Protein AF-0000000075467186 (afdb_homodimer)

Radius of gyration: 36.77 Å; Cα contacts (8 Å, |Δi|>4): 1499; chains: 2; bounding box: 58×111×80 Å

Secondary structure (DSSP, 8-state):
---PPBSSPPPTTS--GGG-STTSPPP--TT-EE-PPTTS-SSS---EEEEEEEEEETTEEEEEEEESSSSS--EEEEEEE-TT--THHHHHHHHHSPP-TT--BPPEEEEEEEEETTEEEEEEEE--EEEHHHHHTT---HHHHHHHHHHHHHHHHHHHHTTEE----SGGGEEEE-TTGGGS-HHHHHHHH-S---EE--BSS--S-GGGS-SEE-----HHHHHHHH-HHHHHSPP-EEE---TT-EETTSPP-B----GGG--HHHHHHHHHS---PBP-HHHHHHHHHHHHHHHHHSS-SS--SSSSTHHHHHHHHHHT---GGGHHHHHH-HHHHTS---HHHHHHHHHHHHHHHHHH--SS-HHHHHHHHHHHHHH--SSGGGSPPHHHHHTSHHHHTS--/---PPBSSPPPTTS--GGG-STTSPPP--TT-EE-PPTTS-SSS---EEEEEEEEEETTEEEEEEEESSSSS--EEEEEEE-TT--THHHHHHHHHSPP-TT--BPPEEEEEEEEETTEEEEEEEE--EEEHHHHHTT---HHHHHHHHHHHHHHHHHHHHTTEE----SGGGEEEE-TTGGGS-HHHHHHHH-S---EE--BSS--S-GGGS-SEEPPP--HHHHHHHH-HHHHHSPP-EEE---TT-EETTSPP-B----GGG--HHHHHHHHHS---PBP-HHHHHHHHHHHHHHHHHSS-SS--SSSSHHHHHHHHHHHT---GGGHHHHHH-HHHHTS---HHHHHHHHHHHHHHHHHH--SS-HHHHHHHHHHHHHH--SSGGGSPPHHHHHTSHHHHTS--

Structure (mmCIF, N/CA/C/O backbone):
data_AF-0000000075467186-model_v1
#
loop_
_entity.id
_entity.type
_entity.pdbx_description
1 polymer 'non-specific serine/threonine protein kinase'
#
loop_
_atom_site.group_PDB
_atom_site.id
_atom_site.type_symbol
_atom_site.label_atom_id
_atom_site.label_alt_id
_atom_site.label_comp_id
_atom_site.label_asym_id
_atom_site.label_entity_id
_atom_site.label_seq_id
_atom_site.pdbx_PDB_ins_code
_atom_site.Cartn_x
_atom_site.Cartn_y
_atom_site.Cartn_z
_atom_site.occupancy
_atom_site.B_iso_or_equiv
_atom_site.auth_seq_id
_atom_site.auth_comp_id
_atom_site.auth_asym_id
_atom_site.auth_atom_id
_atom_site.pdbx_PDB_model_num
ATOM 1 N N . MET A 1 1 ? 23.625 10.188 9.398 1 41.75 1 MET A N 1
ATOM 2 C CA . MET A 1 1 ? 22.906 8.922 9.203 1 41.75 1 MET A CA 1
ATOM 3 C C . MET A 1 1 ? 22.219 8.891 7.844 1 41.75 1 MET A C 1
ATOM 5 O O . MET A 1 1 ? 21.516 9.836 7.469 1 41.75 1 MET A O 1
ATOM 9 N N . ASN A 1 2 ? 22.719 8.188 6.863 1 55.12 2 ASN A N 1
ATOM 10 C CA . ASN A 1 2 ? 22.422 8.188 5.434 1 55.12 2 ASN A CA 1
ATOM 11 C C . ASN A 1 2 ? 20.953 7.918 5.16 1 55.12 2 ASN A C 1
ATOM 13 O O . ASN A 1 2 ? 20.344 7.035 5.777 1 55.12 2 ASN A O 1
ATOM 17 N N . ARG A 1 3 ? 20.203 8.867 4.641 1 64.31 3 ARG A N 1
ATOM 18 C CA . ARG A 1 3 ? 18.812 8.766 4.195 1 64.31 3 ARG A CA 1
ATOM 19 C C . ARG A 1 3 ? 18.594 7.496 3.385 1 64.31 3 ARG A C 1
ATOM 21 O O . ARG A 1 3 ? 19.312 7.227 2.426 1 64.31 3 ARG A O 1
ATOM 28 N N . PRO A 1 4 ? 17.656 6.637 3.979 1 78.06 4 PRO A N 1
ATOM 29 C CA . PRO A 1 4 ? 17.406 5.465 3.137 1 78.06 4 PRO A CA 1
ATOM 30 C C . PRO A 1 4 ? 16.875 5.836 1.754 1 78.06 4 PRO A C 1
ATOM 32 O O . PRO A 1 4 ? 16.031 6.727 1.632 1 78.06 4 PRO A O 1
ATOM 35 N N . SER A 1 5 ? 17.531 5.504 0.782 1 83.44 5 SER A N 1
ATOM 36 C CA . SER A 1 5 ? 17.016 5.605 -0.58 1 83.44 5 SER A CA 1
ATOM 37 C C . SER A 1 5 ? 16.047 4.48 -0.889 1 83.44 5 SER A C 1
ATOM 39 O O . SER A 1 5 ? 16.281 3.324 -0.537 1 83.44 5 SER A O 1
ATOM 41 N N . LEU A 1 6 ? 14.836 4.871 -1.354 1 90.38 6 LEU A N 1
ATOM 42 C CA . LEU A 1 6 ? 13.812 3.887 -1.673 1 90.38 6 LEU A CA 1
ATOM 43 C C . LEU A 1 6 ? 13.82 3.553 -3.16 1 90.38 6 LEU A C 1
ATOM 45 O O . LEU A 1 6 ? 14.297 4.348 -3.977 1 90.38 6 LEU A O 1
ATOM 49 N N . TYR A 1 7 ? 13.375 2.432 -3.473 1 92.69 7 TYR A N 1
ATOM 50 C CA . TYR A 1 7 ? 13.195 2.074 -4.875 1 92.69 7 TYR A CA 1
ATOM 51 C C . TYR A 1 7 ? 12.148 2.961 -5.535 1 92.69 7 TYR A C 1
ATOM 53 O O . TYR A 1 7 ? 12.25 3.27 -6.727 1 92.69 7 TYR A O 1
ATOM 61 N N . TRP A 1 8 ? 11.156 3.293 -4.707 1 90.25 8 TRP A N 1
ATOM 62 C CA . TRP A 1 8 ? 10.086 4.141 -5.219 1 90.25 8 TRP A CA 1
ATOM 63 C C . TRP A 1 8 ? 9.992 5.441 -4.426 1 90.25 8 TRP A C 1
ATOM 65 O O . TRP A 1 8 ? 9.992 5.426 -3.191 1 90.25 8 TRP A O 1
ATOM 75 N N . GLU A 1 9 ? 9.875 6.48 -5.137 1 84.25 9 GLU A N 1
ATOM 76 C CA . GLU A 1 9 ? 9.805 7.789 -4.488 1 84.25 9 GLU A CA 1
ATOM 77 C C . GLU A 1 9 ? 8.414 8.047 -3.916 1 84.25 9 GLU A C 1
ATOM 79 O O . GLU A 1 9 ? 7.406 7.641 -4.504 1 84.25 9 GLU A O 1
ATOM 84 N N . ALA A 1 10 ? 8.445 8.57 -2.777 1 80.06 10 ALA A N 1
ATOM 85 C CA . ALA A 1 10 ? 7.184 8.938 -2.143 1 80.06 10 ALA A CA 1
ATOM 86 C C . ALA A 1 10 ? 6.668 10.266 -2.682 1 80.06 10 ALA A C 1
ATOM 88 O O . ALA A 1 10 ? 7.453 11.141 -3.051 1 80.06 10 ALA A O 1
ATOM 89 N N . ASP A 1 11 ? 5.344 10.336 -2.736 1 79.19 11 ASP A N 1
ATOM 90 C CA . ASP A 1 11 ? 4.707 11.586 -3.16 1 79.19 11 ASP A CA 1
ATOM 91 C C . ASP A 1 11 ? 4.961 12.703 -2.15 1 79.19 11 ASP A C 1
ATOM 93 O O . ASP A 1 11 ? 5.391 12.438 -1.024 1 79.19 11 ASP A O 1
ATOM 97 N N . ASP A 1 12 ? 4.707 13.867 -2.543 1 82.12 12 ASP A N 1
ATOM 98 C CA . ASP A 1 12 ? 4.934 15.047 -1.715 1 82.12 12 ASP A CA 1
ATOM 99 C C . ASP A 1 12 ? 3.922 15.125 -0.573 1 82.12 12 ASP A C 1
ATOM 101 O O . ASP A 1 12 ? 4.113 15.875 0.386 1 82.12 12 ASP A O 1
ATOM 105 N N . ASP A 1 13 ? 2.979 14.281 -0.617 1 89.5 13 ASP A N 1
ATOM 106 C CA . ASP A 1 13 ? 1.903 14.391 0.365 1 89.5 13 ASP A CA 1
ATOM 107 C C . ASP A 1 13 ? 2.213 13.562 1.611 1 89.5 13 ASP A C 1
ATOM 109 O O . ASP A 1 13 ? 1.44 13.57 2.572 1 89.5 13 ASP A O 1
ATOM 113 N N . VAL A 1 14 ? 3.338 12.914 1.614 1 94 14 VAL A N 1
ATOM 114 C CA . VAL A 1 14 ? 3.713 12.133 2.789 1 94 14 VAL A CA 1
ATOM 115 C C . VAL A 1 14 ? 4.973 12.719 3.418 1 94 14 VAL A C 1
ATOM 117 O O . VAL A 1 14 ? 5.598 13.617 2.848 1 94 14 VAL A O 1
ATOM 120 N N . GLU A 1 15 ? 5.277 12.312 4.66 1 93.81 15 GLU A N 1
ATOM 121 C CA . GLU A 1 15 ? 6.43 12.828 5.391 1 93.81 15 GLU A CA 1
ATOM 122 C C . GLU A 1 15 ? 7.734 12.297 4.809 1 93.81 15 GLU A C 1
ATOM 124 O O . GLU A 1 15 ? 7.73 11.305 4.066 1 93.81 15 GLU A O 1
ATOM 129 N N . ASP A 1 16 ? 8.75 12.961 5.168 1 92.56 16 ASP A N 1
ATOM 130 C CA . ASP A 1 16 ? 10.086 12.617 4.672 1 92.56 16 ASP A CA 1
ATOM 131 C C . ASP A 1 16 ? 10.57 11.297 5.258 1 92.56 16 ASP A C 1
ATOM 133 O O . ASP A 1 16 ? 10.781 11.188 6.469 1 92.56 16 ASP A O 1
ATOM 137 N N . ILE A 1 17 ? 10.828 10.344 4.465 1 92.25 17 ILE A N 1
ATOM 138 C CA . ILE A 1 17 ? 11.258 9.016 4.879 1 92.25 17 ILE A CA 1
ATOM 139 C C . ILE A 1 17 ? 12.609 9.102 5.578 1 92.25 17 ILE A C 1
ATOM 141 O O . ILE A 1 17 ? 12.938 8.266 6.422 1 92.25 17 ILE A O 1
ATOM 145 N N . GLY A 1 18 ? 13.406 10.102 5.246 1 91.56 18 GLY A N 1
ATOM 146 C CA . GLY A 1 18 ? 14.719 10.289 5.832 1 91.56 18 GLY A CA 1
ATOM 147 C C . GLY A 1 18 ? 14.68 10.633 7.309 1 91.56 18 GLY A C 1
ATOM 148 O O . GLY A 1 18 ? 15.703 10.586 7.992 1 91.56 18 GLY A O 1
ATOM 149 N N . ARG A 1 19 ? 13.484 10.891 7.797 1 93.75 19 ARG A N 1
ATOM 150 C CA . ARG A 1 19 ? 13.336 11.281 9.195 1 93.75 19 ARG A CA 1
ATOM 151 C C . ARG A 1 19 ? 12.93 10.094 10.062 1 93.75 19 ARG A C 1
ATOM 153 O O . ARG A 1 19 ? 12.719 10.242 11.266 1 93.75 19 ARG A O 1
ATOM 160 N N . TYR A 1 20 ? 12.836 8.969 9.484 1 94.75 20 TYR A N 1
ATOM 161 C CA . TYR A 1 20 ? 12.672 7.742 10.258 1 94.75 20 TYR A CA 1
ATOM 162 C C . TYR A 1 20 ? 14.031 7.191 10.688 1 94.75 20 TYR A C 1
ATOM 164 O O . TYR A 1 20 ? 14.477 6.16 10.172 1 94.75 20 TYR A O 1
ATOM 172 N N . VAL A 1 21 ? 14.633 7.805 11.609 1 93.81 21 VAL A N 1
ATOM 173 C CA . VAL A 1 21 ? 15.938 7.539 12.211 1 93.81 21 VAL A CA 1
ATOM 174 C C . VAL A 1 21 ? 15.852 7.695 13.727 1 93.81 21 VAL A C 1
ATOM 176 O O . VAL A 1 21 ? 14.867 8.227 14.25 1 93.81 21 VAL A O 1
ATOM 179 N N . PRO A 1 22 ? 16.812 7.176 14.391 1 94.38 22 PRO A N 1
ATOM 180 C CA . PRO A 1 22 ? 16.797 7.453 15.836 1 94.38 22 PRO A CA 1
ATOM 181 C C . PRO A 1 22 ? 16.625 8.938 16.141 1 94.38 22 PRO A C 1
ATOM 183 O O . PRO A 1 22 ? 17.328 9.773 15.586 1 94.38 22 PRO A O 1
ATOM 186 N N . GLY A 1 23 ? 15.656 9.273 16.969 1 95.81 23 GLY A N 1
ATOM 187 C CA . GLY A 1 23 ? 15.359 10.664 17.281 1 95.81 23 GLY A CA 1
ATOM 188 C C . GLY A 1 23 ? 14.273 11.258 16.406 1 95.81 23 GLY A C 1
ATOM 189 O O . GLY A 1 23 ? 13.773 12.352 16.688 1 95.81 23 GLY A O 1
ATOM 190 N N . GLY A 1 24 ? 13.898 10.555 15.336 1 96.12 24 GLY A N 1
ATOM 191 C CA . GLY A 1 24 ? 12.953 11.062 14.352 1 96.12 24 GLY A CA 1
ATOM 192 C C . GLY A 1 24 ? 11.547 10.508 14.539 1 96.12 24 GLY A C 1
ATOM 193 O O . GLY A 1 24 ? 11.039 10.469 15.664 1 96.12 24 GLY A O 1
ATOM 194 N N . TYR A 1 25 ? 10.898 10.156 13.469 1 97.19 25 TYR A N 1
ATOM 195 C CA . TYR A 1 25 ? 9.5 9.742 13.477 1 97.19 25 TYR A CA 1
ATOM 196 C C . TYR A 1 25 ? 9.352 8.359 14.086 1 97.19 25 TYR A C 1
ATOM 198 O O . TYR A 1 25 ? 10.289 7.555 14.062 1 97.19 25 TYR A O 1
ATOM 206 N N . HIS A 1 26 ? 8.234 8.094 14.641 1 98.06 26 HIS A N 1
ATOM 207 C CA . HIS A 1 26 ? 7.809 6.75 15.023 1 98.06 26 HIS A CA 1
ATOM 208 C C . HIS A 1 26 ? 7.121 6.035 13.867 1 98.06 26 HIS A C 1
ATOM 210 O O . HIS A 1 26 ? 6.203 6.582 13.25 1 98.06 26 HIS A O 1
ATOM 216 N N . PRO A 1 27 ? 7.566 4.844 13.5 1 97.62 27 PRO A N 1
ATOM 217 C CA . PRO A 1 27 ? 6.859 4.102 12.453 1 97.62 27 PRO A CA 1
ATOM 218 C C . PRO A 1 27 ? 5.465 3.652 12.883 1 97.62 27 PRO A C 1
ATOM 220 O O . PRO A 1 27 ? 5.301 3.098 13.969 1 97.62 27 PRO A O 1
ATOM 223 N N . VAL A 1 28 ? 4.449 3.941 12.055 1 97.69 28 VAL A N 1
ATOM 224 C CA . VAL A 1 28 ? 3.066 3.594 12.359 1 97.69 28 VAL A CA 1
ATOM 225 C C . VAL A 1 28 ? 2.48 2.754 11.227 1 97.69 28 VAL A C 1
ATOM 227 O O . VAL A 1 28 ? 2.709 3.043 10.047 1 97.69 28 VAL A O 1
ATOM 230 N N . LYS A 1 29 ? 1.795 1.697 11.578 1 96.06 29 LYS A N 1
ATOM 231 C CA . LYS A 1 29 ? 0.976 0.891 10.68 1 96.06 29 LYS A CA 1
ATOM 232 C C . LYS A 1 29 ? -0.507 1.037 11.008 1 96.06 29 LYS A C 1
ATOM 234 O O . LYS A 1 29 ? -0.888 1.097 12.18 1 96.06 29 LYS A O 1
ATOM 239 N N . LEU A 1 30 ? -1.33 1.079 9.977 1 97.31 30 LEU A N 1
ATOM 240 C CA . LEU A 1 30 ? -2.766 1.083 10.234 1 97.31 30 LEU A CA 1
ATOM 241 C C . LEU A 1 30 ? -3.186 -0.171 10.992 1 97.31 30 LEU A C 1
ATOM 243 O O . LEU A 1 30 ? -2.727 -1.273 10.68 1 97.31 30 LEU A O 1
ATOM 247 N N . GLY A 1 31 ? -3.953 0.038 12.039 1 95.38 31 GLY A N 1
ATOM 248 C CA . GLY A 1 31 ? -4.375 -1.063 12.891 1 95.38 31 GLY A CA 1
ATOM 249 C C . GLY A 1 31 ? -3.557 -1.186 14.156 1 95.38 31 GLY A C 1
ATOM 250 O O . GLY A 1 31 ? -3.91 -1.948 15.062 1 95.38 31 GLY A O 1
ATOM 251 N N . ASP A 1 32 ? -2.449 -0.477 14.219 1 96 32 ASP A N 1
ATOM 252 C CA . ASP A 1 32 ? -1.64 -0.498 15.43 1 96 32 ASP A CA 1
ATOM 253 C C . ASP A 1 32 ? -2.471 -0.118 16.656 1 96 32 ASP A C 1
ATOM 255 O O . ASP A 1 32 ? -3.326 0.767 16.578 1 96 32 ASP A O 1
ATOM 259 N N . LEU A 1 33 ? -2.182 -0.764 17.734 1 94.94 33 LEU A N 1
ATOM 260 C CA . LEU A 1 33 ? -2.75 -0.435 19.031 1 94.94 33 LEU A CA 1
ATOM 261 C C . LEU A 1 33 ? -1.745 0.328 19.891 1 94.94 33 LEU A C 1
ATOM 263 O O . LEU A 1 33 ? -0.705 -0.217 20.266 1 94.94 33 LEU A O 1
ATOM 267 N N . LEU A 1 34 ? -1.993 1.594 20.078 1 95.06 34 LEU A N 1
ATOM 268 C CA . LEU A 1 34 ? -1.114 2.438 20.875 1 95.06 34 LEU A CA 1
ATOM 269 C C . LEU A 1 34 ? -1.673 2.621 22.281 1 95.06 34 LEU A C 1
ATOM 271 O O . LEU A 1 34 ? -2.883 2.779 22.453 1 95.06 34 LEU A O 1
ATOM 275 N N . ALA A 1 35 ? -0.818 2.508 23.219 1 91.88 35 ALA A N 1
ATOM 276 C CA . ALA A 1 35 ? -1.227 2.637 24.609 1 91.88 35 ALA A CA 1
ATOM 277 C C . ALA A 1 35 ? -0.101 3.219 25.469 1 91.88 35 ALA A C 1
ATOM 279 O O . ALA A 1 35 ? 1.077 3.072 25.125 1 91.88 35 ALA A O 1
ATOM 280 N N . PRO A 1 36 ? -0.563 3.973 26.484 1 89.5 36 PRO A N 1
ATOM 281 C CA . PRO A 1 36 ? 0.459 4.387 27.438 1 89.5 36 PRO A CA 1
ATOM 282 C C . PRO A 1 36 ? 1.193 3.205 28.078 1 89.5 36 PRO A C 1
ATOM 284 O O . PRO A 1 36 ? 0.66 2.094 28.109 1 89.5 36 PRO A O 1
ATOM 287 N N . PRO A 1 37 ? 2.453 3.451 28.422 1 84.81 37 PRO A N 1
ATOM 288 C CA . PRO A 1 37 ? 3.166 2.373 29.109 1 84.81 37 PRO A CA 1
ATOM 289 C C . PRO A 1 37 ? 2.43 1.883 30.344 1 84.81 37 PRO A C 1
ATOM 291 O O . PRO A 1 37 ? 1.648 2.631 30.938 1 84.81 37 PRO A O 1
ATOM 294 N N . PRO A 1 38 ? 2.732 0.59 30.641 1 75.31 38 PRO A N 1
ATOM 295 C CA . PRO A 1 38 ? 2.088 0.045 31.844 1 75.31 38 PRO A CA 1
ATOM 296 C C . PRO A 1 38 ? 2.389 0.859 33.094 1 75.31 38 PRO A C 1
ATOM 298 O O . PRO A 1 38 ? 3.51 1.346 33.281 1 75.31 38 PRO A O 1
ATOM 301 N N . GLY A 1 39 ? 1.422 1.139 33.969 1 67.94 39 GLY A N 1
ATOM 302 C CA . GLY A 1 39 ? 1.599 1.808 35.25 1 67.94 39 GLY A CA 1
ATOM 303 C C . GLY A 1 39 ? 1.311 3.295 35.188 1 67.94 39 GLY A C 1
ATOM 304 O O . GLY A 1 39 ? 1.32 3.977 36.219 1 67.94 39 GLY A O 1
ATOM 305 N N . SER A 1 40 ? 1.369 3.865 34.031 1 60.84 40 SER A N 1
ATOM 306 C CA . SER A 1 40 ? 1.264 5.316 33.938 1 60.84 40 SER A CA 1
ATOM 307 C C . SER A 1 40 ? -0.131 5.801 34.312 1 60.84 40 SER A C 1
ATOM 309 O O . SER A 1 40 ? -0.309 6.957 34.688 1 60.84 40 SER A O 1
ATOM 311 N N . SER A 1 41 ? -1.14 5.145 33.938 1 56.56 41 SER A N 1
ATOM 312 C CA . SER A 1 41 ? -2.428 5.777 34.219 1 56.56 41 SER A CA 1
ATOM 313 C C . SER A 1 41 ? -3.223 5 35.25 1 56.56 41 SER A C 1
ATOM 315 O O . SER A 1 41 ? -3.15 3.768 35.312 1 56.56 41 SER A O 1
ATOM 317 N N . ASP A 1 42 ? -3.607 5.73 36.312 1 53.28 42 ASP A N 1
ATOM 318 C CA . ASP A 1 42 ? -4.438 5.301 37.438 1 53.28 42 ASP A CA 1
ATOM 319 C C . ASP A 1 42 ? -5.738 4.664 36.969 1 53.28 42 ASP A C 1
ATOM 321 O O . ASP A 1 42 ? -6.457 4.027 37.719 1 53.28 42 ASP A O 1
ATOM 325 N N . GLY A 1 43 ? -6.156 5.082 35.812 1 51.62 43 GLY A N 1
ATOM 326 C CA . GLY A 1 43 ? -7.453 4.598 35.375 1 51.62 43 GLY A CA 1
ATOM 327 C C . GLY A 1 43 ? -7.363 3.686 34.156 1 51.62 43 GLY A C 1
ATOM 328 O O . GLY A 1 43 ? -6.305 3.559 33.562 1 51.62 43 GLY A O 1
ATOM 329 N N . GLY A 1 44 ? -8.188 2.6 34 1 61.78 44 GLY A N 1
ATOM 330 C CA . GLY A 1 44 ? -8.352 1.507 33.031 1 61.78 44 GLY A CA 1
ATOM 331 C C . GLY A 1 44 ? -7.363 1.564 31.891 1 61.78 44 GLY A C 1
ATOM 332 O O . GLY A 1 44 ? -6.691 2.578 31.688 1 61.78 44 GLY A O 1
ATOM 333 N N . VAL A 1 45 ? -7.008 0.528 31.156 1 71.31 45 VAL A N 1
ATOM 334 C CA . VAL A 1 45 ? -6.051 0.375 30.062 1 71.31 45 VAL A CA 1
ATOM 335 C C . VAL A 1 45 ? -6.52 1.169 28.844 1 71.31 45 VAL A C 1
ATOM 337 O O . VAL A 1 45 ? -7.562 0.864 28.266 1 71.31 45 VAL A O 1
ATOM 340 N N . ARG A 1 46 ? -5.93 2.469 28.656 1 84.44 46 ARG A N 1
ATOM 341 C CA . ARG A 1 46 ? -6.207 3.264 27.469 1 84.44 46 ARG A CA 1
ATOM 342 C C . ARG A 1 46 ? -5.562 2.648 26.234 1 84.44 46 ARG A C 1
ATOM 344 O O . ARG A 1 46 ? -4.395 2.252 26.266 1 84.44 46 ARG A O 1
ATOM 351 N N . ARG A 1 47 ? -6.477 2.492 25.234 1 91.81 47 ARG A N 1
ATOM 352 C CA . ARG A 1 47 ? -6.012 1.914 23.984 1 91.81 47 ARG A CA 1
ATOM 353 C C . ARG A 1 47 ? -6.598 2.652 22.781 1 91.81 47 ARG A C 1
ATOM 355 O O . ARG A 1 47 ? -7.801 2.918 22.75 1 91.81 47 ARG A O 1
ATOM 362 N N . TYR A 1 48 ? -5.715 3.008 21.891 1 96.5 48 TYR A N 1
ATOM 363 C CA . TYR A 1 48 ? -6.117 3.695 20.656 1 96.5 48 TYR A CA 1
ATOM 364 C C . TYR A 1 48 ? -5.734 2.885 19.438 1 96.5 48 TYR A C 1
ATOM 366 O O . TYR A 1 48 ? -4.586 2.453 19.297 1 96.5 48 TYR A O 1
ATOM 374 N N . ARG A 1 49 ? -6.664 2.654 18.609 1 96.69 49 ARG A N 1
ATOM 375 C CA . ARG A 1 49 ? -6.398 1.914 17.375 1 96.69 49 ARG A CA 1
ATOM 376 C C . ARG A 1 49 ? -6.277 2.857 16.188 1 96.69 49 ARG A C 1
ATOM 378 O O . ARG A 1 49 ? -7.215 3.59 15.867 1 96.69 49 ARG A O 1
ATOM 385 N N . VAL A 1 50 ? -5.18 2.844 15.508 1 97.94 50 VAL A N 1
ATOM 386 C CA . VAL A 1 50 ? -4.914 3.727 14.375 1 97.94 50 VAL A CA 1
ATOM 387 C C . VAL A 1 50 ? -5.723 3.268 13.164 1 97.94 50 VAL A C 1
ATOM 389 O O . VAL A 1 50 ? -5.648 2.104 12.766 1 97.94 50 VAL A O 1
ATOM 392 N N . LEU A 1 51 ? -6.473 4.195 12.547 1 97.94 51 LEU A N 1
ATOM 393 C CA . LEU A 1 51 ? -7.328 3.816 11.43 1 97.94 51 LEU A CA 1
ATOM 394 C C . LEU A 1 51 ? -6.863 4.477 10.141 1 97.94 51 LEU A C 1
ATOM 396 O O . LEU A 1 51 ? -7.039 3.924 9.047 1 97.94 51 LEU A O 1
ATOM 400 N N . HIS A 1 52 ? -6.332 5.641 10.188 1 98.19 52 HIS A N 1
ATOM 401 C CA . HIS A 1 52 ? -5.871 6.375 9.016 1 98.19 52 HIS A CA 1
ATOM 402 C C . HIS A 1 52 ? -4.941 7.52 9.414 1 98.19 52 HIS A C 1
ATOM 404 O O . HIS A 1 52 ? -4.566 7.637 10.586 1 98.19 52 HIS A O 1
ATOM 410 N N . LYS A 1 53 ? -4.547 8.336 8.461 1 97.69 53 LYS A N 1
ATOM 411 C CA . LYS A 1 53 ? -3.643 9.445 8.727 1 97.69 53 LYS A CA 1
ATOM 412 C C . LYS A 1 53 ? -4.348 10.789 8.531 1 97.69 53 LYS A C 1
ATOM 414 O O . LYS A 1 53 ? -5.086 10.969 7.559 1 97.69 53 LYS A O 1
ATOM 419 N N . LEU A 1 54 ? -4.047 11.711 9.43 1 95.88 54 LEU A N 1
ATOM 420 C CA . LEU A 1 54 ? -4.672 13.031 9.359 1 95.88 54 LEU A CA 1
ATOM 421 C C . LEU A 1 54 ? -3.672 14.07 8.875 1 95.88 54 LEU A C 1
ATOM 423 O O . LEU A 1 54 ? -4.062 15.078 8.273 1 95.88 54 LEU A O 1
ATOM 427 N N . GLY A 1 55 ? -2.41 13.836 9.203 1 93.81 55 GLY A N 1
ATOM 428 C CA . GLY A 1 55 ? -1.439 14.852 8.82 1 93.81 55 GLY A CA 1
ATOM 429 C C . GLY A 1 55 ? -0.009 14.453 9.141 1 93.81 55 GLY A C 1
ATOM 430 O O . GLY A 1 55 ? 0.237 13.383 9.695 1 93.81 55 GLY A O 1
ATOM 431 N N . ARG A 1 56 ? 0.876 15.336 8.695 1 92.56 56 ARG A N 1
ATOM 432 C CA . ARG A 1 56 ? 2.307 15.172 8.938 1 92.56 56 ARG A CA 1
ATOM 433 C C . ARG A 1 56 ? 3.014 16.531 8.961 1 92.56 56 ARG A C 1
ATOM 435 O O . ARG A 1 56 ? 2.482 17.516 8.453 1 92.56 56 ARG A O 1
ATOM 442 N N . GLY A 1 57 ? 4.191 16.562 9.625 1 86.12 57 GLY A N 1
ATOM 443 C CA . GLY A 1 57 ? 5.027 17.75 9.664 1 86.12 57 GLY A CA 1
ATOM 444 C C . GLY A 1 57 ? 6.375 17.5 10.312 1 86.12 57 GLY A C 1
ATOM 445 O O . GLY A 1 57 ? 6.715 16.359 10.648 1 86.12 57 GLY A O 1
ATOM 446 N N . ALA A 1 58 ? 7.113 18.531 10.516 1 80.25 58 ALA A N 1
ATOM 447 C CA . ALA A 1 58 ? 8.469 18.453 11.047 1 80.25 58 ALA A CA 1
ATOM 448 C C . ALA A 1 58 ? 8.469 17.906 12.477 1 80.25 58 ALA A C 1
ATOM 450 O O . ALA A 1 58 ? 9.414 17.25 12.898 1 80.25 58 ALA A O 1
ATOM 451 N N . PHE A 1 59 ? 7.363 18.047 13.125 1 84.44 59 PHE A N 1
ATOM 452 C CA . PHE A 1 59 ? 7.359 17.734 14.547 1 84.44 59 PHE A CA 1
ATOM 453 C C . PHE A 1 59 ? 6.711 16.375 14.797 1 84.44 59 PHE A C 1
ATOM 455 O O . PHE A 1 59 ? 6.75 15.852 15.914 1 84.44 59 PHE A O 1
ATOM 462 N N . GLY A 1 60 ? 6.121 15.883 13.836 1 92.81 60 GLY A N 1
ATOM 463 C CA . GLY A 1 60 ? 5.523 14.57 14.023 1 92.81 60 GLY A CA 1
ATOM 464 C C . GLY A 1 60 ? 4.465 14.242 12.984 1 92.81 60 GLY A C 1
ATOM 465 O O . GLY A 1 60 ? 4.348 14.938 11.977 1 92.81 60 GLY A O 1
ATOM 466 N N . THR A 1 6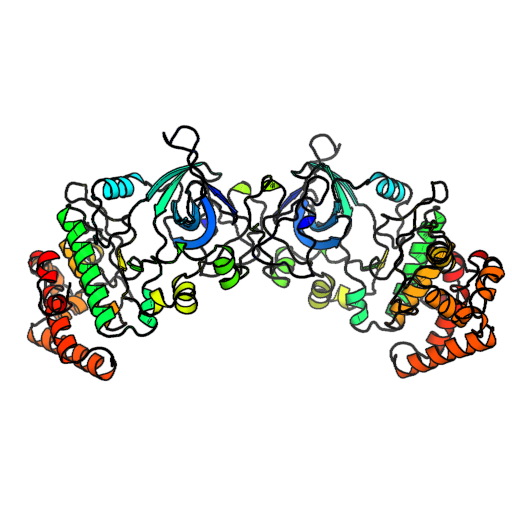1 ? 3.82 13.117 13.242 1 96.75 61 THR A N 1
ATOM 467 C CA . THR A 1 61 ? 2.713 12.672 12.406 1 96.75 61 THR A CA 1
ATOM 468 C C . THR A 1 61 ? 1.413 12.633 13.203 1 96.75 61 THR A C 1
ATOM 470 O O . THR A 1 61 ? 1.435 12.492 14.43 1 96.75 61 THR A O 1
ATOM 473 N N . VAL A 1 62 ? 0.309 12.836 12.539 1 96.69 62 VAL A N 1
ATOM 474 C CA . VAL A 1 62 ? -0.997 12.867 13.188 1 96.69 62 VAL A CA 1
ATOM 475 C C . VAL A 1 62 ? -1.898 11.789 12.594 1 96.69 62 VAL A C 1
ATOM 477 O O . VAL A 1 62 ? -2.062 11.719 11.375 1 96.69 62 VAL A O 1
ATOM 480 N N . TRP A 1 63 ? -2.545 11.023 13.445 1 98.44 63 TRP A N 1
ATOM 481 C CA . TRP A 1 63 ? -3.27 9.844 12.992 1 98.44 63 TRP A CA 1
ATOM 482 C C . TRP A 1 63 ? -4.703 9.852 13.516 1 98.44 63 TRP A C 1
ATOM 484 O O . TRP A 1 63 ? -4.953 10.25 14.656 1 98.44 63 TRP A O 1
ATOM 494 N N . PHE A 1 64 ? -5.602 9.445 12.656 1 98.12 64 PHE A N 1
ATOM 495 C CA . PHE A 1 64 ? -6.988 9.18 13.016 1 98.12 64 PHE A CA 1
ATOM 496 C C . PHE A 1 64 ? -7.113 7.84 13.734 1 98.12 64 PHE A C 1
ATOM 498 O O . PHE A 1 64 ? -6.727 6.801 13.195 1 98.12 64 PHE A O 1
ATOM 505 N N . ALA A 1 65 ? -7.691 7.875 14.938 1 98.12 65 ALA A N 1
ATOM 506 C CA . ALA A 1 65 ? -7.727 6.652 15.742 1 98.12 65 ALA A CA 1
ATOM 507 C C . ALA A 1 65 ? -9.07 6.5 16.453 1 98.12 65 ALA A C 1
ATOM 509 O O . ALA A 1 65 ? -9.789 7.48 16.641 1 98.12 65 ALA A O 1
ATOM 510 N N . GLU A 1 66 ? -9.359 5.297 16.781 1 97 66 GLU A N 1
ATOM 511 C CA . GLU A 1 66 ? -10.516 4.949 17.609 1 97 66 GLU A CA 1
ATOM 512 C C . GLU A 1 66 ? -10.117 4.695 19.062 1 97 66 GLU A C 1
ATOM 514 O O . GLU A 1 66 ? -9.164 3.955 19.328 1 97 66 GLU A O 1
ATOM 519 N N . SER A 1 67 ? -10.82 5.367 19.953 1 95.62 67 SER A N 1
ATOM 520 C CA . SER A 1 67 ? -10.633 5.066 21.359 1 95.62 67 SER A CA 1
ATOM 521 C C . SER A 1 67 ? -11.352 3.777 21.75 1 95.62 67 SER A C 1
ATOM 523 O O . SER A 1 67 ? -12.57 3.672 21.609 1 95.62 67 SER A O 1
ATOM 525 N N . LEU A 1 68 ? -10.594 2.826 22.281 1 93.06 68 LEU A N 1
ATOM 526 C CA . LEU A 1 68 ? -11.172 1.512 22.547 1 93.06 68 LEU A CA 1
ATOM 527 C C . LEU A 1 68 ? -11.586 1.375 24 1 93.06 68 LEU A C 1
ATOM 529 O O . LEU A 1 68 ? -12.188 0.367 24.391 1 93.06 68 LEU A O 1
ATOM 533 N N . HIS A 1 69 ? -11.289 2.297 24.766 1 90.06 69 HIS A N 1
ATOM 534 C CA . HIS A 1 69 ? -11.578 2.191 26.203 1 90.06 69 HIS A CA 1
ATOM 535 C C . HIS A 1 69 ? -12.828 2.98 26.562 1 90.06 69 HIS A C 1
ATOM 537 O O . HIS A 1 69 ? -13.258 2.969 27.719 1 90.06 69 HIS A O 1
ATOM 543 N N . GLU A 1 70 ? -13.375 3.598 25.578 1 86.12 70 GLU A N 1
ATOM 544 C CA . GLU A 1 70 ? -14.602 4.355 25.812 1 86.12 70 GLU A CA 1
ATOM 545 C C . GLU A 1 70 ? -15.836 3.479 25.609 1 86.12 70 GLU A C 1
ATOM 547 O O . GLU A 1 70 ? -15.797 2.521 24.828 1 86.12 70 GLU A O 1
ATOM 552 N N . SER A 1 71 ? -16.844 3.805 26.281 1 85.12 71 SER A N 1
ATOM 553 C CA . SER A 1 71 ? -18.094 3.061 26.156 1 85.12 71 SER A CA 1
ATOM 554 C C . SER A 1 71 ? -18.781 3.344 24.812 1 85.12 71 SER A C 1
ATOM 556 O O . SER A 1 71 ? -19.422 2.461 24.234 1 85.12 71 SER A O 1
ATOM 558 N N . SER A 1 72 ? -18.688 4.512 24.406 1 89.62 72 SER A N 1
ATOM 559 C CA . SER A 1 72 ? -19.25 4.91 23.125 1 89.62 72 SER A CA 1
ATOM 560 C C . SER A 1 72 ? -18.141 5.102 22.078 1 89.62 72 SER A C 1
ATOM 562 O O . SER A 1 72 ? -16.984 5.297 22.422 1 89.62 72 SER A O 1
ATOM 564 N N . GLN A 1 73 ? -18.641 4.969 20.891 1 92.69 73 GLN A N 1
ATOM 565 C CA . GLN A 1 73 ? -17.719 5.211 19.781 1 92.69 73 GLN A CA 1
ATOM 566 C C . GLN A 1 73 ? -17.094 6.605 19.875 1 92.69 73 GLN A C 1
ATOM 568 O O . GLN A 1 73 ? -17.812 7.594 20.031 1 92.69 73 GLN A O 1
ATOM 573 N N . ARG A 1 74 ? -15.844 6.652 19.859 1 95.5 74 ARG A N 1
ATOM 574 C CA . ARG A 1 74 ? -15.125 7.918 19.938 1 95.5 74 ARG A CA 1
ATOM 575 C C . ARG A 1 74 ? -13.867 7.891 19.062 1 95.5 74 ARG A C 1
ATOM 577 O O . ARG A 1 74 ? -13.055 6.965 19.172 1 95.5 74 ARG A O 1
ATOM 584 N N . TYR A 1 75 ? -13.797 8.875 18.234 1 97.5 75 TYR A N 1
ATOM 585 C CA . TYR A 1 75 ? -12.602 9.039 17.422 1 97.5 75 TYR A CA 1
ATOM 586 C C . TYR A 1 75 ? -11.727 10.172 17.938 1 97.5 75 TYR A C 1
ATOM 588 O O . TYR A 1 75 ? -12.234 11.164 18.469 1 97.5 75 TYR A O 1
ATOM 596 N N . VAL A 1 76 ? -10.438 9.992 17.812 1 97.31 76 VAL A N 1
ATOM 597 C CA . VAL A 1 76 ? -9.492 11 18.281 1 97.31 76 VAL A CA 1
ATOM 598 C C . VAL A 1 76 ? -8.367 11.172 17.266 1 97.31 76 VAL A C 1
ATOM 600 O O . VAL A 1 76 ? -8.211 10.359 16.344 1 97.31 76 VAL A O 1
ATOM 603 N N . ALA A 1 77 ? -7.664 12.266 17.344 1 97.44 77 ALA A N 1
ATOM 604 C CA . ALA A 1 77 ? -6.422 12.523 16.625 1 97.44 77 ALA A CA 1
ATOM 605 C C . ALA A 1 77 ? -5.207 12.273 17.516 1 97.44 77 ALA A C 1
ATOM 607 O O . ALA A 1 77 ? -5.105 12.844 18.609 1 97.44 77 ALA A O 1
ATOM 608 N N . LEU A 1 78 ? -4.34 11.445 17.109 1 97.81 78 LEU A N 1
ATOM 609 C CA . LEU A 1 78 ? -3.098 11.18 17.828 1 97.81 78 LEU A CA 1
ATOM 610 C C . LEU A 1 78 ? -1.924 11.883 17.156 1 97.81 78 LEU A C 1
ATOM 612 O O . LEU A 1 78 ? -1.535 11.531 16.031 1 97.81 78 LEU A O 1
ATOM 616 N N . LYS A 1 79 ? -1.444 12.867 17.766 1 96.06 79 LYS A N 1
ATOM 617 C CA . LYS A 1 79 ? -0.19 13.469 17.312 1 96.06 79 LYS A CA 1
ATOM 618 C C . LYS A 1 79 ? 1.01 12.758 17.938 1 96.06 79 LYS A C 1
ATOM 620 O O . LYS A 1 79 ? 1.24 12.859 19.141 1 96.06 79 LYS A O 1
ATOM 625 N N . ILE A 1 80 ? 1.76 12.062 17.188 1 97.38 80 ILE A N 1
ATOM 626 C CA . ILE A 1 80 ? 2.963 11.375 17.625 1 97.38 80 ILE A CA 1
ATOM 627 C C . ILE A 1 80 ? 4.195 12.211 17.297 1 97.38 80 ILE A C 1
ATOM 629 O O . ILE A 1 80 ? 4.582 12.328 16.141 1 97.38 80 ILE A O 1
ATOM 633 N N . CYS A 1 81 ? 4.812 12.742 18.281 1 95.25 81 CYS A N 1
ATOM 634 C CA . CYS A 1 81 ? 5.945 13.648 18.125 1 95.25 81 CYS A CA 1
ATOM 635 C C . CYS A 1 81 ? 7.219 12.875 17.797 1 95.25 81 CYS A C 1
ATOM 637 O O . CYS A 1 81 ? 7.34 11.695 18.141 1 95.25 81 CYS A O 1
ATOM 639 N N . VAL A 1 82 ? 8.125 13.539 17.141 1 95.69 82 VAL A N 1
ATOM 640 C CA . VAL A 1 82 ? 9.445 12.945 16.938 1 95.69 82 VAL A CA 1
ATOM 641 C C . VAL A 1 82 ? 10.109 12.703 18.297 1 95.69 82 VAL A C 1
ATOM 643 O O . VAL A 1 82 ? 9.828 13.398 19.266 1 95.69 82 VAL A O 1
ATOM 646 N N . ALA A 1 83 ? 10.992 11.797 18.344 1 96.12 83 ALA A N 1
ATOM 647 C CA . ALA A 1 83 ? 11.578 11.367 19.609 1 96.12 83 ALA A CA 1
ATOM 648 C C . ALA A 1 83 ? 12.398 12.492 20.25 1 96.12 83 ALA A C 1
ATOM 650 O O . ALA A 1 83 ? 12.422 12.648 21.469 1 96.12 83 ALA A O 1
ATOM 651 N N . ASP A 1 84 ? 13.016 13.297 19.469 1 93.44 84 ASP A N 1
ATOM 652 C CA . ASP A 1 84 ? 13.906 14.336 19.969 1 93.44 84 ASP A CA 1
ATOM 653 C C . ASP A 1 84 ? 13.125 15.586 20.359 1 93.44 84 ASP A C 1
ATOM 655 O O . ASP A 1 84 ? 13.703 16.547 20.875 1 93.44 84 ASP A O 1
ATOM 659 N N . ALA A 1 85 ? 11.836 15.57 20.125 1 87.88 85 ALA A N 1
ATOM 660 C CA . ALA A 1 85 ? 11.031 16.75 20.484 1 87.88 85 ALA A CA 1
ATOM 661 C C . ALA A 1 85 ? 10.883 16.875 21.984 1 87.88 85 ALA A C 1
ATOM 663 O O . ALA A 1 85 ? 10.953 15.883 22.719 1 87.88 85 ALA A O 1
ATOM 664 N N . ASN A 1 86 ? 10.82 18.078 22.422 1 84.56 86 ASN A N 1
ATOM 665 C CA . ASN A 1 86 ? 10.508 18.344 23.828 1 84.56 86 ASN A CA 1
ATOM 666 C C . ASN A 1 86 ? 9.039 18.703 24.016 1 84.56 86 ASN A C 1
ATOM 668 O O . ASN A 1 86 ? 8.633 19.828 23.75 1 84.56 86 ASN A O 1
ATOM 672 N N . PRO A 1 87 ? 8.312 17.75 24.578 1 84.81 87 PRO A N 1
ATOM 673 C CA . PRO A 1 87 ? 6.871 17.969 24.703 1 84.81 87 PRO A CA 1
ATOM 674 C C . PRO A 1 87 ? 6.508 18.844 25.906 1 84.81 87 PRO A C 1
ATOM 676 O O . PRO A 1 87 ? 5.359 19.281 26.016 1 84.81 87 PRO A O 1
ATOM 679 N N . GLN A 1 88 ? 7.418 19.141 26.703 1 85.38 88 GLN A N 1
ATOM 680 C CA . GLN A 1 88 ? 7.133 19.75 28 1 85.38 88 GLN A CA 1
ATOM 681 C C . GLN A 1 88 ? 6.531 21.156 27.828 1 85.38 88 GLN A C 1
ATOM 683 O O . GLN A 1 88 ? 5.621 21.531 28.562 1 85.38 88 GLN A O 1
ATOM 688 N N . GLN A 1 89 ? 7.023 21.797 26.891 1 83.56 89 GLN A N 1
ATOM 689 C CA . GLN A 1 89 ? 6.527 23.156 26.688 1 83.56 89 GLN A CA 1
ATOM 690 C C . GLN A 1 89 ? 5.055 23.141 26.281 1 83.56 89 GLN A C 1
ATOM 692 O O . GLN A 1 89 ? 4.242 23.859 26.875 1 83.56 89 GLN A O 1
ATOM 697 N N . GLU A 1 90 ? 4.742 22.375 25.328 1 87.75 90 GLU A N 1
ATOM 698 C CA . GLU A 1 90 ? 3.361 22.312 24.859 1 87.75 90 GLU A CA 1
ATOM 699 C C . GLU A 1 90 ? 2.436 21.781 25.953 1 87.75 90 GLU A C 1
ATOM 701 O O . GLU A 1 90 ? 1.323 22.281 26.125 1 87.75 90 GLU A O 1
ATOM 706 N N . LEU A 1 91 ? 2.9 20.812 26.688 1 90.38 91 LEU A N 1
ATOM 707 C CA . LEU A 1 91 ? 2.119 20.266 27.797 1 90.38 91 LEU A CA 1
ATOM 708 C C . LEU A 1 91 ? 1.886 21.328 28.859 1 90.38 91 LEU A C 1
ATOM 710 O O . LEU A 1 91 ? 0.792 21.422 29.422 1 90.38 91 LEU A O 1
ATOM 714 N N . GLY A 1 92 ? 2.936 22.062 29.141 1 89.38 92 GLY A N 1
ATOM 715 C CA . GLY A 1 92 ? 2.814 23.141 30.109 1 89.38 92 GLY A CA 1
ATOM 716 C C . GLY A 1 92 ? 1.784 24.188 29.719 1 89.38 92 GLY A C 1
ATOM 717 O O . GLY A 1 92 ? 1.032 24.672 30.562 1 89.38 92 GLY A O 1
ATOM 718 N N . ILE A 1 93 ? 1.771 24.484 28.438 1 91.31 93 ILE A N 1
ATOM 719 C CA . ILE A 1 93 ? 0.813 25.469 27.938 1 91.31 93 ILE A CA 1
ATOM 720 C C . ILE A 1 93 ? -0.606 24.922 28.109 1 91.31 93 ILE A C 1
ATOM 722 O O . ILE A 1 93 ? -1.492 25.641 28.594 1 91.31 93 ILE A O 1
ATOM 726 N N . HIS A 1 94 ? -0.848 23.703 27.719 1 91.88 94 HIS A N 1
ATOM 727 C CA . HIS A 1 94 ? -2.17 23.094 27.844 1 91.88 94 HIS A CA 1
ATOM 728 C C . HIS A 1 94 ? -2.637 23.078 29.281 1 91.88 94 HIS A C 1
ATOM 730 O O . HIS A 1 94 ? -3.82 23.297 29.562 1 91.88 94 HIS A O 1
ATOM 736 N N . SER A 1 95 ? -1.711 22.859 30.188 1 91.06 95 SER A N 1
ATOM 737 C CA . SER A 1 95 ? -2.047 22.766 31.609 1 91.06 95 SER A CA 1
ATOM 738 C C . SER A 1 95 ? -2.479 24.125 32.156 1 91.06 95 SER A C 1
ATOM 740 O O . SER A 1 95 ? -3.225 24.188 33.125 1 91.06 95 SER A O 1
ATOM 742 N N . ARG A 1 96 ? -2.068 25.156 31.5 1 90.88 96 ARG A N 1
ATOM 743 C CA . ARG A 1 96 ? -2.361 26.516 31.953 1 90.88 96 ARG A CA 1
ATOM 744 C C . ARG A 1 96 ? -3.752 26.953 31.5 1 90.88 96 ARG A C 1
ATOM 746 O O . ARG A 1 96 ? -4.309 27.922 32.031 1 90.88 96 ARG A O 1
ATOM 753 N N . LEU A 1 97 ? -4.258 26.281 30.547 1 93.5 97 LEU A N 1
ATOM 754 C CA . LEU A 1 97 ? -5.52 26.703 29.938 1 93.5 97 LEU A CA 1
ATOM 755 C C . LEU A 1 97 ? -6.691 25.938 30.547 1 93.5 97 LEU A C 1
ATOM 757 O O . LEU A 1 97 ? -6.75 24.703 30.453 1 93.5 97 LEU A O 1
ATOM 761 N N . PRO A 1 98 ? -7.609 26.594 31.172 1 92.5 98 PRO A N 1
ATOM 762 C CA . PRO A 1 98 ? -8.789 25.906 31.719 1 92.5 98 PRO A CA 1
ATOM 763 C C . PRO A 1 98 ? -9.75 25.422 30.641 1 92.5 98 PRO A C 1
ATOM 765 O O . PRO A 1 98 ? -9.695 25.906 29.5 1 92.5 98 PRO A O 1
ATOM 768 N N . HIS A 1 99 ? -10.562 24.516 31.109 1 88.25 99 HIS A N 1
ATOM 769 C CA . HIS A 1 99 ? -11.625 24.078 30.203 1 88.25 99 HIS A CA 1
ATOM 770 C C . HIS A 1 99 ? -12.773 25.078 30.172 1 88.25 99 HIS A C 1
ATOM 772 O O . HIS A 1 99 ? -13.281 25.484 31.219 1 88.25 99 HIS A O 1
ATOM 778 N N . GLU A 1 100 ? -13.062 25.609 29.062 1 87.69 100 GLU A N 1
ATOM 779 C CA . GLU A 1 100 ? -14.188 26.516 28.828 1 87.69 100 GLU A CA 1
ATOM 780 C C . GLU A 1 100 ? -14.906 26.172 27.531 1 87.69 100 GLU A C 1
ATOM 782 O O . GLU A 1 100 ? -14.266 25.812 26.547 1 87.69 100 GLU A O 1
ATOM 787 N N . GLU A 1 101 ? -16.234 26.438 27.781 1 77.56 101 GLU A N 1
ATOM 788 C CA . GLU A 1 101 ? -17.031 26.266 26.562 1 77.56 101 GLU A CA 1
ATOM 789 C C . GLU A 1 101 ? -16.719 27.375 25.547 1 77.56 101 GLU A C 1
ATOM 791 O O . GLU A 1 101 ? -16.422 28.5 25.938 1 77.56 101 GLU A O 1
ATOM 796 N N . ALA A 1 102 ? -16.391 27.234 24.375 1 77.75 102 ALA A N 1
ATOM 797 C CA . ALA A 1 102 ? -16.172 28.172 23.281 1 77.75 102 ALA A CA 1
ATOM 798 C C . ALA A 1 102 ? -14.766 28.766 23.328 1 77.75 102 ALA A C 1
ATOM 800 O O . ALA A 1 102 ? -14.57 29.938 23.016 1 77.75 102 ALA A O 1
ATOM 801 N N . ARG A 1 103 ? -13.906 28.141 23.953 1 86.38 103 ARG A N 1
ATOM 802 C CA . ARG A 1 103 ? -12.539 28.656 23.984 1 86.38 103 ARG A CA 1
ATOM 803 C C . ARG A 1 103 ? -11.922 28.672 22.594 1 86.38 103 ARG A C 1
ATOM 805 O O . ARG A 1 103 ? -11 29.453 22.328 1 86.38 103 ARG A O 1
ATOM 812 N N . HIS A 1 104 ? -12.445 27.906 21.703 1 95.38 104 HIS A N 1
ATOM 813 C CA . HIS A 1 104 ? -12.008 27.844 20.312 1 95.38 104 HIS A CA 1
ATOM 814 C C . HIS A 1 104 ? -10.531 27.5 20.219 1 95.38 104 HIS A C 1
ATOM 816 O O . HIS A 1 104 ? -9.812 28.047 19.375 1 95.38 104 HIS A O 1
ATOM 822 N N . ILE A 1 105 ? -10.031 26.797 21.203 1 95.5 105 ILE A N 1
ATOM 823 C CA . ILE A 1 105 ? -8.695 26.219 21.234 1 95.5 105 ILE A CA 1
ATOM 824 C C . ILE A 1 105 ? -8.789 24.703 21.344 1 95.5 105 ILE A C 1
ATOM 826 O O . ILE A 1 105 ? -9.562 24.172 22.125 1 95.5 105 ILE A O 1
ATOM 830 N N . MET A 1 106 ? -8.016 24.094 20.516 1 93.12 106 MET A N 1
ATOM 831 C CA . MET A 1 106 ? -8.023 22.641 20.562 1 93.12 106 MET A CA 1
ATOM 832 C C . MET A 1 106 ? -7.691 22.141 21.969 1 93.12 106 MET A C 1
ATOM 834 O O . MET A 1 106 ? -6.82 22.703 22.641 1 93.12 106 MET A O 1
ATOM 838 N N . GLU A 1 107 ? -8.367 21.172 22.406 1 90.19 107 GLU A N 1
ATOM 839 C CA . GLU A 1 107 ? -8.195 20.656 23.766 1 90.19 107 GLU A CA 1
ATOM 840 C C . GLU A 1 107 ? -7.371 19.375 23.766 1 90.19 107 GLU A C 1
ATOM 842 O O . GLU A 1 107 ? -7.57 18.5 22.906 1 90.19 107 GLU A O 1
ATOM 847 N N . LEU A 1 108 ? -6.449 19.328 24.703 1 93.75 108 LEU A N 1
ATOM 848 C CA . LEU A 1 108 ? -5.691 18.094 24.938 1 93.75 108 LEU A CA 1
ATOM 849 C C . LEU A 1 108 ? -6.496 17.109 25.766 1 93.75 108 LEU A C 1
ATOM 851 O O . LEU A 1 108 ? -6.812 17.375 26.922 1 93.75 108 LEU A O 1
ATOM 855 N N . LEU A 1 109 ? -6.789 15.953 25.219 1 92.12 109 LEU A N 1
ATOM 856 C CA . LEU A 1 109 ? -7.621 14.953 25.875 1 92.12 109 LEU A CA 1
ATOM 857 C C . LEU A 1 109 ? -6.777 14.023 26.734 1 92.12 109 LEU A C 1
ATOM 859 O O . LEU A 1 109 ? -7.242 13.523 27.766 1 92.12 109 LEU A O 1
ATOM 863 N N . ASP A 1 110 ? -5.641 13.719 26.281 1 91.5 110 ASP A N 1
ATOM 864 C CA . ASP A 1 110 ? -4.711 12.789 26.922 1 91.5 110 ASP A CA 1
ATOM 865 C C . ASP A 1 110 ? -3.293 12.977 26.391 1 91.5 110 ASP A C 1
ATOM 867 O O . ASP A 1 110 ? -3.088 13.664 25.375 1 91.5 110 ASP A O 1
ATOM 871 N N . SER A 1 111 ? -2.344 12.57 27.156 1 93.88 111 SER A N 1
ATOM 872 C CA . SER A 1 111 ? -0.956 12.539 26.703 1 93.88 111 SER A CA 1
ATOM 873 C C . SER A 1 111 ? -0.2 11.367 27.328 1 93.88 111 SER A C 1
ATOM 875 O O . SER A 1 111 ? -0.439 11.016 28.484 1 93.88 111 SER A O 1
ATOM 877 N N . PHE A 1 112 ? 0.637 10.719 26.578 1 94.56 112 PHE A N 1
ATOM 878 C CA . PHE A 1 112 ? 1.457 9.625 27.062 1 94.56 112 PHE A CA 1
ATOM 879 C C . PHE A 1 112 ? 2.713 9.461 26.219 1 94.56 112 PHE A C 1
ATOM 881 O O . PHE A 1 112 ? 2.887 10.156 25.219 1 94.56 112 PHE A O 1
ATOM 888 N N . THR A 1 113 ? 3.568 8.609 26.688 1 94.31 113 THR A N 1
ATOM 889 C CA . THR A 1 113 ? 4.785 8.328 25.938 1 94.31 113 THR A CA 1
ATOM 890 C C . THR A 1 113 ? 4.711 6.945 25.281 1 94.31 113 THR A C 1
ATOM 892 O O . THR A 1 113 ? 4.043 6.047 25.812 1 94.31 113 THR A O 1
ATOM 895 N N . LEU A 1 114 ? 5.309 6.836 24.156 1 94.38 114 LEU A N 1
ATOM 896 C CA . LEU A 1 114 ? 5.402 5.598 23.391 1 94.38 114 LEU A CA 1
ATOM 897 C C . LEU A 1 114 ? 6.859 5.215 23.156 1 94.38 114 LEU A C 1
ATOM 899 O O . LEU A 1 114 ? 7.645 6.023 22.656 1 94.38 114 LEU A O 1
ATOM 903 N N . GLN A 1 115 ? 7.234 4.047 23.625 1 95.06 115 GLN A N 1
ATOM 904 C CA . GLN A 1 115 ? 8.562 3.52 23.297 1 95.06 115 GLN A CA 1
ATOM 905 C C . GLN A 1 115 ? 8.57 2.84 21.938 1 95.06 115 GLN A C 1
ATOM 907 O O . GLN A 1 115 ? 7.746 1.962 21.672 1 95.06 115 GLN A O 1
ATOM 912 N N . GLY A 1 116 ? 9.438 3.271 21.078 1 94.81 116 GLY A N 1
ATOM 913 C CA . GLY A 1 116 ? 9.547 2.684 19.75 1 94.81 116 GLY A CA 1
ATOM 914 C C . GLY A 1 116 ? 10.984 2.482 19.297 1 94.81 116 GLY A C 1
ATOM 915 O O . GLY A 1 116 ? 11.922 2.771 20.062 1 94.81 116 GLY A O 1
ATOM 916 N N . PRO A 1 117 ? 11.156 1.946 18.109 1 96 117 PRO A N 1
ATOM 917 C CA . PRO A 1 117 ? 12.492 1.649 17.578 1 96 117 PRO A CA 1
ATOM 918 C C . PRO A 1 117 ? 13.336 2.906 17.375 1 96 117 PRO A C 1
ATOM 920 O O . PRO A 1 117 ? 14.57 2.832 17.359 1 96 117 PRO A O 1
ATOM 923 N N . ASN A 1 118 ? 12.703 4.043 17.219 1 96.94 118 ASN A N 1
ATOM 924 C CA . ASN A 1 118 ? 13.445 5.27 16.953 1 96.94 118 ASN A CA 1
ATOM 925 C C . ASN A 1 118 ? 13.539 6.156 18.188 1 96.94 118 ASN A C 1
ATOM 927 O O . ASN A 1 118 ? 13.906 7.328 18.078 1 96.94 118 ASN A O 1
ATOM 931 N N . GLY A 1 119 ? 13.07 5.609 19.312 1 96.69 119 GLY A N 1
ATOM 932 C CA . GLY A 1 119 ? 13.18 6.344 20.562 1 96.69 119 GLY A CA 1
ATOM 933 C C . GLY A 1 119 ? 11.867 6.43 21.328 1 96.69 119 GLY A C 1
ATOM 934 O O . GLY A 1 119 ? 10.961 5.621 21.109 1 96.69 119 GLY A O 1
ATOM 935 N N . VAL A 1 120 ? 11.891 7.332 22.266 1 96.19 120 VAL A N 1
ATOM 936 C CA . VAL A 1 120 ? 10.688 7.578 23.047 1 96.19 120 VAL A CA 1
ATOM 937 C C . VAL A 1 120 ? 9.914 8.758 22.453 1 96.19 120 VAL A C 1
ATOM 939 O O . VAL A 1 120 ? 10.492 9.828 22.234 1 96.19 120 VAL A O 1
ATOM 942 N N . HIS A 1 121 ? 8.648 8.57 22.219 1 96.81 121 HIS A N 1
ATOM 943 C CA . HIS A 1 121 ? 7.812 9.57 21.562 1 96.81 121 HIS A CA 1
ATOM 944 C C . HIS A 1 121 ? 6.672 10.023 22.469 1 96.81 121 HIS A C 1
ATOM 946 O O . HIS A 1 121 ? 5.996 9.195 23.078 1 96.81 121 HIS A O 1
ATOM 952 N N . SER A 1 122 ? 6.5 11.289 22.547 1 95.5 122 SER A N 1
ATOM 953 C CA . SER A 1 122 ? 5.305 11.812 23.203 1 95.5 122 SER A CA 1
ATOM 954 C C . SER A 1 122 ? 4.094 11.758 22.266 1 95.5 122 SER A C 1
ATOM 956 O O . SER A 1 122 ? 4.207 12.062 21.078 1 95.5 122 SER A O 1
ATOM 958 N N . VAL A 1 123 ? 3.01 11.344 22.812 1 96.5 123 VAL A N 1
ATOM 959 C CA . VAL A 1 123 ? 1.759 11.281 22.062 1 96.5 123 VAL A CA 1
ATOM 960 C C . VAL A 1 123 ? 0.729 12.219 22.688 1 96.5 123 VAL A C 1
ATOM 962 O O . VAL A 1 123 ? 0.448 12.117 23.891 1 96.5 123 VAL A O 1
ATOM 965 N N . PHE A 1 124 ? 0.241 13.117 21.875 1 95.56 124 PHE A N 1
ATOM 966 C CA . PHE A 1 124 ? -0.85 13.992 22.297 1 95.56 124 PHE A CA 1
ATOM 967 C C . PHE A 1 124 ? -2.17 13.539 21.688 1 95.56 124 PHE A C 1
ATOM 969 O O . PHE A 1 124 ? -2.242 13.266 20.484 1 95.56 124 PHE A O 1
ATOM 976 N N . VAL A 1 125 ? -3.191 13.422 22.484 1 96.19 125 VAL A N 1
ATOM 977 C CA . VAL A 1 125 ? -4.516 13 22.047 1 96.19 125 VAL A CA 1
ATOM 978 C C . VAL A 1 125 ? -5.449 14.203 21.969 1 96.19 125 VAL A C 1
ATOM 980 O O . VAL A 1 125 ? -5.641 14.914 22.953 1 96.19 125 VAL A O 1
ATOM 983 N N . TYR A 1 126 ? -6.031 14.43 20.75 1 95.75 126 TYR A N 1
ATOM 984 C CA . TYR A 1 126 ? -6.918 15.562 20.516 1 95.75 126 TYR A CA 1
ATOM 985 C C . TYR A 1 126 ? -8.227 15.102 19.875 1 95.75 126 TYR A C 1
ATOM 987 O O . TYR A 1 126 ? -8.352 13.953 19.453 1 95.75 126 TYR A O 1
ATOM 995 N N . ASN A 1 127 ? -9.203 16.047 19.891 1 94.5 127 ASN A N 1
ATOM 996 C CA . ASN A 1 127 ? -10.352 15.844 19 1 94.5 127 ASN A CA 1
ATOM 997 C C . ASN A 1 127 ? -9.938 15.906 17.531 1 94.5 127 ASN A C 1
ATOM 999 O O . ASN A 1 127 ? -9.008 16.625 17.172 1 94.5 127 ASN A O 1
ATOM 1003 N N . VAL A 1 128 ? -10.656 15.133 16.766 1 95.94 128 VAL A N 1
ATOM 1004 C CA . VAL A 1 128 ? -10.414 15.195 15.328 1 95.94 128 VAL A CA 1
ATOM 1005 C C . VAL A 1 128 ? -10.945 16.516 14.773 1 95.94 128 VAL A C 1
ATOM 1007 O O . VAL A 1 128 ? -12.086 16.891 15.039 1 95.94 128 VAL A O 1
ATOM 1010 N N . LEU A 1 129 ? -10.062 17.172 14.008 1 94.69 129 LEU A N 1
ATOM 1011 C CA . LEU A 1 129 ? -10.469 18.422 13.375 1 94.69 129 LEU A CA 1
ATOM 1012 C C . LEU A 1 129 ? -10.305 18.344 11.859 1 94.69 129 LEU A C 1
ATOM 1014 O O . LEU A 1 129 ? -9.422 17.641 11.367 1 94.69 129 LEU A O 1
ATOM 1018 N N . GLY A 1 130 ? -11.188 19 11.219 1 91.06 130 GLY A N 1
ATOM 1019 C CA . GLY A 1 130 ? -11.039 19.141 9.773 1 91.06 130 GLY A CA 1
ATOM 1020 C C . GLY A 1 130 ? -10.203 20.328 9.375 1 91.06 130 GLY A C 1
ATOM 1021 O O . GLY A 1 130 ? -9.922 21.203 10.195 1 91.06 130 GLY A O 1
ATOM 1022 N N . SER A 1 131 ? -9.852 20.312 8.133 1 85 131 SER A N 1
ATOM 1023 C CA . SER A 1 131 ? -9.07 21.422 7.598 1 85 131 SER A CA 1
ATOM 1024 C C . SER A 1 131 ? -9.969 22.594 7.223 1 85 131 SER A C 1
ATOM 1026 O O . SER A 1 131 ? -10.93 22.438 6.469 1 85 131 SER A O 1
ATOM 1028 N N . LEU A 1 132 ? -9.617 23.703 7.688 1 81.69 132 LEU A N 1
ATOM 1029 C CA . LEU A 1 132 ? -10.375 24.906 7.363 1 81.69 132 LEU A CA 1
ATOM 1030 C C . LEU A 1 132 ? -10.18 25.297 5.902 1 81.69 132 LEU A C 1
ATOM 1032 O O . LEU A 1 132 ? -11.125 25.734 5.242 1 81.69 132 LEU A O 1
ATOM 1036 N N . ASN A 1 133 ? -9.023 25.094 5.469 1 73.44 133 ASN A N 1
ATOM 1037 C CA . ASN A 1 133 ? -8.711 25.484 4.098 1 73.44 133 ASN A CA 1
ATOM 1038 C C . ASN A 1 133 ? -9.617 24.781 3.094 1 73.44 133 ASN A C 1
ATOM 1040 O O . ASN A 1 133 ? -10.078 25.406 2.131 1 73.44 133 ASN A O 1
ATOM 1044 N N . GLU A 1 134 ? -9.922 23.625 3.359 1 71.56 134 GLU A N 1
ATOM 1045 C CA . GLU A 1 134 ? -10.758 22.844 2.443 1 71.56 134 GLU A CA 1
ATOM 1046 C C . GLU A 1 134 ? -12.227 23.281 2.539 1 71.56 134 GLU A C 1
ATOM 1048 O O . GLU A 1 134 ? -12.945 23.266 1.539 1 71.56 134 GLU A O 1
ATOM 1053 N N . ALA A 1 135 ? -12.609 23.703 3.678 1 69.06 135 ALA A N 1
ATOM 1054 C CA . ALA A 1 135 ? -14.008 24.047 3.924 1 69.06 135 ALA A CA 1
ATOM 1055 C C . ALA A 1 135 ? -14.336 25.422 3.338 1 69.06 135 ALA A C 1
ATOM 1057 O O . ALA A 1 135 ? -15.445 25.641 2.842 1 69.06 135 ALA A O 1
ATOM 1058 N N . ILE A 1 136 ? -13.453 26.266 3.475 1 65.56 136 ILE A N 1
ATOM 1059 C CA . ILE A 1 136 ? -13.719 27.641 3.047 1 65.56 136 ILE A CA 1
ATOM 1060 C C . ILE A 1 136 ? -13.648 27.719 1.523 1 65.56 136 ILE A C 1
ATOM 1062 O O . ILE A 1 136 ? -14.305 28.578 0.914 1 65.56 136 ILE A O 1
ATOM 1066 N N . ARG A 1 137 ? -12.969 26.875 1.003 1 61.78 137 ARG A N 1
ATOM 1067 C CA . ARG A 1 137 ? -12.875 26.891 -0.453 1 61.78 137 ARG A CA 1
ATOM 1068 C C . ARG A 1 137 ? -14.203 26.5 -1.093 1 61.78 137 ARG A C 1
ATOM 1070 O O . ARG A 1 137 ? -14.477 26.875 -2.24 1 61.78 137 ARG A O 1
ATOM 1077 N N . SER A 1 138 ? -15.008 25.875 -0.326 1 60.06 138 SER A N 1
ATOM 1078 C CA . SER A 1 138 ? -16.312 25.484 -0.874 1 60.06 138 SER A CA 1
ATOM 1079 C C . SER A 1 138 ? -17.328 26.609 -0.709 1 60.06 138 SER A C 1
ATOM 1081 O O . SER A 1 138 ? -18.531 26.359 -0.671 1 60.06 138 SER A O 1
ATOM 1083 N N . SER A 1 139 ? -16.984 27.875 -0.803 1 57.19 139 SER A N 1
ATOM 1084 C CA . SER A 1 139 ? -17.734 29.125 -0.836 1 57.19 139 SER A CA 1
ATOM 1085 C C . SER A 1 139 ? -18.625 29.266 0.396 1 57.19 139 SER A C 1
ATOM 1087 O O . SER A 1 139 ? -19.828 29.016 0.329 1 57.19 139 SER A O 1
ATOM 1089 N N . PRO A 1 140 ? -18.047 29.609 1.45 1 62.12 140 PRO A N 1
ATOM 1090 C CA . PRO A 1 140 ? -18.922 29.812 2.605 1 62.12 140 PRO A CA 1
ATOM 1091 C C . PRO A 1 140 ? -19.734 31.094 2.504 1 62.12 140 PRO A C 1
ATOM 1093 O O . PRO A 1 140 ? -19.312 32.062 1.861 1 62.12 140 PRO A O 1
ATOM 1096 N N . GLY A 1 141 ? -21 31.094 2.816 1 69.69 141 GLY A N 1
ATOM 1097 C CA . GLY A 1 141 ? -21.812 32.281 2.918 1 69.69 141 GLY A CA 1
ATOM 1098 C C . GLY A 1 141 ? -21.203 33.344 3.822 1 69.69 141 GLY A C 1
ATOM 1099 O O . GLY A 1 141 ? -20.297 33.062 4.598 1 69.69 141 GLY A O 1
ATOM 1100 N N . THR A 1 142 ? -21.5 34.594 3.609 1 72.81 142 THR A N 1
ATOM 1101 C CA . THR A 1 142 ? -21 35.75 4.348 1 72.81 142 THR A CA 1
ATOM 1102 C C . THR A 1 142 ? -21.062 35.5 5.852 1 72.81 142 THR A C 1
ATOM 1104 O O . THR A 1 142 ? -20.094 35.75 6.566 1 72.81 142 THR A O 1
ATOM 1107 N N . MET A 1 143 ? -22.125 35 6.285 1 76.81 143 MET A N 1
ATOM 1108 C CA . MET A 1 143 ? -22.328 34.781 7.719 1 76.81 143 MET A CA 1
ATOM 1109 C C . MET A 1 143 ? -21.312 33.781 8.266 1 76.81 143 MET A C 1
ATOM 1111 O O . MET A 1 143 ? -20.781 33.969 9.352 1 76.81 143 MET A O 1
ATOM 1115 N N . GLN A 1 144 ? -21.016 32.812 7.531 1 83.19 144 GLN A N 1
ATOM 1116 C CA . GLN A 1 144 ? -20.109 31.766 7.973 1 83.19 144 GLN A CA 1
ATOM 1117 C C . GLN A 1 144 ? -18.688 32.312 8.141 1 83.19 144 GLN A C 1
ATOM 1119 O O . GLN A 1 144 ? -18.016 31.969 9.117 1 83.19 144 GLN A O 1
ATOM 1124 N N . VAL A 1 145 ? -18.359 33.125 7.246 1 84.81 145 VAL A N 1
ATOM 1125 C CA . VAL A 1 145 ? -16.984 33.656 7.273 1 84.81 145 VAL A CA 1
ATOM 1126 C C . VAL A 1 145 ? -16.812 34.594 8.461 1 84.81 145 VAL A C 1
ATOM 1128 O O . VAL A 1 145 ? -15.781 34.562 9.133 1 84.81 145 VAL A O 1
ATOM 1131 N N . LYS A 1 146 ? -17.781 35.438 8.719 1 89.06 146 LYS A N 1
ATOM 1132 C CA . LYS A 1 146 ? -17.734 36.344 9.859 1 89.06 146 LYS A CA 1
ATOM 1133 C C . LYS A 1 146 ? -17.703 35.562 11.18 1 89.06 146 LYS A C 1
ATOM 1135 O O . LYS A 1 146 ? -16.969 35.938 12.102 1 89.06 146 LYS A O 1
ATOM 1140 N N . LEU A 1 147 ? -18.5 34.594 11.172 1 90.31 147 LEU A N 1
ATOM 1141 C CA . LEU A 1 147 ? -18.562 33.781 12.375 1 90.31 147 LEU A CA 1
ATOM 1142 C C . LEU A 1 147 ? -17.219 33.094 12.641 1 90.31 147 LEU A C 1
ATOM 1144 O O . LEU A 1 147 ? -16.75 33.031 13.781 1 90.31 147 LEU A O 1
ATOM 1148 N N . VAL A 1 148 ? -16.641 32.594 11.625 1 91.62 148 VAL A N 1
ATOM 1149 C CA . VAL A 1 148 ? -15.336 31.938 11.75 1 91.62 148 VAL A CA 1
ATOM 1150 C C . VAL A 1 148 ? -14.297 32.938 12.242 1 91.62 148 VAL A C 1
ATOM 1152 O O . VAL A 1 148 ? -13.5 32.625 13.133 1 91.62 148 VAL A O 1
ATOM 1155 N N . CYS A 1 149 ? -14.328 34.094 11.695 1 93.81 149 CYS A N 1
ATOM 1156 C CA . CYS A 1 149 ? -13.398 35.125 12.125 1 93.81 149 CYS A CA 1
ATOM 1157 C C . CYS A 1 149 ? -13.609 35.5 13.594 1 93.81 149 CYS A C 1
ATOM 1159 O O . CYS A 1 149 ? -12.648 35.625 14.352 1 93.81 149 CYS A O 1
ATOM 1161 N N . GLN A 1 150 ? -14.844 35.625 13.914 1 95.44 150 GLN A N 1
ATOM 1162 C CA . GLN A 1 150 ? -15.164 35.938 15.305 1 95.44 150 GLN A CA 1
ATOM 1163 C C . GLN A 1 150 ? -14.625 34.875 16.25 1 95.44 150 GLN A C 1
ATOM 1165 O O . GLN A 1 150 ? -14.062 35.188 17.297 1 95.44 150 GLN A O 1
ATOM 1170 N N . GLN A 1 151 ? -14.82 33.688 15.914 1 95.19 151 GLN A N 1
ATOM 1171 C CA . GLN A 1 151 ? -14.352 32.594 16.734 1 95.19 151 GLN A CA 1
ATOM 1172 C C . GLN A 1 151 ? -12.828 32.594 16.828 1 95.19 151 GLN A C 1
ATOM 1174 O O . GLN A 1 151 ? -12.273 32.281 17.891 1 95.19 151 GLN A O 1
ATOM 1179 N N . LEU A 1 152 ? -12.164 32.906 15.789 1 96 152 LEU A N 1
ATOM 1180 C CA . LEU A 1 152 ? -10.703 33 15.797 1 96 152 LEU A CA 1
ATOM 1181 C C . LEU A 1 152 ? -10.234 34.062 16.797 1 96 152 LEU A C 1
ATOM 1183 O O . LEU A 1 152 ? -9.32 33.812 17.578 1 96 152 LEU A O 1
ATOM 1187 N N . VAL A 1 153 ? -10.891 35.188 16.719 1 97.62 153 VAL A N 1
ATOM 1188 C CA . VAL A 1 153 ? -10.523 36.281 17.609 1 97.62 153 VAL A CA 1
ATOM 1189 C C . VAL A 1 153 ? -10.805 35.875 19.062 1 97.62 153 VAL A C 1
ATOM 1191 O O . VAL A 1 153 ? -10.016 36.156 19.953 1 97.62 153 VAL A O 1
ATOM 1194 N N . LYS A 1 154 ? -11.922 35.25 19.25 1 96.75 154 LYS A N 1
ATOM 1195 C CA . LYS A 1 154 ? -12.25 34.781 20.594 1 96.75 154 LYS A CA 1
ATOM 1196 C C . LYS A 1 154 ? -11.18 33.812 21.109 1 96.75 154 LYS A C 1
ATOM 1198 O O . LYS A 1 154 ? -10.82 33.844 22.281 1 96.75 154 LYS A O 1
ATOM 1203 N N . GLY A 1 155 ? -10.719 32.938 20.25 1 97.38 155 GLY A N 1
ATOM 1204 C CA . GLY A 1 155 ? -9.664 32 20.625 1 97.38 155 GLY A CA 1
ATOM 1205 C C . GLY A 1 155 ? -8.375 32.688 21.031 1 97.38 155 GLY A C 1
ATOM 1206 O O . GLY A 1 155 ? -7.785 32.344 22.062 1 97.38 155 GLY A O 1
ATOM 1207 N N . VAL A 1 156 ? -7.945 33.625 20.234 1 97.56 156 VAL A N 1
ATOM 1208 C CA . VAL A 1 156 ? -6.723 34.375 20.547 1 97.56 156 VAL A CA 1
ATOM 1209 C C . VAL A 1 156 ? -6.902 35.156 21.844 1 97.56 156 VAL A C 1
ATOM 1211 O O . VAL A 1 156 ? -5.996 35.188 22.672 1 97.56 156 VAL A O 1
ATOM 1214 N N . ALA A 1 157 ? -8.078 35.75 21.984 1 97.06 157 ALA A N 1
ATOM 1215 C CA . ALA A 1 157 ? -8.375 36.469 23.203 1 97.06 157 ALA A CA 1
ATOM 1216 C C . ALA A 1 157 ? -8.289 35.562 24.422 1 97.06 157 ALA A C 1
ATOM 1218 O O . ALA A 1 157 ? -7.781 35.938 25.484 1 97.06 157 ALA A O 1
ATOM 1219 N N . PHE A 1 158 ? -8.812 34.438 24.312 1 96.81 158 PHE A N 1
ATOM 1220 C CA . PHE A 1 158 ? -8.773 33.438 25.375 1 96.81 158 PHE A CA 1
ATOM 1221 C C . PHE A 1 158 ? -7.328 33.125 25.766 1 96.81 158 PHE A C 1
ATOM 1223 O O . PHE A 1 158 ? -6.984 33.125 26.953 1 96.81 158 PHE A O 1
ATOM 1230 N N . LEU A 1 159 ? -6.469 32.812 24.797 1 96.31 159 LEU A N 1
ATOM 1231 C CA . LEU A 1 159 ? -5.062 32.531 25.062 1 96.31 159 LEU A CA 1
ATOM 1232 C C . LEU A 1 159 ? -4.414 33.719 25.797 1 96.31 159 LEU A C 1
ATOM 1234 O O . LEU A 1 159 ? -3.746 33.531 26.812 1 96.31 159 LEU A O 1
ATOM 1238 N N . HIS A 1 160 ? -4.66 34.906 25.297 1 96.06 160 HIS A N 1
ATOM 1239 C CA . HIS A 1 160 ? -4.031 36.094 25.844 1 96.06 160 HIS A CA 1
ATOM 1240 C C . HIS A 1 160 ? -4.496 36.344 27.266 1 96.06 160 HIS A C 1
ATOM 1242 O O . HIS A 1 160 ? -3.725 36.844 28.094 1 96.06 160 HIS A O 1
ATOM 1248 N N . ARG A 1 161 ? -5.711 36.062 27.484 1 95.06 161 ARG A N 1
ATOM 1249 C CA . ARG A 1 161 ? -6.27 36.219 28.828 1 95.06 161 ARG A CA 1
ATOM 1250 C C . ARG A 1 161 ? -5.504 35.406 29.844 1 95.06 161 ARG A C 1
ATOM 1252 O O . ARG A 1 161 ? -5.375 35.781 31 1 95.06 161 ARG A O 1
ATOM 1259 N N . TYR A 1 162 ? -4.965 34.312 29.438 1 94.44 162 TYR A N 1
ATOM 1260 C CA . TYR A 1 162 ? -4.258 33.438 30.359 1 94.44 162 TYR A CA 1
ATOM 1261 C C . TYR A 1 162 ? -2.75 33.562 30.172 1 94.44 162 TYR A C 1
ATOM 1263 O O . TYR A 1 162 ? -1.999 32.656 30.578 1 94.44 162 TYR A O 1
ATOM 1271 N N . GLY A 1 163 ? -2.357 34.531 29.469 1 93.38 163 GLY A N 1
ATOM 1272 C CA . GLY A 1 163 ? -0.944 34.875 29.359 1 93.38 163 GLY A CA 1
ATOM 1273 C C . GLY A 1 163 ? -0.21 34 28.344 1 93.38 163 GLY A C 1
ATOM 1274 O O . GLY A 1 163 ? 1.002 33.812 28.453 1 93.38 163 GLY A O 1
ATOM 1275 N N . VAL A 1 164 ? -0.926 33.469 27.453 1 94.56 164 VAL A N 1
ATOM 1276 C CA . VAL A 1 164 ? -0.315 32.594 26.438 1 94.56 164 VAL A CA 1
ATOM 1277 C C . VAL A 1 164 ? -0.278 33.312 25.094 1 94.56 164 VAL A C 1
ATOM 1279 O O . VAL A 1 164 ? -1.274 33.938 24.688 1 94.56 164 VAL A O 1
ATOM 1282 N N . VAL A 1 165 ? 0.866 33.375 24.484 1 94.69 165 VAL A N 1
ATOM 1283 C CA . VAL A 1 165 ? 1.063 33.812 23.109 1 94.69 165 VAL A CA 1
ATOM 1284 C C . VAL A 1 165 ? 1.165 32.625 22.172 1 94.69 165 VAL A C 1
ATOM 1286 O O . VAL A 1 165 ? 1.972 31.719 22.391 1 94.69 165 VAL A O 1
ATOM 1289 N N . HIS A 1 166 ? 0.326 32.594 21.172 1 93.81 166 HIS A N 1
ATOM 1290 C CA . HIS A 1 166 ? 0.316 31.422 20.281 1 93.81 166 HIS A CA 1
ATOM 1291 C C . HIS A 1 166 ? 1.616 31.328 19.484 1 93.81 166 HIS A C 1
ATOM 1293 O O . HIS A 1 166 ? 2.227 30.25 19.422 1 93.81 166 HIS A O 1
ATOM 1299 N N . GLY A 1 167 ? 1.939 32.438 18.812 1 92.06 167 GLY A N 1
ATOM 1300 C CA . GLY A 1 167 ? 3.236 32.562 18.172 1 92.06 167 GLY A CA 1
ATOM 1301 C C . GLY A 1 167 ? 3.266 31.922 16.781 1 92.06 167 GLY A C 1
ATOM 1302 O O . GLY A 1 167 ? 4.293 31.953 16.109 1 92.06 167 GLY A O 1
ATOM 1303 N N . ASP A 1 168 ? 2.166 31.391 16.297 1 91.62 168 ASP A N 1
ATOM 1304 C CA . ASP A 1 168 ? 2.154 30.766 14.977 1 91.62 168 ASP A CA 1
ATOM 1305 C C . ASP A 1 168 ? 0.737 30.703 14.414 1 91.62 168 ASP A C 1
ATOM 1307 O O . ASP A 1 168 ? 0.3 29.641 13.945 1 91.62 168 ASP A O 1
ATOM 1311 N N . ILE A 1 169 ? 0.081 31.75 14.445 1 94 169 ILE A N 1
ATOM 1312 C CA . ILE A 1 169 ? -1.279 31.828 13.922 1 94 169 ILE A CA 1
ATOM 1313 C C . ILE A 1 169 ? -1.241 31.938 12.398 1 94 169 ILE A C 1
ATOM 1315 O O . ILE A 1 169 ? -0.618 32.844 11.852 1 94 169 ILE A O 1
ATOM 1319 N N . HIS A 1 170 ? -1.83 31.016 11.773 1 92.44 170 HIS A N 1
ATOM 1320 C CA . HIS A 1 170 ? -2.066 31.016 10.328 1 92.44 170 HIS A CA 1
ATOM 1321 C C . HIS A 1 170 ? -3.154 30.031 9.953 1 92.44 170 HIS A C 1
ATOM 1323 O O . HIS A 1 170 ? -3.607 29.25 10.789 1 92.44 170 HIS A O 1
ATOM 1329 N N . LEU A 1 171 ? -3.611 30.047 8.758 1 90.25 171 LEU A N 1
ATOM 1330 C CA . LEU A 1 171 ? -4.754 29.25 8.336 1 90.25 171 LEU A CA 1
ATOM 1331 C C . LEU A 1 171 ? -4.484 27.766 8.562 1 90.25 171 LEU A C 1
ATOM 1333 O O . LEU A 1 171 ? -5.406 27 8.867 1 90.25 171 LEU A O 1
ATOM 1337 N N . GLY A 1 172 ? -3.26 27.312 8.43 1 87.75 172 GLY A N 1
ATOM 1338 C CA . GLY A 1 172 ? -2.893 25.922 8.609 1 87.75 172 GLY A CA 1
ATOM 1339 C C . GLY A 1 172 ? -3.051 25.438 10.039 1 87.75 172 GLY A C 1
ATOM 1340 O O . GLY A 1 172 ? -3.107 24.234 10.289 1 87.75 172 GLY A O 1
ATOM 1341 N N . ASN A 1 173 ? -3.145 26.359 10.938 1 90.75 173 ASN A N 1
ATOM 1342 C CA . ASN A 1 173 ? -3.273 26 12.344 1 90.75 173 ASN A CA 1
ATOM 1343 C C . ASN A 1 173 ? -4.68 26.266 12.867 1 90.75 173 ASN A C 1
ATOM 1345 O O . ASN A 1 173 ? -4.875 26.484 14.062 1 90.75 173 ASN A O 1
ATOM 1349 N N . VAL A 1 174 ? -5.574 26.297 11.984 1 93.12 174 VAL A N 1
ATOM 1350 C CA . VAL A 1 174 ? -6.988 26.422 12.328 1 93.12 174 VAL A CA 1
ATOM 1351 C C . VAL A 1 174 ? -7.754 25.219 11.781 1 93.12 174 VAL A C 1
ATOM 1353 O O . VAL A 1 174 ? -7.641 24.875 10.602 1 93.12 174 VAL A O 1
ATOM 1356 N N . GLY A 1 175 ? -8.461 24.609 12.688 1 93.5 175 GLY A N 1
ATOM 1357 C CA . GLY A 1 175 ? -9.242 23.453 12.289 1 93.5 175 GLY A CA 1
ATOM 1358 C C . GLY A 1 175 ? -10.734 23.641 12.492 1 93.5 175 GLY A C 1
ATOM 1359 O O . GLY A 1 175 ? -11.164 24.578 13.18 1 93.5 175 GLY A O 1
ATOM 1360 N N . ILE A 1 176 ? -11.453 22.812 11.836 1 92.38 176 ILE A N 1
ATOM 1361 C CA . ILE A 1 176 ? -12.906 22.812 11.969 1 92.38 176 ILE A CA 1
ATOM 1362 C C . ILE A 1 176 ? -13.344 21.656 12.867 1 92.38 176 ILE A C 1
ATOM 1364 O O . ILE A 1 176 ? -12.93 20.516 12.664 1 92.38 176 ILE A O 1
ATOM 1368 N N . ALA A 1 177 ? -14.172 22 13.828 1 92.31 177 ALA A N 1
ATOM 1369 C CA . ALA A 1 177 ? -14.719 20.969 14.695 1 92.31 177 ALA A CA 1
ATOM 1370 C C . ALA A 1 177 ? -15.641 20.031 13.906 1 92.31 177 ALA A C 1
ATOM 1372 O O . ALA A 1 177 ? -16.359 20.469 13.008 1 92.31 177 ALA A O 1
ATOM 1373 N N . LEU A 1 178 ? -15.586 18.797 14.289 1 92.62 178 LEU A N 1
ATOM 1374 C CA . LEU A 1 178 ? -16.422 17.766 13.664 1 92.62 178 LEU A CA 1
ATOM 1375 C C . LEU A 1 178 ? -17.312 17.094 14.703 1 92.62 178 LEU A C 1
ATOM 1377 O O . LEU A 1 178 ? -17.156 15.891 14.953 1 92.62 178 LEU A O 1
ATOM 1381 N N . PRO A 1 179 ? -18.312 17.75 15.188 1 88.06 179 PRO A N 1
ATOM 1382 C CA . PRO A 1 179 ? -19.062 17.281 16.344 1 88.06 179 PRO A CA 1
ATOM 1383 C C . PRO A 1 179 ? -19.859 16.016 16.062 1 88.06 179 PRO A C 1
ATOM 1385 O O . PRO A 1 179 ? -20.188 15.258 16.984 1 88.06 179 PRO A O 1
ATOM 1388 N N . THR A 1 180 ? -20.156 15.688 14.805 1 93.19 180 THR A N 1
ATOM 1389 C CA . THR A 1 180 ? -21.016 14.547 14.5 1 93.19 180 THR A CA 1
ATOM 1390 C C . THR A 1 180 ? -20.188 13.367 14 1 93.19 180 THR A C 1
ATOM 1392 O O . THR A 1 180 ? -20.734 12.352 13.562 1 93.19 180 THR A O 1
ATOM 1395 N N . LEU A 1 181 ? -18.938 13.562 14.008 1 94.75 181 LEU A N 1
ATOM 1396 C CA . LEU A 1 181 ? -18.078 12.516 13.484 1 94.75 181 LEU A CA 1
ATOM 1397 C C . LEU A 1 181 ? -18.297 11.203 14.234 1 94.75 181 LEU A C 1
ATOM 1399 O O . LEU A 1 181 ? -18.359 10.141 13.617 1 94.75 181 LEU A O 1
ATOM 1403 N N . ASN A 1 182 ? -18.469 11.273 15.539 1 95.19 182 ASN A N 1
ATOM 1404 C CA . ASN A 1 182 ? -18.609 10.094 16.391 1 95.19 182 ASN A CA 1
ATOM 1405 C C . ASN A 1 182 ? -19.922 9.367 16.125 1 95.19 182 ASN A C 1
ATOM 1407 O O . ASN A 1 182 ? -20.125 8.25 16.594 1 95.19 182 ASN A O 1
ATOM 1411 N N . ASP A 1 183 ? -20.781 9.945 15.398 1 94.75 183 ASP A N 1
ATOM 1412 C CA . ASP A 1 183 ? -22.047 9.328 15.078 1 94.75 183 ASP A CA 1
ATOM 1413 C C . ASP A 1 183 ? -21.922 8.391 13.883 1 94.75 183 ASP A C 1
ATOM 1415 O O . ASP A 1 183 ? -22.859 7.648 13.562 1 94.75 183 ASP A O 1
ATOM 1419 N N . HIS A 1 184 ? -20.844 8.43 13.242 1 95.88 184 HIS A N 1
ATOM 1420 C CA . HIS A 1 184 ? -20.609 7.602 12.062 1 95.88 184 HIS A CA 1
ATOM 1421 C C . HIS A 1 184 ? -19.766 6.379 12.398 1 95.88 184 HIS A C 1
ATOM 1423 O O . HIS A 1 184 ? -18.812 6.473 13.18 1 95.88 184 HIS A O 1
ATOM 1429 N N . SER A 1 185 ? -20.078 5.266 11.781 1 95.56 185 SER A N 1
ATOM 1430 C CA . SER A 1 185 ? -19.328 4.043 12.055 1 95.56 185 SER A CA 1
ATOM 1431 C C . SER A 1 185 ? -17.969 4.062 11.367 1 95.56 185 SER A C 1
ATOM 1433 O O . SER A 1 185 ? -17.797 4.73 10.344 1 95.56 185 SER A O 1
ATOM 1435 N N . SER A 1 186 ? -17.062 3.316 11.922 1 95.31 186 SER A N 1
ATOM 1436 C CA . SER A 1 186 ? -15.75 3.211 11.297 1 95.31 186 SER A CA 1
ATOM 1437 C C . SER A 1 186 ? -15.844 2.6 9.906 1 95.31 186 SER A C 1
ATOM 1439 O O . SER A 1 186 ? -15.094 2.979 9 1 95.31 186 SER A O 1
ATOM 1441 N N . ARG A 1 187 ? -16.734 1.655 9.68 1 93.94 187 ARG A N 1
ATOM 1442 C CA . ARG A 1 187 ? -16.938 1.021 8.383 1 93.94 187 ARG A CA 1
ATOM 1443 C C . ARG A 1 187 ? -17.328 2.045 7.328 1 93.94 187 ARG A C 1
ATOM 1445 O O . ARG A 1 187 ? -16.75 2.076 6.234 1 93.94 187 ARG A O 1
ATOM 1452 N N . ASP A 1 188 ? -18.266 2.898 7.664 1 95.06 188 ASP A N 1
ATOM 1453 C CA . ASP A 1 188 ? -18.734 3.928 6.734 1 95.06 188 ASP A CA 1
ATOM 1454 C C . ASP A 1 188 ? -17.594 4.887 6.379 1 95.06 188 ASP A C 1
ATOM 1456 O O . ASP A 1 188 ? -17.422 5.246 5.211 1 95.06 188 ASP A O 1
ATOM 1460 N N . ILE A 1 189 ? -16.875 5.258 7.363 1 96.62 189 ILE A N 1
ATOM 1461 C CA . ILE A 1 189 ? -15.789 6.219 7.184 1 96.62 189 ILE A CA 1
ATOM 1462 C C . ILE A 1 189 ? -14.703 5.617 6.293 1 96.62 189 ILE A C 1
ATOM 1464 O O . ILE A 1 189 ? -14.289 6.23 5.305 1 96.62 189 ILE A O 1
ATOM 1468 N N . MET A 1 190 ? -14.297 4.398 6.617 1 96.12 190 MET A N 1
ATOM 1469 C CA . MET A 1 190 ? -13.203 3.762 5.891 1 96.12 190 MET A CA 1
ATOM 1470 C C . MET A 1 190 ? -13.617 3.424 4.461 1 96.12 190 MET A C 1
ATOM 1472 O O . MET A 1 190 ? -12.805 3.514 3.537 1 96.12 190 MET A O 1
ATOM 1476 N N . GLU A 1 191 ? -14.828 2.988 4.301 1 93.94 191 GLU A N 1
ATOM 1477 C CA . GLU A 1 191 ? -15.336 2.703 2.963 1 93.94 191 GLU A CA 1
ATOM 1478 C C . GLU A 1 191 ? -15.32 3.953 2.088 1 93.94 191 GLU A C 1
ATOM 1480 O O . GLU A 1 191 ? -15.016 3.879 0.896 1 93.94 191 GLU A O 1
ATOM 1485 N N . TYR A 1 192 ? -15.648 5.059 2.68 1 95.38 192 TYR A N 1
ATOM 1486 C CA . TYR A 1 192 ? -15.641 6.316 1.94 1 95.38 192 TYR A CA 1
ATOM 1487 C C . TYR A 1 192 ? -14.25 6.629 1.41 1 95.38 192 TYR A C 1
ATOM 1489 O O . TYR A 1 192 ? -14.094 7.027 0.253 1 95.38 192 TYR A O 1
ATOM 1497 N N . PHE A 1 193 ? -13.242 6.48 2.215 1 95.31 193 PHE A N 1
ATOM 1498 C CA . PHE A 1 193 ? -11.883 6.848 1.82 1 95.31 193 PHE A CA 1
ATOM 1499 C C . PHE A 1 193 ? -11.266 5.77 0.938 1 95.31 193 PHE A C 1
ATOM 1501 O O . PHE A 1 193 ? -10.328 6.035 0.188 1 95.31 193 PHE A O 1
ATOM 1508 N N . GLY A 1 194 ? -11.742 4.547 1.045 1 94.12 194 GLY A N 1
ATOM 1509 C CA . GLY A 1 194 ? -11.195 3.465 0.244 1 94.12 194 GLY A CA 1
ATOM 1510 C C . GLY A 1 194 ? -9.781 3.084 0.64 1 94.12 194 GLY A C 1
ATOM 1511 O O . GLY A 1 194 ? -9.211 3.668 1.562 1 94.12 194 GLY A O 1
ATOM 1512 N N . ASN A 1 195 ? -9.219 2.09 -0.029 1 93.12 195 ASN A N 1
ATOM 1513 C CA . ASN A 1 195 ? -7.844 1.669 0.197 1 93.12 195 ASN A CA 1
ATOM 1514 C C . ASN A 1 195 ? -6.859 2.807 -0.069 1 93.12 195 ASN A C 1
ATOM 1516 O O . ASN A 1 195 ? -6.848 3.379 -1.16 1 93.12 195 ASN A O 1
ATOM 1520 N N . PRO A 1 196 ? -6.078 3.17 0.937 1 93.94 196 PRO A N 1
ATOM 1521 C CA . PRO A 1 196 ? -5.168 4.297 0.727 1 93.94 196 PRO A CA 1
ATOM 1522 C C . PRO A 1 196 ? -4.094 4.004 -0.319 1 93.94 196 PRO A C 1
ATOM 1524 O O . PRO A 1 196 ? -3.607 2.873 -0.409 1 93.94 196 PRO A O 1
ATOM 1527 N N . GLU A 1 197 ? -3.754 4.949 -1.092 1 91.81 197 GLU A N 1
ATOM 1528 C CA . GLU A 1 197 ? -2.654 4.836 -2.045 1 91.81 197 GLU A CA 1
ATOM 1529 C C . GLU A 1 197 ? -1.306 5.016 -1.355 1 91.81 197 GLU A C 1
ATOM 1531 O O . GLU A 1 197 ? -0.62 6.016 -1.572 1 91.81 197 GLU A O 1
ATOM 1536 N N . CYS A 1 198 ? -0.866 4.02 -0.718 1 94.44 198 CYS A N 1
ATOM 1537 C CA . CYS A 1 198 ? 0.351 4.078 0.084 1 94.44 198 CYS A CA 1
ATOM 1538 C C . CYS A 1 198 ? 1.589 3.922 -0.791 1 94.44 198 CYS A C 1
ATOM 1540 O O . CYS A 1 198 ? 1.513 3.367 -1.889 1 94.44 198 CYS A O 1
ATOM 1542 N N . THR A 1 199 ? 2.652 4.5 -0.378 1 94.69 199 THR A N 1
ATOM 1543 C CA . THR A 1 199 ? 3.969 4.184 -0.92 1 94.69 199 THR A CA 1
ATOM 1544 C C . THR A 1 199 ? 4.656 3.113 -0.079 1 94.69 199 THR A C 1
ATOM 1546 O O . THR A 1 199 ? 4.934 3.326 1.104 1 94.69 199 THR A O 1
ATOM 1549 N N . VAL A 1 200 ? 4.871 1.995 -0.681 1 95.69 200 VAL A N 1
ATOM 1550 C CA . VAL A 1 200 ? 5.555 0.918 0.028 1 95.69 200 VAL A CA 1
ATOM 1551 C C . VAL A 1 200 ? 6.996 1.325 0.324 1 95.69 200 VAL A C 1
ATOM 1553 O O . VAL A 1 200 ? 7.684 1.872 -0.542 1 95.69 200 VAL A O 1
ATOM 1556 N N . VAL A 1 201 ? 7.43 1.118 1.541 1 95.25 201 VAL A N 1
ATOM 1557 C CA . VAL A 1 201 ? 8.781 1.479 1.956 1 95.25 201 VAL A CA 1
ATOM 1558 C C . VAL A 1 201 ? 9.727 0.303 1.723 1 95.25 201 VAL A C 1
ATOM 1560 O O . VAL A 1 201 ? 9.711 -0.67 2.48 1 95.25 201 VAL A O 1
ATOM 1563 N N . LEU A 1 202 ? 10.555 0.442 0.731 1 94.94 202 LEU A N 1
ATOM 1564 C CA . LEU A 1 202 ? 11.586 -0.541 0.402 1 94.94 202 LEU A CA 1
ATOM 1565 C C . LEU A 1 202 ? 12.922 0.142 0.116 1 94.94 202 LEU A C 1
ATOM 1567 O O . LEU A 1 202 ? 13.148 0.619 -0.998 1 94.94 202 LEU A O 1
ATOM 1571 N N . PRO A 1 203 ? 13.797 0.122 1.106 1 92.44 203 PRO A N 1
ATOM 1572 C CA . PRO A 1 203 ? 15.109 0.745 0.9 1 92.44 203 P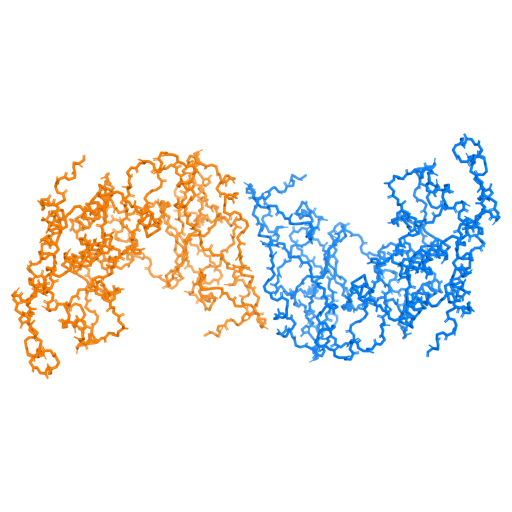RO A CA 1
ATOM 1573 C C . PRO A 1 203 ? 15.938 0.032 -0.164 1 92.44 203 PRO A C 1
ATOM 1575 O O . PRO A 1 203 ? 15.805 -1.182 -0.343 1 92.44 203 PRO A O 1
ATOM 1578 N N . THR A 1 204 ? 16.828 0.714 -0.829 1 92.69 204 THR A N 1
ATOM 1579 C CA . THR A 1 204 ? 17.688 0.152 -1.873 1 92.69 204 THR A CA 1
ATOM 1580 C C . THR A 1 204 ? 18.828 -0.651 -1.264 1 92.69 204 THR A C 1
ATOM 1582 O O . THR A 1 204 ? 19.453 -1.47 -1.943 1 92.69 204 THR A O 1
ATOM 1585 N N . THR A 1 205 ? 19.062 -0.343 -0.032 1 88.88 205 THR A N 1
ATOM 1586 C CA . THR A 1 205 ? 20.094 -1.079 0.706 1 88.88 205 THR A CA 1
ATOM 1587 C C . THR A 1 205 ? 19.5 -1.706 1.965 1 88.88 205 THR A C 1
ATOM 1589 O O . THR A 1 205 ? 18.453 -1.269 2.451 1 88.88 205 THR A O 1
ATOM 1592 N N . VAL A 1 206 ? 20.125 -2.73 2.352 1 87.06 206 VAL A N 1
ATOM 1593 C CA . VAL A 1 206 ? 19.656 -3.379 3.576 1 87.06 206 VAL A CA 1
ATOM 1594 C C . VAL A 1 206 ? 19.828 -2.426 4.758 1 87.06 206 VAL A C 1
ATOM 1596 O O . VAL A 1 206 ? 20.922 -1.929 5.02 1 87.06 206 VAL A O 1
ATOM 1599 N N . SER A 1 207 ? 18.688 -2.213 5.344 1 83 207 SER A N 1
ATOM 1600 C CA . SER A 1 207 ? 18.703 -1.292 6.477 1 83 207 SER A CA 1
ATOM 1601 C C . SER A 1 207 ? 19.281 -1.951 7.723 1 83 207 SER A C 1
ATOM 1603 O O . SER A 1 207 ? 19.016 -3.121 7.996 1 83 207 SER A O 1
ATOM 1605 N N . GLN A 1 208 ? 20.047 -1.19 8.445 1 81.75 208 GLN A N 1
ATOM 1606 C CA . GLN A 1 208 ? 20.609 -1.668 9.711 1 81.75 208 GLN A CA 1
ATOM 1607 C C . GLN A 1 208 ? 19.531 -1.744 10.789 1 81.75 208 GLN A C 1
ATOM 1609 O O . GLN A 1 208 ? 19.656 -2.518 11.742 1 81.75 208 GLN A O 1
ATOM 1614 N N . HIS A 1 209 ? 18.531 -0.889 10.602 1 85.56 209 HIS A N 1
ATOM 1615 C CA . HIS A 1 209 ? 17.422 -0.844 11.547 1 85.56 209 HIS A CA 1
ATOM 1616 C C . HIS A 1 209 ? 16.078 -0.93 10.828 1 85.56 209 HIS A C 1
ATOM 1618 O O . HIS A 1 209 ? 15.328 0.045 10.797 1 85.56 209 HIS A O 1
ATOM 1624 N N . PRO A 1 210 ? 15.773 -2.068 10.367 1 87.31 210 PRO A N 1
ATOM 1625 C CA . PRO A 1 210 ? 14.57 -2.191 9.539 1 87.31 210 PRO A CA 1
ATOM 1626 C C . PRO A 1 210 ? 13.289 -1.881 10.312 1 87.31 210 PRO A C 1
ATOM 1628 O O . PRO A 1 210 ? 12.305 -1.421 9.734 1 87.31 210 PRO A O 1
ATOM 1631 N N . ASP A 1 211 ? 13.375 -2.02 11.609 1 91.94 211 ASP A N 1
ATOM 1632 C CA . ASP A 1 211 ? 12.18 -1.793 12.414 1 91.94 211 ASP A CA 1
ATOM 1633 C C . ASP A 1 211 ? 11.891 -0.301 12.562 1 91.94 211 ASP A C 1
ATOM 1635 O O . ASP A 1 211 ? 10.789 0.086 12.953 1 91.94 211 ASP A O 1
ATOM 1639 N N . GLY A 1 212 ? 12.875 0.516 12.305 1 94.62 212 GLY A N 1
ATOM 1640 C CA . GLY A 1 212 ? 12.703 1.956 12.406 1 94.62 212 GLY A CA 1
ATOM 1641 C C . GLY A 1 212 ? 11.961 2.559 11.234 1 94.62 212 GLY A C 1
ATOM 1642 O O . GLY A 1 212 ? 11.641 3.748 11.234 1 94.62 212 GLY A O 1
ATOM 1643 N N . LEU A 1 213 ? 11.695 1.723 10.219 1 95.25 213 LEU A N 1
ATOM 1644 C CA . LEU A 1 213 ? 10.977 2.162 9.031 1 95.25 213 LEU A CA 1
ATOM 1645 C C . LEU A 1 213 ? 9.547 1.615 9.023 1 95.25 213 LEU A C 1
ATOM 1647 O O . LEU A 1 213 ? 9.32 0.47 9.414 1 95.25 213 LEU A O 1
ATOM 1651 N N . PRO A 1 214 ? 8.594 2.453 8.672 1 96.5 214 PRO A N 1
ATOM 1652 C CA . PRO A 1 214 ? 7.242 1.911 8.492 1 96.5 214 PRO A CA 1
ATOM 1653 C C . PRO A 1 214 ? 7.117 1.053 7.234 1 96.5 214 PRO A C 1
ATOM 1655 O O . PRO A 1 214 ? 7.934 1.169 6.316 1 96.5 214 PRO A O 1
ATOM 1658 N N . PRO A 1 215 ? 6.195 0.145 7.219 1 96.56 215 PRO A N 1
ATOM 1659 C CA . PRO A 1 215 ? 6.047 -0.68 6.02 1 96.56 215 PRO A CA 1
ATOM 1660 C C . PRO A 1 215 ? 5.566 0.12 4.809 1 96.56 215 PRO A C 1
ATOM 1662 O O . PRO A 1 215 ? 5.805 -0.282 3.668 1 96.56 215 PRO A O 1
ATOM 1665 N N . TYR A 1 216 ? 4.887 1.194 5.055 1 96.81 216 TYR A N 1
ATOM 1666 C CA . TYR A 1 216 ? 4.363 2.064 4.008 1 96.81 216 TYR A CA 1
ATOM 1667 C C . TYR A 1 216 ? 4.129 3.475 4.535 1 96.81 216 TYR A C 1
ATOM 1669 O O . TYR A 1 216 ? 4.055 3.686 5.746 1 96.81 216 TYR A O 1
ATOM 1677 N N . LEU A 1 217 ? 4.133 4.402 3.641 1 96.81 217 LEU A N 1
ATOM 1678 C CA . LEU A 1 217 ? 3.746 5.773 3.949 1 96.81 217 LEU A CA 1
ATOM 1679 C C . LEU A 1 217 ? 2.311 6.047 3.512 1 96.81 217 LEU A C 1
ATOM 1681 O O . LEU A 1 217 ? 1.938 5.758 2.373 1 96.81 217 LEU A O 1
ATOM 1685 N N . VAL A 1 218 ? 1.495 6.578 4.391 1 97 218 VAL A N 1
ATOM 1686 C CA . VAL A 1 218 ? 0.07 6.789 4.156 1 97 218 VAL A CA 1
ATOM 1687 C C . VAL A 1 218 ? -0.196 8.266 3.887 1 97 218 VAL A C 1
ATOM 1689 O O . VAL A 1 218 ? 0.188 9.125 4.68 1 97 218 VAL A O 1
ATOM 1692 N N . PRO A 1 219 ? -0.799 8.625 2.773 1 96.19 219 PRO A N 1
ATOM 1693 C CA . PRO A 1 219 ? -1.237 10.016 2.6 1 96.19 219 PRO A CA 1
ATOM 1694 C C . PRO A 1 219 ? -2.391 10.391 3.527 1 96.19 219 PRO A C 1
ATOM 1696 O O . PRO A 1 219 ? -3.264 9.562 3.799 1 96.19 219 PRO A O 1
ATOM 1699 N N . PRO A 1 220 ? -2.395 11.594 3.986 1 95.06 220 PRO A N 1
ATOM 1700 C CA . PRO A 1 220 ? -3.477 12.016 4.875 1 95.06 220 PRO A CA 1
ATOM 1701 C C . PRO A 1 220 ? -4.816 12.141 4.156 1 95.06 220 PRO A C 1
ATOM 1703 O O . PRO A 1 220 ? -4.852 12.266 2.928 1 95.06 220 PRO A O 1
ATOM 1706 N N . VAL A 1 221 ? -5.867 12.055 4.934 1 93.88 221 VAL A N 1
ATOM 1707 C CA . VAL A 1 221 ? -7.215 12.242 4.402 1 93.88 221 VAL A CA 1
ATOM 1708 C C . VAL A 1 221 ? -7.879 13.438 5.078 1 93.88 221 VAL A C 1
ATOM 1710 O O . VAL A 1 221 ? -7.445 13.867 6.148 1 93.88 221 VAL A O 1
ATOM 1713 N N . SER A 1 222 ? -8.922 13.938 4.402 1 89.5 222 SER A N 1
ATOM 1714 C CA . SER A 1 222 ? -9.68 15.062 4.938 1 89.5 222 SER A CA 1
ATOM 1715 C C . SER A 1 222 ? -11.086 14.633 5.355 1 89.5 222 SER A C 1
ATOM 1717 O O . SER A 1 222 ? -11.875 14.18 4.527 1 89.5 222 SER A O 1
ATOM 1719 N N . PHE A 1 223 ? -11.43 14.883 6.516 1 91.88 223 PHE A N 1
ATOM 1720 C CA . PHE A 1 223 ? -12.711 14.43 7.039 1 91.88 223 PHE A CA 1
ATOM 1721 C C . PHE A 1 223 ? -13.812 15.445 6.73 1 91.88 223 PHE A C 1
ATOM 1723 O O . PHE A 1 223 ? -15 15.133 6.844 1 91.88 223 PHE A O 1
ATOM 1730 N N . ASN A 1 224 ? -13.391 16.641 6.289 1 88 224 ASN A N 1
ATOM 1731 C CA . ASN A 1 224 ? -14.391 17.594 5.824 1 88 224 ASN A CA 1
ATOM 1732 C C . ASN A 1 224 ? -15.211 17.031 4.672 1 88 224 ASN A C 1
ATOM 1734 O O . ASN A 1 224 ? -16.438 17.172 4.656 1 88 224 ASN A O 1
ATOM 1738 N N . SER A 1 225 ? -14.523 16.453 3.791 1 85.94 225 SER A N 1
ATOM 1739 C CA . SER A 1 225 ? -15.188 15.898 2.615 1 85.94 225 SER A CA 1
ATOM 1740 C C . SER A 1 225 ? -16.156 14.781 2.998 1 85.94 225 SER A C 1
ATOM 1742 O O . SER A 1 225 ? -17.25 14.688 2.449 1 85.94 225 SER A O 1
ATOM 1744 N N . PHE A 1 226 ? -15.734 14.016 3.914 1 92 226 PHE A N 1
ATOM 1745 C CA . PHE A 1 226 ? -16.578 12.906 4.363 1 92 226 PHE A CA 1
ATOM 1746 C C . PHE A 1 226 ? -17.875 13.43 4.984 1 92 226 PHE A C 1
ATOM 1748 O O . PHE A 1 226 ? -18.953 13.008 4.602 1 92 226 PHE A O 1
ATOM 1755 N N . LEU A 1 227 ? -17.766 14.352 5.949 1 90.62 227 LEU A N 1
ATOM 1756 C CA . LEU A 1 227 ? -18.938 14.828 6.664 1 90.62 227 LEU A CA 1
ATOM 1757 C C . LEU A 1 227 ? -19.828 15.68 5.758 1 90.62 227 LEU A C 1
ATOM 1759 O O . LEU A 1 227 ? -21.047 15.641 5.855 1 90.62 227 LEU A O 1
ATOM 1763 N N . SER A 1 228 ? -19.234 16.5 4.906 1 87.31 228 SER A N 1
ATOM 1764 C CA . SER A 1 228 ? -20.016 17.312 3.979 1 87.31 228 SER A CA 1
ATOM 1765 C C . SER A 1 228 ? -20.891 16.438 3.094 1 87.31 228 SER A C 1
ATOM 1767 O O . SER A 1 228 ? -22 16.828 2.732 1 87.31 228 SER A O 1
ATOM 1769 N N . ARG A 1 229 ? -20.484 15.297 2.773 1 88.69 229 ARG A N 1
ATOM 1770 C CA . ARG A 1 229 ? -21.203 14.406 1.866 1 88.69 229 ARG A CA 1
ATOM 1771 C C . ARG A 1 229 ? -22.203 13.547 2.627 1 88.69 229 ARG A C 1
ATOM 1773 O O . ARG A 1 229 ? -23.297 13.25 2.119 1 88.69 229 ARG A O 1
ATOM 1780 N N . ASN A 1 230 ? -21.828 13.188 3.834 1 90.31 230 ASN A N 1
ATOM 1781 C CA . ASN A 1 230 ? -22.594 12.109 4.469 1 90.31 230 ASN A CA 1
ATOM 1782 C C . ASN A 1 230 ? -23.375 12.617 5.676 1 90.31 230 ASN A C 1
ATOM 1784 O O . ASN A 1 230 ? -24.125 11.859 6.297 1 90.31 230 ASN A O 1
ATOM 1788 N N . ASP A 1 231 ? -23.188 13.852 6.027 1 90.12 231 ASP A N 1
ATOM 1789 C CA . ASP A 1 231 ? -23.797 14.383 7.246 1 90.12 231 ASP A CA 1
ATOM 1790 C C . ASP A 1 231 ? -24.484 15.711 6.973 1 90.12 231 ASP A C 1
ATOM 1792 O O . ASP A 1 231 ? -23.844 16.766 6.922 1 90.12 231 ASP A O 1
ATOM 1796 N N . LEU A 1 232 ? -25.828 15.758 6.906 1 87.38 232 LEU A N 1
ATOM 1797 C CA . LEU A 1 232 ? -26.625 16.938 6.598 1 87.38 232 LEU A CA 1
ATOM 1798 C C . LEU A 1 232 ? -26.469 18 7.68 1 87.38 232 LEU A C 1
ATOM 1800 O O . LEU A 1 232 ? -26.422 19.188 7.379 1 87.38 232 LEU A O 1
ATOM 1804 N N . SER A 1 233 ? -26.391 17.547 8.852 1 86.75 233 SER A N 1
ATOM 1805 C CA . SER A 1 233 ? -26.25 18.484 9.969 1 86.75 233 SER A CA 1
ATOM 1806 C C . SER A 1 233 ? -24.953 19.266 9.875 1 86.75 233 SER A C 1
ATOM 1808 O O . SER A 1 233 ? -24.922 20.469 10.195 1 86.75 233 SER A O 1
ATOM 1810 N N . PHE A 1 234 ? -23.922 18.641 9.516 1 86.44 234 PHE A N 1
ATOM 1811 C CA . PHE A 1 234 ? -22.641 19.312 9.328 1 86.44 234 PHE A CA 1
ATOM 1812 C C . PHE A 1 234 ? -22.688 20.234 8.117 1 86.44 234 PHE A C 1
ATOM 1814 O O . PHE A 1 234 ? -22.203 21.359 8.172 1 86.44 234 PHE A O 1
ATOM 1821 N N . ARG A 1 235 ? -23.281 19.812 7.082 1 81.75 235 ARG A N 1
ATOM 1822 C CA . ARG A 1 235 ? -23.312 20.562 5.828 1 81.75 235 ARG A CA 1
ATOM 1823 C C . ARG A 1 235 ? -24.109 21.859 5.98 1 81.75 235 ARG A C 1
ATOM 1825 O O . ARG A 1 235 ? -23.75 22.875 5.395 1 81.75 235 ARG A O 1
ATOM 1832 N N . GLU A 1 236 ? -25.094 21.734 6.797 1 82.44 236 GLU A N 1
ATOM 1833 C CA . GLU A 1 236 ? -26.016 22.875 6.895 1 82.44 236 GLU A CA 1
ATOM 1834 C C . GLU A 1 236 ? -25.766 23.672 8.172 1 82.44 236 GLU A C 1
ATOM 1836 O O . GLU A 1 236 ? -26.359 24.734 8.367 1 82.44 236 GLU A O 1
ATOM 1841 N N . GLY A 1 237 ? -24.922 23.125 8.938 1 83.12 237 GLY A N 1
ATOM 1842 C CA . GLY A 1 237 ? -24.703 23.797 10.211 1 83.12 237 GLY A CA 1
ATOM 1843 C C . GLY A 1 237 ? -23.609 24.844 10.148 1 83.12 237 GLY A C 1
ATOM 1844 O O . GLY A 1 237 ? -22.922 24.984 9.133 1 83.12 237 GLY A O 1
ATOM 1845 N N . LEU A 1 238 ? -23.531 25.625 11.273 1 84.31 238 LEU A N 1
ATOM 1846 C CA . LEU A 1 238 ? -22.484 26.641 11.391 1 84.31 238 LEU A CA 1
ATOM 1847 C C . LEU A 1 238 ? -21.156 26 11.75 1 84.31 238 LEU A C 1
ATOM 1849 O O . LEU A 1 238 ? -21.109 25.078 12.562 1 84.31 238 LEU A O 1
ATOM 1853 N N . LEU A 1 239 ? -20.188 26.531 11.156 1 87.06 239 LEU A N 1
ATOM 1854 C CA . LEU A 1 239 ? -18.844 25.984 11.391 1 87.06 239 LEU A CA 1
ATOM 1855 C C . LEU A 1 239 ? -18.328 26.422 12.75 1 87.06 239 LEU A C 1
ATOM 1857 O O . LEU A 1 239 ? -18.531 27.562 13.164 1 87.06 239 LEU A O 1
ATOM 1861 N N . LYS A 1 240 ? -17.844 25.516 13.445 1 91.06 240 LYS A N 1
ATOM 1862 C CA . LYS A 1 240 ? -17.094 25.781 14.664 1 91.06 240 LYS A CA 1
ATOM 1863 C C . LYS A 1 240 ? -15.602 25.562 14.453 1 91.06 240 LYS A C 1
ATOM 1865 O O . LYS A 1 240 ? -15.188 24.5 13.992 1 91.06 240 LYS A O 1
ATOM 1870 N N . VAL A 1 241 ? -14.781 26.562 14.742 1 93.62 241 VAL A N 1
ATOM 1871 C CA . VAL A 1 241 ? -13.352 26.453 14.453 1 93.62 241 VAL A CA 1
ATOM 1872 C C . VAL A 1 241 ? -12.57 26.422 15.766 1 93.62 241 VAL A C 1
ATOM 1874 O O . VAL A 1 241 ? -13.031 26.938 16.781 1 93.62 241 VAL A O 1
ATOM 1877 N N . GLU A 1 242 ? -11.492 25.812 15.719 1 95.06 242 GLU A N 1
ATOM 1878 C CA . GLU A 1 242 ? -10.562 25.734 16.844 1 95.06 242 GLU A CA 1
ATOM 1879 C C . GLU A 1 242 ? -9.125 26 16.375 1 95.06 242 GLU A C 1
ATOM 1881 O O . GLU A 1 242 ? -8.719 25.547 15.305 1 95.06 242 GLU A O 1
ATOM 1886 N N . ILE A 1 243 ? -8.445 26.812 17.125 1 95.44 243 ILE A N 1
ATOM 1887 C CA . ILE A 1 243 ? -7.027 27.047 16.859 1 95.44 243 ILE A CA 1
ATOM 1888 C C . ILE A 1 243 ? -6.215 25.844 17.328 1 95.44 243 ILE A C 1
ATOM 1890 O O . ILE A 1 243 ? -6.418 25.328 18.422 1 95.44 243 ILE A O 1
ATOM 1894 N N . MET A 1 244 ? -5.309 25.422 16.406 1 92.44 244 MET A N 1
ATOM 1895 C CA . MET A 1 244 ? -4.547 24.188 16.656 1 92.44 244 MET A CA 1
ATOM 1896 C C . MET A 1 244 ? -3.082 24.516 16.938 1 92.44 244 MET A C 1
ATOM 1898 O O . MET A 1 244 ? -2.639 25.641 16.734 1 92.44 244 MET A O 1
ATOM 1902 N N . ASP A 1 245 ? -2.309 23.562 17.375 1 86.62 245 ASP A N 1
ATOM 1903 C CA . ASP A 1 245 ? -0.853 23.5 17.469 1 86.62 245 ASP A CA 1
ATOM 1904 C C . ASP A 1 245 ? -0.325 24.562 18.438 1 86.62 245 ASP A C 1
ATOM 1906 O O . ASP A 1 245 ? 0.023 25.672 18.016 1 86.62 245 ASP A O 1
ATOM 1910 N N . LEU A 1 246 ? -0.153 24.297 19.609 1 89.38 246 LEU A N 1
ATOM 1911 C CA . LEU A 1 246 ? 0.406 25.188 20.609 1 89.38 246 LEU A CA 1
ATOM 1912 C C . LEU A 1 246 ? 1.884 24.891 20.844 1 89.38 246 LEU A C 1
ATOM 1914 O O . LEU A 1 246 ? 2.428 25.203 21.906 1 89.38 246 LEU A O 1
ATOM 1918 N N . GLY A 1 247 ? 2.436 24.281 19.891 1 84.94 247 GLY A N 1
ATOM 1919 C CA . GLY A 1 247 ? 3.832 23.891 20 1 84.94 247 GLY A CA 1
ATOM 1920 C C . GLY A 1 247 ? 4.773 25.078 20.109 1 84.94 247 GLY A C 1
ATOM 1921 O O . GLY A 1 247 ? 5.836 24.969 20.719 1 84.94 247 GLY A O 1
ATOM 1922 N N . ASN A 1 248 ? 4.426 26.203 19.5 1 86 248 ASN A N 1
ATOM 1923 C CA . ASN A 1 248 ? 5.266 27.391 19.516 1 86 248 ASN A CA 1
ATOM 1924 C C . ASN A 1 248 ? 4.773 28.422 20.531 1 86 248 ASN A C 1
ATOM 1926 O O . ASN A 1 248 ? 5.344 29.5 20.656 1 86 248 ASN A O 1
ATOM 1930 N N . ALA A 1 249 ? 3.787 28.062 21.203 1 90.31 249 ALA A N 1
ATOM 1931 C CA . ALA A 1 249 ? 3.209 29 22.156 1 90.31 249 ALA A CA 1
ATOM 1932 C C . ALA A 1 249 ? 4.156 29.234 23.328 1 90.31 249 ALA A C 1
ATOM 1934 O O . ALA A 1 249 ? 4.957 28.359 23.672 1 90.31 249 ALA A O 1
ATOM 1935 N N . THR A 1 250 ? 4.105 30.375 23.844 1 89.62 250 THR A N 1
ATOM 1936 C CA . THR A 1 250 ? 4.906 30.75 25 1 89.62 250 THR A CA 1
ATOM 1937 C C . THR A 1 250 ? 4.055 31.516 26.016 1 89.62 250 THR A C 1
ATOM 1939 O O . THR A 1 250 ? 2.951 31.953 25.703 1 89.62 250 THR A O 1
ATOM 1942 N N . THR A 1 251 ? 4.598 31.484 27.203 1 88.62 251 THR A N 1
ATOM 1943 C CA . THR A 1 251 ? 3.953 32.281 28.25 1 88.62 251 THR A CA 1
ATOM 1944 C C . THR A 1 251 ? 4.688 33.594 28.469 1 88.62 251 THR A C 1
ATOM 1946 O O . THR A 1 251 ? 5.887 33.688 28.203 1 88.62 251 THR A O 1
ATOM 1949 N N . VAL A 1 252 ? 3.998 34.5 28.828 1 77.31 252 VAL A N 1
ATOM 1950 C CA . VAL A 1 252 ? 4.566 35.844 29.016 1 77.31 252 VAL A CA 1
ATOM 1951 C C . VAL A 1 252 ? 5.664 35.812 30.078 1 77.31 252 VAL A C 1
ATOM 1953 O O . VAL A 1 252 ? 6.594 36.625 30.047 1 77.31 252 VAL A O 1
ATOM 1956 N N . ASP A 1 253 ? 5.582 34.812 30.922 1 73.56 253 ASP A N 1
ATOM 1957 C CA . ASP A 1 253 ? 6.527 34.719 32.031 1 73.56 253 ASP A CA 1
ATOM 1958 C C . ASP A 1 253 ? 7.738 33.875 31.656 1 73.56 253 ASP A C 1
ATOM 1960 O O . ASP A 1 253 ? 8.727 33.812 32.375 1 73.56 253 ASP A O 1
ATOM 1964 N N . CYS A 1 254 ? 7.629 33.188 30.516 1 67.69 254 CYS A N 1
ATOM 1965 C CA . CYS A 1 254 ? 8.711 32.281 30.141 1 67.69 254 CYS A CA 1
ATOM 1966 C C . CYS A 1 254 ? 9.688 32.938 29.203 1 67.69 254 CYS A C 1
ATOM 1968 O O . CYS A 1 254 ? 9.383 34 28.625 1 67.69 254 CYS A O 1
ATOM 1970 N N . ALA A 1 255 ? 10.852 32.375 29.109 1 63.75 255 ALA A N 1
ATOM 1971 C CA . ALA A 1 255 ? 11.883 32.844 28.188 1 63.75 255 ALA A CA 1
ATOM 1972 C C . ALA A 1 255 ? 11.375 32.812 26.734 1 63.75 255 ALA A C 1
ATOM 1974 O O . ALA A 1 255 ? 10.719 31.859 26.312 1 63.75 255 ALA A O 1
ATOM 1975 N N . PRO A 1 256 ? 11.656 33.875 26.125 1 63.66 256 PRO A N 1
ATOM 1976 C CA . PRO A 1 256 ? 11.164 34.031 24.766 1 63.66 256 PRO A CA 1
ATOM 1977 C C . PRO A 1 256 ? 11.727 32.969 23.812 1 63.66 256 PRO A C 1
ATOM 1979 O O . PRO A 1 256 ? 12.875 32.562 23.953 1 63.66 256 PRO A O 1
ATOM 1982 N N . ARG A 1 257 ? 10.867 32.375 23 1 70.12 257 ARG A N 1
ATOM 1983 C CA . ARG A 1 257 ? 11.281 31.469 21.938 1 70.12 257 ARG A CA 1
ATOM 1984 C C . ARG A 1 257 ? 11.148 32.125 20.578 1 70.12 257 ARG A C 1
ATOM 1986 O O . ARG A 1 257 ? 10.273 32.969 20.359 1 70.12 257 ARG A O 1
ATOM 1993 N N . PRO A 1 258 ? 12.102 31.688 19.766 1 68.81 258 PRO A N 1
ATOM 1994 C CA . PRO A 1 258 ? 12.023 32.281 18.422 1 68.81 258 PRO A CA 1
ATOM 1995 C C . PRO A 1 258 ? 10.703 31.953 17.719 1 68.81 258 PRO A C 1
ATOM 1997 O O . PRO A 1 258 ? 10.164 30.859 17.875 1 68.81 258 PRO A O 1
ATOM 2000 N N . SER A 1 259 ? 10.281 32.938 17.078 1 70.06 259 SER A N 1
ATOM 2001 C CA . SER A 1 259 ? 9.039 32.781 16.328 1 70.06 259 SER A CA 1
ATOM 2002 C C . SER A 1 259 ? 9.266 31.922 15.078 1 70.06 259 SER A C 1
ATOM 2004 O O . SER A 1 259 ? 10.297 32.031 14.414 1 70.06 259 SER A O 1
ATOM 2006 N N . CYS A 1 260 ? 8.312 31.031 14.812 1 69.88 260 CYS A N 1
ATOM 2007 C CA . CYS A 1 260 ? 8.352 30.172 13.633 1 69.88 260 CYS A CA 1
ATOM 2008 C C . CYS A 1 260 ? 7.23 30.516 12.664 1 69.88 260 CYS A C 1
ATOM 2010 O O . CYS A 1 260 ? 6.879 29.719 11.797 1 69.88 260 CYS A O 1
ATOM 2012 N N . THR A 1 261 ? 6.77 31.734 12.773 1 80.25 261 THR A N 1
ATOM 2013 C CA . THR A 1 261 ? 5.645 32.125 11.93 1 80.25 261 THR A CA 1
ATOM 2014 C C . THR A 1 261 ? 6.09 32.312 10.484 1 80.25 261 THR A C 1
ATOM 2016 O O . THR A 1 261 ? 7.137 32.906 10.219 1 80.25 261 THR A O 1
ATOM 2019 N N . PRO A 1 262 ? 5.289 31.828 9.57 1 84 262 PRO A N 1
ATOM 2020 C CA . PRO A 1 262 ? 5.617 32.062 8.164 1 84 262 PRO A CA 1
ATOM 2021 C C . PRO A 1 262 ? 5.676 33.531 7.805 1 84 262 PRO A C 1
ATOM 2023 O O . PRO A 1 262 ? 4.945 34.344 8.383 1 84 262 PRO A O 1
ATOM 2026 N N . ALA A 1 263 ? 6.387 33.844 6.805 1 82.62 263 ALA A N 1
ATOM 2027 C CA . ALA A 1 263 ? 6.66 35.219 6.41 1 82.62 263 ALA A CA 1
ATOM 2028 C C . ALA A 1 263 ? 5.371 35.938 6.055 1 82.62 263 ALA A C 1
ATOM 2030 O O . ALA A 1 263 ? 5.223 37.125 6.355 1 82.62 263 ALA A O 1
ATOM 2031 N N . ALA A 1 264 ? 4.453 35.25 5.531 1 87.69 264 ALA A N 1
ATOM 2032 C CA . ALA A 1 264 ? 3.238 35.875 5.008 1 87.69 264 ALA A CA 1
ATOM 2033 C C . ALA A 1 264 ? 2.381 36.438 6.137 1 87.69 264 ALA A C 1
ATOM 2035 O O . ALA A 1 264 ? 1.555 37.312 5.91 1 87.69 264 ALA A O 1
ATOM 2036 N N . VAL A 1 265 ? 2.59 35.938 7.309 1 92.38 265 VAL A N 1
ATOM 2037 C CA . VAL A 1 265 ? 1.762 36.406 8.422 1 92.38 265 VAL A CA 1
ATOM 2038 C C . VAL A 1 265 ? 2.652 36.875 9.57 1 92.38 265 VAL A C 1
ATOM 2040 O O . VAL A 1 265 ? 2.176 37.062 10.688 1 92.38 265 VAL A O 1
ATOM 2043 N N . CYS A 1 266 ? 3.869 37.062 9.281 1 91.81 266 CYS A N 1
ATOM 2044 C CA . CYS A 1 266 ? 4.82 37.469 10.312 1 91.81 266 CYS A CA 1
ATOM 2045 C C . CYS A 1 266 ? 4.719 38.969 10.586 1 91.81 266 CYS A C 1
ATOM 2047 O O . CYS A 1 266 ? 4.711 39.781 9.648 1 91.81 266 CYS A O 1
ATOM 2049 N N . ALA A 1 267 ? 4.734 39.25 11.805 1 93.94 267 ALA A N 1
ATOM 2050 C CA . ALA A 1 267 ? 4.645 40.656 12.195 1 93.94 267 ALA A CA 1
ATOM 2051 C C . ALA A 1 267 ? 5.906 41.438 11.805 1 93.94 267 ALA A C 1
ATOM 2053 O O . ALA A 1 267 ? 7.008 40.875 11.836 1 93.94 267 ALA A O 1
ATOM 2054 N N . PRO A 1 268 ? 5.762 42.688 11.461 1 92.5 268 PRO A N 1
ATOM 2055 C CA . PRO A 1 268 ? 6.895 43.469 10.961 1 92.5 268 PRO A CA 1
ATOM 2056 C C . PRO A 1 268 ? 8.039 43.562 11.961 1 92.5 268 PRO A C 1
ATOM 2058 O O . PRO A 1 268 ? 9.211 43.562 11.578 1 92.5 268 PRO A O 1
ATOM 2061 N N . GLU A 1 269 ? 7.758 43.688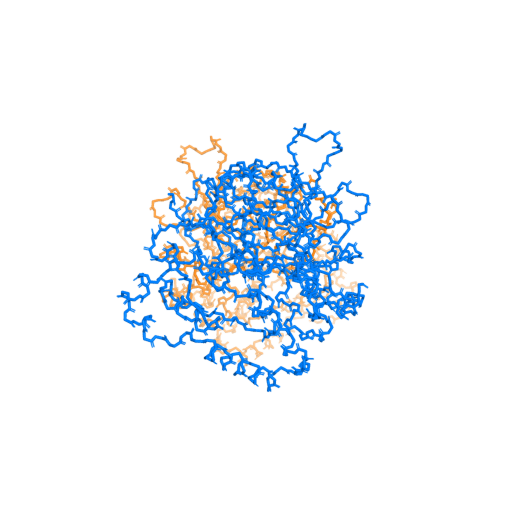 13.266 1 92.62 269 GLU A N 1
ATOM 2062 C CA . GLU A 1 269 ? 8.828 43.812 14.25 1 92.62 269 GLU A CA 1
ATOM 2063 C C . GLU A 1 269 ? 9.672 42.531 14.305 1 92.62 269 GLU A C 1
ATOM 2065 O O . GLU A 1 269 ? 10.883 42.594 14.523 1 92.62 269 GLU A O 1
ATOM 2070 N N . ILE A 1 270 ? 9.039 41.406 14.188 1 91.38 270 ILE A N 1
ATOM 2071 C CA . ILE A 1 270 ? 9.758 40.125 14.164 1 91.38 270 ILE A CA 1
ATOM 2072 C C . ILE A 1 270 ? 10.547 40 12.867 1 91.38 270 ILE A C 1
ATOM 2074 O O . ILE A 1 270 ? 11.711 39.594 12.883 1 91.38 270 ILE A O 1
ATOM 2078 N N . MET A 1 271 ? 9.93 40.344 11.773 1 89.06 271 MET A N 1
ATOM 2079 C CA . MET A 1 271 ? 10.586 40.312 10.477 1 89.06 271 MET A CA 1
ATOM 2080 C C . MET A 1 271 ? 11.797 41.25 10.445 1 89.06 271 MET A C 1
ATOM 2082 O O . MET A 1 271 ? 12.836 40.875 9.883 1 89.06 271 MET A O 1
ATOM 2086 N N . PHE A 1 272 ? 11.633 42.375 10.953 1 89.94 272 PHE A N 1
ATOM 2087 C CA . PHE A 1 272 ? 12.727 43.344 11 1 89.94 272 PHE A CA 1
ATOM 2088 C C . PHE A 1 272 ? 13.93 42.75 11.734 1 89.94 272 PHE A C 1
ATOM 2090 O O . PHE A 1 272 ? 15.055 42.844 11.25 1 89.94 272 PHE A O 1
ATOM 2097 N N . GLU A 1 273 ? 13.656 42.219 12.883 1 88.94 273 GLU A N 1
ATOM 2098 C CA . GLU A 1 273 ? 14.742 41.625 13.664 1 88.94 273 GLU A CA 1
ATOM 2099 C C . GLU A 1 273 ? 15.422 40.5 12.898 1 88.94 273 GLU A C 1
ATOM 2101 O O . GLU A 1 273 ? 16.641 40.375 12.953 1 88.94 273 GLU A O 1
ATOM 2106 N N . ARG A 1 274 ? 14.648 39.719 12.227 1 86.12 274 ARG A N 1
ATOM 2107 C CA . ARG A 1 274 ? 15.164 38.594 11.477 1 86.12 274 ARG A CA 1
ATOM 2108 C C . ARG A 1 274 ? 16.047 39.031 10.32 1 86.12 274 ARG A C 1
ATOM 2110 O O . ARG A 1 274 ? 17.125 38.5 10.109 1 86.12 274 ARG A O 1
ATOM 2117 N N . VAL A 1 275 ? 15.562 40 9.594 1 83.19 275 VAL A N 1
ATOM 2118 C CA . VAL A 1 275 ? 16.203 40.406 8.344 1 83.19 275 VAL A CA 1
ATOM 2119 C C . VAL A 1 275 ? 17.359 41.375 8.641 1 83.19 275 VAL A C 1
ATOM 2121 O O . VAL A 1 275 ? 18.391 41.312 7.969 1 83.19 275 VAL A O 1
ATOM 2124 N N . VAL A 1 276 ? 17.219 42.219 9.57 1 84.06 276 VAL A N 1
ATOM 2125 C CA . VAL A 1 276 ? 18.172 43.281 9.805 1 84.06 276 VAL A CA 1
ATOM 2126 C C . VAL A 1 276 ? 19.188 42.844 10.867 1 84.06 276 VAL A C 1
ATOM 2128 O O . VAL A 1 276 ? 20.391 43.125 10.742 1 84.06 276 VAL A O 1
ATOM 2131 N N . ARG A 1 277 ? 18.75 42.156 11.852 1 87.56 277 ARG A N 1
ATOM 2132 C CA . ARG A 1 277 ? 19.625 41.844 12.977 1 87.56 277 ARG A CA 1
ATOM 2133 C C . ARG A 1 277 ? 19.938 40.344 13.047 1 87.56 277 ARG A C 1
ATOM 2135 O O . ARG A 1 277 ? 20.688 39.906 13.93 1 87.56 277 ARG A O 1
ATOM 2142 N N . SER A 1 278 ? 19.328 39.594 12.195 1 85.12 278 SER A N 1
ATOM 2143 C CA . SER A 1 278 ? 19.547 38.156 12.148 1 85.12 278 SER A CA 1
ATOM 2144 C C . SER A 1 278 ? 19.219 37.5 13.484 1 85.12 278 SER A C 1
ATOM 2146 O O . SER A 1 278 ? 19.984 36.656 13.969 1 85.12 278 SER A O 1
ATOM 2148 N N . VAL A 1 279 ? 18.234 38.031 14.086 1 83 279 VAL A N 1
ATOM 2149 C CA . VAL A 1 279 ? 17.766 37.531 15.367 1 83 279 VAL A CA 1
ATOM 2150 C C . VAL A 1 279 ? 16.312 37.062 15.242 1 83 279 VAL A C 1
ATOM 2152 O O . VAL A 1 279 ? 15.516 37.688 14.547 1 83 279 VAL A O 1
ATOM 2155 N N . ASP A 1 280 ? 16 35.938 15.859 1 80.88 280 ASP A N 1
ATOM 2156 C CA . ASP A 1 280 ? 14.617 35.5 15.922 1 80.88 280 ASP A CA 1
ATOM 2157 C C . ASP A 1 280 ? 13.938 36 17.203 1 80.88 280 ASP A C 1
ATOM 2159 O O . ASP A 1 280 ? 13.961 35.312 18.219 1 80.88 280 ASP A O 1
ATOM 2163 N N . ALA A 1 281 ? 13.32 37.094 17.062 1 83.88 281 ALA A N 1
ATOM 2164 C CA . ALA A 1 281 ? 12.641 37.688 18.203 1 83.88 281 ALA A CA 1
ATOM 2165 C C . ALA A 1 281 ? 11.43 36.875 18.625 1 83.88 281 ALA A C 1
ATOM 2167 O O . ALA A 1 281 ? 10.828 36.188 17.797 1 83.88 281 ALA A O 1
ATOM 2168 N N . PRO A 1 282 ? 11.141 36.906 19.891 1 87 282 PRO A N 1
ATOM 2169 C CA . PRO A 1 282 ? 9.992 36.156 20.375 1 87 282 PRO A CA 1
ATOM 2170 C C . PRO A 1 282 ? 8.664 36.719 19.906 1 87 282 PRO A C 1
ATOM 2172 O O . PRO A 1 282 ? 8.547 37.938 19.688 1 87 282 PRO A O 1
ATOM 2175 N N . ALA A 1 283 ? 7.73 35.844 19.844 1 90.69 283 ALA A N 1
ATOM 2176 C CA . ALA A 1 283 ? 6.371 36.281 19.547 1 90.69 283 ALA A CA 1
ATOM 2177 C C . ALA A 1 283 ? 5.754 37 20.734 1 90.69 283 ALA A C 1
ATOM 2179 O O . ALA A 1 283 ? 6.105 36.719 21.891 1 90.69 283 ALA A O 1
ATOM 2180 N N . THR A 1 284 ? 4.887 37.938 20.438 1 92.31 284 THR A N 1
ATOM 2181 C CA . THR A 1 284 ? 4.16 38.688 21.453 1 92.31 284 THR A CA 1
ATOM 2182 C C . THR A 1 284 ? 2.66 38.656 21.172 1 92.31 284 THR A C 1
ATOM 2184 O O . THR A 1 284 ? 2.225 38.156 20.125 1 92.31 284 THR A O 1
ATOM 2187 N N . LYS A 1 285 ? 1.9 39.188 22.203 1 95.31 285 LYS A N 1
ATOM 2188 C CA . LYS A 1 285 ? 0.464 39.312 21.969 1 95.31 285 LYS A CA 1
ATOM 2189 C C . LYS A 1 285 ? 0.177 40.156 20.75 1 95.31 285 LYS A C 1
ATOM 2191 O O . LYS A 1 285 ? -0.721 39.844 19.969 1 95.31 285 LYS A O 1
ATOM 2196 N N . ALA A 1 286 ? 0.984 41.156 20.578 1 95.56 286 ALA A N 1
ATOM 2197 C CA . ALA A 1 286 ? 0.804 42.062 19.453 1 95.56 286 ALA A CA 1
ATOM 2198 C C . ALA A 1 286 ? 1.118 41.375 18.125 1 95.56 286 ALA A C 1
ATOM 2200 O O . ALA A 1 286 ? 0.471 41.625 17.109 1 95.56 286 ALA A O 1
ATOM 2201 N N . SER A 1 287 ? 2.158 40.594 18.125 1 95.5 287 SER A N 1
ATOM 2202 C CA . SER A 1 287 ? 2.482 39.844 16.906 1 95.5 287 SER A CA 1
ATOM 2203 C C . SER A 1 287 ? 1.379 38.875 16.547 1 95.5 287 SER A C 1
ATOM 2205 O O . SER A 1 287 ? 1.12 38.625 15.359 1 95.5 287 SER A O 1
ATOM 2207 N N . ASP A 1 288 ? 0.742 38.25 17.562 1 96.69 288 ASP A N 1
ATOM 2208 C CA . ASP A 1 288 ? -0.415 37.375 17.328 1 96.69 288 ASP A CA 1
ATOM 2209 C C . ASP A 1 288 ? -1.523 38.156 16.594 1 96.69 288 ASP A C 1
ATOM 2211 O O . ASP A 1 288 ? -2.188 37.594 15.719 1 96.69 288 ASP A O 1
ATOM 2215 N N . ILE A 1 289 ? -1.705 39.375 17 1 98.25 289 ILE A N 1
ATOM 2216 C CA . ILE A 1 289 ? -2.768 40.188 16.438 1 98.25 289 ILE A CA 1
ATOM 2217 C C . ILE A 1 289 ? -2.477 40.438 14.953 1 98.25 289 ILE A C 1
ATOM 2219 O O . ILE A 1 289 ? -3.385 40.406 14.125 1 98.25 289 ILE A O 1
ATOM 2223 N N . TRP A 1 290 ? -1.261 40.719 14.664 1 97.69 290 TRP A N 1
ATOM 2224 C CA . TRP A 1 290 ? -0.869 40.906 13.273 1 97.69 290 TRP A CA 1
ATOM 2225 C C . TRP A 1 290 ? -1.164 39.625 12.461 1 97.69 290 TRP A C 1
ATOM 2227 O O . TRP A 1 290 ? -1.799 39.719 11.406 1 97.69 290 TRP A O 1
ATOM 2237 N N . SER A 1 291 ? -0.67 38.531 12.969 1 96.94 291 SER A N 1
ATOM 2238 C CA . SER A 1 291 ? -0.889 37.25 12.289 1 96.94 291 SER A CA 1
ATOM 2239 C C . SER A 1 291 ? -2.377 36.969 12.133 1 96.94 291 SER A C 1
ATOM 2241 O O . SER A 1 291 ? -2.807 36.438 11.102 1 96.94 291 SER A O 1
ATOM 2243 N N . LEU A 1 292 ? -3.098 37.25 13.141 1 97.88 292 LEU A N 1
ATOM 2244 C CA . LEU A 1 292 ? -4.543 37.062 13.125 1 97.88 292 LEU A CA 1
ATOM 2245 C C . LEU A 1 292 ? -5.191 37.906 12.023 1 97.88 292 LEU A C 1
ATOM 2247 O O . LEU A 1 292 ? -6.059 37.406 11.297 1 97.88 292 LEU A O 1
ATOM 2251 N N . ALA A 1 293 ? -4.805 39.125 11.906 1 98.12 293 ALA A N 1
ATOM 2252 C CA . ALA A 1 293 ? -5.332 40 10.875 1 98.12 293 ALA A CA 1
ATOM 2253 C C . ALA A 1 293 ? -5.059 39.438 9.484 1 98.12 293 ALA A C 1
ATOM 2255 O O . ALA A 1 293 ? -5.949 39.438 8.625 1 98.12 293 ALA A O 1
ATOM 2256 N N . CYS A 1 294 ? -3.859 39.062 9.32 1 96.44 294 CYS A N 1
ATOM 2257 C CA . CYS A 1 294 ? -3.492 38.469 8.039 1 96.44 294 CYS A CA 1
ATOM 2258 C C . CYS A 1 294 ? -4.324 37.219 7.75 1 96.44 294 CYS A C 1
ATOM 2260 O O . CYS A 1 294 ? -4.762 37 6.621 1 96.44 294 CYS A O 1
ATOM 2262 N N . THR A 1 295 ? -4.492 36.406 8.727 1 95.19 295 THR A N 1
ATOM 2263 C CA . THR A 1 295 ? -5.258 35.188 8.594 1 95.19 295 THR A CA 1
ATOM 2264 C C . THR A 1 295 ? -6.719 35.469 8.266 1 95.19 295 THR A C 1
ATOM 2266 O O . THR A 1 295 ? -7.316 34.844 7.406 1 95.19 295 THR A O 1
ATOM 2269 N N . MET A 1 296 ? -7.285 36.438 8.953 1 94.12 296 MET A N 1
ATOM 2270 C CA . MET A 1 296 ? -8.664 36.875 8.695 1 94.12 296 MET A CA 1
ATOM 2271 C C . MET A 1 296 ? -8.812 37.375 7.266 1 94.12 296 MET A C 1
ATOM 2273 O O . MET A 1 296 ? -9.797 37.062 6.59 1 94.12 296 MET A O 1
ATOM 2277 N N . TYR A 1 297 ? -7.875 38.156 6.832 1 93.88 297 TYR A N 1
ATOM 2278 C CA . TYR A 1 297 ? -7.887 38.656 5.457 1 93.88 297 TYR A CA 1
ATOM 2279 C C . TYR A 1 297 ? -7.914 37.469 4.469 1 93.88 297 TYR A C 1
ATOM 2281 O O . TYR A 1 297 ? -8.711 37.469 3.527 1 93.88 297 TYR A O 1
ATOM 2289 N N . GLU A 1 298 ? -7.055 36.625 4.734 1 91.12 298 GLU A N 1
ATOM 2290 C CA . GLU A 1 298 ? -6.973 35.469 3.846 1 91.12 298 GLU A CA 1
ATOM 2291 C C . GLU A 1 298 ? -8.266 34.656 3.859 1 91.12 298 GLU A C 1
ATOM 2293 O O . GLU A 1 298 ? -8.703 34.156 2.822 1 91.12 298 GLU A O 1
ATOM 2298 N N . LEU A 1 299 ? -8.766 34.469 4.961 1 89.06 299 LEU A N 1
ATOM 2299 C CA . LEU A 1 299 ? -10.016 33.719 5.113 1 89.06 299 LEU A CA 1
ATOM 2300 C C . LEU A 1 299 ? -11.141 34.406 4.324 1 89.06 299 LEU A C 1
ATOM 2302 O O . LEU A 1 299 ? -11.945 33.719 3.691 1 89.06 299 LEU A O 1
ATOM 2306 N N . VAL A 1 300 ? -11.219 35.625 4.355 1 88.44 300 VAL A N 1
ATOM 2307 C CA . VAL A 1 300 ? -12.344 36.344 3.783 1 88.44 300 VAL A CA 1
ATOM 2308 C C . VAL A 1 300 ? -12.133 36.531 2.281 1 88.44 300 VAL A C 1
ATOM 2310 O O . VAL A 1 300 ? -13.07 36.406 1.493 1 88.44 300 VAL A O 1
ATOM 2313 N N . PHE A 1 301 ? -10.938 36.844 1.9 1 88.56 301 PHE A N 1
ATOM 2314 C CA . PHE A 1 301 ? -10.719 37.281 0.525 1 88.56 301 PHE A CA 1
ATOM 2315 C C . PHE A 1 301 ? -10.055 36.188 -0.293 1 88.56 301 PHE A C 1
ATOM 2317 O O . PHE A 1 301 ? -9.938 36.281 -1.515 1 88.56 301 PHE A O 1
ATOM 2324 N N . GLY A 1 302 ? -9.523 35.188 0.353 1 83.75 302 GLY A N 1
ATOM 2325 C CA . GLY A 1 302 ? -8.992 34.031 -0.359 1 83.75 302 GLY A CA 1
ATOM 2326 C C . GLY A 1 302 ? -7.578 34.25 -0.862 1 83.75 302 GLY A C 1
ATOM 2327 O O . GLY A 1 302 ? -7.086 33.469 -1.695 1 83.75 302 GLY A O 1
ATOM 2328 N N . SER A 1 303 ? -7.02 35.312 -0.444 1 86.81 303 SER A N 1
ATOM 2329 C CA . SER A 1 303 ? -5.648 35.594 -0.845 1 86.81 303 SER A CA 1
ATOM 2330 C C . SER A 1 303 ? -4.848 36.188 0.31 1 86.81 303 SER A C 1
ATOM 2332 O O . SER A 1 303 ? -5.414 36.875 1.185 1 86.81 303 SER A O 1
ATOM 2334 N N . ARG A 1 304 ? -3.566 36 0.202 1 91.81 304 ARG A N 1
ATOM 2335 C CA . ARG A 1 304 ? -2.703 36.531 1.248 1 91.81 304 ARG A CA 1
ATOM 2336 C C . ARG A 1 304 ? -2.498 38.031 1.071 1 91.81 304 ARG A C 1
ATOM 2338 O O . ARG A 1 304 ? -2.406 38.531 -0.056 1 91.81 304 ARG A O 1
ATOM 2345 N N . LEU A 1 305 ? -2.451 38.625 2.137 1 91.88 305 LEU A N 1
ATOM 2346 C CA . LEU A 1 305 ? -2.209 40.062 2.127 1 91.88 305 LEU A CA 1
ATOM 2347 C C . LEU A 1 305 ? -0.771 40.375 1.726 1 91.88 305 LEU A C 1
ATOM 2349 O O . LEU A 1 305 ? -0.517 41.344 1.001 1 91.88 305 LEU A O 1
ATOM 2353 N N . PHE A 1 306 ? 0.077 39.562 2.244 1 90.88 306 PHE A N 1
ATOM 2354 C CA . PHE A 1 306 ? 1.491 39.719 1.926 1 90.88 306 PHE A CA 1
ATOM 2355 C C . PHE A 1 306 ? 2.035 38.469 1.259 1 90.88 306 PHE A C 1
ATOM 2357 O O . PHE A 1 306 ? 1.904 37.375 1.797 1 90.88 306 PHE A O 1
ATOM 2364 N N . HIS A 1 307 ? 2.533 38.531 0.017 1 78.44 307 HIS A N 1
ATOM 2365 C CA . HIS A 1 307 ? 3.115 37.438 -0.723 1 78.44 307 HIS A CA 1
ATOM 2366 C C . HIS A 1 307 ? 4.633 37.406 -0.586 1 78.44 307 HIS A C 1
ATOM 2368 O O . HIS A 1 307 ? 5.273 38.469 -0.595 1 78.44 307 HIS A O 1
ATOM 2374 N N . PHE A 1 308 ? 5.137 36.344 0.062 1 63.31 308 PHE A N 1
ATOM 2375 C CA . PHE A 1 308 ? 6.566 36.406 0.337 1 63.31 308 PHE A CA 1
ATOM 2376 C C . PHE A 1 308 ? 7.352 35.562 -0.673 1 63.31 308 PHE A C 1
ATOM 2378 O O . PHE A 1 308 ? 7.086 34.375 -0.847 1 63.31 308 PHE A O 1
ATOM 2385 N N . ALA A 1 309 ? 7.953 36.219 -1.646 1 55.66 309 ALA A N 1
ATOM 2386 C CA . ALA A 1 309 ? 8.945 35.469 -2.414 1 55.66 309 ALA A CA 1
ATOM 2387 C C . ALA A 1 309 ? 10.188 35.188 -1.57 1 55.66 309 ALA A C 1
ATOM 2389 O O . ALA A 1 309 ? 10.609 34.031 -1.461 1 55.66 309 ALA A O 1
ATOM 2390 N N . ALA A 1 310 ? 11.062 36.281 -1.1 1 58.53 310 ALA A N 1
ATOM 2391 C CA . ALA A 1 310 ? 12.367 36.188 -0.455 1 58.53 310 ALA A CA 1
ATOM 2392 C C . ALA A 1 310 ? 12.406 37 0.84 1 58.53 310 ALA A C 1
ATOM 2394 O O . ALA A 1 310 ? 11.656 37.969 0.998 1 58.53 310 ALA A O 1
ATOM 2395 N N . GLN A 1 311 ? 12.859 36.375 1.985 1 62.81 311 GLN A N 1
ATOM 2396 C CA . GLN A 1 311 ? 13.086 37.062 3.248 1 62.81 311 GLN A CA 1
ATOM 2397 C C . GLN A 1 311 ? 14.008 38.25 3.061 1 62.81 311 GLN A C 1
ATOM 2399 O O . GLN A 1 311 ? 15.219 38.156 3.271 1 62.81 311 GLN A O 1
ATOM 2404 N N . ASN A 1 312 ? 13.5 39.344 2.467 1 69.81 312 ASN A N 1
ATOM 2405 C CA . ASN A 1 312 ? 14.266 40.594 2.344 1 69.81 312 ASN A CA 1
ATOM 2406 C C . ASN A 1 312 ? 13.445 41.781 2.783 1 69.81 312 ASN A C 1
ATOM 2408 O O . ASN A 1 312 ? 12.344 41.625 3.314 1 69.81 312 ASN A O 1
ATOM 2412 N N . ASP A 1 313 ? 14.055 42.906 2.857 1 79.69 313 ASP A N 1
ATOM 2413 C CA . ASP A 1 313 ? 13.445 44.125 3.41 1 79.69 313 ASP A CA 1
ATOM 2414 C C . ASP A 1 313 ? 12.336 44.656 2.5 1 79.69 313 ASP A C 1
ATOM 2416 O O . ASP A 1 313 ? 11.648 45.625 2.836 1 79.69 313 ASP A O 1
ATOM 2420 N N . ALA A 1 314 ? 12.078 43.844 1.449 1 82.62 314 ALA A N 1
ATOM 2421 C CA . ALA A 1 314 ? 10.984 44.25 0.562 1 82.62 314 ALA A CA 1
ATOM 2422 C C . ALA A 1 314 ? 9.633 44.062 1.251 1 82.62 314 ALA A C 1
ATOM 2424 O O . ALA A 1 314 ? 8.727 44.875 1.071 1 82.62 314 ALA A O 1
ATOM 2425 N N . LEU A 1 315 ? 9.578 43.062 2.037 1 88.56 315 LEU A N 1
ATOM 2426 C CA . LEU A 1 315 ? 8.336 42.812 2.762 1 88.56 315 LEU A CA 1
ATOM 2427 C C . LEU A 1 315 ? 8.047 43.938 3.756 1 88.56 315 LEU A C 1
ATOM 2429 O O . LEU A 1 315 ? 6.902 44.375 3.912 1 88.56 315 LEU A O 1
ATOM 2433 N N . LEU A 1 316 ? 9.078 44.438 4.359 1 89.25 316 LEU A N 1
ATOM 2434 C CA . LEU A 1 316 ? 8.914 45.531 5.309 1 89.25 316 LEU A CA 1
ATOM 2435 C C . LEU A 1 316 ? 8.398 46.781 4.605 1 89.25 316 LEU A C 1
ATOM 2437 O O . LEU A 1 316 ? 7.578 47.5 5.164 1 89.25 316 LEU A O 1
ATOM 2441 N N . GLY A 1 317 ? 8.914 46.969 3.426 1 89.81 317 GLY A N 1
ATOM 2442 C CA . GLY A 1 317 ? 8.43 48.094 2.633 1 89.81 317 GLY A CA 1
ATOM 2443 C C . GLY A 1 317 ? 6.949 48 2.307 1 89.81 317 GLY A C 1
ATOM 2444 O O . GLY A 1 317 ? 6.215 49 2.422 1 89.81 317 GLY A O 1
ATOM 2445 N N . LYS A 1 318 ? 6.547 46.875 1.884 1 90.81 318 LYS A N 1
ATOM 2446 C CA . LYS A 1 318 ? 5.145 46.656 1.547 1 90.81 318 LYS A CA 1
ATOM 2447 C C . LYS A 1 318 ? 4.25 46.812 2.77 1 90.81 318 LYS A C 1
ATOM 2449 O O . LYS A 1 318 ? 3.164 47.406 2.672 1 90.81 318 LYS A O 1
ATOM 2454 N N . MET A 1 319 ? 4.68 46.375 3.895 1 92.88 319 MET A N 1
ATOM 2455 C CA . MET A 1 319 ? 3.93 46.5 5.141 1 92.88 319 MET A CA 1
ATOM 2456 C C . MET A 1 319 ? 3.783 47.969 5.535 1 92.88 319 MET A C 1
ATOM 2458 O O . MET A 1 319 ? 2.695 48.406 5.914 1 92.88 319 MET A O 1
ATOM 2462 N N . SER A 1 320 ? 4.867 48.656 5.414 1 92.75 320 SER A N 1
ATOM 2463 C CA . SER A 1 320 ? 4.852 50.062 5.781 1 92.75 320 SER A CA 1
ATOM 2464 C C . SER A 1 320 ? 3.945 50.875 4.852 1 92.75 320 SER A C 1
ATOM 2466 O O . SER A 1 320 ? 3.254 51.781 5.293 1 92.75 320 SER A O 1
ATOM 2468 N N . LYS A 1 321 ? 3.988 50.5 3.582 1 93 321 LYS A N 1
ATOM 2469 C CA . LYS A 1 321 ? 3.137 51.156 2.607 1 93 321 LYS A CA 1
ATOM 2470 C C . LYS A 1 321 ? 1.659 50.938 2.912 1 93 321 LYS A C 1
ATOM 2472 O O . LYS A 1 321 ? 0.853 51.875 2.855 1 93 321 LYS A O 1
ATOM 2477 N N . LEU A 1 322 ? 1.349 49.781 3.23 1 94.56 322 LEU A N 1
ATOM 2478 C CA . LEU A 1 322 ? -0.034 49.406 3.518 1 94.56 322 LEU A CA 1
ATOM 2479 C C . LEU A 1 322 ? -0.506 50.031 4.82 1 94.56 322 LEU A C 1
ATOM 2481 O O . LEU A 1 322 ? -1.674 50.406 4.945 1 94.56 322 LEU A O 1
ATOM 2485 N N . CYS A 1 323 ? 0.352 50.156 5.801 1 95.06 323 CYS A N 1
ATOM 2486 C CA . CYS A 1 323 ? -0.001 50.688 7.113 1 95.06 323 CYS A CA 1
ATOM 2487 C C . CYS A 1 323 ? 0.082 52.219 7.129 1 95.06 323 CYS A C 1
ATOM 2489 O O . CYS A 1 323 ? -0.53 52.875 7.977 1 95.06 323 CYS A O 1
ATOM 2491 N N . GLY A 1 324 ? 0.869 52.781 6.254 1 92.44 324 GLY A N 1
ATOM 2492 C CA . GLY A 1 324 ? 1.021 54.219 6.156 1 92.44 324 GLY A CA 1
ATOM 2493 C C . GLY A 1 324 ? 1.925 54.781 7.23 1 92.44 324 GLY A C 1
ATOM 2494 O O . GLY A 1 324 ? 1.672 55.875 7.738 1 92.44 324 GLY A O 1
ATOM 2495 N N . GLU A 1 325 ? 2.857 53.969 7.699 1 91.56 325 GLU A N 1
ATOM 2496 C CA . GLU A 1 325 ? 3.768 54.406 8.75 1 91.56 325 GLU A CA 1
ATOM 2497 C C . GLU A 1 325 ? 5.031 53.562 8.781 1 91.56 325 GLU A C 1
ATOM 2499 O O . GLU A 1 325 ? 5.066 52.469 8.219 1 91.56 325 GLU A O 1
ATOM 2504 N N . ILE A 1 326 ? 6.051 54.125 9.352 1 89.81 326 ILE A N 1
ATOM 2505 C CA . ILE A 1 326 ? 7.273 53.406 9.695 1 89.81 326 ILE A CA 1
ATOM 2506 C C . ILE A 1 326 ? 7.473 53.406 11.203 1 89.81 326 ILE A C 1
ATOM 2508 O O . ILE A 1 326 ? 7.176 54.406 11.867 1 89.81 326 ILE A O 1
ATOM 2512 N N . SER A 1 327 ? 7.816 52.344 11.617 1 86.5 327 SER A N 1
ATOM 2513 C CA . SER A 1 327 ? 8.102 52.344 13.047 1 86.5 327 SER A CA 1
ATOM 2514 C C . SER A 1 327 ? 9.195 53.344 13.391 1 86.5 327 SER A C 1
ATOM 2516 O O . SER A 1 327 ? 10.211 53.438 12.688 1 86.5 327 SER A O 1
ATOM 2518 N N . PRO A 1 328 ? 8.969 54.031 14.438 1 83.06 328 PRO A N 1
ATOM 2519 C CA . PRO A 1 328 ? 9.969 55.031 14.82 1 83.06 328 PRO A CA 1
ATOM 2520 C C . PRO A 1 328 ? 11.352 54.406 15.055 1 83.06 328 PRO A C 1
ATOM 2522 O O . PRO A 1 328 ? 12.367 55.031 14.727 1 83.06 328 PRO A O 1
ATOM 2525 N N . SER A 1 329 ? 11.344 53.281 15.508 1 84.94 329 SER A N 1
ATOM 2526 C CA . SER A 1 329 ? 12.602 52.625 15.867 1 84.94 329 SER A CA 1
ATOM 2527 C C . SER A 1 329 ? 13.359 52.156 14.625 1 84.94 329 SER A C 1
ATOM 2529 O O . SER A 1 329 ? 14.547 51.844 14.695 1 84.94 329 SER A O 1
ATOM 2531 N N . TRP A 1 330 ? 12.734 52.281 13.5 1 89 330 TRP A N 1
ATOM 2532 C CA . TRP A 1 330 ? 13.344 51.75 12.281 1 89 330 TRP A CA 1
ATOM 2533 C C . TRP A 1 330 ? 13.844 52.875 11.383 1 89 330 TRP A C 1
ATOM 2535 O O . TRP A 1 330 ? 14.406 52.625 10.312 1 89 330 TRP A O 1
ATOM 2545 N N . GLN A 1 331 ? 13.734 54.062 11.82 1 87.56 331 GLN A N 1
ATOM 2546 C CA . GLN A 1 331 ? 13.961 55.219 10.969 1 87.56 331 GLN A CA 1
ATOM 2547 C C . GLN A 1 331 ? 15.383 55.25 10.43 1 87.56 331 GLN A C 1
ATOM 2549 O O . GLN A 1 331 ? 15.602 55.531 9.25 1 87.56 331 GLN A O 1
ATOM 2554 N N . THR A 1 332 ? 16.312 54.969 11.305 1 89.12 332 THR A N 1
ATOM 2555 C CA . THR A 1 332 ? 17.719 55 10.898 1 89.12 332 THR A CA 1
ATOM 2556 C C . THR A 1 332 ? 17.984 53.969 9.789 1 89.12 332 THR A C 1
ATOM 2558 O O . THR A 1 332 ? 18.609 54.312 8.781 1 89.12 332 THR A O 1
ATOM 2561 N N . TYR A 1 333 ? 17.547 52.812 10.055 1 89.69 333 TYR A N 1
ATOM 2562 C CA . TYR A 1 333 ? 17.703 51.75 9.047 1 89.69 333 TYR A CA 1
ATOM 2563 C C . TYR A 1 333 ? 16.969 52.125 7.762 1 89.69 333 TYR A C 1
ATOM 2565 O O . TYR A 1 333 ? 17.5 51.938 6.664 1 89.69 333 TYR A O 1
ATOM 2573 N N . TRP A 1 334 ? 15.805 52.656 7.887 1 89.12 334 TRP A N 1
ATOM 2574 C CA . TRP A 1 334 ? 14.945 52.969 6.758 1 89.12 334 TRP A CA 1
ATOM 2575 C C . TRP A 1 334 ? 15.609 54 5.836 1 89.12 334 TRP A C 1
ATOM 2577 O O . TRP A 1 334 ? 15.602 53.844 4.613 1 89.12 334 TRP A O 1
ATOM 2587 N N . ILE A 1 335 ? 16.219 54.906 6.387 1 89.5 335 ILE A N 1
ATOM 2588 C CA . ILE A 1 335 ? 16.828 56 5.629 1 89.5 335 ILE A CA 1
ATOM 2589 C C . ILE A 1 335 ? 18.109 55.5 4.945 1 89.5 335 ILE A C 1
ATOM 2591 O O . ILE A 1 335 ? 18.484 56.031 3.891 1 89.5 335 ILE A O 1
ATOM 2595 N N . SER A 1 336 ? 18.672 54.531 5.555 1 90.62 336 SER A N 1
ATOM 2596 C CA . SER A 1 336 ? 19.938 54.031 5.043 1 90.62 336 SER A CA 1
ATOM 2597 C C . SER A 1 336 ? 19.734 53.156 3.797 1 90.62 336 SER A C 1
ATOM 2599 O O . SER A 1 336 ? 20.672 52.938 3.037 1 90.62 336 SER A O 1
ATOM 2601 N N . LYS A 1 337 ? 18.531 52.688 3.617 1 89.81 337 LYS A N 1
ATOM 2602 C CA . LYS A 1 337 ? 18.234 51.844 2.469 1 89.81 337 LYS A CA 1
ATOM 2603 C C . LYS A 1 337 ? 17.469 52.625 1.397 1 89.81 337 LYS A C 1
ATOM 2605 O O . LYS A 1 337 ? 16.312 53.031 1.609 1 89.81 337 LYS A O 1
ATOM 2610 N N . GLU A 1 338 ? 18.031 52.781 0.276 1 87.75 338 GLU A N 1
ATOM 2611 C CA . GLU A 1 338 ? 17.453 53.562 -0.804 1 87.75 338 GLU A CA 1
ATOM 2612 C C . GLU A 1 338 ? 16.062 53.031 -1.182 1 87.75 338 GLU A C 1
ATOM 2614 O O . GLU A 1 338 ? 15.125 53.812 -1.346 1 87.75 338 GLU A O 1
ATOM 2619 N N . ARG A 1 339 ? 15.906 51.844 -1.358 1 86.56 339 ARG A N 1
ATOM 2620 C CA . ARG A 1 339 ? 14.648 51.219 -1.785 1 86.56 339 ARG A CA 1
ATOM 2621 C C . ARG A 1 339 ? 13.531 51.5 -0.789 1 86.56 339 ARG A C 1
ATOM 2623 O O . ARG A 1 339 ? 12.375 51.656 -1.176 1 86.56 339 ARG A O 1
ATOM 2630 N N . LEU A 1 340 ? 13.93 51.656 0.462 1 89.38 340 LEU A N 1
ATOM 2631 C CA . LEU A 1 340 ? 12.945 51.906 1.51 1 89.38 340 LEU A CA 1
ATOM 2632 C C . LEU A 1 340 ? 12.68 53.406 1.65 1 89.38 340 LEU A C 1
ATOM 2634 O O . LEU A 1 340 ? 11.531 53.812 1.79 1 89.38 340 LEU A O 1
ATOM 2638 N N . ARG A 1 341 ? 13.703 54.125 1.573 1 88.38 341 ARG A N 1
ATOM 2639 C CA . ARG A 1 341 ? 13.625 55.562 1.739 1 88.38 341 ARG A CA 1
ATOM 2640 C C . ARG A 1 341 ? 12.727 56.188 0.673 1 88.38 341 ARG A C 1
ATOM 2642 O O . ARG A 1 341 ? 12 57.156 0.946 1 88.38 341 ARG A O 1
ATOM 2649 N N . ASP A 1 342 ? 12.688 55.531 -0.454 1 90.12 342 ASP A N 1
ATOM 2650 C CA . ASP A 1 342 ? 11.984 56.125 -1.596 1 90.12 342 ASP A CA 1
ATOM 2651 C C . ASP A 1 342 ? 10.516 55.719 -1.608 1 90.12 342 ASP A C 1
ATOM 2653 O O . ASP A 1 342 ? 9.727 56.188 -2.416 1 90.12 342 ASP A O 1
ATOM 2657 N N . LEU A 1 343 ? 10.18 54.906 -0.736 1 90.75 343 LEU A N 1
ATOM 2658 C CA . LEU A 1 343 ? 8.789 54.438 -0.68 1 90.75 343 LEU A CA 1
ATOM 2659 C C . LEU A 1 343 ? 7.902 55.469 -0.014 1 90.75 343 LEU A C 1
ATOM 2661 O O . LEU A 1 343 ? 8.281 56.062 0.998 1 90.75 343 LEU A O 1
ATOM 2665 N N . ASP A 1 344 ? 6.75 55.75 -0.611 1 92.56 344 ASP A N 1
ATOM 2666 C CA . ASP A 1 344 ? 5.758 56.625 0.016 1 92.56 344 ASP A CA 1
ATOM 2667 C C . ASP A 1 344 ? 4.941 55.875 1.06 1 92.56 344 ASP A C 1
ATOM 2669 O O . ASP A 1 344 ? 4.051 55.094 0.713 1 92.56 344 ASP A O 1
ATOM 2673 N N . THR A 1 345 ? 5.227 56.156 2.281 1 93.19 345 THR A N 1
ATOM 2674 C CA . THR A 1 345 ? 4.562 55.469 3.377 1 93.19 345 THR A CA 1
ATOM 2675 C C . THR A 1 345 ? 3.635 56.406 4.137 1 93.19 345 THR A C 1
ATOM 2677 O O . THR A 1 345 ? 3.539 56.344 5.363 1 93.19 345 THR A O 1
ATOM 2680 N N . SER A 1 346 ? 2.977 57.281 3.434 1 93.56 346 SER A N 1
ATOM 2681 C CA . SER A 1 346 ? 2.061 58.25 4.051 1 93.56 346 SER A CA 1
ATOM 2682 C C . SER A 1 346 ? 0.695 57.625 4.305 1 93.56 346 SER A C 1
ATOM 2684 O O . SER A 1 346 ? 0.336 56.625 3.674 1 93.56 346 SER A O 1
ATOM 2686 N N . PRO A 1 347 ? -0.034 58.156 5.262 1 93.81 347 PRO A N 1
ATOM 2687 C CA . PRO A 1 347 ? -1.399 57.688 5.492 1 93.81 347 PRO A CA 1
ATOM 2688 C C . PRO A 1 347 ? -2.27 57.75 4.238 1 93.81 347 PRO A C 1
ATOM 2690 O O . PRO A 1 347 ? -3.158 56.938 4.051 1 93.81 347 PRO A O 1
ATOM 2693 N N . GLU A 1 348 ? -2.004 58.719 3.41 1 94.94 348 GLU A N 1
ATOM 2694 C CA . GLU A 1 348 ? -2.762 58.875 2.17 1 94.94 348 GLU A CA 1
ATOM 2695 C C . GLU A 1 348 ? -2.516 57.688 1.23 1 94.94 348 GLU A C 1
ATOM 2697 O O . GLU A 1 348 ? -3.453 57.156 0.639 1 94.94 348 GLU A O 1
ATOM 2702 N N . THR A 1 349 ? -1.315 57.406 1.135 1 94.44 349 THR A N 1
ATOM 2703 C CA . THR A 1 349 ? -0.965 56.25 0.291 1 94.44 349 THR A CA 1
ATOM 2704 C C . THR A 1 349 ? -1.575 54.969 0.838 1 94.44 349 THR A C 1
ATOM 2706 O O . THR A 1 349 ? -2.066 54.125 0.075 1 94.44 349 THR A O 1
ATOM 2709 N N . ALA A 1 350 ? -1.458 54.812 2.113 1 96.06 350 ALA A N 1
ATOM 2710 C CA . ALA A 1 350 ? -2.064 53.625 2.742 1 96.06 350 ALA A CA 1
ATOM 2711 C C . ALA A 1 350 ? -3.559 53.562 2.432 1 96.06 350 ALA A C 1
ATOM 2713 O O . ALA A 1 350 ? -4.074 52.469 2.098 1 96.06 350 ALA A O 1
ATOM 2714 N N . SER A 1 351 ? -4.238 54.688 2.578 1 95.31 351 SER A N 1
ATOM 2715 C CA . SER A 1 351 ? -5.668 54.719 2.285 1 95.31 351 SER A CA 1
ATOM 2716 C C . SER A 1 351 ? -5.949 54.344 0.836 1 95.31 351 SER A C 1
ATOM 2718 O O . SER A 1 351 ? -6.938 53.656 0.548 1 95.31 351 SER A O 1
ATOM 2720 N N . ALA A 1 352 ? -5.078 54.75 -0.002 1 95.25 352 ALA A N 1
ATOM 2721 C CA . ALA A 1 352 ? -5.223 54.438 -1.417 1 95.25 352 ALA A CA 1
ATOM 2722 C C . ALA A 1 352 ? -5.039 52.938 -1.65 1 95.25 352 ALA A C 1
ATOM 2724 O O . ALA A 1 352 ? -5.734 52.344 -2.477 1 95.25 352 ALA A O 1
ATOM 2725 N N . GLU A 1 353 ? -4.074 52.406 -1.02 1 94.88 353 GLU A N 1
ATOM 2726 C CA . GLU A 1 353 ? -3.828 50.969 -1.136 1 94.88 353 GLU A CA 1
ATOM 2727 C C . GLU A 1 353 ? -5.043 50.156 -0.682 1 94.88 353 GLU A C 1
ATOM 2729 O O . GLU A 1 353 ? -5.449 49.219 -1.353 1 94.88 353 GLU A O 1
ATOM 2734 N N . TRP A 1 354 ? -5.59 50.5 0.425 1 95.75 354 TRP A N 1
ATOM 2735 C CA . TRP A 1 354 ? -6.746 49.812 0.963 1 95.75 354 TRP A CA 1
ATOM 2736 C C . TRP A 1 354 ? -7.969 50 0.071 1 95.75 354 TRP A C 1
ATOM 2738 O O . TRP A 1 354 ? -8.781 49.094 -0.092 1 95.75 354 TRP A O 1
ATOM 2748 N N . ALA A 1 355 ? -8.086 51.188 -0.452 1 94.56 355 ALA A N 1
ATOM 2749 C CA . ALA A 1 355 ? -9.18 51.469 -1.383 1 94.56 355 ALA A CA 1
ATOM 2750 C C . ALA A 1 355 ? -9.07 50.594 -2.627 1 94.56 355 ALA A C 1
ATOM 2752 O O . ALA A 1 355 ? -10.078 50.125 -3.15 1 94.56 355 ALA A O 1
ATOM 2753 N N . TYR A 1 356 ? -7.891 50.531 -2.992 1 93.88 356 TYR A N 1
ATOM 2754 C CA . TYR A 1 356 ? -7.641 49.656 -4.145 1 93.88 356 TYR A CA 1
ATOM 2755 C C . TYR A 1 356 ? -8.039 48.219 -3.842 1 93.88 356 TYR A C 1
ATOM 2757 O O . TYR A 1 356 ? -8.68 47.562 -4.66 1 93.88 356 TYR A O 1
ATOM 2765 N N . LEU A 1 357 ? -7.629 47.719 -2.738 1 93.19 357 LEU A N 1
ATOM 2766 C CA . LEU A 1 357 ? -7.965 46.344 -2.336 1 93.19 357 LEU A CA 1
ATOM 2767 C C . LEU A 1 357 ? -9.477 46.156 -2.213 1 93.19 357 LEU A C 1
ATOM 2769 O O . LEU A 1 357 ? -10.023 45.156 -2.625 1 93.19 357 LEU A O 1
ATOM 2773 N N . LEU A 1 358 ? -10.094 47.156 -1.633 1 92.75 358 LEU A N 1
ATOM 2774 C CA . LEU A 1 358 ? -11.547 47.125 -1.51 1 92.75 358 LEU A CA 1
ATOM 2775 C C . LEU A 1 358 ? -12.203 47.031 -2.883 1 92.75 358 LEU A C 1
ATOM 2777 O O . LEU A 1 358 ? -13.125 46.25 -3.086 1 92.75 358 LEU A O 1
ATOM 2781 N N . ASP A 1 359 ? -11.719 47.844 -3.76 1 92.38 359 ASP A N 1
ATOM 2782 C CA . ASP A 1 359 ? -12.266 47.844 -5.113 1 92.38 359 ASP A CA 1
ATOM 2783 C C . ASP A 1 359 ? -12.047 46.5 -5.805 1 92.38 359 ASP A C 1
ATOM 2785 O O . ASP A 1 359 ? -12.953 46 -6.453 1 92.38 359 ASP A O 1
ATOM 2789 N N . HIS A 1 360 ? -10.938 46.125 -5.613 1 92 360 HIS A N 1
ATOM 2790 C CA . HIS A 1 360 ? -10.594 44.844 -6.219 1 92 360 HIS A CA 1
ATOM 2791 C C . HIS A 1 360 ? -11.5 43.719 -5.707 1 92 360 HIS A C 1
ATOM 2793 O O . HIS A 1 360 ? -12.07 42.969 -6.5 1 92 360 HIS A O 1
ATOM 2799 N N . HIS A 1 361 ? -11.664 43.594 -4.426 1 91 361 HIS A N 1
ATOM 2800 C CA . HIS A 1 361 ? -12.438 42.5 -3.834 1 91 361 HIS A CA 1
ATOM 2801 C C . HIS A 1 361 ? -13.93 42.688 -4.074 1 91 361 HIS A C 1
ATOM 2803 O O . HIS A 1 361 ? -14.672 41.719 -4.191 1 91 361 HIS A O 1
ATOM 2809 N N . SER A 1 362 ? -14.328 43.906 -4.184 1 87.75 362 SER A N 1
ATOM 2810 C CA . SER A 1 362 ? -15.734 44.156 -4.48 1 87.75 362 SER A CA 1
ATOM 2811 C C . SER A 1 362 ? -16.109 43.625 -5.867 1 87.75 362 SER A C 1
ATOM 2813 O O . SER A 1 362 ? -17.266 43.281 -6.109 1 87.75 362 SER A O 1
ATOM 2815 N N . ARG A 1 363 ? -15.203 43.5 -6.73 1 85.06 363 ARG A N 1
ATOM 2816 C CA . ARG A 1 363 ? -15.445 43.062 -8.094 1 85.06 363 ARG A CA 1
ATOM 2817 C C . ARG A 1 363 ? -15.367 41.531 -8.18 1 85.06 363 ARG A C 1
ATOM 2819 O O . ARG A 1 363 ? -15.961 40.938 -9.078 1 85.06 363 ARG A O 1
ATOM 2826 N N . THR A 1 364 ? -14.594 41.062 -7.203 1 81.88 364 THR A N 1
ATOM 2827 C CA . THR A 1 364 ? -14.281 39.656 -7.371 1 81.88 364 THR A CA 1
ATOM 2828 C C . THR A 1 364 ? -15.031 38.812 -6.34 1 81.88 364 THR A C 1
ATOM 2830 O O . THR A 1 364 ? -15.219 37.594 -6.531 1 81.88 364 THR A O 1
ATOM 2833 N N . ASN A 1 365 ? -15.305 39.406 -5.258 1 73.88 365 ASN A N 1
ATOM 2834 C CA . ASN A 1 365 ? -15.953 38.688 -4.16 1 73.88 365 ASN A CA 1
ATOM 2835 C C . ASN A 1 365 ? -17.453 38.906 -4.156 1 73.88 365 ASN A C 1
ATOM 2837 O O . ASN A 1 365 ? -17.922 40.031 -4.023 1 73.88 365 ASN A O 1
ATOM 2841 N N . SER A 1 366 ? -18.203 37.938 -4.309 1 65.62 366 SER A N 1
ATOM 2842 C CA . SER A 1 366 ? -19.656 38.062 -4.395 1 65.62 366 SER A CA 1
ATOM 2843 C C . SER A 1 366 ? -20.312 37.688 -3.072 1 65.62 366 SER A C 1
ATOM 2845 O O . SER A 1 366 ? -21.531 37.875 -2.904 1 65.62 366 SER A O 1
ATOM 2847 N N . VAL A 1 367 ? -19.531 37.344 -2.205 1 72.12 367 VAL A N 1
ATOM 2848 C CA . VAL A 1 367 ? -20.125 36.812 -0.99 1 72.12 367 VAL A CA 1
ATOM 2849 C C . VAL A 1 367 ? -20.344 37.906 0.031 1 72.12 367 VAL A C 1
ATOM 2851 O O . VAL A 1 367 ? -21.406 38 0.642 1 72.12 367 VAL A O 1
ATOM 2854 N N . LEU A 1 368 ? -19.469 38.812 0.15 1 81.88 368 LEU A N 1
ATOM 2855 C CA . LEU A 1 368 ? -19.516 39.875 1.151 1 81.88 368 LEU A CA 1
ATOM 2856 C C . LEU A 1 368 ? -19.891 41.219 0.511 1 81.88 368 LEU A C 1
ATOM 2858 O O . LEU A 1 368 ? -19.25 41.656 -0.447 1 81.88 368 LEU A O 1
ATOM 2862 N N . PRO A 1 369 ? -20.969 41.844 1.039 1 85.38 369 PRO A N 1
ATOM 2863 C CA . PRO A 1 369 ? -21.281 43.156 0.534 1 85.38 369 PRO A CA 1
ATOM 2864 C C . PRO A 1 369 ? -20.156 44.156 0.736 1 85.38 369 PRO A C 1
ATOM 2866 O O . PRO A 1 369 ? -19.375 44.031 1.683 1 85.38 369 PRO A O 1
ATOM 2869 N N . SER A 1 370 ? -20.172 45.125 -0.08 1 87.69 370 SER A N 1
ATOM 2870 C CA . SER A 1 370 ? -19.094 46.094 -0.067 1 87.69 370 SER A CA 1
ATOM 2871 C C . SER A 1 370 ? -19.031 46.844 1.272 1 87.69 370 SER A C 1
ATOM 2873 O O . SER A 1 370 ? -17.953 47.188 1.744 1 87.69 370 SER A O 1
ATOM 2875 N N . THR A 1 371 ? -20.141 47.062 1.848 1 88.44 371 THR A N 1
ATOM 2876 C CA . THR A 1 371 ? -20.188 47.75 3.139 1 88.44 371 THR A CA 1
ATOM 2877 C C . THR A 1 371 ? -19.531 46.906 4.219 1 88.44 371 THR A C 1
ATOM 2879 O O . THR A 1 371 ? -18.812 47.406 5.078 1 88.44 371 THR A O 1
ATOM 2882 N N . ASP A 1 372 ? -19.75 45.688 4.137 1 90 372 ASP A N 1
ATOM 2883 C CA . ASP A 1 372 ? -19.141 44.75 5.078 1 90 372 ASP A CA 1
ATOM 2884 C C . ASP A 1 372 ? -17.641 44.688 4.871 1 90 372 ASP A C 1
ATOM 2886 O O . ASP A 1 372 ? -16.875 44.594 5.836 1 90 372 ASP A O 1
ATOM 2890 N N . MET A 1 373 ? -17.266 44.719 3.688 1 92.31 373 MET A N 1
ATOM 2891 C CA . MET A 1 373 ? -15.836 44.688 3.369 1 92.31 373 MET A CA 1
ATOM 2892 C C . MET A 1 373 ? -15.125 45.938 3.895 1 92.31 373 MET A C 1
ATOM 2894 O O . MET A 1 373 ? -14.016 45.844 4.418 1 92.31 373 MET A O 1
ATOM 2898 N N . ALA A 1 374 ? -15.828 46.969 3.695 1 93.56 374 ALA A N 1
ATOM 2899 C CA . ALA A 1 374 ? -15.25 48.25 4.172 1 93.56 374 ALA A CA 1
ATOM 2900 C C . ALA A 1 374 ? -15.086 48.219 5.688 1 93.56 374 ALA A C 1
ATOM 2902 O O . ALA A 1 374 ? -14.086 48.719 6.211 1 93.56 374 ALA A O 1
ATOM 2903 N N . GLU A 1 375 ? -16.031 47.688 6.324 1 94.06 375 GLU A N 1
ATOM 2904 C CA . GLU A 1 375 ? -15.961 47.594 7.777 1 94.06 375 GLU A CA 1
ATOM 2905 C C . GLU A 1 375 ? -14.836 46.656 8.211 1 94.06 375 GLU A C 1
ATOM 2907 O O . GLU A 1 375 ? -14.148 46.906 9.195 1 94.06 375 GLU A O 1
ATOM 2912 N N . LEU A 1 376 ? -14.719 45.562 7.543 1 94.31 376 LEU A N 1
ATOM 2913 C CA . LEU A 1 376 ? -13.617 44.656 7.828 1 94.31 376 LEU A CA 1
ATOM 2914 C C . LEU A 1 376 ? -12.273 45.344 7.625 1 94.31 376 LEU A C 1
ATOM 2916 O O . LEU A 1 376 ? -11.367 45.188 8.453 1 94.31 376 LEU A O 1
ATOM 2920 N N . ILE A 1 377 ? -12.148 46.031 6.562 1 95.44 377 ILE A N 1
ATOM 2921 C CA . ILE A 1 377 ? -10.898 46.719 6.258 1 95.44 377 ILE A CA 1
ATOM 2922 C C . ILE A 1 377 ? -10.586 47.719 7.359 1 95.44 377 ILE A C 1
ATOM 2924 O O . ILE A 1 377 ? -9.43 47.875 7.762 1 95.44 377 ILE A O 1
ATOM 2928 N N . SER A 1 378 ? -11.648 48.406 7.812 1 96.06 378 SER A N 1
ATOM 2929 C CA . SER A 1 378 ? -11.461 49.312 8.93 1 96.06 378 SER A CA 1
ATOM 2930 C C . SER A 1 378 ? -10.898 48.594 10.148 1 96.06 378 SER A C 1
ATOM 2932 O O . SER A 1 378 ? -10.016 49.125 10.828 1 96.06 378 SER A O 1
ATOM 2934 N N . LEU A 1 379 ? -11.367 47.5 10.422 1 97.19 379 LEU A N 1
ATOM 2935 C CA . LEU A 1 379 ? -10.875 46.688 11.531 1 97.19 379 LEU A CA 1
ATOM 2936 C C . LEU A 1 379 ? -9.43 46.25 11.289 1 97.19 379 LEU A C 1
ATOM 2938 O O . LEU A 1 379 ? -8.578 46.406 12.172 1 97.19 379 LEU A O 1
ATOM 2942 N N . LEU A 1 380 ? -9.141 45.781 10.094 1 97.88 380 LEU A N 1
ATOM 2943 C CA . LEU A 1 380 ? -7.809 45.281 9.75 1 97.88 380 LEU A CA 1
ATOM 2944 C C . LEU A 1 380 ? -6.777 46.406 9.891 1 97.88 380 LEU A C 1
ATOM 2946 O O . LEU A 1 380 ? -5.652 46.156 10.336 1 97.88 380 LEU A O 1
ATOM 2950 N N . ARG A 1 381 ? -7.16 47.562 9.531 1 96.75 381 ARG A N 1
ATOM 2951 C CA . ARG A 1 381 ? -6.254 48.719 9.617 1 96.75 381 ARG A CA 1
ATOM 2952 C C . ARG A 1 381 ? -5.879 49 11.07 1 96.75 381 ARG A C 1
ATOM 2954 O O . ARG A 1 381 ? -4.777 49.469 11.344 1 96.75 381 ARG A O 1
ATOM 2961 N N . LEU A 1 382 ? -6.777 48.688 11.984 1 97.19 382 LEU A N 1
ATOM 2962 C CA . LEU A 1 382 ? -6.508 48.875 13.406 1 97.19 382 LEU A CA 1
ATOM 2963 C C . LEU A 1 382 ? -5.633 47.781 13.961 1 97.19 382 LEU A C 1
ATOM 2965 O O . LEU A 1 382 ? -4.918 47.969 14.945 1 97.19 382 LEU A O 1
ATOM 2969 N N . MET A 1 383 ? -5.703 46.625 13.352 1 98.38 383 MET A N 1
ATOM 2970 C CA . MET A 1 383 ? -4.934 45.469 13.789 1 98.38 383 MET A CA 1
ATOM 2971 C C . MET A 1 383 ? -3.535 45.469 13.18 1 98.38 383 MET A C 1
ATOM 2973 O O . MET A 1 383 ? -2.592 44.938 13.766 1 98.38 383 MET A O 1
ATOM 2977 N N . LEU A 1 384 ? -3.422 46.062 12.008 1 97.62 384 LEU A N 1
ATOM 2978 C CA . LEU A 1 384 ? -2.172 46.094 11.258 1 97.62 384 LEU A CA 1
ATOM 2979 C C . LEU A 1 384 ? -1.464 47.438 11.43 1 97.62 384 LEU A C 1
ATOM 2981 O O . LEU A 1 384 ? -1.584 48.312 10.578 1 97.62 384 LEU A O 1
ATOM 2985 N N . LYS A 1 385 ? -0.794 47.5 12.469 1 96.19 385 LYS A N 1
ATOM 2986 C CA . LYS A 1 385 ? 0.038 48.688 12.758 1 96.19 385 LYS A CA 1
ATOM 2987 C C . LYS A 1 385 ? 1.515 48.281 12.828 1 96.19 385 LYS A C 1
ATOM 2989 O O . LYS A 1 385 ? 1.864 47.25 13.352 1 96.19 385 LYS A O 1
ATOM 2994 N N . MET A 1 386 ? 2.373 49.156 12.305 1 94.62 386 MET A N 1
ATOM 2995 C CA . MET A 1 386 ? 3.807 48.875 12.328 1 94.62 386 MET A CA 1
ATOM 2996 C C . MET A 1 386 ? 4.336 48.844 13.758 1 94.62 386 MET A C 1
ATOM 2998 O O . MET A 1 386 ? 5.238 48.062 14.078 1 94.62 386 MET A O 1
ATOM 3002 N N . ASP A 1 387 ? 3.768 49.75 14.555 1 92.94 387 ASP A N 1
ATOM 3003 C CA . ASP A 1 387 ? 4.102 49.75 15.977 1 92.94 387 ASP A CA 1
ATOM 3004 C C . ASP A 1 387 ? 3.229 48.781 16.75 1 92.94 387 ASP A C 1
ATOM 3006 O O . ASP A 1 387 ? 2.02 48.969 16.875 1 92.94 387 ASP A O 1
ATOM 3010 N N . PRO A 1 388 ? 3.82 47.781 17.344 1 94.56 388 PRO A N 1
ATOM 3011 C CA . PRO A 1 388 ? 3.027 46.781 18.062 1 94.56 388 PRO A CA 1
ATOM 3012 C C . PRO A 1 388 ? 2.197 47.406 19.188 1 94.56 388 PRO A C 1
ATOM 3014 O O . PRO A 1 388 ? 1.105 46.906 19.484 1 94.56 388 PRO A O 1
ATOM 3017 N N . ALA A 1 389 ? 2.625 48.469 19.75 1 93.88 389 ALA A N 1
ATOM 3018 C CA . ALA A 1 389 ? 1.93 49.094 20.875 1 93.88 389 ALA A CA 1
ATOM 3019 C C . ALA A 1 389 ? 0.645 49.781 20.422 1 93.88 389 ALA A C 1
ATOM 3021 O O . ALA A 1 389 ? -0.255 50.031 21.219 1 93.88 389 ALA A O 1
ATOM 3022 N N . ALA A 1 390 ? 0.575 50.031 19.172 1 95 390 ALA A N 1
ATOM 3023 C CA . ALA A 1 390 ? -0.581 50.75 18.641 1 95 390 ALA A CA 1
ATOM 3024 C C . ALA A 1 390 ? -1.659 49.75 18.172 1 95 390 ALA A C 1
ATOM 3026 O O . ALA A 1 390 ? -2.766 50.188 17.812 1 95 390 ALA A O 1
ATOM 3027 N N . ARG A 1 391 ? -1.398 48.5 18.234 1 96.94 391 ARG A N 1
ATOM 3028 C CA . ARG A 1 391 ? -2.357 47.5 17.75 1 96.94 391 ARG A CA 1
ATOM 3029 C C . ARG A 1 391 ? -3.432 47.219 18.797 1 96.94 391 ARG A C 1
ATOM 3031 O O . ARG A 1 391 ? -3.164 47.281 20 1 96.94 391 ARG A O 1
ATOM 3038 N N . LEU A 1 392 ? -4.629 46.906 18.297 1 97.5 392 LEU A N 1
ATOM 3039 C CA . LEU A 1 392 ? -5.719 46.5 19.188 1 97.5 392 LEU A CA 1
ATOM 3040 C C . LEU A 1 392 ? -5.375 45.219 19.938 1 97.5 392 LEU A C 1
ATOM 3042 O O . LEU A 1 392 ? -4.652 44.375 19.406 1 97.5 392 LEU A O 1
ATOM 3046 N N . SER A 1 393 ? -5.836 45.125 21.172 1 97.75 393 SER A N 1
ATOM 3047 C CA . SER A 1 393 ? -5.832 43.844 21.828 1 97.75 393 SER A CA 1
ATOM 3048 C C . SER A 1 393 ? -6.887 42.906 21.234 1 97.75 393 SER A C 1
ATOM 3050 O O . SER A 1 393 ? -7.789 43.375 20.516 1 97.75 393 SER A O 1
ATOM 3052 N N . ALA A 1 394 ? -6.727 41.656 21.5 1 97.31 394 ALA A N 1
ATOM 3053 C CA . ALA A 1 394 ? -7.715 40.719 21 1 97.31 394 ALA A CA 1
ATOM 3054 C C . ALA A 1 394 ? -9.109 41.031 21.531 1 97.31 394 ALA A C 1
ATOM 3056 O O . ALA A 1 394 ? -10.102 40.906 20.812 1 97.31 394 ALA A O 1
ATOM 3057 N N . GLU A 1 395 ? -9.195 41.469 22.781 1 96.31 395 GLU A N 1
ATOM 3058 C CA . GLU A 1 395 ? -10.469 41.844 23.375 1 96.31 395 GLU A CA 1
ATOM 3059 C C . GLU A 1 395 ? -11.086 43.062 22.672 1 96.31 395 GLU A C 1
ATOM 3061 O O . GLU A 1 395 ? -12.289 43.094 22.422 1 96.31 395 GLU A O 1
ATOM 3066 N N . ASP A 1 396 ? -10.25 43.969 22.391 1 97.19 396 ASP A N 1
ATOM 3067 C CA . ASP A 1 396 ? -10.727 45.188 21.703 1 97.19 396 ASP A CA 1
ATOM 3068 C C . ASP A 1 396 ? -11.188 44.844 20.281 1 97.19 396 ASP A C 1
ATOM 3070 O O . ASP A 1 396 ? -12.125 45.469 19.766 1 97.19 396 ASP A O 1
ATOM 3074 N N . VAL A 1 397 ? -10.492 43.938 19.641 1 97.75 397 VAL A N 1
ATOM 3075 C CA . VAL A 1 397 ? -10.883 43.5 18.312 1 97.75 397 VAL A CA 1
ATOM 3076 C C . VAL A 1 397 ? -12.305 42.938 18.344 1 97.75 397 VAL A C 1
ATOM 3078 O O . VAL A 1 397 ? -13.102 43.219 17.438 1 97.75 397 VAL A O 1
ATOM 3081 N N . LEU A 1 398 ? -12.688 42.219 19.375 1 95.25 398 LEU A N 1
ATOM 3082 C CA . LEU A 1 398 ? -13.992 41.594 19.516 1 95.25 398 LEU A CA 1
ATOM 3083 C C . LEU A 1 398 ? -15.094 42.656 19.625 1 95.25 398 LEU A C 1
ATOM 3085 O O . LEU A 1 398 ? -16.25 42.375 19.297 1 95.25 398 LEU A O 1
ATOM 3089 N N . GLU A 1 399 ? -14.719 43.812 20 1 95.25 399 GLU A N 1
ATOM 3090 C CA . GLU A 1 399 ? -15.695 44.875 20.234 1 95.25 399 GLU A CA 1
ATOM 3091 C C . GLU A 1 399 ? -15.953 45.656 18.953 1 95.25 399 GLU A C 1
ATOM 3093 O O . GLU A 1 399 ? -16.891 46.469 18.906 1 95.25 399 GLU A O 1
ATOM 3098 N N . HIS A 1 400 ? -15.18 45.438 18 1 95.94 400 HIS A N 1
ATOM 3099 C CA . HIS A 1 400 ? -15.367 46.156 16.75 1 95.94 400 HIS A CA 1
ATOM 3100 C C . HIS A 1 400 ? -16.719 45.844 16.125 1 95.94 400 HIS A C 1
ATOM 3102 O O . HIS A 1 400 ? -17.172 44.719 16.156 1 95.94 400 HIS A O 1
ATOM 3108 N N . PRO A 1 401 ? -17.344 46.75 15.422 1 93.38 401 PRO A N 1
ATOM 3109 C CA . PRO A 1 401 ? -18.703 46.562 14.875 1 93.38 401 PRO A CA 1
ATOM 3110 C C . PRO A 1 401 ? -18.766 45.438 13.844 1 93.38 401 PRO A C 1
ATOM 3112 O O . PRO A 1 401 ? -19.812 44.781 13.719 1 93.38 401 PRO A O 1
ATOM 3115 N N . TRP A 1 402 ? -17.75 45.281 13.094 1 93.69 402 TRP A N 1
ATOM 3116 C CA . TRP A 1 402 ? -17.781 44.219 12.078 1 93.69 402 TRP A CA 1
ATOM 3117 C C . TRP A 1 402 ? -18.016 42.844 12.703 1 93.69 402 TRP A C 1
ATOM 3119 O O . TRP A 1 402 ? -18.703 42.031 12.125 1 93.69 402 TRP A O 1
ATOM 3129 N N . LEU A 1 403 ? -17.453 42.562 13.859 1 93.06 403 LEU A N 1
ATOM 3130 C CA . LEU A 1 403 ? -17.578 41.281 14.531 1 93.06 403 LEU A CA 1
ATOM 3131 C C . LEU A 1 403 ? -18.766 41.25 15.469 1 93.06 403 LEU A C 1
ATOM 3133 O O . LEU A 1 403 ? -19.359 40.188 15.711 1 93.06 403 LEU A O 1
ATOM 3137 N N . ASN A 1 404 ? -19.141 42.344 16.016 1 84.19 404 ASN A N 1
ATOM 3138 C CA . ASN A 1 404 ? -20.219 42.438 16.984 1 84.19 404 ASN A CA 1
ATOM 3139 C C . ASN A 1 404 ? -21.578 42.219 16.312 1 84.19 404 ASN A C 1
ATOM 3141 O O . ASN A 1 404 ? -22.562 41.875 16.969 1 84.19 404 ASN A O 1
ATOM 3145 N N . SER A 1 405 ? -21.688 42.406 15.086 1 73.25 405 SER A N 1
ATOM 3146 C CA . SER A 1 405 ? -22.953 42.25 14.367 1 73.25 405 SER A CA 1
ATOM 3147 C C . SER A 1 405 ? -23.312 40.781 14.188 1 73.25 405 SER A C 1
ATOM 3149 O O . SER A 1 405 ? -24.453 40.469 13.82 1 73.25 405 SER A O 1
ATOM 3151 N N . VAL A 1 406 ? -22.391 39.906 14.398 1 68.94 406 VAL A N 1
ATOM 3152 C CA . VAL A 1 406 ? -22.625 38.469 14.25 1 68.94 406 VAL A CA 1
ATOM 3153 C C . VAL A 1 406 ? -23.281 37.938 15.508 1 68.94 406 VAL A C 1
ATOM 3155 O O . VAL A 1 406 ? -22.906 38.312 16.625 1 68.94 406 VAL A O 1
ATOM 3158 N N . GLY A 1 407 ? -24.562 38.031 15.75 1 55.44 407 GLY A N 1
ATOM 3159 C CA . GLY A 1 407 ? -25.234 37.5 16.922 1 55.44 407 GLY A CA 1
ATOM 3160 C C . GLY A 1 407 ? -24.516 36.344 17.578 1 55.44 407 GLY A C 1
ATOM 3161 O O . GLY A 1 407 ? -23.812 35.594 16.891 1 55.44 407 GLY A O 1
ATOM 3162 N N . SER A 1 408 ? -24.219 36.531 18.969 1 46.38 408 SER A N 1
ATOM 3163 C CA . SER A 1 408 ? -23.625 35.5 19.797 1 46.38 408 SER A CA 1
ATOM 3164 C C . SER A 1 408 ? -24.359 34.188 19.641 1 46.38 408 SER A C 1
ATOM 3166 O O . SER A 1 408 ? -25.578 34.156 19.391 1 46.38 408 SER A O 1
ATOM 3168 N N . MET B 1 1 ? -11.656 -20.531 12.797 1 42.69 1 MET B N 1
ATOM 3169 C CA . MET B 1 1 ? -11.031 -19.25 13.109 1 42.69 1 MET B CA 1
ATOM 3170 C C . MET B 1 1 ? -11.516 -18.172 12.156 1 42.69 1 MET B C 1
ATOM 3172 O O . MET B 1 1 ? -11.539 -18.375 10.945 1 42.69 1 MET B O 1
ATOM 3176 N N . ASN B 1 2 ? -12.32 -17.25 12.547 1 55.66 2 ASN B N 1
ATOM 3177 C CA . ASN B 1 2 ? -13.109 -16.281 11.797 1 55.66 2 ASN B CA 1
ATOM 3178 C C . ASN B 1 2 ? -12.234 -15.398 10.922 1 55.66 2 ASN B C 1
ATOM 3180 O O . ASN B 1 2 ? -11.172 -14.945 11.359 1 55.66 2 ASN B O 1
ATOM 3184 N N . ARG B 1 3 ? -12.344 -15.484 9.633 1 65.5 3 ARG B N 1
ATOM 3185 C CA . ARG B 1 3 ? -11.719 -14.625 8.633 1 65.5 3 ARG B CA 1
ATOM 3186 C C . ARG B 1 3 ? -11.781 -13.156 9.055 1 65.5 3 ARG B C 1
ATOM 3188 O O . ARG B 1 3 ? -12.852 -12.641 9.383 1 65.5 3 ARG B O 1
ATOM 3195 N N . PRO B 1 4 ? -10.508 -12.641 9.219 1 78.62 4 PRO B N 1
ATOM 3196 C CA . PRO B 1 4 ? -10.602 -11.211 9.531 1 78.62 4 PRO B CA 1
ATOM 3197 C C . PRO B 1 4 ? -11.312 -10.406 8.445 1 78.62 4 PRO B C 1
ATOM 3199 O O . PRO B 1 4 ? -11.078 -10.641 7.254 1 78.62 4 PRO B O 1
ATOM 3202 N N . SER B 1 5 ? -12.312 -9.781 8.75 1 83.19 5 SER B N 1
ATOM 3203 C CA . SER B 1 5 ? -12.945 -8.828 7.848 1 83.19 5 SER B CA 1
ATOM 3204 C C . SER B 1 5 ? -12.133 -7.543 7.742 1 83.19 5 SER B C 1
ATOM 3206 O O . SER B 1 5 ? -11.672 -7.008 8.75 1 83.19 5 SER B O 1
ATOM 3208 N N . LEU B 1 6 ? -11.773 -7.203 6.477 1 90 6 LEU B N 1
ATOM 3209 C CA . LEU B 1 6 ? -10.992 -5.992 6.246 1 90 6 LEU B CA 1
ATOM 3210 C C . LEU B 1 6 ? -11.898 -4.824 5.879 1 90 6 LEU B C 1
ATOM 3212 O O . LEU B 1 6 ? -13.023 -5.027 5.41 1 90 6 LEU B O 1
ATOM 3216 N N . TYR B 1 7 ? -11.445 -3.689 6.109 1 92.06 7 TYR B N 1
ATOM 3217 C CA . TYR B 1 7 ? -12.172 -2.506 5.668 1 92.06 7 TYR B CA 1
ATOM 3218 C C . TYR B 1 7 ? -12.219 -2.426 4.148 1 92.06 7 TYR B C 1
ATOM 3220 O O . TYR B 1 7 ? -13.203 -1.957 3.572 1 92.06 7 TYR B O 1
ATOM 3228 N N . TRP B 1 8 ? -11.086 -2.867 3.578 1 89.75 8 TRP B N 1
ATOM 3229 C CA . TRP B 1 8 ? -11 -2.84 2.121 1 89.75 8 TRP B CA 1
ATOM 3230 C C . TRP B 1 8 ? -10.742 -4.238 1.564 1 89.75 8 TRP B C 1
ATOM 3232 O O . TRP B 1 8 ? -9.828 -4.934 2.014 1 89.75 8 TRP B O 1
ATOM 3242 N N . GLU B 1 9 ? -11.5 -4.559 0.597 1 83 9 GLU B N 1
ATOM 3243 C CA . GLU B 1 9 ? -11.367 -5.883 -0.008 1 83 9 GLU B CA 1
ATOM 3244 C C . GLU B 1 9 ? -10.172 -5.938 -0.951 1 83 9 GLU B C 1
ATOM 3246 O O . GLU B 1 9 ? -9.859 -4.953 -1.626 1 83 9 GLU B O 1
ATOM 3251 N N . ALA B 1 10 ? -9.516 -7.008 -0.825 1 77.62 10 ALA B N 1
ATOM 3252 C CA . ALA B 1 10 ? -8.383 -7.219 -1.722 1 77.62 10 ALA B CA 1
ATOM 3253 C C . ALA B 1 10 ? -8.852 -7.699 -3.092 1 77.62 10 ALA B C 1
ATOM 3255 O O . ALA B 1 10 ? -9.883 -8.359 -3.205 1 77.62 10 ALA B O 1
ATOM 3256 N N . ASP B 1 11 ? -8.055 -7.277 -4.098 1 77.38 11 ASP B N 1
ATOM 3257 C CA . ASP B 1 11 ? -8.328 -7.73 -5.461 1 77.38 11 ASP B CA 1
ATOM 3258 C C . ASP B 1 11 ? -8.148 -9.242 -5.586 1 77.38 11 ASP B C 1
ATOM 3260 O O . ASP B 1 11 ? -7.578 -9.875 -4.699 1 77.38 11 ASP B O 1
ATOM 3264 N N . ASP B 1 12 ? -8.609 -9.766 -6.609 1 80.62 12 ASP B N 1
ATOM 3265 C CA . ASP B 1 12 ? -8.562 -11.203 -6.871 1 80.62 12 ASP B CA 1
ATOM 3266 C C . ASP B 1 12 ? -7.141 -11.664 -7.168 1 80.62 12 ASP B C 1
ATOM 3268 O O . ASP B 1 12 ? -6.848 -12.859 -7.133 1 80.62 12 ASP B O 1
ATOM 3272 N N . ASP B 1 13 ? -6.273 -10.766 -7.293 1 88.75 13 ASP B N 1
ATOM 3273 C CA . ASP B 1 13 ? -4.93 -11.133 -7.727 1 88.75 13 ASP B CA 1
ATOM 3274 C C . ASP B 1 13 ? -4.023 -11.414 -6.527 1 88.75 13 ASP B C 1
ATOM 3276 O O . ASP B 1 13 ? -2.861 -11.789 -6.695 1 88.75 13 ASP B O 1
ATOM 3280 N N . VAL B 1 14 ? -4.562 -11.305 -5.352 1 93.38 14 VAL B N 1
ATOM 3281 C CA . VAL B 1 14 ? -3.764 -11.586 -4.164 1 93.38 14 VAL B CA 1
ATOM 3282 C C . VAL B 1 14 ? -4.344 -12.789 -3.426 1 93.38 14 VAL B C 1
ATOM 3284 O O . VAL B 1 14 ? -5.418 -13.281 -3.775 1 93.38 14 VAL B O 1
ATOM 3287 N N . GLU B 1 15 ? -3.576 -13.359 -2.492 1 93.31 15 GLU B N 1
ATOM 3288 C CA . GLU B 1 15 ? -3.994 -14.539 -1.742 1 93.31 15 GLU B CA 1
ATOM 3289 C C . GLU B 1 15 ? -5.09 -14.195 -0.737 1 93.31 15 GLU B C 1
ATOM 3291 O O . GLU B 1 15 ? -5.297 -13.031 -0.414 1 93.31 15 GLU B O 1
ATOM 3296 N N . ASP B 1 16 ? -5.703 -15.219 -0.309 1 92.06 16 ASP B N 1
ATOM 3297 C CA . ASP B 1 16 ? -6.816 -15.078 0.627 1 92.06 16 ASP B CA 1
ATOM 3298 C C . ASP B 1 16 ? -6.32 -14.633 2.002 1 92.06 16 ASP B C 1
ATOM 3300 O O . ASP B 1 16 ? -5.605 -15.367 2.68 1 92.06 16 ASP B O 1
ATOM 3304 N N . ILE B 1 17 ? -6.746 -13.547 2.459 1 91.94 17 ILE B N 1
ATOM 3305 C CA . ILE B 1 17 ? -6.332 -12.969 3.734 1 91.94 17 ILE B CA 1
ATOM 3306 C C . ILE B 1 17 ? -6.77 -13.883 4.879 1 91.94 17 ILE B C 1
ATOM 3308 O O . ILE B 1 17 ? -6.145 -13.906 5.941 1 91.94 17 ILE B O 1
ATOM 3312 N N . GLY B 1 18 ? -7.832 -14.633 4.676 1 91.12 18 GLY B N 1
ATOM 3313 C CA . GLY B 1 18 ? -8.359 -15.531 5.688 1 91.12 18 GLY B CA 1
ATOM 3314 C C . GLY B 1 18 ? -7.422 -16.688 6.004 1 91.12 18 GLY B C 1
ATOM 3315 O O . GLY B 1 18 ? -7.613 -17.391 6.996 1 91.12 18 GLY B O 1
ATOM 3316 N N . ARG B 1 19 ? -6.371 -16.797 5.215 1 93.44 19 ARG B N 1
ATOM 3317 C CA . ARG B 1 19 ? -5.438 -17.906 5.402 1 93.44 19 ARG B CA 1
ATOM 3318 C C . ARG B 1 19 ? -4.211 -17.469 6.188 1 93.44 19 ARG B C 1
ATOM 3320 O O . ARG B 1 19 ? -3.293 -18.25 6.422 1 93.44 19 ARG B O 1
ATOM 3327 N N . TYR B 1 20 ? -4.199 -16.266 6.605 1 94.69 20 TYR B N 1
ATOM 3328 C CA . TYR B 1 20 ? -3.188 -15.812 7.555 1 94.69 20 TYR B CA 1
ATOM 3329 C C . TYR B 1 20 ? -3.617 -16.109 8.984 1 94.69 20 TYR B C 1
ATOM 3331 O O . TYR B 1 20 ? -3.939 -15.18 9.742 1 94.69 20 TYR B O 1
ATOM 3339 N N . VAL B 1 21 ? -3.576 -17.297 9.375 1 93.62 21 VAL B N 1
ATOM 3340 C CA . VAL B 1 21 ? -3.945 -17.891 10.664 1 93.62 21 VAL B CA 1
ATOM 3341 C C . VAL B 1 21 ? -2.9 -18.922 11.078 1 93.62 21 VAL B C 1
ATOM 3343 O O . VAL B 1 21 ? -2.059 -19.312 10.273 1 93.62 21 VAL B O 1
ATOM 3346 N N . PRO B 1 22 ? -2.92 -19.25 12.32 1 94.19 22 PRO B N 1
ATOM 3347 C CA . PRO B 1 22 ? -2.012 -20.344 12.688 1 94.19 22 PRO B CA 1
ATOM 3348 C C . PRO B 1 22 ? -2.141 -21.547 11.766 1 94.19 22 PRO B C 1
ATOM 3350 O O . PRO B 1 22 ? -3.252 -22.031 11.516 1 94.19 22 PRO B O 1
ATOM 3353 N N . GLY B 1 23 ? -1.033 -22 11.203 1 95.56 23 GLY B N 1
ATOM 3354 C CA . GLY B 1 23 ? -1.041 -23.109 10.258 1 95.56 23 GLY B CA 1
ATOM 3355 C C . GLY B 1 23 ? -1.115 -22.656 8.812 1 95.56 23 GLY B C 1
ATOM 3356 O O . GLY B 1 23 ? -0.929 -23.453 7.891 1 95.56 23 GLY B O 1
ATOM 3357 N N . GLY B 1 24 ? -1.392 -21.375 8.578 1 96 24 GLY B N 1
ATOM 3358 C CA . GLY B 1 24 ? -1.594 -20.828 7.242 1 96 24 GLY B CA 1
ATOM 3359 C C . GLY B 1 24 ? -0.371 -20.125 6.695 1 96 24 GLY B C 1
ATOM 3360 O O . GLY B 1 24 ? 0.747 -20.625 6.797 1 96 24 GLY B O 1
ATOM 3361 N N . TYR B 1 25 ? -0.564 -19 6.055 1 97.19 25 TYR B N 1
ATOM 3362 C CA . TYR B 1 25 ? 0.49 -18.281 5.359 1 97.19 25 TYR B CA 1
ATOM 3363 C C . TYR B 1 25 ? 1.433 -17.594 6.348 1 97.19 25 TYR B C 1
ATOM 3365 O O . TYR B 1 25 ? 1.043 -17.297 7.477 1 97.19 25 TYR B O 1
ATOM 3373 N N . HIS B 1 26 ? 2.637 -17.422 5.969 1 98 26 HIS B N 1
ATOM 3374 C CA . HIS B 1 26 ? 3.592 -16.547 6.656 1 98 26 HIS B CA 1
ATOM 3375 C C . HIS B 1 26 ? 3.467 -15.109 6.191 1 98 26 HIS B C 1
ATOM 3377 O O . HIS B 1 26 ? 3.48 -14.836 4.988 1 98 26 HIS B O 1
ATOM 3383 N N . PRO B 1 27 ? 3.289 -14.156 7.098 1 97.62 27 PRO B N 1
ATOM 3384 C CA . PRO B 1 27 ? 3.26 -12.758 6.676 1 97.62 27 PRO B CA 1
ATOM 3385 C C . PRO B 1 27 ? 4.613 -12.266 6.164 1 97.62 27 PRO B C 1
ATOM 3387 O O . PRO B 1 27 ? 5.637 -12.492 6.809 1 97.62 27 PRO B O 1
ATOM 3390 N N . VAL B 1 28 ? 4.625 -11.641 4.973 1 97.69 28 VAL B N 1
ATOM 3391 C CA . VAL B 1 28 ? 5.855 -11.156 4.359 1 97.69 28 VAL B CA 1
ATOM 3392 C C . VAL B 1 28 ? 5.723 -9.664 4.043 1 97.69 28 VAL B C 1
ATOM 3394 O O . VAL B 1 28 ? 4.676 -9.219 3.566 1 97.69 28 VAL B O 1
ATOM 3397 N N . LYS B 1 29 ? 6.734 -8.906 4.375 1 96 29 LYS B N 1
ATOM 3398 C CA . LYS B 1 29 ? 6.902 -7.516 3.971 1 96 29 LYS B CA 1
ATOM 3399 C C . LYS B 1 29 ? 8.062 -7.363 2.984 1 96 29 LYS B C 1
ATOM 3401 O O . LYS B 1 29 ? 9.094 -8.016 3.133 1 96 29 LYS B O 1
ATOM 3406 N N . LEU B 1 30 ? 7.883 -6.5 1.994 1 97.31 30 LEU B N 1
ATOM 3407 C CA . LEU B 1 30 ? 9 -6.223 1.104 1 97.31 30 LEU B CA 1
ATOM 3408 C C . LEU B 1 30 ? 10.188 -5.656 1.883 1 97.31 30 LEU B C 1
ATOM 3410 O O . LEU B 1 30 ? 10.008 -4.816 2.766 1 97.31 30 LEU B O 1
ATOM 3414 N N . GLY B 1 31 ? 11.344 -6.211 1.634 1 95.38 31 GLY B N 1
ATOM 3415 C CA . GLY B 1 31 ? 12.547 -5.809 2.348 1 95.38 31 GLY B CA 1
ATOM 3416 C C . GLY B 1 31 ? 12.922 -6.762 3.469 1 95.38 31 GLY B C 1
ATOM 3417 O O . GLY B 1 31 ? 14.008 -6.656 4.043 1 95.38 31 GLY B O 1
ATOM 3418 N N . ASP B 1 32 ? 12.008 -7.656 3.811 1 95.94 32 ASP B N 1
ATOM 3419 C CA . ASP B 1 32 ? 12.32 -8.641 4.844 1 95.94 32 ASP B CA 1
ATOM 3420 C C . ASP B 1 32 ? 13.586 -9.414 4.5 1 95.94 32 ASP B C 1
ATOM 3422 O O . ASP B 1 32 ? 13.828 -9.742 3.336 1 95.94 32 ASP B O 1
ATOM 3426 N N . LEU B 1 33 ? 14.336 -9.703 5.512 1 94.81 33 LEU B N 1
ATOM 3427 C CA . LEU B 1 33 ? 15.508 -10.57 5.414 1 94.81 33 LEU B CA 1
ATOM 3428 C C . LEU B 1 33 ? 15.195 -11.961 5.953 1 94.81 33 LEU B C 1
ATOM 3430 O O . LEU B 1 33 ? 14.938 -12.125 7.148 1 94.81 33 LEU B O 1
ATOM 3434 N N . LEU B 1 34 ? 15.102 -12.914 5.066 1 94.94 34 LEU B N 1
ATOM 3435 C CA . LEU B 1 34 ? 14.82 -14.297 5.449 1 94.94 34 LEU B CA 1
ATOM 3436 C C . LEU B 1 34 ? 16.094 -15.117 5.492 1 94.94 34 LEU B C 1
ATOM 3438 O O . LEU B 1 34 ? 16.969 -14.969 4.629 1 94.94 34 LEU B O 1
ATOM 3442 N N . ALA B 1 35 ? 16.203 -15.875 6.508 1 91.75 35 ALA B N 1
ATOM 3443 C CA . ALA B 1 35 ? 17.406 -16.703 6.68 1 91.75 35 ALA B CA 1
ATOM 3444 C C . ALA B 1 35 ? 17.062 -18 7.414 1 91.75 35 ALA B C 1
ATOM 3446 O O . ALA B 1 35 ? 16.109 -18.047 8.188 1 91.75 35 ALA B O 1
ATOM 3447 N N . PRO B 1 36 ? 17.844 -19.031 7.016 1 89.38 36 PRO B N 1
ATOM 3448 C CA . PRO B 1 36 ? 17.703 -20.25 7.832 1 89.38 36 PRO B CA 1
ATOM 3449 C C . PRO B 1 36 ? 18.016 -20 9.305 1 89.38 36 PRO B C 1
ATOM 3451 O O . PRO B 1 36 ? 18.734 -19.062 9.641 1 89.38 36 PRO B O 1
ATOM 3454 N N . PRO B 1 37 ? 17.344 -20.781 10.148 1 84.5 37 PRO B N 1
ATOM 3455 C CA . PRO B 1 37 ? 17.672 -20.656 11.57 1 84.5 37 PRO B CA 1
ATOM 3456 C C . PRO B 1 37 ? 19.172 -20.844 11.844 1 84.5 37 PRO B C 1
ATOM 3458 O O . PRO B 1 37 ? 19.859 -21.516 11.07 1 84.5 37 PRO B O 1
ATOM 3461 N N . PRO B 1 38 ? 19.562 -20.188 12.969 1 74.88 38 PRO B N 1
ATOM 3462 C CA . PRO B 1 38 ? 20.984 -20.344 13.32 1 74.88 38 PRO B CA 1
ATOM 3463 C C . PRO B 1 38 ? 21.391 -21.797 13.5 1 74.88 38 PRO B C 1
ATOM 3465 O O . PRO B 1 38 ? 20.609 -22.594 14.031 1 74.88 38 PRO B O 1
ATOM 3468 N N . GLY B 1 39 ? 22.531 -22.25 12.984 1 67.62 39 GLY B N 1
ATOM 3469 C CA . GLY B 1 39 ? 23.078 -23.578 13.18 1 67.62 39 GLY B CA 1
ATOM 3470 C C . GLY B 1 39 ? 22.766 -24.531 12.031 1 67.62 39 GLY B C 1
ATOM 3471 O O . GLY B 1 39 ? 23.25 -25.656 12.008 1 67.62 39 GLY B O 1
ATOM 3472 N N . SER B 1 40 ? 21.766 -24.234 11.289 1 61 40 SER B N 1
ATOM 3473 C CA . SER B 1 40 ? 21.297 -25.172 10.273 1 61 40 SER B CA 1
ATOM 3474 C C . SER B 1 40 ? 22.328 -25.328 9.156 1 61 40 SER B C 1
ATOM 3476 O O . SER B 1 40 ? 22.359 -26.359 8.469 1 61 40 SER B O 1
ATOM 3478 N N . SER B 1 41 ? 22.969 -24.328 8.75 1 56.53 41 SER B N 1
ATOM 3479 C CA . SER B 1 41 ? 23.797 -24.562 7.574 1 56.53 41 SER B CA 1
ATOM 3480 C C . SER B 1 41 ? 25.281 -24.375 7.906 1 56.53 41 SER B C 1
ATOM 3482 O O . SER B 1 41 ? 25.641 -23.562 8.75 1 56.53 41 SER B O 1
ATOM 3484 N N . ASP B 1 42 ? 26.047 -25.453 7.609 1 53.12 42 ASP B N 1
ATOM 3485 C CA . ASP B 1 42 ? 27.5 -25.578 7.727 1 53.12 42 ASP B CA 1
ATOM 3486 C C . ASP B 1 42 ? 28.203 -24.406 7.031 1 53.12 42 ASP B C 1
ATOM 3488 O O . ASP B 1 42 ? 29.406 -24.203 7.223 1 53.12 42 ASP B O 1
ATOM 3492 N N . GLY B 1 43 ? 27.578 -23.891 6.047 1 51.75 43 GLY B N 1
ATOM 3493 C CA . GLY B 1 43 ? 28.281 -22.859 5.285 1 51.75 43 GLY B CA 1
ATOM 3494 C C . GLY B 1 43 ? 27.688 -21.484 5.465 1 51.75 43 GLY B C 1
ATOM 3495 O O . GLY B 1 43 ? 26.609 -21.328 6.055 1 51.75 43 GLY B O 1
ATOM 3496 N N . GLY B 1 44 ? 28.422 -20.328 5.484 1 61.53 44 GLY B N 1
ATOM 3497 C CA . GLY B 1 44 ? 28.219 -18.906 5.703 1 61.53 44 GLY B CA 1
ATOM 3498 C C . GLY B 1 44 ? 26.766 -18.531 5.902 1 61.53 44 GLY B C 1
ATOM 3499 O O . GLY B 1 44 ? 25.875 -19.344 5.668 1 61.53 44 GLY B O 1
ATOM 3500 N N . VAL B 1 45 ? 26.344 -17.438 6.531 1 70.69 45 VAL B N 1
ATOM 3501 C CA . VAL B 1 45 ? 25.016 -16.953 6.867 1 70.69 45 VAL B CA 1
ATOM 3502 C C . VAL B 1 45 ? 24.25 -16.625 5.59 1 70.69 45 VAL B C 1
ATOM 3504 O O . VAL B 1 45 ? 24.625 -15.727 4.836 1 70.69 45 VAL B O 1
ATOM 3507 N N . ARG B 1 46 ? 23.328 -17.641 5.105 1 84.88 46 ARG B N 1
ATOM 3508 C CA . ARG B 1 46 ? 22.453 -17.391 3.969 1 84.88 46 ARG B CA 1
ATOM 3509 C C . ARG B 1 46 ? 21.375 -16.375 4.324 1 84.88 46 ARG B C 1
ATOM 3511 O O . ARG B 1 46 ? 20.75 -16.469 5.387 1 84.88 46 ARG B O 1
ATOM 3518 N N . ARG B 1 47 ? 21.344 -15.375 3.408 1 91.75 47 ARG B N 1
ATOM 3519 C CA . ARG B 1 47 ? 20.359 -14.32 3.609 1 91.75 47 ARG B CA 1
ATOM 3520 C C . ARG B 1 47 ? 19.688 -13.93 2.291 1 91.75 47 ARG B C 1
ATOM 3522 O O . ARG B 1 47 ? 20.375 -13.734 1.282 1 91.75 47 ARG B O 1
ATOM 3529 N N . TYR B 1 48 ? 18.375 -13.906 2.332 1 96.44 48 TYR B N 1
ATOM 3530 C CA . TYR B 1 48 ? 17.578 -13.523 1.167 1 96.44 48 TYR B CA 1
ATOM 3531 C C . TYR B 1 48 ? 16.734 -12.289 1.464 1 96.44 48 TYR B C 1
ATOM 3533 O O . TYR B 1 48 ? 16.016 -12.25 2.467 1 96.44 48 TYR B O 1
ATOM 3541 N N . ARG B 1 49 ? 16.859 -11.328 0.649 1 96.62 49 ARG B N 1
ATOM 3542 C CA . ARG B 1 49 ? 16.062 -10.109 0.822 1 96.62 49 ARG B CA 1
ATOM 3543 C C . ARG B 1 49 ? 14.875 -10.094 -0.134 1 96.62 49 ARG B C 1
ATOM 3545 O O . ARG B 1 49 ? 15.047 -10.141 -1.354 1 96.62 49 ARG B O 1
ATOM 3552 N N . VAL B 1 50 ? 13.68 -10 0.376 1 97.94 50 VAL B N 1
ATOM 3553 C CA . VAL B 1 50 ? 12.461 -10.016 -0.424 1 97.94 50 VAL B CA 1
ATOM 3554 C C . VAL B 1 50 ? 12.305 -8.68 -1.152 1 97.94 50 VAL B C 1
ATOM 3556 O O . VAL B 1 50 ? 12.344 -7.621 -0.529 1 97.94 50 VAL B O 1
ATOM 3559 N N . LEU B 1 51 ? 12.086 -8.742 -2.479 1 97.88 51 LEU B N 1
ATOM 3560 C CA . LEU B 1 51 ? 12 -7.508 -3.252 1 97.88 51 LEU B CA 1
ATOM 3561 C C . LEU B 1 51 ? 10.602 -7.332 -3.836 1 97.88 51 LEU B C 1
ATOM 3563 O O . LEU B 1 51 ? 10.141 -6.203 -4.027 1 97.88 51 LEU B O 1
ATOM 3567 N N . HIS B 1 52 ? 9.93 -8.367 -4.184 1 98.19 52 HIS B N 1
ATOM 3568 C CA . HIS B 1 52 ? 8.594 -8.32 -4.766 1 98.19 52 HIS B CA 1
ATOM 3569 C C . HIS B 1 52 ? 7.906 -9.68 -4.688 1 98.19 52 HIS B C 1
ATOM 3571 O O . HIS B 1 52 ? 8.43 -10.609 -4.062 1 98.19 52 HIS B O 1
ATOM 3577 N N . LYS B 1 53 ? 6.734 -9.797 -5.285 1 97.62 53 LYS B N 1
ATOM 3578 C CA . LYS B 1 53 ? 5.984 -11.055 -5.254 1 97.62 53 LYS B CA 1
ATOM 3579 C C . LYS B 1 53 ? 5.898 -11.672 -6.645 1 97.62 53 LYS B C 1
ATOM 3581 O O . LYS B 1 53 ? 5.66 -10.977 -7.633 1 97.62 53 LYS B O 1
ATOM 3586 N N . LEU B 1 54 ? 6.035 -12.992 -6.676 1 95.81 54 LEU B N 1
ATOM 3587 C CA . LEU B 1 54 ? 5.992 -13.703 -7.945 1 95.81 54 LEU B CA 1
ATOM 3588 C C . LEU B 1 54 ? 4.68 -14.469 -8.094 1 95.81 54 LEU B C 1
ATOM 3590 O O . LEU B 1 54 ? 4.223 -14.711 -9.211 1 95.81 54 LEU B O 1
ATOM 3594 N N . GLY B 1 55 ? 4.16 -14.898 -6.957 1 93.75 55 GLY B N 1
ATOM 3595 C CA . GLY B 1 55 ? 2.945 -15.695 -7.066 1 93.75 55 GLY B CA 1
ATOM 3596 C C . GLY B 1 55 ? 2.342 -16.047 -5.723 1 93.75 55 GLY B C 1
ATOM 3597 O O . GLY B 1 55 ? 2.893 -15.703 -4.676 1 93.75 55 GLY B O 1
ATOM 3598 N N . ARG B 1 56 ? 1.187 -16.688 -5.84 1 92.38 56 ARG B N 1
ATOM 3599 C CA . ARG B 1 56 ? 0.453 -17.156 -4.668 1 92.38 56 ARG B CA 1
ATOM 3600 C C . ARG B 1 56 ? -0.408 -18.359 -5.02 1 92.38 56 ARG B C 1
ATOM 3602 O O . ARG B 1 56 ? -0.708 -18.609 -6.191 1 92.38 56 ARG B O 1
ATOM 3609 N N . GLY B 1 57 ? -0.723 -19.156 -3.975 1 85.81 57 GLY B N 1
ATOM 3610 C CA . GLY B 1 57 ? -1.611 -20.312 -4.125 1 85.81 57 GLY B CA 1
ATOM 3611 C C . GLY B 1 57 ? -1.984 -20.953 -2.803 1 85.81 57 GLY B C 1
ATOM 3612 O O . GLY B 1 57 ? -1.63 -20.438 -1.738 1 85.81 57 GLY B O 1
ATOM 3613 N N . ALA B 1 58 ? -2.654 -22.031 -2.861 1 80.06 58 ALA B N 1
ATOM 3614 C CA . ALA B 1 58 ? -3.158 -22.734 -1.68 1 80.06 58 ALA B CA 1
ATOM 3615 C C . ALA B 1 58 ? -2.012 -23.234 -0.805 1 80.06 58 ALA B C 1
ATOM 3617 O O . ALA B 1 58 ? -2.146 -23.312 0.419 1 80.06 58 ALA B O 1
ATOM 3618 N N . PHE B 1 59 ? -0.886 -23.391 -1.402 1 84.19 59 PHE B N 1
ATOM 3619 C CA . PHE B 1 59 ? 0.19 -24.031 -0.664 1 84.19 59 PHE B CA 1
ATOM 3620 C C . PHE B 1 59 ? 1.205 -23 -0.173 1 84.19 59 PHE B C 1
ATOM 3622 O O . PHE B 1 59 ? 2.111 -23.344 0.594 1 84.19 59 PHE B O 1
ATOM 3629 N N . GLY B 1 60 ? 1.081 -21.875 -0.629 1 92.69 60 GLY B N 1
ATOM 3630 C CA . GLY B 1 60 ? 2.008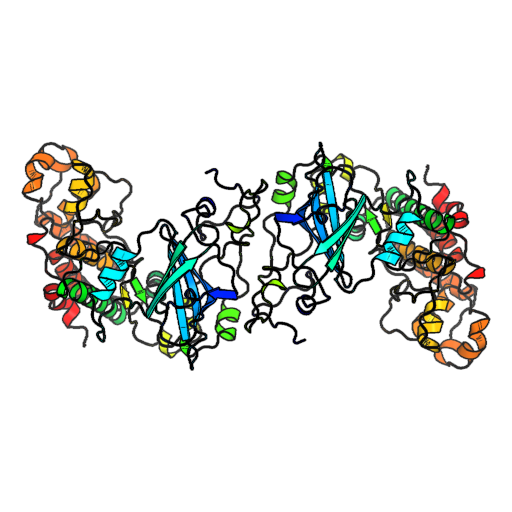 -20.859 -0.153 1 92.69 60 GLY B CA 1
ATOM 3631 C C . GLY B 1 60 ? 2.092 -19.656 -1.066 1 92.69 60 GLY B C 1
ATOM 3632 O O . GLY B 1 60 ? 1.258 -19.484 -1.957 1 92.69 60 GLY B O 1
ATOM 3633 N N . THR B 1 61 ? 3.049 -18.812 -0.712 1 96.69 61 THR B N 1
ATOM 3634 C CA . THR B 1 61 ? 3.342 -17.625 -1.51 1 96.69 61 THR B CA 1
ATOM 3635 C C . THR B 1 61 ? 4.758 -17.688 -2.07 1 96.69 61 THR B C 1
ATOM 3637 O O . THR B 1 61 ? 5.629 -18.344 -1.5 1 96.69 61 THR B O 1
ATOM 3640 N N . VAL B 1 62 ? 4.969 -17.062 -3.207 1 96.69 62 VAL B N 1
ATOM 3641 C CA . VAL B 1 62 ? 6.266 -17.094 -3.875 1 96.69 62 VAL B CA 1
ATOM 3642 C C . VAL B 1 62 ? 6.777 -15.664 -4.055 1 96.69 62 VAL B C 1
ATOM 3644 O O . VAL B 1 62 ? 6.07 -14.805 -4.582 1 96.69 62 VAL B O 1
ATOM 3647 N N . TRP B 1 63 ? 8.031 -15.445 -3.703 1 98.44 63 TRP B N 1
ATOM 3648 C CA . TRP B 1 63 ? 8.562 -14.086 -3.637 1 98.44 63 TRP B CA 1
ATOM 3649 C C . TRP B 1 63 ? 9.859 -13.977 -4.426 1 98.44 63 TRP B C 1
ATOM 3651 O O . TRP B 1 63 ? 10.688 -14.891 -4.406 1 98.44 63 TRP B O 1
ATOM 3661 N N . PHE B 1 64 ? 9.977 -12.867 -5.117 1 98.12 64 PHE B N 1
ATOM 3662 C CA . PHE B 1 64 ? 11.219 -12.469 -5.762 1 98.12 64 PHE B CA 1
ATOM 3663 C C . PHE B 1 64 ? 12.203 -11.914 -4.742 1 98.12 64 PHE B C 1
ATOM 3665 O O . PHE B 1 64 ? 11.898 -10.945 -4.039 1 98.12 64 PHE B O 1
ATOM 3672 N N . ALA B 1 65 ? 13.406 -12.5 -4.695 1 98.12 65 ALA B N 1
ATOM 3673 C CA . ALA B 1 65 ? 14.352 -12.109 -3.654 1 98.12 65 ALA B CA 1
ATOM 3674 C C . ALA B 1 65 ? 15.773 -12.023 -4.203 1 98.12 65 ALA B C 1
ATOM 3676 O O . ALA B 1 65 ? 16.078 -12.617 -5.238 1 98.12 65 ALA B O 1
ATOM 3677 N N . GLU B 1 66 ? 16.562 -11.273 -3.525 1 96.94 66 GLU B N 1
ATOM 3678 C CA . GLU B 1 66 ? 18 -11.164 -3.793 1 96.94 66 GLU B CA 1
ATOM 3679 C C . GLU B 1 66 ? 18.812 -12.008 -2.812 1 96.94 66 GLU B C 1
ATOM 3681 O O . GLU B 1 66 ? 18.594 -11.945 -1.601 1 96.94 66 GLU B O 1
ATOM 3686 N N . SER B 1 67 ? 19.672 -12.828 -3.371 1 95.56 67 SER B N 1
ATOM 3687 C CA . SER B 1 67 ? 20.609 -13.547 -2.52 1 95.56 67 SER B CA 1
ATOM 3688 C C . SER B 1 67 ? 21.75 -12.641 -2.066 1 95.56 67 SER B C 1
ATOM 3690 O O . SER B 1 67 ? 22.5 -12.109 -2.893 1 95.56 67 SER B O 1
ATOM 3692 N N . LEU B 1 68 ? 21.906 -12.508 -0.76 1 93 68 LEU B N 1
ATOM 3693 C CA . LEU B 1 68 ? 22.875 -11.539 -0.248 1 93 68 LEU B CA 1
ATOM 3694 C C . LEU B 1 68 ? 24.188 -12.211 0.107 1 93 68 LEU B C 1
ATOM 3696 O O . LEU B 1 68 ? 25.156 -11.539 0.463 1 93 68 LEU B O 1
ATOM 3700 N N . HIS B 1 69 ? 24.25 -13.453 0.056 1 89.88 69 HIS B N 1
ATOM 3701 C CA . HIS B 1 69 ? 25.438 -14.164 0.467 1 89.88 69 HIS B CA 1
ATOM 3702 C C . HIS B 1 69 ? 26.281 -14.578 -0.741 1 89.88 69 HIS B C 1
ATOM 3704 O O . HIS B 1 69 ? 27.359 -15.148 -0.586 1 89.88 69 HIS B O 1
ATOM 3710 N N . GLU B 1 70 ? 25.766 -14.242 -1.866 1 86.12 70 GLU B N 1
ATOM 3711 C CA . GLU B 1 70 ? 26.5 -14.547 -3.092 1 86.12 70 GLU B CA 1
ATOM 3712 C C . GLU B 1 70 ? 27.438 -13.406 -3.475 1 86.12 70 GLU B C 1
ATOM 3714 O O . GLU B 1 70 ? 27.172 -12.242 -3.152 1 86.12 70 GLU B O 1
ATOM 3719 N N . SER B 1 71 ? 28.469 -13.742 -4.113 1 85.12 71 SER B N 1
ATOM 3720 C CA . SER B 1 71 ? 29.438 -12.742 -4.555 1 85.12 71 SER B CA 1
ATOM 3721 C C . SER B 1 71 ? 28.891 -11.906 -5.707 1 85.12 71 SER B C 1
ATOM 3723 O O . SER B 1 71 ? 29.172 -10.719 -5.812 1 85.12 71 SER B O 1
ATOM 3725 N N . SER B 1 72 ? 28.188 -12.523 -6.523 1 89.69 72 SER B N 1
ATOM 3726 C CA . SER B 1 72 ? 27.562 -11.836 -7.645 1 89.69 72 SER B CA 1
ATOM 3727 C C . SER B 1 72 ? 26.062 -11.672 -7.41 1 89.69 72 SER B C 1
ATOM 3729 O O . SER B 1 72 ? 25.469 -12.391 -6.598 1 89.69 72 SER B O 1
ATOM 3731 N N . GLN B 1 73 ? 25.594 -10.688 -8.125 1 92.69 73 GLN B N 1
ATOM 3732 C CA . GLN B 1 73 ? 24.156 -10.469 -8.055 1 92.69 73 GLN B CA 1
ATOM 3733 C C . GLN B 1 73 ? 23.391 -11.719 -8.469 1 92.69 73 GLN B C 1
ATOM 3735 O O . GLN B 1 73 ? 23.672 -12.305 -9.516 1 92.69 73 GLN B O 1
ATOM 3740 N N . ARG B 1 74 ? 22.531 -12.133 -7.641 1 95.5 74 ARG B N 1
ATOM 3741 C CA . ARG B 1 74 ? 21.719 -13.312 -7.91 1 95.5 74 ARG B CA 1
ATOM 3742 C C . ARG B 1 74 ? 20.312 -13.141 -7.359 1 95.5 74 ARG B C 1
ATOM 3744 O O . ARG B 1 74 ? 20.141 -12.789 -6.191 1 95.5 74 ARG B O 1
ATOM 3751 N N . TYR B 1 75 ? 19.391 -13.383 -8.242 1 97.5 75 TYR B N 1
ATOM 3752 C CA . TYR B 1 75 ? 18 -13.359 -7.836 1 97.5 75 TYR B CA 1
ATOM 3753 C C . TYR B 1 75 ? 17.438 -14.773 -7.738 1 97.5 75 TYR B C 1
ATOM 3755 O O . TYR B 1 75 ? 17.828 -15.664 -8.5 1 97.5 75 TYR B O 1
ATOM 3763 N N . VAL B 1 76 ? 16.547 -14.961 -6.789 1 97.31 76 VAL B N 1
ATOM 3764 C CA . VAL B 1 76 ? 15.938 -16.266 -6.582 1 97.31 76 VAL B CA 1
ATOM 3765 C C . VAL B 1 76 ? 14.445 -16.109 -6.312 1 97.31 76 VAL B C 1
ATOM 3767 O O . VAL B 1 76 ? 13.969 -15.008 -6.043 1 97.31 76 VAL B O 1
ATOM 3770 N N . ALA B 1 77 ? 13.703 -17.172 -6.488 1 97.44 77 ALA B N 1
ATOM 3771 C CA . ALA B 1 77 ? 12.312 -17.297 -6.066 1 97.44 77 ALA B CA 1
ATOM 3772 C C . ALA B 1 77 ? 12.203 -18.047 -4.746 1 97.44 77 ALA B C 1
ATOM 3774 O O . ALA B 1 77 ? 12.711 -19.172 -4.617 1 97.44 77 ALA B O 1
ATOM 3775 N N . LEU B 1 78 ? 11.594 -17.469 -3.787 1 97.75 78 LEU B N 1
ATOM 3776 C CA . LEU B 1 78 ? 11.344 -18.094 -2.498 1 97.75 78 LEU B CA 1
ATOM 3777 C C . LEU B 1 78 ? 9.898 -18.562 -2.389 1 97.75 78 LEU B C 1
ATOM 3779 O O . LEU B 1 78 ? 8.984 -17.734 -2.328 1 97.75 78 LEU B O 1
ATOM 3783 N N . LYS B 1 79 ? 9.703 -19.797 -2.436 1 96 79 LYS B N 1
ATOM 3784 C CA . LYS B 1 79 ? 8.383 -20.328 -2.119 1 96 79 LYS B CA 1
ATOM 3785 C C . LYS B 1 79 ? 8.234 -20.578 -0.621 1 96 79 LYS B C 1
ATOM 3787 O O . LYS B 1 79 ? 8.875 -21.469 -0.066 1 96 79 LYS B O 1
ATOM 3792 N N . ILE B 1 80 ? 7.434 -19.844 0.033 1 97.38 80 ILE B N 1
ATOM 3793 C CA . ILE B 1 80 ? 7.156 -20 1.457 1 97.38 80 ILE B CA 1
ATOM 3794 C C . ILE B 1 80 ? 5.863 -20.781 1.651 1 97.38 80 ILE B C 1
ATOM 3796 O O . ILE B 1 80 ? 4.773 -20.266 1.395 1 97.38 80 ILE B O 1
ATOM 3800 N N . CYS B 1 81 ? 5.965 -21.969 2.129 1 95.19 81 CYS B N 1
ATOM 3801 C CA . CYS B 1 81 ? 4.824 -22.859 2.277 1 95.19 81 CYS B CA 1
ATOM 3802 C C . CYS B 1 81 ? 4 -22.5 3.504 1 95.19 81 CYS B C 1
ATOM 3804 O O . CYS B 1 81 ? 4.516 -21.906 4.453 1 95.19 81 CYS B O 1
ATOM 3806 N N . VAL B 1 82 ? 2.736 -22.859 3.457 1 95.56 82 VAL B N 1
ATOM 3807 C CA . VAL B 1 82 ? 1.911 -22.719 4.652 1 95.56 82 VAL B CA 1
ATOM 3808 C C . VAL B 1 82 ? 2.477 -23.578 5.777 1 95.56 82 VAL B C 1
ATOM 3810 O O . VAL B 1 82 ? 3.123 -24.609 5.52 1 95.56 82 VAL B O 1
ATOM 3813 N N . ALA B 1 83 ? 2.219 -23.234 6.965 1 96.06 83 ALA B N 1
ATOM 3814 C CA . ALA B 1 83 ? 2.836 -23.891 8.109 1 96.06 83 ALA B CA 1
ATOM 3815 C C . ALA B 1 83 ? 2.381 -25.344 8.219 1 96.06 83 ALA B C 1
ATOM 3817 O O . ALA B 1 83 ? 3.16 -26.219 8.609 1 96.06 83 ALA B O 1
ATOM 3818 N N . ASP B 1 84 ? 1.181 -25.625 7.844 1 93.44 84 ASP B N 1
ATOM 3819 C CA . ASP B 1 84 ? 0.616 -26.953 7.996 1 93.44 84 ASP B CA 1
ATOM 3820 C C . ASP B 1 84 ? 1.025 -27.859 6.84 1 93.44 84 ASP B C 1
ATOM 3822 O O . ASP B 1 84 ? 0.708 -29.047 6.836 1 93.44 84 ASP B O 1
ATOM 3826 N N . ALA B 1 85 ? 1.727 -27.328 5.875 1 87.88 85 ALA B N 1
ATOM 3827 C CA . ALA B 1 85 ? 2.141 -28.141 4.73 1 87.88 85 ALA B CA 1
ATOM 3828 C C . ALA B 1 85 ? 3.238 -29.125 5.125 1 87.88 85 ALA B C 1
ATOM 3830 O O . ALA B 1 85 ? 3.998 -28.875 6.062 1 87.88 85 ALA B O 1
ATOM 3831 N N . ASN B 1 86 ? 3.207 -30.234 4.512 1 84.44 86 ASN B N 1
ATOM 3832 C CA . ASN B 1 86 ? 4.289 -31.203 4.664 1 84.44 86 ASN B CA 1
ATOM 3833 C C . ASN B 1 86 ? 5.277 -31.125 3.506 1 84.44 86 ASN B C 1
ATOM 3835 O O . ASN B 1 86 ? 5.016 -31.641 2.422 1 84.44 86 ASN B O 1
ATOM 3839 N N . PRO B 1 87 ? 6.434 -30.562 3.811 1 84.75 87 PRO B N 1
ATOM 3840 C CA . PRO B 1 87 ? 7.398 -30.359 2.729 1 84.75 87 PRO B CA 1
ATOM 3841 C C . PRO B 1 87 ? 8.195 -31.609 2.398 1 84.75 87 PRO B C 1
ATOM 3843 O O . PRO B 1 87 ? 8.898 -31.656 1.387 1 84.75 87 PRO B O 1
ATOM 3846 N N . GLN B 1 88 ? 8.062 -32.594 3.145 1 85.19 88 GLN B N 1
ATOM 3847 C CA . GLN B 1 88 ? 8.945 -33.75 3.064 1 85.19 88 GLN B CA 1
ATOM 3848 C C . GLN B 1 88 ? 8.797 -34.469 1.722 1 85.19 88 GLN B C 1
ATOM 3850 O O . GLN B 1 88 ? 9.789 -34.906 1.139 1 85.19 88 GLN B O 1
ATOM 3855 N N . GLN B 1 89 ? 7.637 -34.5 1.307 1 83.56 89 GLN B N 1
ATOM 3856 C CA . GLN B 1 89 ? 7.41 -35.219 0.046 1 83.56 89 GLN B CA 1
ATOM 3857 C C . GLN B 1 89 ? 8.109 -34.5 -1.11 1 83.56 89 GLN B C 1
ATOM 3859 O O . GLN B 1 89 ? 8.828 -35.125 -1.887 1 83.56 89 GLN B O 1
ATOM 3864 N N . GLU B 1 90 ? 7.883 -33.25 -1.208 1 87.81 90 GLU B N 1
ATOM 3865 C CA . GLU B 1 90 ? 8.492 -32.5 -2.295 1 87.81 90 GLU B CA 1
ATOM 3866 C C . GLU B 1 90 ? 10.016 -32.5 -2.184 1 87.81 90 GLU B C 1
ATOM 3868 O O . GLU B 1 90 ? 10.711 -32.625 -3.189 1 87.81 90 GLU B O 1
ATOM 3873 N N . LEU B 1 91 ? 10.5 -32.406 -0.994 1 90.38 91 LEU B N 1
ATOM 3874 C CA . LEU B 1 91 ? 11.938 -32.438 -0.77 1 90.38 91 LEU B CA 1
ATOM 3875 C C . LEU B 1 91 ? 12.508 -33.812 -1.172 1 90.38 91 LEU B C 1
ATOM 3877 O O . LEU B 1 91 ? 13.594 -33.875 -1.763 1 90.38 91 LEU B O 1
ATOM 3881 N N . GLY B 1 92 ? 11.781 -34.844 -0.805 1 89.38 92 GLY B N 1
ATOM 3882 C CA . GLY B 1 92 ? 12.195 -36.156 -1.185 1 89.38 92 GLY B CA 1
ATOM 3883 C C . GLY B 1 92 ? 12.289 -36.375 -2.688 1 89.38 92 GLY B C 1
ATOM 3884 O O . GLY B 1 92 ? 13.219 -37 -3.182 1 89.38 92 GLY B O 1
ATOM 3885 N N . ILE B 1 93 ? 11.328 -35.781 -3.373 1 91.31 93 ILE B N 1
ATOM 3886 C CA . ILE B 1 93 ? 11.312 -35.875 -4.828 1 91.31 93 ILE B CA 1
ATOM 3887 C C . ILE B 1 93 ? 12.531 -35.156 -5.406 1 91.31 93 ILE B C 1
ATOM 3889 O O . ILE B 1 93 ? 13.234 -35.719 -6.262 1 91.31 93 ILE B O 1
ATOM 3893 N N . HIS B 1 94 ? 12.789 -33.969 -4.969 1 91.88 94 HIS B N 1
ATOM 3894 C CA . HIS B 1 94 ? 13.93 -33.188 -5.453 1 91.88 94 HIS B CA 1
ATOM 3895 C C . HIS B 1 94 ? 15.242 -33.938 -5.211 1 91.88 94 HIS B C 1
ATOM 3897 O O . HIS B 1 94 ? 16.141 -33.906 -6.047 1 91.88 94 HIS B O 1
ATOM 3903 N N . SER B 1 95 ? 15.328 -34.594 -4.094 1 90.94 95 SER B N 1
ATOM 3904 C CA . SER B 1 95 ? 16.547 -35.312 -3.732 1 90.94 95 SER B CA 1
ATOM 3905 C C . SER B 1 95 ? 16.797 -36.5 -4.656 1 90.94 95 SER B C 1
ATOM 3907 O O . SER B 1 95 ? 17.938 -36.938 -4.836 1 90.94 95 SER B O 1
ATOM 3909 N N . ARG B 1 96 ? 15.766 -36.969 -5.254 1 90.88 96 ARG B N 1
ATOM 3910 C CA . ARG B 1 96 ? 15.844 -38.156 -6.129 1 90.88 96 ARG B CA 1
ATOM 3911 C C . ARG B 1 96 ? 16.312 -37.75 -7.523 1 90.88 96 ARG B C 1
ATOM 3913 O O . ARG B 1 96 ? 16.75 -38.625 -8.297 1 90.88 96 ARG B O 1
ATOM 3920 N N . LEU B 1 97 ? 16.188 -36.531 -7.828 1 93.44 97 LEU B N 1
ATOM 3921 C CA . LEU B 1 97 ? 16.484 -36.062 -9.18 1 93.44 97 LEU B CA 1
ATOM 3922 C C . LEU B 1 97 ? 17.906 -35.531 -9.281 1 93.44 97 LEU B C 1
ATOM 3924 O O . LEU B 1 97 ? 18.25 -34.562 -8.594 1 93.44 97 LEU B O 1
ATOM 3928 N N . PRO B 1 98 ? 18.734 -36.125 -10.086 1 92.5 98 PRO B N 1
ATOM 3929 C CA . PRO B 1 98 ? 20.094 -35.594 -10.266 1 92.5 98 PRO B CA 1
ATOM 3930 C C . PRO B 1 98 ? 20.141 -34.281 -11.031 1 92.5 98 PRO B C 1
ATOM 3932 O O . PRO B 1 98 ? 19.172 -33.938 -11.719 1 92.5 98 PRO B O 1
ATOM 3935 N N . HIS B 1 99 ? 21.266 -33.656 -10.836 1 88.25 99 HIS B N 1
ATOM 3936 C CA . HIS B 1 99 ? 21.5 -32.438 -11.633 1 88.25 99 HIS B CA 1
ATOM 3937 C C . HIS B 1 99 ? 21.922 -32.781 -13.055 1 88.25 99 HIS B C 1
ATOM 3939 O O . HIS B 1 99 ? 22.859 -33.562 -13.25 1 88.25 99 HIS B O 1
ATOM 3945 N N . GLU B 1 100 ? 21.188 -32.406 -14.016 1 87.69 100 GLU B N 1
ATOM 3946 C CA . GLU B 1 100 ? 21.5 -32.562 -15.43 1 87.69 100 GLU B CA 1
ATOM 3947 C C . GLU B 1 100 ? 21.188 -31.281 -16.203 1 87.69 100 GLU B C 1
ATOM 3949 O O . GLU B 1 100 ? 20.188 -30.609 -15.922 1 87.69 100 GLU B O 1
ATOM 3954 N N . GLU B 1 101 ? 22.172 -31.219 -17.172 1 77.25 101 GLU B N 1
ATOM 3955 C CA . GLU B 1 101 ? 21.922 -30.094 -18.078 1 77.25 101 GLU B CA 1
ATOM 3956 C C . GLU B 1 101 ? 20.688 -30.359 -18.953 1 77.25 101 GLU B C 1
ATOM 3958 O O . GLU B 1 101 ? 20.375 -31.5 -19.266 1 77.25 101 GLU B O 1
ATOM 3963 N N . ALA B 1 102 ? 19.672 -29.688 -19.047 1 78.12 102 ALA B N 1
ATOM 3964 C CA . ALA B 1 102 ? 18.484 -29.75 -19.906 1 78.12 102 ALA B CA 1
ATOM 3965 C C . ALA B 1 102 ? 17.406 -30.641 -19.297 1 78.12 102 ALA B C 1
ATOM 3967 O O . ALA B 1 102 ? 16.703 -31.344 -20.016 1 78.12 102 ALA B O 1
ATOM 3968 N N . ARG B 1 103 ? 17.469 -30.797 -18.109 1 86.62 103 ARG B N 1
ATOM 3969 C CA . ARG B 1 103 ? 16.438 -31.609 -17.469 1 86.62 103 ARG B CA 1
ATOM 3970 C C . ARG B 1 103 ? 15.062 -30.953 -17.594 1 86.62 103 ARG B C 1
ATOM 3972 O O . ARG B 1 103 ? 14.039 -31.641 -17.531 1 86.62 103 ARG B O 1
ATOM 3979 N N . HIS B 1 104 ? 15.039 -29.688 -17.812 1 95.38 104 HIS B N 1
ATOM 3980 C CA . HIS B 1 104 ? 13.812 -28.906 -18.016 1 95.38 104 HIS B CA 1
ATOM 3981 C C . HIS B 1 104 ? 12.875 -29.062 -16.828 1 95.38 104 HIS B C 1
ATOM 3983 O O . HIS B 1 104 ? 11.656 -29.156 -17 1 95.38 104 HIS B O 1
ATOM 3989 N N . ILE B 1 105 ? 13.43 -29.344 -15.672 1 95.56 105 ILE B N 1
ATOM 3990 C CA . ILE B 1 105 ? 12.75 -29.359 -14.383 1 95.56 105 ILE B CA 1
ATOM 3991 C C . ILE B 1 105 ? 13.344 -28.297 -13.461 1 95.56 105 ILE B C 1
ATOM 3993 O O . ILE B 1 105 ? 14.57 -28.156 -13.367 1 95.56 105 ILE B O 1
ATOM 3997 N N . MET B 1 106 ? 12.477 -27.578 -12.875 1 93.12 106 MET B N 1
ATOM 3998 C CA . MET B 1 106 ? 12.969 -26.562 -11.953 1 93.12 106 MET B CA 1
ATOM 3999 C C . MET B 1 106 ? 13.859 -27.172 -10.883 1 93.12 106 MET B C 1
ATOM 4001 O O . MET B 1 106 ? 13.578 -28.266 -10.375 1 93.12 106 MET B O 1
ATOM 4005 N N . GLU B 1 107 ? 14.914 -26.531 -10.578 1 90.38 107 GLU B N 1
ATOM 4006 C CA . GLU B 1 107 ? 15.883 -27.047 -9.617 1 90.38 107 GLU B CA 1
ATOM 4007 C C . GLU B 1 107 ? 15.734 -26.375 -8.258 1 90.38 107 GLU B C 1
ATOM 4009 O O . GLU B 1 107 ? 15.539 -25.156 -8.188 1 90.38 107 GLU B O 1
ATOM 4014 N N . LEU B 1 108 ? 15.781 -27.219 -7.223 1 93.75 108 LEU B N 1
ATOM 4015 C CA . LEU B 1 108 ? 15.812 -26.703 -5.855 1 93.75 108 LEU B CA 1
ATOM 4016 C C . LEU B 1 108 ? 17.219 -26.25 -5.473 1 93.75 108 LEU B C 1
ATOM 4018 O O . LEU B 1 108 ? 18.141 -27.062 -5.41 1 93.75 108 LEU B O 1
ATOM 4022 N N . LEU B 1 109 ? 17.391 -24.969 -5.18 1 92.06 109 LEU B N 1
ATOM 4023 C CA . LEU B 1 109 ? 18.703 -24.406 -4.879 1 92.06 109 LEU B CA 1
ATOM 4024 C C . LEU B 1 109 ? 19.016 -24.516 -3.391 1 92.06 109 LEU B C 1
ATOM 4026 O O . LEU B 1 109 ? 20.188 -24.656 -3.008 1 92.06 109 LEU B O 1
ATOM 4030 N N . ASP B 1 110 ? 18.047 -24.375 -2.588 1 91.5 110 ASP B N 1
ATOM 4031 C CA . ASP B 1 110 ? 18.156 -24.375 -1.133 1 91.5 110 ASP B CA 1
ATOM 4032 C C . ASP B 1 110 ? 16.797 -24.625 -0.481 1 91.5 110 ASP B C 1
ATOM 4034 O O . ASP B 1 110 ? 15.766 -24.547 -1.146 1 91.5 110 ASP B O 1
ATOM 4038 N N . SER B 1 111 ? 16.828 -25.109 0.721 1 93.81 111 SER B N 1
ATOM 4039 C CA . SER B 1 111 ? 15.609 -25.234 1.521 1 93.81 111 SER B CA 1
ATOM 4040 C C . SER B 1 111 ? 15.898 -25.016 3.002 1 93.81 111 SER B C 1
ATOM 4042 O O . SER B 1 111 ? 16.969 -25.391 3.496 1 93.81 111 SER B O 1
ATOM 4044 N N . PHE B 1 112 ? 15.031 -24.328 3.684 1 94.5 112 PHE B N 1
ATOM 4045 C CA . PHE B 1 112 ? 15.172 -24.109 5.117 1 94.5 112 PHE B CA 1
ATOM 4046 C C . PHE B 1 112 ? 13.812 -23.844 5.758 1 94.5 112 PHE B C 1
ATOM 4048 O O . PHE B 1 112 ? 12.797 -23.781 5.062 1 94.5 112 PHE B O 1
ATOM 4055 N N . THR B 1 113 ? 13.828 -23.797 7.047 1 94.19 113 THR B N 1
ATOM 4056 C CA . THR B 1 113 ? 12.594 -23.5 7.773 1 94.19 113 THR B CA 1
ATOM 4057 C C . THR B 1 113 ? 12.625 -22.078 8.336 1 94.19 113 THR B C 1
ATOM 4059 O O . THR B 1 113 ? 13.688 -21.547 8.641 1 94.19 113 THR B O 1
ATOM 4062 N N . LEU B 1 114 ? 11.484 -21.484 8.383 1 94.31 114 LEU B N 1
ATOM 4063 C CA . LEU B 1 114 ? 11.273 -20.141 8.922 1 94.31 114 LEU B CA 1
ATOM 4064 C C . LEU B 1 114 ? 10.273 -20.172 10.07 1 94.31 114 LEU B C 1
ATOM 4066 O O . LEU B 1 114 ? 9.164 -20.703 9.914 1 94.31 114 LEU B O 1
ATOM 4070 N N . GLN B 1 115 ? 10.695 -19.734 11.234 1 95 115 GLN B N 1
ATOM 4071 C CA . GLN B 1 115 ? 9.766 -19.578 12.344 1 95 115 GLN B CA 1
ATOM 4072 C C . GLN B 1 115 ? 9.031 -18.234 12.25 1 95 115 GLN B C 1
ATOM 4074 O O . GLN B 1 115 ? 9.656 -17.188 12.133 1 95 115 GLN B O 1
ATOM 4079 N N . GLY B 1 116 ? 7.734 -18.281 12.258 1 94.81 116 GLY B N 1
ATOM 4080 C CA . GLY B 1 116 ? 6.93 -17.078 12.195 1 94.81 116 GLY B CA 1
ATOM 4081 C C . GLY B 1 116 ? 5.738 -17.109 13.133 1 94.81 116 GLY B C 1
ATOM 4082 O O . GLY B 1 116 ? 5.547 -18.062 13.875 1 94.81 116 GLY B O 1
ATOM 4083 N N . PRO B 1 117 ? 4.969 -16.031 13.125 1 95.94 117 PRO B N 1
ATOM 4084 C CA . PRO B 1 117 ? 3.818 -15.906 14.023 1 95.94 117 PRO B CA 1
ATOM 4085 C C . PRO B 1 117 ? 2.734 -16.938 13.734 1 95.94 117 PRO B C 1
ATOM 4087 O O . PRO B 1 117 ? 1.937 -17.266 14.617 1 95.94 117 PRO B O 1
ATOM 4090 N N . ASN B 1 118 ? 2.701 -17.469 12.531 1 96.81 118 ASN B N 1
ATOM 4091 C CA . ASN B 1 118 ? 1.647 -18.422 12.172 1 96.81 118 ASN B CA 1
ATOM 4092 C C . ASN B 1 118 ? 2.16 -19.859 12.156 1 96.81 118 ASN B C 1
ATOM 4094 O O . ASN B 1 118 ? 1.489 -20.75 11.648 1 96.81 118 ASN B O 1
ATOM 4098 N N . GLY B 1 119 ? 3.408 -20 12.602 1 96.62 119 GLY B N 1
ATOM 4099 C CA . GLY B 1 119 ? 3.973 -21.344 12.695 1 96.62 119 GLY B CA 1
ATOM 4100 C C . GLY B 1 119 ? 5.328 -21.469 12.031 1 96.62 119 GLY B C 1
ATOM 4101 O O . GLY B 1 119 ? 6.02 -20.469 11.828 1 96.62 119 GLY B O 1
ATOM 4102 N N . VAL B 1 120 ? 5.68 -22.719 11.844 1 96.19 120 VAL B N 1
ATOM 4103 C CA . VAL B 1 120 ? 6.941 -23 11.164 1 96.19 120 VAL B CA 1
ATOM 4104 C C . VAL B 1 120 ? 6.684 -23.25 9.68 1 96.19 120 VAL B C 1
ATOM 4106 O O . VAL B 1 120 ? 5.828 -24.062 9.32 1 96.19 120 VAL B O 1
ATOM 4109 N N . HIS B 1 121 ? 7.422 -22.578 8.844 1 96.75 121 HIS B N 1
ATOM 4110 C CA . HIS B 1 121 ? 7.215 -22.625 7.402 1 96.75 121 HIS B CA 1
ATOM 4111 C C . HIS B 1 121 ? 8.453 -23.156 6.684 1 96.75 121 HIS B C 1
ATOM 4113 O O . HIS B 1 121 ? 9.57 -22.734 6.977 1 96.75 121 HIS B O 1
ATOM 4119 N N . SER B 1 122 ? 8.227 -24.062 5.801 1 95.44 122 SER B N 1
ATOM 4120 C CA . SER B 1 122 ? 9.305 -24.484 4.914 1 95.44 122 SER B CA 1
ATOM 4121 C C . SER B 1 122 ? 9.484 -23.5 3.762 1 95.44 122 SER B C 1
ATOM 4123 O O . SER B 1 122 ? 8.5 -23.016 3.193 1 95.44 122 SER B O 1
ATOM 4125 N N . VAL B 1 123 ? 10.688 -23.188 3.48 1 96.5 123 VAL B N 1
ATOM 4126 C CA . VAL B 1 123 ? 11.016 -22.297 2.377 1 96.5 123 VAL B CA 1
ATOM 4127 C C . VAL B 1 123 ? 11.844 -23.047 1.334 1 96.5 123 VAL B C 1
ATOM 4129 O O . VAL B 1 123 ? 12.883 -23.625 1.659 1 96.5 123 VAL B O 1
ATOM 4132 N N . PHE B 1 124 ? 11.328 -23.031 0.126 1 95.56 124 PHE B N 1
ATOM 4133 C CA . PHE B 1 124 ? 12.07 -23.594 -1.005 1 95.56 124 PHE B CA 1
ATOM 4134 C C . PHE B 1 124 ? 12.656 -22.469 -1.862 1 95.56 124 PHE B C 1
ATOM 4136 O O . PHE B 1 124 ? 11.961 -21.516 -2.205 1 95.56 124 PHE B O 1
ATOM 4143 N N . VAL B 1 125 ? 13.914 -22.578 -2.188 1 96.12 125 VAL B N 1
ATOM 4144 C CA . VAL B 1 125 ? 14.617 -21.578 -2.996 1 96.12 125 VAL B CA 1
ATOM 4145 C C . VAL B 1 125 ? 14.812 -22.109 -4.414 1 96.12 125 VAL B C 1
ATOM 4147 O O . VAL B 1 125 ? 15.398 -23.188 -4.609 1 96.12 125 VAL B O 1
ATOM 4150 N N . TYR B 1 126 ? 14.289 -21.344 -5.418 1 95.69 126 TYR B N 1
ATOM 4151 C CA . TYR B 1 126 ? 14.359 -21.734 -6.82 1 95.69 126 TYR B CA 1
ATOM 4152 C C . TYR B 1 126 ? 14.93 -20.609 -7.672 1 95.69 126 TYR B C 1
ATOM 4154 O O . TYR B 1 126 ? 15.078 -19.484 -7.203 1 95.69 126 TYR B O 1
ATOM 4162 N N . ASN B 1 127 ? 15.297 -20.984 -8.93 1 94.5 127 ASN B N 1
ATOM 4163 C CA . ASN B 1 127 ? 15.508 -19.938 -9.922 1 94.5 127 ASN B CA 1
ATOM 4164 C C . ASN B 1 127 ? 14.211 -19.203 -10.234 1 94.5 127 ASN B C 1
ATOM 4166 O O . ASN B 1 127 ? 13.125 -19.781 -10.18 1 94.5 127 ASN B O 1
ATOM 4170 N N . VAL B 1 128 ? 14.391 -17.953 -10.531 1 95.88 128 VAL B N 1
ATOM 4171 C CA . VAL B 1 128 ? 13.219 -17.188 -10.953 1 95.88 128 VAL B CA 1
ATOM 4172 C C . VAL B 1 128 ? 12.781 -17.625 -12.344 1 95.88 128 VAL B C 1
ATOM 4174 O O . VAL B 1 128 ? 13.602 -17.719 -13.266 1 95.88 128 VAL B O 1
ATOM 4177 N N . LEU B 1 129 ? 11.492 -17.906 -12.438 1 94.62 129 LEU B N 1
ATOM 4178 C CA . LEU B 1 129 ? 10.938 -18.281 -13.727 1 94.62 129 LEU B CA 1
ATOM 4179 C C . LEU B 1 129 ? 9.812 -17.344 -14.148 1 94.62 129 LEU B C 1
ATOM 4181 O O . LEU B 1 129 ? 9.109 -16.797 -13.297 1 94.62 129 LEU B O 1
ATOM 4185 N N . GLY B 1 130 ? 9.742 -17.141 -15.414 1 90.94 130 GLY B N 1
ATOM 4186 C CA . GLY B 1 130 ? 8.617 -16.406 -15.945 1 90.94 130 GLY B CA 1
ATOM 4187 C C . GLY B 1 130 ? 7.422 -17.281 -16.266 1 90.94 130 GLY B C 1
ATOM 4188 O O . GLY B 1 130 ? 7.531 -18.5 -16.281 1 90.94 130 GLY B O 1
ATOM 4189 N N . SER B 1 131 ? 6.348 -16.594 -16.516 1 84.81 131 SER B N 1
ATOM 4190 C CA . SER B 1 131 ? 5.129 -17.312 -16.875 1 84.81 131 SER B CA 1
ATOM 4191 C C . SER B 1 131 ? 5.105 -17.656 -18.359 1 84.81 131 SER B C 1
ATOM 4193 O O . SER B 1 131 ? 5.27 -16.781 -19.203 1 84.81 131 SER B O 1
ATOM 4195 N N . LEU B 1 132 ? 4.863 -18.844 -18.625 1 81.75 132 LEU B N 1
ATOM 4196 C CA . LEU B 1 132 ? 4.773 -19.281 -20.016 1 81.75 132 LEU B CA 1
ATOM 4197 C C . LEU B 1 132 ? 3.527 -18.719 -20.688 1 81.75 132 LEU B C 1
ATOM 4199 O O . LEU B 1 132 ? 3.564 -18.344 -21.859 1 81.75 132 LEU B O 1
ATOM 4203 N N . ASN B 1 133 ? 2.514 -18.656 -19.922 1 73.5 133 ASN B N 1
ATOM 4204 C CA . ASN B 1 133 ? 1.253 -18.188 -20.484 1 73.5 133 ASN B CA 1
ATOM 4205 C C . ASN B 1 133 ? 1.385 -16.781 -21.062 1 73.5 133 ASN B C 1
ATOM 4207 O O . ASN B 1 133 ? 0.848 -16.484 -22.125 1 73.5 133 ASN B O 1
ATOM 4211 N N . GLU B 1 134 ? 2.131 -16.016 -20.438 1 71.44 134 GLU B N 1
ATOM 4212 C CA . GLU B 1 134 ? 2.297 -14.633 -20.891 1 71.44 134 GLU B CA 1
ATOM 4213 C C . GLU B 1 134 ? 3.199 -14.555 -22.109 1 71.44 134 GLU B C 1
ATOM 4215 O O . GLU B 1 134 ? 2.996 -13.711 -22.984 1 71.44 134 GLU B O 1
ATOM 4220 N N . ALA B 1 135 ? 4.105 -15.445 -22.203 1 69.12 135 ALA B N 1
ATOM 4221 C CA . ALA B 1 135 ? 5.09 -15.422 -23.281 1 69.12 135 ALA B CA 1
ATOM 4222 C C . ALA B 1 135 ? 4.492 -15.953 -24.578 1 69.12 135 ALA B C 1
ATOM 4224 O O . ALA B 1 135 ? 4.824 -15.469 -25.672 1 69.12 135 ALA B O 1
ATOM 4225 N N . ILE B 1 136 ? 3.736 -16.906 -24.453 1 66.25 136 ILE B N 1
ATOM 4226 C CA . ILE B 1 136 ? 3.207 -17.562 -25.641 1 66.25 136 ILE B CA 1
ATOM 4227 C C . ILE B 1 136 ? 2.088 -16.703 -26.234 1 66.25 136 ILE B C 1
ATOM 4229 O O . ILE B 1 136 ? 1.839 -16.75 -27.453 1 66.25 136 ILE B O 1
ATOM 4233 N N . ARG B 1 137 ? 1.538 -15.953 -25.453 1 62.06 137 ARG B N 1
ATOM 4234 C CA . ARG B 1 137 ? 0.472 -15.102 -25.969 1 62.06 137 ARG B CA 1
ATOM 4235 C C . ARG B 1 137 ? 1.031 -14.023 -26.891 1 62.06 137 ARG B C 1
ATOM 4237 O O . ARG B 1 137 ? 0.311 -13.492 -27.75 1 62.06 137 ARG B O 1
ATOM 4244 N N . SER B 1 138 ? 2.289 -13.773 -26.75 1 59.84 138 SER B N 1
ATOM 4245 C CA . SER B 1 138 ? 2.885 -12.766 -27.625 1 59.84 138 SER B CA 1
ATOM 4246 C C . SER B 1 138 ? 3.318 -13.367 -28.953 1 59.84 138 SER B C 1
ATOM 4248 O O . SER B 1 138 ? 4.223 -12.844 -29.609 1 59.84 138 SER B O 1
ATOM 4250 N N . SER B 1 139 ? 2.615 -14.336 -29.547 1 57.06 139 SER B N 1
ATOM 4251 C CA . SER B 1 139 ? 2.703 -14.992 -30.844 1 57.06 139 SER B CA 1
ATOM 4252 C C . SER B 1 139 ? 4.09 -15.578 -31.078 1 57.06 139 SER B C 1
ATOM 4254 O O . SER B 1 139 ? 4.914 -14.984 -31.766 1 57.06 139 SER B O 1
ATOM 4256 N N . PRO B 1 140 ? 4.344 -16.641 -30.453 1 62.06 140 PRO B N 1
ATOM 4257 C CA . PRO B 1 140 ? 5.652 -17.234 -30.734 1 62.06 140 PRO B CA 1
ATOM 4258 C C . PRO B 1 140 ? 5.723 -17.844 -32.125 1 62.06 140 PRO B C 1
ATOM 4260 O O . PRO B 1 140 ? 4.699 -18.281 -32.688 1 62.06 140 PRO B O 1
ATOM 4263 N N . GLY B 1 141 ? 6.777 -17.641 -32.906 1 69.81 141 GLY B N 1
ATOM 4264 C CA . GLY B 1 141 ? 7.008 -18.344 -34.156 1 69.81 141 GLY B CA 1
ATOM 4265 C C . GLY B 1 141 ? 6.898 -19.844 -34.031 1 69.81 141 GLY B C 1
ATOM 4266 O O . GLY B 1 141 ? 6.922 -20.391 -32.938 1 69.81 141 GLY B O 1
ATOM 4267 N N . THR B 1 142 ? 6.559 -20.516 -35.094 1 73.06 142 THR B N 1
ATOM 4268 C CA . THR B 1 142 ? 6.387 -21.969 -35.188 1 73.06 142 THR B CA 1
ATOM 4269 C C . THR B 1 142 ? 7.535 -22.703 -34.5 1 73.06 142 THR B C 1
ATOM 4271 O O . THR B 1 142 ? 7.312 -23.609 -33.688 1 73.06 142 THR B O 1
ATOM 4274 N N . MET B 1 143 ? 8.688 -22.297 -34.75 1 76.88 143 MET B N 1
ATOM 4275 C CA . MET B 1 143 ? 9.859 -22.969 -34.188 1 76.88 143 MET B CA 1
ATOM 4276 C C . MET B 1 143 ? 9.883 -22.875 -32.688 1 76.88 143 MET B C 1
ATOM 4278 O O . MET B 1 143 ? 10.219 -23.859 -32 1 76.88 143 MET B O 1
ATOM 4282 N N . GLN B 1 144 ? 9.469 -21.828 -32.156 1 83.19 144 GLN B N 1
ATOM 4283 C CA . GLN B 1 144 ? 9.5 -21.609 -30.703 1 83.19 144 GLN B CA 1
ATOM 4284 C C . GLN B 1 144 ? 8.508 -22.531 -30 1 83.19 144 GLN B C 1
ATOM 4286 O O . GLN B 1 144 ? 8.828 -23.109 -28.969 1 83.19 144 GLN B O 1
ATOM 4291 N N . VAL B 1 145 ? 7.41 -22.688 -30.641 1 84.88 145 VAL B N 1
ATOM 4292 C CA . VAL B 1 145 ? 6.367 -23.484 -30.016 1 84.88 145 VAL B CA 1
ATOM 4293 C C . VAL B 1 145 ? 6.781 -24.953 -30.016 1 84.88 145 VAL B C 1
ATOM 4295 O O . VAL B 1 145 ? 6.566 -25.672 -29.031 1 84.88 145 VAL B O 1
ATOM 4298 N N . LYS B 1 146 ? 7.332 -25.422 -31.094 1 89 146 LYS B N 1
ATOM 4299 C CA . LYS B 1 146 ? 7.805 -26.812 -31.188 1 89 146 LYS B CA 1
ATOM 4300 C C . LYS B 1 146 ? 8.93 -27.078 -30.188 1 89 146 LYS B C 1
ATOM 4302 O O . LYS B 1 146 ? 8.961 -28.125 -29.547 1 89 146 LYS B O 1
ATOM 4307 N N . LEU B 1 147 ? 9.75 -26.125 -30.125 1 90.31 147 LEU B N 1
ATOM 4308 C CA . LEU B 1 147 ? 10.867 -26.266 -29.203 1 90.31 147 LEU B CA 1
ATOM 4309 C C . LEU B 1 147 ? 10.375 -26.359 -27.766 1 90.31 147 LEU B C 1
ATOM 4311 O O . LEU B 1 147 ? 10.875 -27.156 -26.984 1 90.31 147 LEU B O 1
ATOM 4315 N N . VAL B 1 148 ? 9.453 -25.531 -27.438 1 91.62 148 VAL B N 1
ATOM 4316 C CA . VAL B 1 148 ? 8.875 -25.531 -26.094 1 91.62 148 VAL B CA 1
ATOM 4317 C C . VAL B 1 148 ? 8.227 -26.891 -25.812 1 91.62 148 VAL B C 1
ATOM 4319 O O . VAL B 1 148 ? 8.414 -27.469 -24.734 1 91.62 148 VAL B O 1
ATOM 4322 N N . CYS B 1 149 ? 7.504 -27.375 -26.766 1 93.81 149 CYS B N 1
ATOM 4323 C CA . CYS B 1 149 ? 6.867 -28.688 -26.609 1 93.81 149 CYS B CA 1
ATOM 4324 C C . CYS B 1 149 ? 7.906 -29.781 -26.406 1 93.81 149 CYS B C 1
ATOM 4326 O O . CYS B 1 149 ? 7.746 -30.641 -25.547 1 93.81 149 CYS B O 1
ATOM 4328 N N . GLN B 1 150 ? 8.898 -29.703 -27.219 1 95.44 150 GLN B N 1
ATOM 4329 C CA . GLN B 1 150 ? 9.969 -30.688 -27.109 1 95.44 150 GLN B CA 1
ATOM 4330 C C . GLN B 1 150 ? 10.586 -30.672 -25.719 1 95.44 150 GLN B C 1
ATOM 4332 O O . GLN B 1 150 ? 10.828 -31.719 -25.125 1 95.44 150 GLN B O 1
ATOM 4337 N N . GLN B 1 151 ? 10.844 -29.547 -25.25 1 95.19 151 GLN B N 1
ATOM 4338 C CA . GLN B 1 151 ? 11.438 -29.406 -23.922 1 95.19 151 GLN B CA 1
ATOM 4339 C C . GLN B 1 151 ? 10.508 -29.938 -22.844 1 95.19 151 GLN B C 1
ATOM 4341 O O . GLN B 1 151 ? 10.961 -30.547 -21.875 1 95.19 151 GLN B O 1
ATOM 4346 N N . LEU B 1 152 ? 9.25 -29.719 -22.984 1 96 152 LEU B N 1
ATOM 4347 C CA . LEU B 1 152 ? 8.273 -30.234 -22.047 1 96 152 LEU B CA 1
ATOM 4348 C C . LEU B 1 152 ? 8.312 -31.766 -22 1 96 152 LEU B C 1
ATOM 4350 O O . LEU B 1 152 ? 8.328 -32.375 -20.922 1 96 152 LEU B O 1
ATOM 4354 N N . VAL B 1 153 ? 8.344 -32.312 -23.156 1 97.62 153 VAL B N 1
ATOM 4355 C CA . VAL B 1 153 ? 8.383 -33.781 -23.25 1 97.62 153 VAL B CA 1
ATOM 4356 C C . VAL B 1 153 ? 9.688 -34.312 -22.641 1 97.62 153 VAL B C 1
ATOM 4358 O O . VAL B 1 153 ? 9.688 -35.312 -21.922 1 97.62 153 VAL B O 1
ATOM 4361 N N . LYS B 1 154 ? 10.742 -33.656 -22.953 1 96.69 154 LYS B N 1
ATOM 4362 C CA . LYS B 1 154 ? 12.031 -34.031 -22.359 1 96.69 154 LYS B CA 1
ATOM 4363 C C . LYS B 1 154 ? 11.969 -33.969 -20.844 1 96.69 154 LYS B C 1
ATOM 4365 O O . LYS B 1 154 ? 12.523 -34.844 -20.172 1 96.69 154 LYS B O 1
ATOM 4370 N N . GLY B 1 155 ? 11.359 -32.969 -20.312 1 97.38 155 GLY B N 1
ATOM 4371 C CA . GLY B 1 155 ? 11.203 -32.844 -18.859 1 97.38 155 GLY B CA 1
ATOM 4372 C C . GLY B 1 155 ? 10.422 -34 -18.25 1 97.38 155 GLY B C 1
ATOM 4373 O O . GLY B 1 155 ? 10.844 -34.562 -17.25 1 97.38 155 GLY B O 1
ATOM 4374 N N . VAL B 1 156 ? 9.297 -34.312 -18.844 1 97.5 156 VAL B N 1
ATOM 4375 C CA . VAL B 1 156 ? 8.469 -35.406 -18.344 1 97.5 156 VAL B CA 1
ATOM 4376 C C . VAL B 1 156 ? 9.234 -36.719 -18.469 1 97.5 156 VAL B C 1
ATOM 4378 O O . VAL B 1 156 ? 9.203 -37.531 -17.547 1 97.5 156 VAL B O 1
ATOM 4381 N N . ALA B 1 157 ? 9.922 -36.875 -19.578 1 97 157 ALA B N 1
ATOM 4382 C CA . ALA B 1 157 ? 10.742 -38.062 -19.766 1 97 157 ALA B CA 1
ATOM 4383 C C . ALA B 1 157 ? 11.805 -38.188 -18.672 1 97 157 ALA B C 1
ATOM 4385 O O . ALA B 1 157 ? 12.055 -39.281 -18.156 1 97 157 ALA B O 1
ATOM 4386 N N . PHE B 1 158 ? 12.422 -37.125 -18.375 1 96.81 158 PHE B N 1
ATOM 4387 C CA . PHE B 1 158 ? 13.43 -37.094 -17.328 1 96.81 158 PHE B CA 1
ATOM 4388 C C . PHE B 1 158 ? 12.844 -37.562 -16 1 96.81 158 PHE B C 1
ATOM 4390 O O . PHE B 1 158 ? 13.422 -38.406 -15.32 1 96.81 158 PHE B O 1
ATOM 4397 N N . LEU B 1 159 ? 11.695 -37 -15.586 1 96.31 159 LEU B N 1
ATOM 4398 C CA . LEU B 1 159 ? 11.031 -37.406 -14.352 1 96.31 159 LEU B CA 1
ATOM 4399 C C . LEU B 1 159 ? 10.742 -38.906 -14.352 1 96.31 159 LEU B C 1
ATOM 4401 O O . LEU B 1 159 ? 11.062 -39.594 -13.391 1 96.31 159 LEU B O 1
ATOM 4405 N N . HIS B 1 160 ? 10.203 -39.375 -15.445 1 96.06 160 HIS B N 1
ATOM 4406 C CA . HIS B 1 160 ? 9.797 -40.75 -15.555 1 96.06 160 HIS B CA 1
ATOM 4407 C C . HIS B 1 160 ? 11 -41.688 -15.484 1 96.06 160 HIS B C 1
ATOM 4409 O O . HIS B 1 160 ? 10.906 -42.781 -14.945 1 96.06 160 HIS B O 1
ATOM 4415 N N . ARG B 1 161 ? 12.055 -41.219 -16.047 1 95 161 ARG B N 1
ATOM 4416 C CA . ARG B 1 161 ? 13.289 -42.031 -16.031 1 95 161 ARG B CA 1
ATOM 4417 C C . ARG B 1 161 ? 13.742 -42.281 -14.602 1 95 161 ARG B C 1
ATOM 4419 O O . ARG B 1 161 ? 14.32 -43.344 -14.32 1 95 161 ARG B O 1
ATOM 4426 N N . TYR B 1 162 ? 13.438 -41.438 -13.719 1 94.44 162 TYR B N 1
ATOM 4427 C CA . TYR B 1 162 ? 13.875 -41.594 -12.328 1 94.44 162 TYR B CA 1
ATOM 4428 C C . TYR B 1 162 ? 12.719 -42 -11.438 1 94.44 162 TYR B C 1
ATOM 4430 O O . TYR B 1 162 ? 12.766 -41.844 -10.219 1 94.44 162 TYR B O 1
ATOM 4438 N N . GLY B 1 163 ? 11.664 -42.438 -12.055 1 93.31 163 GLY B N 1
ATOM 4439 C CA . GLY B 1 163 ? 10.555 -43.031 -11.328 1 93.31 163 GLY B CA 1
ATOM 4440 C C . GLY B 1 163 ? 9.641 -42 -10.68 1 93.31 163 GLY B C 1
ATOM 4441 O O . GLY B 1 163 ? 8.977 -42.312 -9.688 1 93.31 163 GLY B O 1
ATOM 4442 N N . VAL B 1 164 ? 9.672 -40.844 -11.172 1 94.5 164 VAL B N 1
ATOM 4443 C CA . VAL B 1 164 ? 8.844 -39.781 -10.609 1 94.5 164 VAL B CA 1
ATOM 4444 C C . VAL B 1 164 ? 7.672 -39.469 -11.547 1 94.5 164 VAL B C 1
ATOM 4446 O O . VAL B 1 164 ? 7.859 -39.344 -12.758 1 94.5 164 VAL B O 1
ATOM 4449 N N . VAL B 1 165 ? 6.473 -39.469 -11.023 1 94.69 165 VAL B N 1
ATOM 4450 C CA . VAL B 1 165 ? 5.262 -39 -11.695 1 94.69 165 VAL B CA 1
ATOM 4451 C C . VAL B 1 165 ? 4.922 -37.594 -11.242 1 94.69 165 VAL B C 1
ATOM 4453 O O . VAL B 1 165 ? 4.828 -37.344 -10.039 1 94.69 165 VAL B O 1
ATOM 4456 N N . HIS B 1 166 ? 4.801 -36.688 -12.172 1 93.75 166 HIS B N 1
ATOM 4457 C CA . HIS B 1 166 ? 4.559 -35.281 -11.797 1 93.75 166 HIS B CA 1
ATOM 4458 C C . HIS B 1 166 ? 3.189 -35.125 -11.148 1 93.75 166 HIS B C 1
ATOM 4460 O O . HIS B 1 166 ? 3.068 -34.5 -10.094 1 93.75 166 HIS B O 1
ATOM 4466 N N . GLY B 1 167 ? 2.166 -35.625 -11.867 1 91.94 167 GLY B N 1
ATOM 4467 C CA . GLY B 1 167 ? 0.83 -35.688 -11.297 1 91.94 167 GLY B CA 1
ATOM 4468 C C . GLY B 1 167 ? 0.059 -34.406 -11.414 1 91.94 167 GLY B C 1
ATOM 4469 O O . GLY B 1 167 ? -1.101 -34.312 -11.008 1 91.94 167 GLY B O 1
ATOM 4470 N N . ASP B 1 168 ? 0.6 -33.375 -12.023 1 91.5 168 ASP B N 1
ATOM 4471 C CA . ASP B 1 168 ? -0.106 -32.094 -12.148 1 91.5 168 ASP B CA 1
ATOM 4472 C C . ASP B 1 168 ? 0.466 -31.266 -13.297 1 91.5 168 ASP B C 1
ATOM 4474 O O . ASP B 1 168 ? 0.761 -30.078 -13.117 1 91.5 168 ASP B O 1
ATOM 4478 N N . ILE B 1 169 ? 0.598 -31.828 -14.391 1 93.94 169 ILE B N 1
ATOM 4479 C CA . ILE B 1 169 ? 1.115 -31.141 -15.562 1 93.94 169 ILE B CA 1
ATOM 4480 C C . ILE B 1 169 ? 0.013 -30.297 -16.188 1 93.94 169 ILE B C 1
ATOM 4482 O O . ILE B 1 169 ? -1.052 -30.812 -16.547 1 93.94 169 ILE B O 1
ATOM 4486 N N . HIS B 1 170 ? 0.246 -29.062 -16.266 1 92.31 170 HIS B N 1
ATOM 4487 C CA . HIS B 1 170 ? -0.584 -28.094 -16.969 1 92.31 170 HIS B CA 1
ATOM 4488 C C . HIS B 1 170 ? 0.181 -26.797 -17.234 1 92.31 170 HIS B C 1
ATOM 4490 O O . HIS B 1 170 ? 1.292 -26.625 -16.734 1 92.31 170 HIS B O 1
ATOM 4496 N N . LEU B 1 171 ? -0.339 -25.953 -18.016 1 90.19 171 LEU B N 1
ATOM 4497 C CA . LEU B 1 171 ? 0.371 -24.75 -18.469 1 90.19 171 LEU B CA 1
ATOM 4498 C C . LEU B 1 171 ? 0.802 -23.906 -17.266 1 90.19 171 LEU B C 1
ATOM 4500 O O . LEU B 1 171 ? 1.86 -23.266 -17.312 1 90.19 171 LEU B O 1
ATOM 4504 N N . GLY B 1 172 ? 0.031 -23.875 -16.219 1 87.56 172 GLY B N 1
ATOM 4505 C CA . GLY B 1 172 ? 0.337 -23.094 -15.023 1 87.56 172 GLY B CA 1
ATOM 4506 C C . GLY B 1 172 ? 1.569 -23.578 -14.289 1 87.56 172 GLY B C 1
ATOM 4507 O O . GLY B 1 172 ? 2.145 -22.859 -13.477 1 87.56 172 GLY B O 1
ATOM 4508 N N . ASN B 1 173 ? 1.976 -24.766 -14.578 1 90.56 173 ASN B N 1
ATOM 4509 C CA . ASN B 1 173 ? 3.135 -25.344 -13.906 1 90.56 173 ASN B CA 1
ATOM 4510 C C . ASN B 1 173 ? 4.34 -25.438 -14.836 1 90.56 173 ASN B C 1
ATOM 4512 O O . ASN B 1 173 ? 5.219 -26.266 -14.648 1 90.56 173 ASN B O 1
ATOM 4516 N N . VAL B 1 174 ? 4.316 -24.625 -15.82 1 93.12 174 VAL B N 1
ATOM 4517 C CA . VAL B 1 174 ? 5.449 -24.484 -16.734 1 93.12 174 VAL B CA 1
ATOM 4518 C C . VAL B 1 174 ? 5.953 -23.047 -16.703 1 93.12 174 VAL B C 1
ATOM 4520 O O . VAL B 1 174 ? 5.172 -22.109 -16.875 1 93.12 174 VAL B O 1
ATOM 4523 N N . GLY B 1 175 ? 7.23 -22.969 -16.469 1 93.44 175 GLY B N 1
ATOM 4524 C CA . GLY B 1 175 ? 7.828 -21.641 -16.438 1 93.44 175 GLY B CA 1
ATOM 4525 C C . GLY B 1 175 ? 8.891 -21.438 -17.516 1 93.44 175 GLY B C 1
ATOM 4526 O O . GLY B 1 175 ? 9.336 -22.406 -18.141 1 93.44 175 GLY B O 1
ATOM 4527 N N . ILE B 1 176 ? 9.188 -20.203 -17.734 1 92.31 176 ILE B N 1
ATOM 4528 C CA . ILE B 1 176 ? 10.234 -19.844 -18.672 1 92.31 176 ILE B CA 1
ATOM 4529 C C . ILE B 1 176 ? 11.492 -19.422 -17.922 1 92.31 176 ILE B C 1
ATOM 4531 O O . ILE B 1 176 ? 11.43 -18.609 -17 1 92.31 176 ILE B O 1
ATOM 4535 N N . ALA B 1 177 ? 12.586 -20.016 -18.328 1 92.25 177 ALA B N 1
ATOM 4536 C CA . ALA B 1 177 ? 13.859 -19.625 -17.734 1 92.25 177 ALA B CA 1
ATOM 4537 C C . ALA B 1 177 ? 14.219 -18.188 -18.094 1 92.25 177 ALA B C 1
ATOM 4539 O O . ALA B 1 177 ? 13.938 -17.719 -19.203 1 92.25 177 ALA B O 1
ATOM 4540 N N . LEU B 1 178 ? 14.82 -17.531 -17.141 1 92.56 178 LEU B N 1
ATOM 4541 C CA . LEU B 1 178 ? 15.258 -16.156 -17.312 1 92.56 178 LEU B CA 1
ATOM 4542 C C . LEU B 1 178 ? 16.766 -16.031 -17.094 1 92.56 178 LEU B C 1
ATOM 4544 O O . LEU B 1 178 ? 17.203 -15.367 -16.156 1 92.56 178 LEU B O 1
ATOM 4548 N N . PRO B 1 179 ? 17.547 -16.5 -18 1 87.94 179 PRO B N 1
ATOM 4549 C CA . PRO B 1 179 ? 18.984 -16.656 -17.797 1 87.94 179 PRO B CA 1
ATOM 4550 C C . PRO B 1 179 ? 19.703 -15.305 -17.656 1 87.94 179 PRO B C 1
ATOM 4552 O O . PRO B 1 179 ? 20.781 -15.227 -17.062 1 87.94 179 PRO B O 1
ATOM 4555 N N . THR B 1 180 ? 19.156 -14.203 -18.156 1 93.06 180 THR B N 1
ATOM 4556 C CA . THR B 1 180 ? 19.859 -12.922 -18.141 1 93.06 180 THR B CA 1
ATOM 4557 C C . THR B 1 180 ? 19.328 -12.016 -17.031 1 93.06 180 THR B C 1
ATOM 4559 O O . THR B 1 180 ? 19.703 -10.844 -16.953 1 93.06 180 THR B O 1
ATOM 4562 N N . LEU B 1 181 ? 18.453 -12.562 -16.281 1 94.62 181 LEU B N 1
ATOM 4563 C CA . LEU B 1 181 ? 17.844 -11.75 -15.242 1 94.62 181 LEU B CA 1
ATOM 4564 C C . LEU B 1 181 ? 18.906 -11.195 -14.297 1 94.62 181 LEU B C 1
ATOM 4566 O O . LEU B 1 181 ? 18.859 -10.023 -13.922 1 94.62 181 LEU B O 1
ATOM 4570 N N . ASN B 1 182 ? 19.891 -11.984 -13.961 1 95.19 182 ASN B N 1
ATOM 4571 C CA . ASN B 1 182 ? 20.922 -11.617 -13 1 95.19 182 ASN B CA 1
ATOM 4572 C C . ASN B 1 182 ? 21.844 -10.523 -13.547 1 95.19 182 ASN B C 1
ATOM 4574 O O . ASN B 1 182 ? 22.641 -9.953 -12.805 1 95.19 182 ASN B O 1
ATOM 4578 N N . ASP B 1 183 ? 21.734 -10.234 -14.773 1 94.69 183 ASP B N 1
ATOM 4579 C CA . ASP B 1 183 ? 22.547 -9.188 -15.391 1 94.69 183 ASP B CA 1
ATOM 4580 C C . ASP B 1 183 ? 21.922 -7.812 -15.172 1 94.69 183 ASP B C 1
ATOM 4582 O O . ASP B 1 183 ? 22.547 -6.793 -15.477 1 94.69 183 ASP B O 1
ATOM 4586 N N . HIS B 1 184 ? 20.75 -7.785 -14.695 1 95.81 184 HIS B N 1
ATOM 4587 C CA . HIS B 1 184 ? 20.047 -6.523 -14.477 1 95.81 184 HIS B CA 1
ATOM 4588 C C . HIS B 1 184 ? 20.094 -6.113 -13.016 1 95.81 184 HIS B C 1
ATOM 4590 O O . HIS B 1 184 ? 19.969 -6.957 -12.125 1 95.81 184 HIS B O 1
ATOM 4596 N N . SER B 1 185 ? 20.219 -4.82 -12.766 1 95.44 185 SER B N 1
ATOM 4597 C CA . SER B 1 185 ? 20.281 -4.336 -11.391 1 95.44 185 SER B CA 1
ATOM 4598 C C . SER B 1 185 ? 18.906 -4.355 -10.734 1 95.44 185 SER B C 1
ATOM 4600 O O . SER B 1 185 ? 17.891 -4.262 -11.414 1 95.44 185 SER B O 1
ATOM 4602 N N . SER B 1 186 ? 18.922 -4.43 -9.43 1 95.31 186 SER B N 1
ATOM 4603 C CA . SER B 1 186 ? 17.656 -4.379 -8.703 1 95.31 186 SER B CA 1
ATOM 4604 C C . SER B 1 186 ? 16.938 -3.049 -8.922 1 95.31 186 SER B C 1
ATOM 4606 O O . SER B 1 186 ? 15.711 -3.004 -9 1 95.31 186 SER B O 1
ATOM 4608 N N . ARG B 1 187 ? 17.656 -1.944 -9.031 1 93.94 187 ARG B N 1
ATOM 4609 C CA . ARG B 1 187 ? 17.078 -0.626 -9.273 1 93.94 187 ARG B CA 1
ATOM 4610 C C . ARG B 1 187 ? 16.312 -0.597 -10.586 1 93.94 187 ARG B C 1
ATOM 4612 O O . ARG B 1 187 ? 15.164 -0.131 -10.633 1 93.94 187 ARG B O 1
ATOM 4619 N N . ASP B 1 188 ? 16.906 -1.141 -11.633 1 94.94 188 ASP B N 1
ATOM 4620 C CA . ASP B 1 188 ? 16.25 -1.173 -12.938 1 94.94 188 ASP B CA 1
ATOM 4621 C C . ASP B 1 188 ? 14.969 -2.002 -12.891 1 94.94 188 ASP B C 1
ATOM 4623 O O . ASP B 1 188 ? 13.945 -1.599 -13.445 1 94.94 188 ASP B O 1
ATOM 4627 N N . ILE B 1 189 ? 15.062 -3.098 -12.25 1 96.5 189 ILE B N 1
ATOM 4628 C CA . ILE B 1 189 ? 13.93 -4.02 -12.164 1 96.5 189 ILE B CA 1
ATOM 4629 C C . ILE B 1 189 ? 12.789 -3.365 -11.391 1 96.5 189 ILE B C 1
ATOM 4631 O O . ILE B 1 189 ? 11.648 -3.332 -11.867 1 96.5 189 ILE B O 1
ATOM 4635 N N . MET B 1 190 ? 13.109 -2.801 -10.234 1 96.06 190 MET B N 1
ATOM 4636 C CA . MET B 1 190 ? 12.078 -2.229 -9.375 1 96.06 190 MET B CA 1
ATOM 4637 C C . MET B 1 190 ? 11.477 -0.979 -10 1 96.06 190 MET B C 1
ATOM 4639 O O . MET B 1 190 ? 10.273 -0.726 -9.859 1 96.06 190 MET B O 1
ATOM 4643 N N . GLU B 1 191 ? 12.297 -0.189 -10.609 1 93.81 191 GLU B N 1
ATOM 4644 C CA . GLU B 1 191 ? 11.805 1.001 -11.297 1 93.81 191 GLU B CA 1
ATOM 4645 C C . GLU B 1 191 ? 10.812 0.631 -12.406 1 93.81 191 GLU B C 1
ATOM 4647 O O . GLU B 1 191 ? 9.812 1.327 -12.609 1 93.81 191 GLU B O 1
ATOM 4652 N N . TYR B 1 192 ? 11.094 -0.443 -13.094 1 95.06 192 TYR B N 1
ATOM 4653 C CA . TYR B 1 192 ? 10.195 -0.898 -14.156 1 95.06 192 TYR B CA 1
ATOM 4654 C C . TYR B 1 192 ? 8.812 -1.225 -13.594 1 95.06 192 TYR B C 1
ATOM 4656 O O . TYR B 1 192 ? 7.797 -0.845 -14.18 1 95.06 192 TYR B O 1
ATOM 4664 N N . PHE B 1 193 ? 8.758 -1.912 -12.492 1 95.12 193 PHE B N 1
ATOM 4665 C CA . PHE B 1 193 ? 7.48 -2.344 -11.938 1 95.12 193 PHE B CA 1
ATOM 4666 C C . PHE B 1 193 ? 6.801 -1.206 -11.188 1 95.12 193 PHE B C 1
ATOM 4668 O O . PHE B 1 193 ? 5.582 -1.214 -11 1 95.12 193 PHE B O 1
ATOM 4675 N N . GLY B 1 194 ? 7.566 -0.253 -10.711 1 94.12 194 GLY B N 1
ATOM 4676 C CA . GLY B 1 194 ? 6.996 0.861 -9.969 1 94.12 194 GLY B CA 1
ATOM 4677 C C . GLY B 1 194 ? 6.457 0.46 -8.609 1 94.12 194 GLY B C 1
ATOM 4678 O O . GLY B 1 194 ? 6.539 -0.707 -8.227 1 94.12 194 GLY B O 1
ATOM 4679 N N . ASN B 1 195 ? 5.922 1.429 -7.871 1 93.44 195 ASN B N 1
ATOM 4680 C CA . ASN B 1 195 ? 5.293 1.175 -6.578 1 93.44 195 ASN B CA 1
ATOM 4681 C C . ASN B 1 195 ? 4.121 0.208 -6.703 1 93.44 195 ASN B C 1
ATOM 4683 O O . ASN B 1 195 ? 3.182 0.459 -7.461 1 93.44 195 ASN B O 1
ATOM 4687 N N . PRO B 1 196 ? 4.199 -0.917 -6.004 1 94 196 PRO B N 1
ATOM 4688 C CA . PRO B 1 196 ? 3.111 -1.888 -6.148 1 94 196 PRO B CA 1
ATOM 4689 C C . PRO B 1 196 ? 1.775 -1.359 -5.629 1 94 196 PRO B C 1
ATOM 4691 O O . PRO B 1 196 ? 1.739 -0.636 -4.633 1 94 196 PRO B O 1
ATOM 4694 N N . GLU B 1 197 ? 0.727 -1.675 -6.273 1 91.62 197 GLU B N 1
ATOM 4695 C CA . GLU B 1 197 ? -0.617 -1.341 -5.812 1 91.62 197 GLU B CA 1
ATOM 4696 C C . GLU B 1 197 ? -1.09 -2.316 -4.738 1 91.62 197 GLU B C 1
ATOM 4698 O O . GLU B 1 197 ? -2.014 -3.1 -4.965 1 91.62 197 GLU B O 1
ATOM 4703 N N . CYS B 1 198 ? -0.626 -2.137 -3.578 1 94.12 198 CYS B N 1
ATOM 4704 C CA . CYS B 1 198 ? -0.9 -3.055 -2.479 1 94.12 198 CYS B CA 1
ATOM 4705 C C . CYS B 1 198 ? -2.268 -2.777 -1.863 1 94.12 198 CYS B C 1
ATOM 4707 O O . CYS B 1 198 ? -2.791 -1.669 -1.981 1 94.12 198 CYS B O 1
ATOM 4709 N N . THR B 1 199 ? -2.855 -3.781 -1.339 1 94.06 199 THR B N 1
ATOM 4710 C CA . THR B 1 199 ? -4.004 -3.625 -0.45 1 94.06 199 THR B CA 1
ATOM 4711 C C . THR B 1 199 ? -3.555 -3.592 1.008 1 94.06 199 THR B C 1
ATOM 4713 O O . THR B 1 199 ? -2.99 -4.566 1.512 1 94.06 199 THR B O 1
ATOM 4716 N N . VAL B 1 200 ? -3.77 -2.482 1.619 1 95.38 200 VAL B N 1
ATOM 4717 C CA . VAL B 1 200 ? -3.408 -2.361 3.027 1 95.38 200 VAL B CA 1
ATOM 4718 C C . VAL B 1 200 ? -4.289 -3.285 3.867 1 95.38 200 VAL B C 1
ATOM 4720 O O . VAL B 1 200 ? -5.504 -3.354 3.658 1 95.38 200 VAL B O 1
ATOM 4723 N N . VAL B 1 201 ? -3.688 -4.027 4.762 1 95.12 201 VAL B N 1
ATOM 4724 C CA . VAL B 1 201 ? -4.41 -4.961 5.621 1 95.12 201 VAL B CA 1
ATOM 4725 C C . VAL B 1 201 ? -4.824 -4.258 6.914 1 95.12 201 VAL B C 1
ATOM 4727 O O . VAL B 1 201 ? -3.992 -4.023 7.793 1 95.12 201 VAL B O 1
ATOM 4730 N N . LEU B 1 202 ? -6.102 -3.982 7.035 1 94.81 202 LEU B N 1
ATOM 4731 C CA . LEU B 1 202 ? -6.691 -3.379 8.227 1 94.81 202 LEU B CA 1
ATOM 4732 C C . LEU B 1 202 ? -7.977 -4.102 8.617 1 94.81 202 LEU B C 1
ATOM 4734 O O . LEU B 1 202 ? -9.039 -3.828 8.062 1 94.81 202 LEU B O 1
ATOM 4738 N N . PRO B 1 203 ? -7.871 -4.973 9.602 1 92.38 203 PRO B N 1
ATOM 4739 C CA . PRO B 1 203 ? -9.07 -5.688 10.047 1 92.38 203 PRO B CA 1
ATOM 4740 C C . PRO 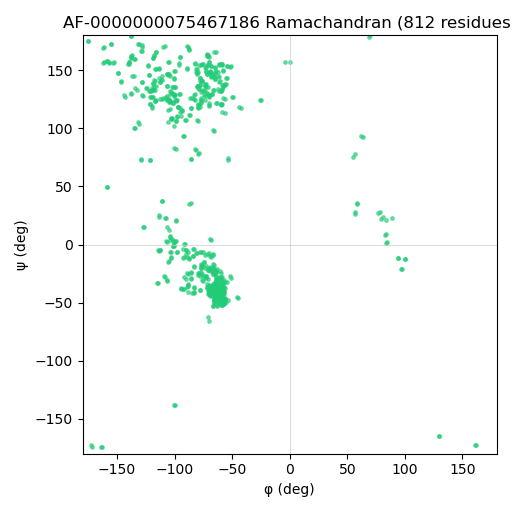B 1 203 ? -10.117 -4.758 10.664 1 92.38 203 PRO B C 1
ATOM 4742 O O . PRO B 1 203 ? -9.766 -3.732 11.25 1 92.38 203 PRO B O 1
ATOM 4745 N N . THR B 1 204 ? -11.367 -5.105 10.594 1 92.62 204 THR B N 1
ATOM 4746 C CA . THR B 1 204 ? -12.461 -4.301 11.125 1 92.62 204 THR B CA 1
ATOM 4747 C C . THR B 1 204 ? -12.547 -4.441 12.641 1 92.62 204 THR B C 1
ATOM 4749 O O . THR B 1 204 ? -13.156 -3.607 13.312 1 92.62 204 THR B O 1
ATOM 4752 N N . THR B 1 205 ? -11.969 -5.496 13.094 1 89.12 205 THR B N 1
ATOM 4753 C CA . THR B 1 205 ? -11.906 -5.727 14.531 1 89.12 205 THR B CA 1
ATOM 4754 C C . THR B 1 205 ? -10.461 -5.887 14.992 1 89.12 205 THR B C 1
ATOM 4756 O O . THR B 1 205 ? -9.578 -6.199 14.188 1 89.12 205 THR B O 1
ATOM 4759 N N . VAL B 1 206 ? -10.297 -5.586 16.203 1 87.56 206 VAL B N 1
ATOM 4760 C CA . VAL B 1 206 ? -8.953 -5.746 16.75 1 87.56 206 VAL B CA 1
ATOM 4761 C C . VAL B 1 206 ? -8.547 -7.219 16.703 1 87.56 206 VAL B C 1
ATOM 4763 O O . VAL B 1 206 ? -9.25 -8.078 17.234 1 87.56 206 VAL B O 1
ATOM 4766 N N . SER B 1 207 ? -7.453 -7.391 16.016 1 83.38 207 SER B N 1
ATOM 4767 C CA . SER B 1 207 ? -6.977 -8.758 15.875 1 83.38 207 SER B CA 1
ATOM 4768 C C . SER B 1 207 ? -6.312 -9.25 17.156 1 83.38 207 SER B C 1
ATOM 4770 O O . SER B 1 207 ? -5.582 -8.508 17.812 1 83.38 207 SER B O 1
ATOM 4772 N N . GLN B 1 208 ? -6.559 -10.492 17.484 1 81.94 208 GLN B N 1
ATOM 4773 C CA . GLN B 1 208 ? -5.918 -11.117 18.641 1 81.94 208 GLN B CA 1
ATOM 4774 C C . GLN B 1 208 ? -4.449 -11.414 18.359 1 81.94 208 GLN B C 1
ATOM 4776 O O . GLN B 1 208 ? -3.643 -11.508 19.281 1 81.94 208 GLN B O 1
ATOM 4781 N N . HIS B 1 209 ? -4.203 -11.602 17.078 1 85.75 209 HIS B N 1
ATOM 4782 C CA . HIS B 1 209 ? -2.842 -11.891 16.641 1 85.75 209 HIS B CA 1
ATOM 4783 C C . HIS B 1 209 ? -2.414 -10.969 15.5 1 85.75 209 HIS B C 1
ATOM 4785 O O . HIS B 1 209 ? -2.232 -11.422 14.367 1 85.75 209 HIS B O 1
ATOM 4791 N N . PRO B 1 210 ? -2.17 -9.766 15.828 1 87.31 210 PRO B N 1
ATOM 4792 C CA . PRO B 1 210 ? -1.895 -8.789 14.773 1 87.31 210 PRO B CA 1
ATOM 4793 C C . PRO B 1 210 ? -0.618 -9.109 13.992 1 87.31 210 PRO B C 1
ATOM 4795 O O . PRO B 1 210 ? -0.512 -8.773 12.812 1 87.31 210 PRO B O 1
ATOM 4798 N N . ASP B 1 211 ? 0.257 -9.836 14.625 1 91.88 211 ASP B N 1
ATOM 4799 C CA . ASP B 1 211 ? 1.529 -10.133 13.977 1 91.88 211 ASP B CA 1
ATOM 4800 C C . ASP B 1 211 ? 1.36 -11.211 12.906 1 91.88 211 ASP B C 1
ATOM 4802 O O . ASP B 1 211 ? 2.238 -11.398 12.062 1 91.88 211 ASP B O 1
ATOM 4806 N N . GLY B 1 212 ? 0.28 -11.938 12.969 1 94.56 212 GLY B N 1
ATOM 4807 C CA . GLY B 1 212 ? 0.019 -12.984 12 1 94.56 212 GLY B CA 1
ATOM 4808 C C . GLY B 1 212 ? -0.485 -12.461 10.672 1 94.56 212 GLY B C 1
ATOM 4809 O O . GLY B 1 212 ? -0.63 -13.219 9.711 1 94.56 212 GLY B O 1
ATOM 4810 N N . LEU B 1 213 ? -0.75 -11.148 10.609 1 95.06 213 LEU B N 1
ATOM 4811 C CA . LEU B 1 213 ? -1.226 -10.5 9.391 1 95.06 213 LEU B CA 1
ATOM 4812 C C . LEU B 1 213 ? -0.122 -9.664 8.758 1 95.06 213 LEU B C 1
ATOM 4814 O O . LEU B 1 213 ? 0.653 -9.016 9.461 1 95.06 213 LEU B O 1
ATOM 4818 N N . PRO B 1 214 ? 0.012 -9.758 7.453 1 96.44 214 PRO B N 1
ATOM 4819 C CA . PRO B 1 214 ? 0.946 -8.836 6.797 1 96.44 214 PRO B CA 1
ATOM 4820 C C . PRO B 1 214 ? 0.435 -7.398 6.766 1 96.44 214 PRO B C 1
ATOM 4822 O O . PRO B 1 214 ? -0.769 -7.164 6.898 1 96.44 214 PRO B O 1
ATOM 4825 N N . PRO B 1 215 ? 1.312 -6.457 6.695 1 96.44 215 PRO B N 1
ATOM 4826 C CA . PRO B 1 215 ? 0.844 -5.07 6.648 1 96.44 215 PRO B CA 1
ATOM 4827 C C . PRO B 1 215 ? 0.088 -4.75 5.359 1 96.44 215 PRO B C 1
ATOM 4829 O O . PRO B 1 215 ? -0.726 -3.822 5.332 1 96.44 215 PRO B O 1
ATOM 4832 N N . TYR B 1 216 ? 0.374 -5.465 4.316 1 96.69 216 TYR B N 1
ATOM 4833 C CA . TYR B 1 216 ? -0.263 -5.281 3.02 1 96.69 216 TYR B CA 1
ATOM 4834 C C . TYR B 1 216 ? -0.173 -6.555 2.184 1 96.69 216 TYR B C 1
ATOM 4836 O O . TYR B 1 216 ? 0.646 -7.434 2.467 1 96.69 216 TYR B O 1
ATOM 4844 N N . LEU B 1 217 ? -1.073 -6.664 1.258 1 96.56 217 LEU B N 1
ATOM 4845 C CA . LEU B 1 217 ? -1.023 -7.727 0.259 1 96.56 217 LEU B CA 1
ATOM 4846 C C . LEU B 1 217 ? -0.457 -7.207 -1.059 1 96.56 217 LEU B C 1
ATOM 4848 O O . LEU B 1 217 ? -0.905 -6.176 -1.568 1 96.56 217 LEU B O 1
ATOM 4852 N N . VAL B 1 218 ? 0.524 -7.887 -1.607 1 96.81 218 VAL B N 1
ATOM 4853 C CA . VAL B 1 218 ? 1.236 -7.453 -2.805 1 96.81 218 VAL B CA 1
ATOM 4854 C C . VAL B 1 218 ? 0.767 -8.266 -4.008 1 96.81 218 VAL B C 1
ATOM 4856 O O . VAL B 1 218 ? 0.795 -9.5 -3.98 1 96.81 218 VAL B O 1
ATOM 4859 N N . PRO B 1 219 ? 0.287 -7.637 -5.07 1 95.94 219 PRO B N 1
ATOM 4860 C CA . PRO B 1 219 ? 0.029 -8.398 -6.297 1 95.94 219 PRO B CA 1
ATOM 4861 C C . PRO B 1 219 ? 1.31 -8.891 -6.965 1 95.94 219 PRO B C 1
ATOM 4863 O O . PRO B 1 219 ? 2.328 -8.188 -6.949 1 95.94 219 PRO B O 1
ATOM 4866 N N . PRO B 1 220 ? 1.249 -10.039 -7.543 1 94.94 220 PRO B N 1
ATOM 4867 C CA . PRO B 1 220 ? 2.441 -10.57 -8.211 1 94.94 220 PRO B CA 1
ATOM 4868 C C . PRO B 1 220 ? 2.791 -9.805 -9.484 1 94.94 220 PRO B C 1
ATOM 4870 O O . PRO B 1 220 ? 1.936 -9.117 -10.055 1 94.94 220 PRO B O 1
ATOM 4873 N N . VAL B 1 221 ? 4.039 -9.898 -9.852 1 93.75 221 VAL B N 1
ATOM 4874 C CA . VAL B 1 221 ? 4.504 -9.289 -11.094 1 93.75 221 VAL B CA 1
ATOM 4875 C C . VAL B 1 221 ? 5.047 -10.367 -12.031 1 93.75 221 VAL B C 1
ATOM 4877 O O . VAL B 1 221 ? 5.367 -11.477 -11.586 1 93.75 221 VAL B O 1
ATOM 4880 N N . SER B 1 222 ? 5.113 -10.008 -13.312 1 89.31 222 SER B N 1
ATOM 4881 C CA . SER B 1 222 ? 5.645 -10.914 -14.328 1 89.31 222 SER B CA 1
ATOM 4882 C C . SER B 1 222 ? 6.984 -10.422 -14.859 1 89.31 222 SER B C 1
ATOM 4884 O O . SER B 1 222 ? 7.074 -9.336 -15.422 1 89.31 222 SER B O 1
ATOM 4886 N N . PHE B 1 223 ? 7.941 -11.219 -14.812 1 91.75 223 PHE B N 1
ATOM 4887 C CA . PHE B 1 223 ? 9.289 -10.805 -15.211 1 91.75 223 PHE B CA 1
ATOM 4888 C C . PHE B 1 223 ? 9.5 -11.008 -16.703 1 91.75 223 PHE B C 1
ATOM 4890 O O . PHE B 1 223 ? 10.453 -10.484 -17.281 1 91.75 223 PHE B O 1
ATOM 4897 N N . ASN B 1 224 ? 8.547 -11.727 -17.328 1 87.94 224 ASN B N 1
ATOM 4898 C CA . ASN B 1 224 ? 8.602 -11.82 -18.781 1 87.94 224 ASN B CA 1
ATOM 4899 C C . ASN B 1 224 ? 8.531 -10.445 -19.438 1 87.94 224 ASN B C 1
ATOM 4901 O O . ASN B 1 224 ? 9.289 -10.148 -20.375 1 87.94 224 ASN B O 1
ATOM 4905 N N . SER B 1 225 ? 7.645 -9.688 -18.938 1 85.69 225 SER B N 1
ATOM 4906 C CA . SER B 1 225 ? 7.441 -8.359 -19.516 1 85.69 225 SER B CA 1
ATOM 4907 C C . SER B 1 225 ? 8.688 -7.492 -19.328 1 85.69 225 SER B C 1
ATOM 4909 O O . SER B 1 225 ? 9.055 -6.742 -20.234 1 85.69 225 SER B O 1
ATOM 4911 N N . PHE B 1 226 ? 9.273 -7.625 -18.234 1 91.94 226 PHE B N 1
ATOM 4912 C CA . PHE B 1 226 ? 10.477 -6.844 -17.953 1 91.94 226 PHE B CA 1
ATOM 4913 C C . PHE B 1 226 ? 11.594 -7.203 -18.922 1 91.94 226 PHE B C 1
ATOM 4915 O O . PHE B 1 226 ? 12.18 -6.324 -19.547 1 91.94 226 PHE B O 1
ATOM 4922 N N . LEU B 1 227 ? 11.914 -8.508 -19.047 1 90.44 227 LEU B N 1
ATOM 4923 C CA . LEU B 1 227 ? 13.039 -8.93 -19.875 1 90.44 227 LEU B CA 1
ATOM 4924 C C . LEU B 1 227 ? 12.734 -8.719 -21.344 1 90.44 227 LEU B C 1
ATOM 4926 O O . LEU B 1 227 ? 13.625 -8.367 -22.125 1 90.44 227 LEU B O 1
ATOM 4930 N N . SER B 1 228 ? 11.508 -8.953 -21.766 1 87.25 228 SER B N 1
ATOM 4931 C CA . SER B 1 228 ? 11.141 -8.727 -23.156 1 87.25 228 SER B CA 1
ATOM 4932 C C . SER B 1 228 ? 11.375 -7.277 -23.562 1 87.25 228 SER B C 1
ATOM 4934 O O . SER B 1 228 ? 11.742 -7 -24.703 1 87.25 228 SER B O 1
ATOM 4936 N N . ARG B 1 229 ? 11.234 -6.391 -22.719 1 88.31 229 ARG B N 1
ATOM 4937 C CA . ARG B 1 229 ? 11.359 -4.965 -23.016 1 88.31 229 ARG B CA 1
ATOM 4938 C C . ARG B 1 229 ? 12.805 -4.504 -22.875 1 88.31 229 ARG B C 1
ATOM 4940 O O . ARG B 1 229 ? 13.258 -3.645 -23.641 1 88.31 229 ARG B O 1
ATOM 4947 N N . ASN B 1 230 ? 13.508 -5.105 -21.938 1 90.12 230 ASN B N 1
ATOM 4948 C CA . ASN B 1 230 ? 14.766 -4.484 -21.547 1 90.12 230 ASN B CA 1
ATOM 4949 C C . ASN B 1 230 ? 15.961 -5.355 -21.938 1 90.12 230 ASN B C 1
ATOM 4951 O O . ASN B 1 230 ? 17.109 -4.957 -21.75 1 90.12 230 ASN B O 1
ATOM 4955 N N . ASP B 1 231 ? 15.695 -6.527 -22.438 1 89.94 231 ASP B N 1
ATOM 4956 C CA . ASP B 1 231 ? 16.766 -7.469 -22.719 1 89.94 231 ASP B CA 1
ATOM 4957 C C . ASP B 1 231 ? 16.641 -8.055 -24.125 1 89.94 231 ASP B C 1
ATOM 4959 O O . ASP B 1 231 ? 15.859 -8.984 -24.344 1 89.94 231 ASP B O 1
ATOM 4963 N N . LEU B 1 232 ? 17.453 -7.621 -25.094 1 86.81 232 LEU B N 1
ATOM 4964 C CA . LEU B 1 232 ? 17.406 -8.039 -26.484 1 86.81 232 LEU B CA 1
ATOM 4965 C C . LEU B 1 232 ? 17.719 -9.523 -26.625 1 86.81 232 LEU B C 1
ATOM 4967 O O . LEU B 1 232 ? 17.125 -10.219 -27.453 1 86.81 232 LEU B O 1
ATOM 4971 N N . SER B 1 233 ? 18.609 -9.953 -25.844 1 86.38 233 SER B N 1
ATOM 4972 C CA . SER B 1 233 ? 19 -11.359 -25.891 1 86.38 233 SER B CA 1
ATOM 4973 C C . SER B 1 233 ? 17.844 -12.266 -25.516 1 86.38 233 SER B C 1
ATOM 4975 O O . SER B 1 233 ? 17.672 -13.336 -26.109 1 86.38 233 SER B O 1
ATOM 4977 N N . PHE B 1 234 ? 17.109 -11.914 -24.562 1 86.06 234 PHE B N 1
ATOM 4978 C CA . PHE B 1 234 ? 15.93 -12.672 -24.172 1 86.06 234 PHE B CA 1
ATOM 4979 C C . PHE B 1 234 ? 14.844 -12.57 -25.234 1 86.06 234 PHE B C 1
ATOM 4981 O O . PHE B 1 234 ? 14.227 -13.578 -25.594 1 86.06 234 PHE B O 1
ATOM 4988 N N . ARG B 1 235 ? 14.648 -11.453 -25.797 1 81.5 235 ARG B N 1
ATOM 4989 C CA . ARG B 1 235 ? 13.586 -11.195 -26.766 1 81.5 235 ARG B CA 1
ATOM 4990 C C . ARG B 1 235 ? 13.812 -11.984 -28.047 1 81.5 235 ARG B C 1
ATOM 4992 O O . ARG B 1 235 ? 12.867 -12.477 -28.656 1 81.5 235 ARG B O 1
ATOM 4999 N N . GLU B 1 236 ? 15.062 -12.086 -28.328 1 82.06 236 GLU B N 1
ATOM 5000 C CA . GLU B 1 236 ? 15.383 -12.688 -29.625 1 82.06 236 GLU B CA 1
ATOM 5001 C C . GLU B 1 236 ? 15.859 -14.125 -29.453 1 82.06 236 GLU B C 1
ATOM 5003 O O . GLU B 1 236 ? 16.078 -14.828 -30.453 1 82.06 236 GLU B O 1
ATOM 5008 N N . GLY B 1 237 ? 16 -14.477 -28.266 1 83.12 237 GLY B N 1
ATOM 5009 C CA . GLY B 1 237 ? 16.516 -15.812 -28.031 1 83.12 237 GLY B CA 1
ATOM 5010 C C . GLY B 1 237 ? 15.438 -16.875 -27.969 1 83.12 237 GLY B C 1
ATOM 5011 O O . GLY B 1 237 ? 14.25 -16.562 -27.969 1 83.12 237 GLY B O 1
ATOM 5012 N N . LEU B 1 238 ? 15.922 -18.156 -27.969 1 84.25 238 LEU B N 1
ATOM 5013 C CA . LEU B 1 238 ? 15.008 -19.281 -27.828 1 84.25 238 LEU B CA 1
ATOM 5014 C C . LEU B 1 238 ? 14.57 -19.453 -26.391 1 84.25 238 LEU B C 1
ATOM 5016 O O . LEU B 1 238 ? 15.375 -19.297 -25.469 1 84.25 238 LEU B O 1
ATOM 5020 N N . LEU B 1 239 ? 13.352 -19.781 -26.281 1 87.06 239 LEU B N 1
ATOM 5021 C CA . LEU B 1 239 ? 12.797 -19.938 -24.938 1 87.06 239 LEU B CA 1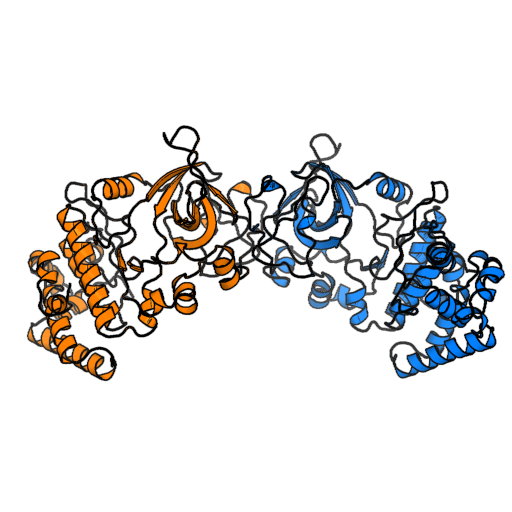
ATOM 5022 C C . LEU B 1 239 ? 13.25 -21.266 -24.328 1 87.06 239 LEU B C 1
ATOM 5024 O O . LEU B 1 239 ? 13.305 -22.281 -25.016 1 87.06 239 LEU B O 1
ATOM 5028 N N . LYS B 1 240 ? 13.695 -21.172 -23.172 1 91.06 240 LYS B N 1
ATOM 5029 C CA . LYS B 1 240 ? 13.945 -22.359 -22.359 1 91.06 240 LYS B CA 1
ATOM 5030 C C . LYS B 1 240 ? 12.875 -22.531 -21.281 1 91.06 240 LYS B C 1
ATOM 5032 O O . LYS B 1 240 ? 12.602 -21.609 -20.516 1 91.06 240 LYS B O 1
ATOM 5037 N N . VAL B 1 241 ? 12.219 -23.688 -21.234 1 93.56 241 VAL B N 1
ATOM 5038 C CA . VAL B 1 241 ? 11.109 -23.875 -20.297 1 93.56 241 VAL B CA 1
ATOM 5039 C C . VAL B 1 241 ? 11.492 -24.906 -19.25 1 93.56 241 VAL B C 1
ATOM 5041 O O . VAL B 1 241 ? 12.344 -25.766 -19.484 1 93.56 241 VAL B O 1
ATOM 5044 N N . GLU B 1 242 ? 10.953 -24.766 -18.141 1 95.06 242 GLU B N 1
ATOM 5045 C CA . GLU B 1 242 ? 11.125 -25.688 -17.016 1 95.06 242 GLU B CA 1
ATOM 5046 C C . GLU B 1 242 ? 9.781 -26.031 -16.391 1 95.06 242 GLU B C 1
ATOM 5048 O O . GLU B 1 242 ? 8.922 -25.172 -16.234 1 95.06 242 GLU B O 1
ATOM 5053 N N . ILE B 1 243 ? 9.578 -27.312 -16.156 1 95.44 243 ILE B N 1
ATOM 5054 C CA . ILE B 1 243 ? 8.398 -27.75 -15.422 1 95.44 243 ILE B CA 1
ATOM 5055 C C . ILE B 1 243 ? 8.547 -27.422 -13.938 1 95.44 243 ILE B C 1
ATOM 5057 O O . ILE B 1 243 ? 9.594 -27.672 -13.344 1 95.44 243 ILE B O 1
ATOM 5061 N N . MET B 1 244 ? 7.465 -26.812 -13.406 1 92.38 244 MET B N 1
ATOM 5062 C CA . MET B 1 244 ? 7.508 -26.328 -12.031 1 92.38 244 MET B CA 1
ATOM 5063 C C . MET B 1 244 ? 6.641 -27.188 -11.117 1 92.38 244 MET B C 1
ATOM 5065 O O . MET B 1 244 ? 5.855 -28 -11.594 1 92.38 244 MET B O 1
ATOM 5069 N N . ASP B 1 245 ? 6.707 -27 -9.828 1 86.44 245 ASP B N 1
ATOM 5070 C CA . ASP B 1 245 ? 5.84 -27.469 -8.75 1 86.44 245 ASP B CA 1
ATOM 5071 C C . ASP B 1 245 ? 5.824 -29 -8.68 1 86.44 245 ASP B C 1
ATOM 5073 O O . ASP B 1 245 ? 4.977 -29.641 -9.297 1 86.44 245 ASP B O 1
ATOM 5077 N N . LEU B 1 246 ? 6.594 -29.578 -7.941 1 89.38 246 LEU B N 1
ATOM 5078 C CA . LEU B 1 246 ? 6.645 -31.016 -7.73 1 89.38 246 LEU B CA 1
ATOM 5079 C C . LEU B 1 246 ? 5.914 -31.406 -6.449 1 89.38 246 LEU B C 1
ATOM 5081 O O . LEU B 1 246 ? 6.188 -32.469 -5.863 1 89.38 246 LEU B O 1
ATOM 5085 N N . GLY B 1 247 ? 5.094 -30.547 -6.059 1 84.94 247 GLY B N 1
ATOM 5086 C CA . GLY B 1 247 ? 4.359 -30.766 -4.824 1 84.94 247 GLY B CA 1
ATOM 5087 C C . GLY B 1 247 ? 3.447 -31.984 -4.871 1 84.94 247 GLY B C 1
ATOM 5088 O O . GLY B 1 247 ? 3.205 -32.625 -3.848 1 84.94 247 GLY B O 1
ATOM 5089 N N . ASN B 1 248 ? 2.904 -32.312 -6.035 1 86 248 ASN B N 1
ATOM 5090 C CA . ASN B 1 248 ? 1.991 -33.438 -6.199 1 86 248 ASN B CA 1
ATOM 5091 C C . ASN B 1 248 ? 2.703 -34.656 -6.781 1 86 248 ASN B C 1
ATOM 5093 O O . ASN B 1 248 ? 2.078 -35.688 -7.016 1 86 248 ASN B O 1
ATOM 5097 N N . ALA B 1 249 ? 3.92 -34.5 -6.98 1 90.25 249 ALA B N 1
ATOM 5098 C CA . ALA B 1 249 ? 4.676 -35.594 -7.594 1 90.25 249 ALA B CA 1
ATOM 5099 C C . ALA B 1 249 ? 4.785 -36.781 -6.641 1 90.25 249 ALA B C 1
ATOM 5101 O O . ALA B 1 249 ? 4.758 -36.625 -5.422 1 90.25 249 ALA B O 1
ATOM 5102 N N . THR B 1 250 ? 4.82 -37.906 -7.188 1 89.44 250 THR B N 1
ATOM 5103 C CA . THR B 1 250 ? 4.973 -39.156 -6.434 1 89.44 250 THR B CA 1
ATOM 5104 C C . THR B 1 250 ? 6 -40.062 -7.094 1 89.44 250 THR B C 1
ATOM 5106 O O . THR B 1 250 ? 6.383 -39.844 -8.25 1 89.44 250 THR B O 1
ATOM 5109 N N . THR B 1 251 ? 6.465 -40.938 -6.254 1 88.56 251 THR B N 1
ATOM 5110 C CA . THR B 1 251 ? 7.363 -41.969 -6.785 1 88.56 251 THR B CA 1
ATOM 5111 C C . THR B 1 251 ? 6.621 -43.281 -7.016 1 88.56 251 THR B C 1
ATOM 5113 O O . THR B 1 251 ? 5.621 -43.562 -6.348 1 88.56 251 THR B O 1
ATOM 5116 N N . VAL B 1 252 ? 7.039 -43.969 -7.922 1 77.19 252 VAL B N 1
ATOM 5117 C CA . VAL B 1 252 ? 6.379 -45.219 -8.289 1 77.19 252 VAL B CA 1
ATOM 5118 C C . VAL B 1 252 ? 6.387 -46.156 -7.102 1 77.19 252 VAL B C 1
ATOM 5120 O O . VAL B 1 252 ? 5.5 -47 -6.973 1 77.19 252 VAL B O 1
ATOM 5123 N N . ASP B 1 253 ? 7.336 -45.969 -6.211 1 73.5 253 ASP B N 1
ATOM 5124 C CA . ASP B 1 253 ? 7.496 -46.875 -5.086 1 73.5 253 ASP B CA 1
ATOM 5125 C C . ASP B 1 253 ? 6.703 -46.375 -3.873 1 73.5 253 ASP B C 1
ATOM 5127 O O . ASP B 1 253 ? 6.559 -47.125 -2.891 1 73.5 253 ASP B O 1
ATOM 5131 N N . CYS B 1 254 ? 6.203 -45.156 -3.955 1 67.69 254 CYS B N 1
ATOM 5132 C CA . CYS B 1 254 ? 5.504 -44.594 -2.801 1 67.69 254 CYS B CA 1
ATOM 5133 C C . CYS B 1 254 ? 4 -44.812 -2.918 1 67.69 254 CYS B C 1
ATOM 5135 O O . CYS B 1 254 ? 3.494 -45.094 -4 1 67.69 254 CYS B O 1
ATOM 5137 N N . ALA B 1 255 ? 3.338 -44.688 -1.786 1 63.47 255 ALA B N 1
ATOM 5138 C CA . ALA B 1 255 ? 1.88 -44.781 -1.726 1 63.47 255 ALA B CA 1
ATOM 5139 C C . ALA B 1 255 ? 1.233 -43.719 -2.611 1 63.47 255 ALA B C 1
ATOM 5141 O O . ALA B 1 255 ? 1.668 -42.562 -2.625 1 63.47 255 ALA B O 1
ATOM 5142 N N . PRO B 1 256 ? 0.303 -44.188 -3.328 1 63.59 256 PRO B N 1
ATOM 5143 C CA . PRO B 1 256 ? -0.362 -43.312 -4.281 1 63.59 256 PRO B CA 1
ATOM 5144 C C . PRO B 1 256 ? -1.062 -42.125 -3.602 1 63.59 256 PRO B C 1
ATOM 5146 O O . PRO B 1 256 ? -1.591 -42.281 -2.498 1 63.59 256 PRO B O 1
ATOM 5149 N N . ARG B 1 257 ? -0.849 -40.938 -4.113 1 70.06 257 ARG B N 1
ATOM 5150 C CA . ARG B 1 257 ? -1.575 -39.75 -3.67 1 70.06 257 ARG B CA 1
ATOM 5151 C C . ARG B 1 257 ? -2.633 -39.344 -4.691 1 70.06 257 ARG B C 1
ATOM 5153 O O . ARG B 1 257 ? -2.451 -39.531 -5.895 1 70.06 257 ARG B O 1
ATOM 5160 N N . PRO B 1 258 ? -3.689 -38.812 -4.062 1 68.56 258 PRO B N 1
ATOM 5161 C CA . PRO B 1 258 ? -4.734 -38.375 -4.988 1 68.56 258 PRO B CA 1
ATOM 5162 C C . PRO B 1 258 ? -4.246 -37.281 -5.957 1 68.56 258 PRO B C 1
ATOM 5164 O O . PRO B 1 258 ? -3.443 -36.438 -5.586 1 68.56 258 PRO B O 1
ATOM 5167 N N . SER B 1 259 ? -4.695 -37.469 -7.121 1 69.75 259 SER B N 1
ATOM 5168 C CA . SER B 1 259 ? -4.348 -36.5 -8.148 1 69.75 259 SER B CA 1
ATOM 5169 C C . SER B 1 259 ? -5.09 -35.188 -7.945 1 69.75 259 SER B C 1
ATOM 5171 O O . SER B 1 259 ? -6.262 -35.188 -7.566 1 69.75 259 SER B O 1
ATOM 5173 N N . CYS B 1 260 ? -4.367 -34.062 -8.141 1 69.62 260 CYS B N 1
ATOM 5174 C CA . CYS B 1 260 ? -4.949 -32.75 -8.031 1 69.62 260 CYS B CA 1
ATOM 5175 C C . CYS B 1 260 ? -4.973 -32.031 -9.391 1 69.62 260 CYS B C 1
ATOM 5177 O O . CYS B 1 260 ? -5.086 -30.812 -9.461 1 69.62 260 CYS B O 1
ATOM 5179 N N . THR B 1 261 ? -4.977 -32.844 -10.414 1 79.94 261 THR B N 1
ATOM 5180 C CA . THR B 1 261 ? -4.922 -32.281 -11.758 1 79.94 261 THR B CA 1
ATOM 5181 C C . THR B 1 261 ? -6.262 -31.641 -12.125 1 79.94 261 THR B C 1
ATOM 5183 O O . THR B 1 261 ? -7.32 -32.219 -11.883 1 79.94 261 THR B O 1
ATOM 5186 N N . PRO B 1 262 ? -6.195 -30.469 -12.711 1 83.5 262 PRO B N 1
ATOM 5187 C CA . PRO B 1 262 ? -7.441 -29.859 -13.172 1 83.5 262 PRO B CA 1
ATOM 5188 C C . PRO B 1 262 ? -8.188 -30.719 -14.188 1 83.5 262 PRO B C 1
ATOM 5190 O O . PRO B 1 262 ? -7.555 -31.422 -14.977 1 83.5 262 PRO B O 1
ATOM 5193 N N . ALA B 1 263 ? -9.43 -30.531 -14.266 1 82.06 263 ALA B N 1
ATOM 5194 C CA . ALA B 1 263 ? -10.312 -31.359 -15.086 1 82.06 263 ALA B CA 1
ATOM 5195 C C . ALA B 1 263 ? -9.93 -31.266 -16.562 1 82.06 263 ALA B C 1
ATOM 5197 O O . ALA B 1 263 ? -9.984 -32.281 -17.281 1 82.06 263 ALA B O 1
ATOM 5198 N N . ALA B 1 264 ? -9.469 -30.172 -16.953 1 87.38 264 ALA B N 1
ATOM 5199 C CA . ALA B 1 264 ? -9.219 -29.922 -18.375 1 87.38 264 ALA B CA 1
ATOM 5200 C C . ALA B 1 264 ? -8.055 -30.766 -18.875 1 87.38 264 ALA B C 1
ATOM 5202 O O . ALA B 1 264 ? -7.934 -31 -20.078 1 87.38 264 ALA B O 1
ATOM 5203 N N . VAL B 1 265 ? -7.238 -31.203 -17.984 1 92.19 265 VAL B N 1
ATOM 5204 C CA . VAL B 1 265 ? -6.074 -31.969 -18.406 1 92.19 265 VAL B CA 1
ATOM 5205 C C . VAL B 1 265 ? -6.02 -33.281 -17.656 1 92.19 265 VAL B C 1
ATOM 5207 O O . VAL B 1 265 ? -4.996 -33.969 -17.672 1 92.19 265 VAL B O 1
ATOM 5210 N N . CYS B 1 266 ? -7.078 -33.625 -17.047 1 91.62 266 CYS B N 1
ATOM 5211 C CA . CYS B 1 266 ? -7.129 -34.844 -16.25 1 91.62 266 CYS B CA 1
ATOM 5212 C C . CYS B 1 266 ? -7.336 -36.062 -17.141 1 91.62 266 CYS B C 1
ATOM 5214 O O . CYS B 1 266 ? -8.219 -36.062 -18 1 91.62 266 CYS B O 1
ATOM 5216 N N . ALA B 1 267 ? -6.598 -37.031 -16.859 1 93.75 267 ALA B N 1
ATOM 5217 C CA . ALA B 1 267 ? -6.699 -38.281 -17.641 1 93.75 267 ALA B CA 1
ATOM 5218 C C . ALA B 1 267 ? -8.031 -38.969 -17.391 1 93.75 267 ALA B C 1
ATOM 5220 O O . ALA B 1 267 ? -8.57 -38.938 -16.281 1 93.75 267 ALA B O 1
ATOM 5221 N N . PRO B 1 268 ? -8.57 -39.625 -18.406 1 92.38 268 PRO B N 1
ATOM 5222 C CA . PRO B 1 268 ? -9.898 -40.219 -18.312 1 92.38 268 PRO B CA 1
ATOM 5223 C C . PRO B 1 268 ? -9.992 -41.281 -17.203 1 92.38 268 PRO B C 1
ATOM 5225 O O . PRO B 1 268 ? -11.031 -41.406 -16.547 1 92.38 268 PRO B O 1
ATOM 5228 N N . GLU B 1 269 ? -8.945 -42.094 -16.969 1 92.56 269 GLU B N 1
ATOM 5229 C CA . GLU B 1 269 ? -9.016 -43.094 -15.93 1 92.56 269 GLU B CA 1
ATOM 5230 C C . GLU B 1 269 ? -9.141 -42.469 -14.547 1 92.56 269 GLU B C 1
ATOM 5232 O O . GLU B 1 269 ? -9.805 -43.031 -13.664 1 92.56 269 GLU B O 1
ATOM 5237 N N . ILE B 1 270 ? -8.453 -41.406 -14.312 1 91.19 270 ILE B N 1
ATOM 5238 C CA . ILE B 1 270 ? -8.555 -40.688 -13.047 1 91.19 270 ILE B CA 1
ATOM 5239 C C . ILE B 1 270 ? -9.922 -40.031 -12.922 1 91.19 270 ILE B C 1
ATOM 5241 O O . ILE B 1 270 ? -10.562 -40.125 -11.867 1 91.19 270 ILE B O 1
ATOM 5245 N N . MET B 1 271 ? -10.375 -39.438 -13.992 1 88.88 271 MET B N 1
ATOM 5246 C CA . MET B 1 271 ? -11.688 -38.781 -14.008 1 88.88 271 MET B CA 1
ATOM 5247 C C . MET B 1 271 ? -12.789 -39.812 -13.766 1 88.88 271 MET B C 1
ATOM 5249 O O . MET B 1 271 ? -13.75 -39.531 -13.039 1 88.88 271 MET B O 1
ATOM 5253 N N . PHE B 1 272 ? -12.695 -40.906 -14.383 1 89.88 272 PHE B N 1
ATOM 5254 C CA . PHE B 1 272 ? -13.68 -41.969 -14.211 1 89.88 272 PHE B CA 1
ATOM 5255 C C . PHE B 1 272 ? -13.789 -42.375 -12.75 1 89.88 272 PHE B C 1
ATOM 5257 O O . PHE B 1 272 ? -14.891 -42.469 -12.211 1 89.88 272 PHE B O 1
ATOM 5264 N N . GLU B 1 273 ? -12.648 -42.594 -12.164 1 88.81 273 GLU B N 1
ATOM 5265 C CA . GLU B 1 273 ? -12.641 -43 -10.758 1 88.81 273 GLU B CA 1
ATOM 5266 C C . GLU B 1 273 ? -13.266 -41.906 -9.883 1 88.81 273 GLU B C 1
ATOM 5268 O O . GLU B 1 273 ? -14 -42.219 -8.938 1 88.81 273 GLU B O 1
ATOM 5273 N N . ARG B 1 274 ? -12.992 -40.719 -10.195 1 86 274 ARG B N 1
ATOM 5274 C CA . ARG B 1 274 ? -13.492 -39.562 -9.422 1 86 274 ARG B CA 1
ATOM 5275 C C . ARG B 1 274 ? -15.008 -39.469 -9.547 1 86 274 ARG B C 1
ATOM 5277 O O . ARG B 1 274 ? -15.703 -39.281 -8.539 1 86 274 ARG B O 1
ATOM 5284 N N . VAL B 1 275 ? -15.484 -39.562 -10.742 1 83.06 275 VAL B N 1
ATOM 5285 C CA . VAL B 1 275 ? -16.891 -39.281 -11.016 1 83.06 275 VAL B CA 1
ATOM 5286 C C . VAL B 1 275 ? -17.734 -40.5 -10.719 1 83.06 275 VAL B C 1
ATOM 5288 O O . VAL B 1 275 ? -18.875 -40.375 -10.234 1 83.06 275 VAL B O 1
ATOM 5291 N N . VAL B 1 276 ? -17.281 -41.656 -10.977 1 83.94 276 VAL B N 1
ATOM 5292 C CA . VAL B 1 276 ? -18.078 -42.875 -10.898 1 83.94 276 VAL B CA 1
ATOM 5293 C C . VAL B 1 276 ? -17.891 -43.531 -9.539 1 83.94 276 VAL B C 1
ATOM 5295 O O . VAL B 1 276 ? -18.844 -44.031 -8.945 1 83.94 276 VAL B O 1
ATOM 5298 N N . ARG B 1 277 ? -16.688 -43.469 -9.023 1 87.69 277 ARG B N 1
ATOM 5299 C CA . ARG B 1 277 ? -16.406 -44.25 -7.812 1 87.69 277 ARG B CA 1
ATOM 5300 C C . ARG B 1 277 ? -16.109 -43.312 -6.641 1 87.69 277 ARG B C 1
ATOM 5302 O O . ARG B 1 277 ? -15.859 -43.75 -5.523 1 87.69 277 ARG B O 1
ATOM 5309 N N . SER B 1 278 ? -16.062 -42.031 -6.914 1 85.19 278 SER B N 1
ATOM 5310 C CA . SER B 1 278 ? -15.805 -41.031 -5.887 1 85.19 278 SER B CA 1
ATOM 5311 C C . SER B 1 278 ? -14.469 -41.281 -5.191 1 85.19 278 SER B C 1
ATOM 5313 O O . SER B 1 278 ? -14.383 -41.219 -3.965 1 85.19 278 SER B O 1
ATOM 5315 N N . VAL B 1 279 ? -13.562 -41.75 -5.984 1 82.88 279 VAL B N 1
ATOM 5316 C CA . VAL B 1 279 ? -12.219 -42.031 -5.488 1 82.88 279 VAL B CA 1
ATOM 5317 C C . VAL B 1 279 ? -11.203 -41.156 -6.25 1 82.88 279 VAL B C 1
ATOM 5319 O O . VAL B 1 279 ? -11.344 -40.969 -7.457 1 82.88 279 VAL B O 1
ATOM 5322 N N . ASP B 1 280 ? -10.234 -40.625 -5.531 1 80.69 280 ASP B N 1
ATOM 5323 C CA . ASP B 1 280 ? -9.133 -39.938 -6.176 1 80.69 280 ASP B CA 1
ATOM 5324 C C . ASP B 1 280 ? -7.969 -40.875 -6.465 1 80.69 280 ASP B C 1
ATOM 5326 O O . ASP B 1 280 ? -7.082 -41.031 -5.625 1 80.69 280 ASP B O 1
ATOM 5330 N N . ALA B 1 281 ? -8 -41.375 -7.633 1 83.75 281 ALA B N 1
ATOM 5331 C CA . ALA B 1 281 ? -6.957 -42.312 -8.039 1 83.75 281 ALA B CA 1
ATOM 5332 C C . ALA B 1 281 ? -5.609 -41.625 -8.188 1 83.75 281 ALA B C 1
ATOM 5334 O O . ALA B 1 281 ? -5.559 -40.438 -8.484 1 83.75 281 ALA B O 1
ATOM 5335 N N . PRO B 1 282 ? -4.562 -42.344 -7.922 1 86.81 282 PRO B N 1
ATOM 5336 C CA . PRO B 1 282 ? -3.232 -41.75 -8.047 1 86.81 282 PRO B CA 1
ATOM 5337 C C . PRO B 1 282 ? -2.854 -41.438 -9.5 1 86.81 282 PRO B C 1
ATOM 5339 O O . PRO B 1 282 ? -3.307 -42.156 -10.414 1 86.81 282 PRO B O 1
ATOM 5342 N N . ALA B 1 283 ? -2.01 -40.5 -9.617 1 90.5 283 ALA B N 1
ATOM 5343 C CA . ALA B 1 283 ? -1.447 -40.188 -10.93 1 90.5 283 ALA B CA 1
ATOM 5344 C C . ALA B 1 283 ? -0.445 -41.281 -11.344 1 90.5 283 ALA B C 1
ATOM 5346 O O . ALA B 1 283 ? 0.196 -41.906 -10.492 1 90.5 283 ALA B O 1
ATOM 5347 N N . THR B 1 284 ? -0.374 -41.5 -12.633 1 92.25 284 THR B N 1
ATOM 5348 C CA . THR B 1 284 ? 0.564 -42.438 -13.219 1 92.25 284 THR B CA 1
ATOM 5349 C C . THR B 1 284 ? 1.373 -41.812 -14.336 1 92.25 284 THR B C 1
ATOM 5351 O O . THR B 1 284 ? 1.102 -40.656 -14.727 1 92.25 284 THR B O 1
ATOM 5354 N N . LYS B 1 285 ? 2.428 -42.594 -14.781 1 95.25 285 LYS B N 1
ATOM 5355 C CA . LYS B 1 285 ? 3.18 -42.094 -15.93 1 95.25 285 LYS B CA 1
ATOM 5356 C C . LYS B 1 285 ? 2.264 -41.844 -17.125 1 95.25 285 LYS B C 1
ATOM 5358 O O . LYS B 1 285 ? 2.412 -40.875 -17.844 1 95.25 285 LYS B O 1
ATOM 5363 N N . ALA B 1 286 ? 1.31 -42.719 -17.266 1 95.5 286 ALA B N 1
ATOM 5364 C CA . ALA B 1 286 ? 0.375 -42.625 -18.391 1 95.5 286 ALA B CA 1
ATOM 5365 C C . ALA B 1 286 ? -0.521 -41.375 -18.25 1 95.5 286 ALA B C 1
ATOM 5367 O O . ALA B 1 286 ? -0.868 -40.75 -19.234 1 95.5 286 ALA B O 1
ATOM 5368 N N . SER B 1 287 ? -0.975 -41.125 -17.047 1 95.38 287 SER B N 1
ATOM 5369 C CA . SER B 1 287 ? -1.801 -39.938 -16.844 1 95.38 287 SER B CA 1
ATOM 5370 C C . SER B 1 287 ? -1.015 -38.656 -17.109 1 95.38 287 SER B C 1
ATOM 5372 O O . SER B 1 287 ? -1.577 -37.688 -17.594 1 95.38 287 SER B O 1
ATOM 5374 N N . ASP B 1 288 ? 0.312 -38.656 -16.766 1 96.62 288 ASP B N 1
ATOM 5375 C CA . ASP B 1 288 ? 1.175 -37.531 -17.125 1 96.62 288 ASP B CA 1
ATOM 5376 C C . ASP B 1 288 ? 1.179 -37.281 -18.625 1 96.62 288 ASP B C 1
ATOM 5378 O O . ASP B 1 288 ? 1.175 -36.156 -19.078 1 96.62 288 ASP B O 1
ATOM 5382 N N . ILE B 1 289 ? 1.194 -38.375 -19.359 1 98.25 289 ILE B N 1
ATOM 5383 C CA . ILE B 1 289 ? 1.25 -38.281 -20.812 1 98.25 289 ILE B CA 1
ATOM 5384 C C . ILE B 1 289 ? -0.035 -37.625 -21.344 1 98.25 289 ILE B C 1
ATOM 5386 O O . ILE B 1 289 ? 0.003 -36.812 -22.25 1 98.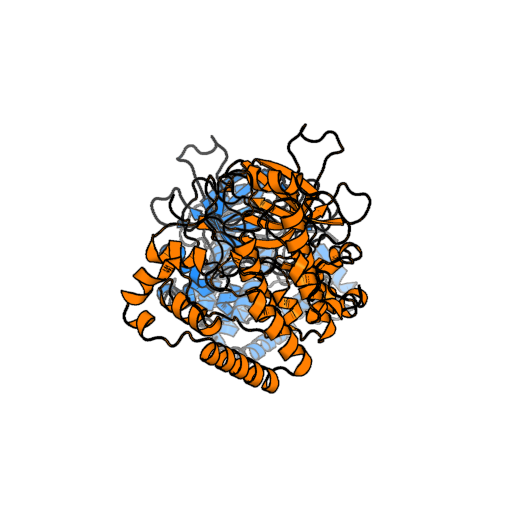25 289 ILE B O 1
ATOM 5390 N N . TRP B 1 290 ? -1.126 -38.031 -20.781 1 97.62 290 TRP B N 1
ATOM 5391 C CA . TRP B 1 290 ? -2.395 -37.406 -21.156 1 97.62 290 TRP B CA 1
ATOM 5392 C C . TRP B 1 290 ? -2.373 -35.906 -20.891 1 97.62 290 TRP B C 1
ATOM 5394 O O . TRP B 1 290 ? -2.691 -35.094 -21.781 1 97.62 290 TRP B O 1
ATOM 5404 N N . SER B 1 291 ? -2.002 -35.562 -19.672 1 96.88 291 SER B N 1
ATOM 5405 C CA . SER B 1 291 ? -1.936 -34.156 -19.297 1 96.88 291 SER B CA 1
ATOM 5406 C C . SER B 1 291 ? -0.969 -33.406 -20.188 1 96.88 291 SER B C 1
ATOM 5408 O O . SER B 1 291 ? -1.232 -32.25 -20.547 1 96.88 291 SER B O 1
ATOM 5410 N N . LEU B 1 292 ? 0.111 -34 -20.484 1 97.81 292 LEU B N 1
ATOM 5411 C CA . LEU B 1 292 ? 1.115 -33.438 -21.359 1 97.81 292 LEU B CA 1
ATOM 5412 C C . LEU B 1 292 ? 0.532 -33.156 -22.734 1 97.81 292 LEU B C 1
ATOM 5414 O O . LEU B 1 292 ? 0.752 -32.062 -23.312 1 97.81 292 LEU B O 1
ATOM 5418 N N . ALA B 1 293 ? -0.18 -34.062 -23.266 1 98.12 293 ALA B N 1
ATOM 5419 C CA . ALA B 1 293 ? -0.811 -33.906 -24.578 1 98.12 293 ALA B CA 1
ATOM 5420 C C . ALA B 1 293 ? -1.778 -32.719 -24.578 1 98.12 293 ALA B C 1
ATOM 5422 O O . ALA B 1 293 ? -1.764 -31.906 -25.5 1 98.12 293 ALA B O 1
ATOM 5423 N N . CYS B 1 294 ? -2.559 -32.719 -23.578 1 96.44 294 CYS B N 1
ATOM 5424 C CA . CYS B 1 294 ? -3.5 -31.609 -23.438 1 96.44 294 CYS B CA 1
ATOM 5425 C C . CYS B 1 294 ? -2.768 -30.266 -23.344 1 96.44 294 CYS B C 1
ATOM 5427 O O . CYS B 1 294 ? -3.186 -29.281 -23.953 1 96.44 294 CYS B O 1
ATOM 5429 N N . THR B 1 295 ? -1.735 -30.25 -22.594 1 95.12 295 THR B N 1
ATOM 5430 C CA . THR B 1 295 ? -0.947 -29.031 -22.406 1 95.12 295 THR B CA 1
ATOM 5431 C C . THR B 1 295 ? -0.297 -28.594 -23.719 1 95.12 295 THR B C 1
ATOM 5433 O O . THR B 1 295 ? -0.303 -27.422 -24.062 1 95.12 295 THR B O 1
ATOM 5436 N N . MET B 1 296 ? 0.254 -29.547 -24.453 1 94.06 296 MET B N 1
ATOM 5437 C CA . MET B 1 296 ? 0.855 -29.25 -25.75 1 94.06 296 MET B CA 1
ATOM 5438 C C . MET B 1 296 ? -0.181 -28.688 -26.703 1 94.06 296 MET B C 1
ATOM 5440 O O . MET B 1 296 ? 0.099 -27.734 -27.438 1 94.06 296 MET B O 1
ATOM 5444 N N . TYR B 1 297 ? -1.336 -29.281 -26.719 1 93.75 297 TYR B N 1
ATOM 5445 C CA . TYR B 1 297 ? -2.422 -28.781 -27.547 1 93.75 297 TYR B CA 1
ATOM 5446 C C . TYR B 1 297 ? -2.725 -27.312 -27.234 1 93.75 297 TYR B C 1
ATOM 5448 O O . TYR B 1 297 ? -2.842 -26.484 -28.125 1 93.75 297 TYR B O 1
ATOM 5456 N N . GLU B 1 298 ? -2.848 -27.125 -26 1 91 298 GLU B N 1
ATOM 5457 C CA . GLU B 1 298 ? -3.158 -25.766 -25.562 1 91 298 GLU B CA 1
ATOM 5458 C C . GLU B 1 298 ? -2.047 -24.797 -25.953 1 91 298 GLU B C 1
ATOM 5460 O O . GLU B 1 298 ? -2.318 -23.656 -26.328 1 91 298 GLU B O 1
ATOM 5465 N N . LEU B 1 299 ? -0.896 -25.188 -25.766 1 89.06 299 LEU B N 1
ATOM 5466 C CA . LEU B 1 299 ? 0.259 -24.359 -26.094 1 89.06 299 LEU B CA 1
ATOM 5467 C C . LEU B 1 299 ? 0.262 -24 -27.578 1 89.06 299 LEU B C 1
ATOM 5469 O O . LEU B 1 299 ? 0.565 -22.875 -27.938 1 89.06 299 LEU B O 1
ATOM 5473 N N . VAL B 1 300 ? -0.05 -24.875 -28.375 1 88.44 300 VAL B N 1
ATOM 5474 C CA . VAL B 1 300 ? 0.075 -24.703 -29.828 1 88.44 300 VAL B CA 1
ATOM 5475 C C . VAL B 1 300 ? -1.151 -23.969 -30.359 1 88.44 300 VAL B C 1
ATOM 5477 O O . VAL B 1 300 ? -1.028 -23.078 -31.203 1 88.44 300 VAL B O 1
ATOM 5480 N N . PHE B 1 301 ? -2.293 -24.312 -29.875 1 88.5 301 PHE B N 1
ATOM 5481 C CA . PHE B 1 301 ? -3.514 -23.844 -30.516 1 88.5 301 PHE B CA 1
ATOM 5482 C C . PHE B 1 301 ? -4.172 -22.75 -29.703 1 88.5 301 PHE B C 1
ATOM 5484 O O . PHE B 1 301 ? -5.121 -22.109 -30.156 1 88.5 301 PHE B O 1
ATOM 5491 N N . GLY B 1 302 ? -3.766 -22.594 -28.469 1 83.69 302 GLY B N 1
ATOM 5492 C CA . GLY B 1 302 ? -4.254 -21.484 -27.656 1 83.69 302 GLY B CA 1
ATOM 5493 C C . GLY B 1 302 ? -5.602 -21.766 -27.016 1 83.69 302 GLY B C 1
ATOM 5494 O O . GLY B 1 302 ? -6.262 -20.844 -26.531 1 83.69 302 GLY B O 1
ATOM 5495 N N . SER B 1 303 ? -6.012 -22.969 -27.141 1 86.75 303 SER B N 1
ATOM 5496 C CA . SER B 1 303 ? -7.285 -23.359 -26.531 1 86.75 303 SER B CA 1
ATOM 5497 C C . SER B 1 303 ? -7.203 -24.75 -25.906 1 86.75 303 SER B C 1
ATOM 5499 O O . SER B 1 303 ? -6.438 -25.594 -26.375 1 86.75 303 SER B O 1
ATOM 5501 N N . ARG B 1 304 ? -8.062 -24.922 -24.953 1 91.56 304 ARG B N 1
ATOM 5502 C CA . ARG B 1 304 ? -8.078 -26.234 -24.297 1 91.56 304 ARG B CA 1
ATOM 5503 C C . ARG B 1 304 ? -8.789 -27.266 -25.156 1 91.56 304 ARG B C 1
ATOM 5505 O O . ARG B 1 304 ? -9.781 -26.953 -25.812 1 91.56 304 ARG B O 1
ATOM 5512 N N . LEU B 1 305 ? -8.281 -28.375 -25.094 1 91.81 305 LEU B N 1
ATOM 5513 C CA . LEU B 1 305 ? -8.891 -29.484 -25.812 1 91.81 305 LEU B CA 1
ATOM 5514 C C . LEU B 1 305 ? -10.211 -29.891 -25.172 1 91.81 305 LEU B C 1
ATOM 5516 O O . LEU B 1 305 ? -11.172 -30.203 -25.875 1 91.81 305 LEU B O 1
ATOM 5520 N N . PHE B 1 306 ? -10.172 -29.891 -23.891 1 90.88 306 PHE B N 1
ATOM 5521 C CA . PHE B 1 306 ? -11.367 -30.234 -23.141 1 90.88 306 PHE B CA 1
ATOM 5522 C C . PHE B 1 306 ? -11.797 -29.078 -22.234 1 90.88 306 PHE B C 1
ATOM 5524 O O . PHE B 1 306 ? -11 -28.578 -21.438 1 90.88 306 PHE B O 1
ATOM 5531 N N . HIS B 1 307 ? -13.008 -28.484 -22.438 1 78.06 307 HIS B N 1
ATOM 5532 C CA . HIS B 1 307 ? -13.547 -27.391 -21.625 1 78.06 307 HIS B CA 1
ATOM 5533 C C . HIS B 1 307 ? -14.445 -27.922 -20.516 1 78.06 307 HIS B C 1
ATOM 5535 O O . HIS B 1 307 ? -15.219 -28.844 -20.734 1 78.06 307 HIS B O 1
ATOM 5541 N N . PHE B 1 308 ? -13.977 -27.797 -19.25 1 62.47 308 PHE B N 1
ATOM 5542 C CA . PHE B 1 308 ? -14.781 -28.484 -18.25 1 62.47 308 PHE B CA 1
ATOM 5543 C C . PHE B 1 308 ? -15.594 -27.484 -17.438 1 62.47 308 PHE B C 1
ATOM 5545 O O . PHE B 1 308 ? -15.047 -26.531 -16.891 1 62.47 308 PHE B O 1
ATOM 5552 N N . ALA B 1 309 ? -16.906 -27.453 -17.734 1 55.5 309 ALA B N 1
ATOM 5553 C CA . ALA B 1 309 ? -17.781 -26.734 -16.812 1 55.5 309 ALA B CA 1
ATOM 5554 C C . ALA B 1 309 ? -17.938 -27.484 -15.492 1 55.5 309 ALA B C 1
ATOM 5556 O O . ALA B 1 309 ? -17.75 -26.922 -14.414 1 55.5 309 ALA B O 1
ATOM 5557 N N . ALA B 1 310 ? -18.562 -28.812 -15.523 1 58 310 ALA B N 1
ATOM 5558 C CA . ALA B 1 310 ? -18.984 -29.562 -14.352 1 58 310 ALA B CA 1
ATOM 5559 C C . ALA B 1 310 ? -18.391 -30.969 -14.352 1 58 310 ALA B C 1
ATOM 5561 O O . ALA B 1 310 ? -18.094 -31.531 -15.406 1 58 310 ALA B O 1
ATOM 5562 N N . GLN B 1 311 ? -17.703 -31.391 -13.211 1 63.16 311 GLN B N 1
ATOM 5563 C CA . GLN B 1 311 ? -17.203 -32.75 -13.008 1 63.16 311 GLN B CA 1
ATOM 5564 C C . GLN B 1 311 ? -18.328 -33.781 -13.188 1 63.16 311 GLN B C 1
ATOM 5566 O O . GLN B 1 311 ? -18.953 -34.188 -12.211 1 63.16 311 GLN B O 1
ATOM 5571 N N . ASN B 1 312 ? -18.75 -34 -14.43 1 70.19 312 ASN B N 1
ATOM 5572 C CA . ASN B 1 312 ? -19.734 -35.062 -14.719 1 70.19 312 ASN B CA 1
ATOM 5573 C C . ASN B 1 312 ? -19.281 -35.938 -15.867 1 70.19 312 ASN B C 1
ATOM 5575 O O . ASN B 1 312 ? -18.156 -35.844 -16.344 1 70.19 312 ASN B O 1
ATOM 5579 N N . ASP B 1 313 ? -19.984 -37 -16.125 1 79.56 313 ASP B N 1
ATOM 5580 C CA . ASP B 1 313 ? -19.594 -38.031 -17.094 1 79.56 313 ASP B CA 1
ATOM 5581 C C . ASP B 1 313 ? -19.656 -37.5 -18.516 1 79.56 313 ASP B C 1
ATOM 5583 O O . ASP B 1 313 ? -19.266 -38.219 -19.453 1 79.56 313 ASP B O 1
ATOM 5587 N N . ALA B 1 314 ? -19.969 -36.219 -18.609 1 82.81 314 ALA B N 1
ATOM 5588 C CA . ALA B 1 314 ? -19.969 -35.625 -19.938 1 82.81 314 ALA B CA 1
ATOM 5589 C C . ALA B 1 314 ? -18.547 -35.5 -20.5 1 82.81 314 ALA B C 1
ATOM 5591 O O . ALA B 1 314 ? -18.328 -35.719 -21.703 1 82.81 314 ALA B O 1
ATOM 5592 N N . LEU B 1 315 ? -17.672 -35.25 -19.625 1 88.5 315 LEU B N 1
ATOM 5593 C CA . LEU B 1 315 ? -16.281 -35.125 -20.047 1 88.5 315 LEU B CA 1
ATOM 5594 C C . LEU B 1 315 ? -15.75 -36.469 -20.562 1 88.5 315 LEU B C 1
ATOM 5596 O O . LEU B 1 315 ? -15.023 -36.5 -21.547 1 88.5 315 LEU B O 1
ATOM 5600 N N . LEU B 1 316 ? -16.172 -37.5 -19.922 1 89.19 316 LEU B N 1
ATOM 5601 C CA . LEU B 1 316 ? -15.75 -38.844 -20.359 1 89.19 316 LEU B CA 1
ATOM 5602 C C . LEU B 1 316 ? -16.266 -39.156 -21.75 1 89.19 316 LEU B C 1
ATOM 5604 O O . LEU B 1 316 ? -15.578 -39.781 -22.562 1 89.19 316 LEU B O 1
ATOM 5608 N N . GLY B 1 317 ? -17.484 -38.719 -21.984 1 89.75 317 GLY B N 1
ATOM 5609 C CA . GLY B 1 317 ? -18.062 -38.875 -23.312 1 89.75 317 GLY B CA 1
ATOM 5610 C C . GLY B 1 317 ? -17.281 -38.156 -24.391 1 89.75 317 GLY B C 1
ATOM 5611 O O . GLY B 1 317 ? -17.016 -38.719 -25.453 1 89.75 317 GLY B O 1
ATOM 5612 N N . LYS B 1 318 ? -16.938 -36.938 -24.109 1 90.81 318 LYS B N 1
ATOM 5613 C CA . LYS B 1 318 ? -16.188 -36.156 -25.062 1 90.81 318 LYS B CA 1
ATOM 5614 C C . LYS B 1 318 ? -14.805 -36.75 -25.328 1 90.81 318 LYS B C 1
ATOM 5616 O O . LYS B 1 318 ? -14.344 -36.781 -26.469 1 90.81 318 LYS B O 1
ATOM 5621 N N . MET B 1 319 ? -14.18 -37.25 -24.312 1 92.81 319 MET B N 1
ATOM 5622 C CA . MET B 1 319 ? -12.867 -37.906 -24.438 1 92.81 319 MET B CA 1
ATOM 5623 C C . MET B 1 319 ? -12.953 -39.156 -25.297 1 92.81 319 MET B C 1
ATOM 5625 O O . MET B 1 319 ? -12.109 -39.375 -26.172 1 92.81 319 MET B O 1
ATOM 5629 N N . SER B 1 320 ? -13.953 -39.906 -25.031 1 92.75 320 SER B N 1
ATOM 5630 C CA . SER B 1 320 ? -14.133 -41.156 -25.781 1 92.75 320 SER B CA 1
ATOM 5631 C C . SER B 1 320 ? -14.414 -40.875 -27.25 1 92.75 320 SER B C 1
ATOM 5633 O O . SER B 1 320 ? -13.938 -41.594 -28.125 1 92.75 320 SER B O 1
ATOM 5635 N N . LYS B 1 321 ? -15.203 -39.844 -27.469 1 92.94 321 LYS B N 1
ATOM 5636 C CA . LYS B 1 321 ? -15.516 -39.469 -28.844 1 92.94 321 LYS B CA 1
ATOM 5637 C C . LYS B 1 321 ? -14.258 -39.031 -29.594 1 92.94 321 LYS B C 1
ATOM 5639 O O . LYS B 1 321 ? -14.055 -39.406 -30.75 1 92.94 321 LYS B O 1
ATOM 5644 N N . LEU B 1 322 ? -13.484 -38.281 -28.969 1 94.5 322 LEU B N 1
ATOM 5645 C CA . LEU B 1 322 ? -12.258 -37.75 -29.578 1 94.5 322 LEU B CA 1
ATOM 5646 C C . LEU B 1 322 ? -11.25 -38.875 -29.797 1 94.5 322 LEU B C 1
ATOM 5648 O O . LEU B 1 322 ? -10.508 -38.875 -30.781 1 94.5 322 LEU B O 1
ATOM 5652 N N . CYS B 1 323 ? -11.18 -39.844 -28.906 1 95.06 323 CYS B N 1
ATOM 5653 C CA . CYS B 1 323 ? -10.211 -40.938 -28.984 1 95.06 323 CYS B CA 1
ATOM 5654 C C . CYS B 1 323 ? -10.719 -42.062 -29.859 1 95.06 323 CYS B C 1
ATOM 5656 O O . CYS B 1 323 ? -9.938 -42.875 -30.359 1 95.06 323 CYS B O 1
ATOM 5658 N N . GLY B 1 324 ? -12.016 -42.156 -30.016 1 92.38 324 GLY B N 1
ATOM 5659 C CA . GLY B 1 324 ? -12.633 -43.188 -30.844 1 92.38 324 GLY B CA 1
ATOM 5660 C C . GLY B 1 324 ? -12.672 -44.562 -30.172 1 92.38 324 GLY B C 1
ATOM 5661 O O . GLY B 1 324 ? -12.5 -45.594 -30.828 1 92.38 324 GLY B O 1
ATOM 5662 N N . GLU B 1 325 ? -12.695 -44.531 -28.828 1 91.62 325 GLU B N 1
ATOM 5663 C CA . GLU B 1 325 ? -12.719 -45.781 -28.078 1 91.62 325 GLU B CA 1
ATOM 5664 C C . GLU B 1 325 ? -13.266 -45.562 -26.672 1 91.62 325 GLU B C 1
ATOM 5666 O O . GLU B 1 325 ? -13.336 -44.438 -26.188 1 91.62 325 GLU B O 1
ATOM 5671 N N . ILE B 1 326 ? -13.734 -46.656 -26.109 1 90 326 ILE B N 1
ATOM 5672 C CA . ILE B 1 326 ? -14.086 -46.719 -24.703 1 90 326 ILE B CA 1
ATOM 5673 C C . ILE B 1 326 ? -13.188 -47.75 -24 1 90 326 ILE B C 1
ATOM 5675 O O . ILE B 1 326 ? -12.844 -48.781 -24.562 1 90 326 ILE B O 1
ATOM 5679 N N . SER B 1 327 ? -12.789 -47.312 -22.938 1 86.38 327 SER B N 1
ATOM 5680 C CA . SER B 1 327 ? -12 -48.312 -22.188 1 86.38 327 SER B CA 1
ATOM 5681 C C . SER B 1 327 ? -12.797 -49.562 -21.922 1 86.38 327 SER B C 1
ATOM 5683 O O . SER B 1 327 ? -13.977 -49.5 -21.562 1 86.38 327 SER B O 1
ATOM 5685 N N . PRO B 1 328 ? -12.148 -50.656 -22.109 1 82.62 328 PRO B N 1
ATOM 5686 C CA . PRO B 1 328 ? -12.859 -51.906 -21.891 1 82.62 328 PRO B CA 1
ATOM 5687 C C . PRO B 1 328 ? -13.422 -52.031 -20.469 1 82.62 328 PRO B C 1
ATOM 5689 O O . PRO B 1 328 ? -14.508 -52.594 -20.297 1 82.62 328 PRO B O 1
ATOM 5692 N N . SER B 1 329 ? -12.758 -51.5 -19.594 1 84.44 329 SER B N 1
ATOM 5693 C CA . SER B 1 329 ? -13.141 -51.625 -18.203 1 84.44 329 SER B CA 1
ATOM 5694 C C . SER B 1 329 ? -14.352 -50.781 -17.875 1 84.44 329 SER B C 1
ATOM 5696 O O . SER B 1 329 ? -14.977 -50.938 -16.828 1 84.44 329 SER B O 1
ATOM 5698 N N . TRP B 1 330 ? -14.734 -49.969 -18.797 1 88.81 330 TRP B N 1
ATOM 5699 C CA . TRP B 1 330 ? -15.805 -49 -18.516 1 88.81 330 TRP B CA 1
ATOM 5700 C C . TRP B 1 330 ? -17.094 -49.406 -19.203 1 88.81 330 TRP B C 1
ATOM 5702 O O . TRP B 1 330 ? -18.125 -48.719 -19.078 1 88.81 330 TRP B O 1
ATOM 5712 N N . GLN B 1 331 ? -17.109 -50.5 -19.859 1 87.5 331 GLN B N 1
ATOM 5713 C CA . GLN B 1 331 ? -18.188 -50.906 -20.75 1 87.5 331 GLN B CA 1
ATOM 5714 C C . GLN B 1 331 ? -19.516 -51 -20 1 87.5 331 GLN B C 1
ATOM 5716 O O . GLN B 1 331 ? -20.547 -50.531 -20.469 1 87.5 331 GLN B O 1
ATOM 5721 N N . THR B 1 332 ? -19.438 -51.625 -18.844 1 88.88 332 THR B N 1
ATOM 5722 C CA . THR B 1 332 ? -20.656 -51.812 -18.062 1 88.88 332 THR B CA 1
ATOM 5723 C C . THR B 1 332 ? -21.266 -50.5 -17.672 1 88.88 332 THR B C 1
ATOM 5725 O O . THR B 1 332 ? -22.484 -50.281 -17.828 1 88.88 332 THR B O 1
ATOM 5728 N N . TYR B 1 333 ? -20.438 -49.656 -17.141 1 89.56 333 TYR B N 1
ATOM 5729 C CA . TYR B 1 333 ? -20.906 -48.344 -16.766 1 89.56 333 TYR B CA 1
ATOM 5730 C C . TYR B 1 333 ? -21.422 -47.562 -17.984 1 89.56 333 TYR B C 1
ATOM 5732 O O . TYR B 1 333 ? -22.469 -46.906 -17.922 1 89.56 333 TYR B O 1
ATOM 5740 N N . TRP B 1 334 ? -20.719 -47.688 -19.047 1 89 334 TRP B N 1
ATOM 5741 C CA . TRP B 1 334 ? -21.031 -46.969 -20.281 1 89 334 TRP B CA 1
ATOM 5742 C C . TRP B 1 334 ? -22.406 -47.312 -20.797 1 89 334 TRP B C 1
ATOM 5744 O O . TRP B 1 334 ? -23.203 -46.438 -21.156 1 89 334 TRP B O 1
ATOM 5754 N N . ILE B 1 335 ? -22.734 -48.531 -20.75 1 89.31 335 ILE B N 1
ATOM 5755 C CA . ILE B 1 335 ? -23.984 -49.031 -21.297 1 89.31 335 ILE B CA 1
ATOM 5756 C C . ILE B 1 335 ? -25.141 -48.625 -20.391 1 89.31 335 ILE B C 1
ATOM 5758 O O . ILE B 1 335 ? -26.281 -48.469 -20.844 1 89.31 335 ILE B O 1
ATOM 5762 N N . SER B 1 336 ? -24.797 -48.469 -19.141 1 90.62 336 SER B N 1
ATOM 5763 C CA . SER B 1 336 ? -25.844 -48.188 -18.156 1 90.62 336 SER B CA 1
ATOM 5764 C C . SER B 1 336 ? -26.281 -46.719 -18.234 1 90.62 336 SER B C 1
ATOM 5766 O O . SER B 1 336 ? -27.359 -46.375 -17.734 1 90.62 336 SER B O 1
ATOM 5768 N N . LYS B 1 337 ? -25.484 -45.906 -18.859 1 89.94 337 LYS B N 1
ATOM 5769 C CA . LYS B 1 337 ? -25.797 -44.469 -18.969 1 89.94 337 LYS B CA 1
ATOM 5770 C C . LYS B 1 337 ? -26.266 -44.125 -20.391 1 89.94 337 LYS B C 1
ATOM 5772 O O . LYS B 1 337 ? -25.484 -44.188 -21.344 1 89.94 337 LYS B O 1
ATOM 5777 N N . GLU B 1 338 ? -27.453 -43.719 -20.516 1 87.81 338 GLU B N 1
ATOM 5778 C CA . GLU B 1 338 ? -28.047 -43.438 -21.812 1 87.81 338 GLU B CA 1
ATOM 5779 C C . GLU B 1 338 ? -27.234 -42.406 -22.594 1 87.81 338 GLU B C 1
ATOM 5781 O O . GLU B 1 338 ? -26.969 -42.562 -23.781 1 87.81 338 GLU B O 1
ATOM 5786 N N . ARG B 1 339 ? -26.891 -41.375 -22.016 1 86.69 339 ARG B N 1
ATOM 5787 C CA . ARG B 1 339 ? -26.156 -40.281 -22.672 1 86.69 339 ARG B CA 1
ATOM 5788 C C . ARG B 1 339 ? -24.828 -40.781 -23.234 1 86.69 339 ARG B C 1
ATOM 5790 O O . ARG B 1 339 ? -24.359 -40.281 -24.266 1 86.69 339 ARG B O 1
ATOM 5797 N N . LEU B 1 340 ? -24.266 -41.75 -22.562 1 89.44 340 LEU B N 1
ATOM 5798 C CA . LEU B 1 340 ? -22.984 -42.312 -23 1 89.44 340 LEU B CA 1
ATOM 5799 C C . LEU B 1 340 ? -23.172 -43.375 -24.047 1 89.44 340 LEU B C 1
ATOM 5801 O O . LEU B 1 340 ? -22.453 -43.406 -25.047 1 89.44 340 LEU B O 1
ATOM 5805 N N . ARG B 1 341 ? -24.125 -44.156 -23.828 1 88.19 341 ARG B N 1
ATOM 5806 C CA . ARG B 1 341 ? -24.406 -45.281 -24.719 1 88.19 341 ARG B CA 1
ATOM 5807 C C . ARG B 1 341 ? -24.734 -44.812 -26.125 1 88.19 341 ARG B C 1
ATOM 5809 O O . ARG B 1 341 ? -24.375 -45.438 -27.109 1 88.19 341 ARG B O 1
ATOM 5816 N N . ASP B 1 342 ? -25.281 -43.656 -26.188 1 90.19 342 ASP B N 1
ATOM 5817 C CA . ASP B 1 342 ? -25.781 -43.125 -27.469 1 90.19 342 ASP B CA 1
ATOM 5818 C C . ASP B 1 342 ? -24.688 -42.375 -28.219 1 90.19 342 ASP B C 1
ATOM 5820 O O . ASP B 1 342 ? -24.875 -42 -29.375 1 90.19 342 ASP B O 1
ATOM 5824 N N . LEU B 1 343 ? -23.625 -42.219 -27.609 1 90.75 343 LEU B N 1
ATOM 5825 C CA . LEU B 1 343 ? -22.531 -41.5 -28.25 1 90.75 343 LEU B CA 1
ATOM 5826 C C . LEU B 1 343 ? -21.797 -42.406 -29.25 1 90.75 343 LEU B C 1
ATOM 5828 O O . LEU B 1 343 ? -21.547 -43.562 -28.984 1 90.75 343 LEU B O 1
ATOM 5832 N N . ASP B 1 344 ? -21.531 -41.875 -30.469 1 92.69 344 ASP B N 1
ATOM 5833 C CA . ASP B 1 344 ? -20.719 -42.594 -31.438 1 92.69 344 ASP B CA 1
ATOM 5834 C C . ASP B 1 344 ? -19.234 -42.438 -31.125 1 92.69 344 ASP B C 1
ATOM 5836 O O . ASP B 1 344 ? -18.641 -41.375 -31.391 1 92.69 344 ASP B O 1
ATOM 5840 N N . THR B 1 345 ? -18.672 -43.5 -30.641 1 93.31 345 THR B N 1
ATOM 5841 C CA . THR B 1 345 ? -17.266 -43.469 -30.25 1 93.31 345 THR B CA 1
ATOM 5842 C C . THR B 1 345 ? -16.422 -44.312 -31.172 1 93.31 345 THR B C 1
ATOM 5844 O O . THR B 1 345 ? -15.5 -45 -30.719 1 93.31 345 THR B O 1
ATOM 5847 N N . SER B 1 346 ? -16.734 -44.312 -32.438 1 93.62 346 SER B N 1
ATOM 5848 C CA . SER B 1 346 ? -16 -45.125 -33.438 1 93.62 346 SER B CA 1
ATOM 5849 C C . SER B 1 346 ? -14.727 -44.406 -33.875 1 93.62 346 SER B C 1
ATOM 5851 O O . SER B 1 346 ? -14.609 -43.188 -33.719 1 93.62 346 SER B O 1
ATOM 5853 N N . PRO B 1 347 ? -13.766 -45.156 -34.344 1 94 347 PRO B N 1
ATOM 5854 C CA . PRO B 1 347 ? -12.555 -44.562 -34.875 1 94 347 PRO B CA 1
ATOM 5855 C C . PRO B 1 347 ? -12.859 -43.562 -36 1 94 347 PRO B C 1
ATOM 5857 O O . PRO B 1 347 ? -12.148 -42.562 -36.188 1 94 347 PRO B O 1
ATOM 5860 N N . GLU B 1 348 ? -13.906 -43.812 -36.75 1 95.06 348 GLU B N 1
ATOM 5861 C CA . GLU B 1 348 ? -14.297 -42.906 -37.844 1 95.06 348 GLU B CA 1
ATOM 5862 C C . GLU B 1 348 ? -14.742 -41.562 -37.281 1 95.06 348 GLU B C 1
ATOM 5864 O O . GLU B 1 348 ? -14.359 -40.531 -37.844 1 95.06 348 GLU B O 1
ATOM 5869 N N . THR B 1 349 ? -15.508 -41.656 -36.312 1 94.5 349 THR B N 1
ATOM 5870 C CA . THR B 1 349 ? -15.969 -40.438 -35.719 1 94.5 349 THR B CA 1
ATOM 5871 C C . THR B 1 349 ? -14.797 -39.656 -35.125 1 94.5 349 THR B C 1
ATOM 5873 O O . THR B 1 349 ? -14.742 -38.406 -35.219 1 94.5 349 THR B O 1
ATOM 5876 N N . ALA B 1 350 ? -13.938 -40.344 -34.438 1 96.06 350 ALA B N 1
ATOM 5877 C CA . ALA B 1 350 ? -12.75 -39.719 -33.906 1 96.06 350 ALA B CA 1
ATOM 5878 C C . ALA B 1 350 ? -11.953 -39 -35 1 96.06 350 ALA B C 1
ATOM 5880 O O . ALA B 1 350 ? -11.516 -37.875 -34.812 1 96.06 350 ALA B O 1
ATOM 5881 N N . SER B 1 351 ? -11.75 -39.688 -36.094 1 95.38 351 SER B N 1
ATOM 5882 C CA . SER B 1 351 ? -11.023 -39.125 -37.219 1 95.38 351 SER B CA 1
ATOM 5883 C C . SER B 1 351 ? -11.711 -37.844 -37.75 1 95.38 351 SER B C 1
ATOM 5885 O O . SER B 1 351 ? -11.047 -36.875 -38.094 1 95.38 351 SER B O 1
ATOM 5887 N N . ALA B 1 352 ? -12.992 -37.875 -37.719 1 95.31 352 ALA B N 1
ATOM 5888 C CA . ALA B 1 352 ? -13.758 -36.719 -38.156 1 95.31 352 ALA B CA 1
ATOM 5889 C C . ALA B 1 352 ? -13.578 -35.562 -37.188 1 95.31 352 ALA B C 1
ATOM 5891 O O . ALA B 1 352 ? -13.5 -34.406 -37.594 1 95.31 352 ALA B O 1
ATOM 5892 N N . GLU B 1 353 ? -13.633 -35.875 -35.938 1 94.88 353 GLU B N 1
ATOM 5893 C CA . GLU B 1 353 ? -13.43 -34.844 -34.938 1 94.88 353 GLU B CA 1
ATOM 5894 C C . GLU B 1 353 ? -12.07 -34.156 -35.094 1 94.88 353 GLU B C 1
ATOM 5896 O O . GLU B 1 353 ? -11.969 -32.938 -35.031 1 94.88 353 GLU B O 1
ATOM 5901 N N . TRP B 1 354 ? -11.047 -34.938 -35.25 1 95.75 354 TRP B N 1
ATOM 5902 C CA . TRP B 1 354 ? -9.695 -34.406 -35.406 1 95.75 354 TRP B CA 1
ATOM 5903 C C . TRP B 1 354 ? -9.562 -33.625 -36.719 1 95.75 354 TRP B C 1
ATOM 5905 O O . TRP B 1 354 ? -8.859 -32.625 -36.75 1 95.75 354 TRP B O 1
ATOM 5915 N N . ALA B 1 355 ? -10.211 -34.125 -37.75 1 94.56 355 ALA B N 1
ATOM 5916 C CA . ALA B 1 355 ? -10.211 -33.406 -39 1 94.56 355 ALA B CA 1
ATOM 5917 C C . ALA B 1 355 ? -10.867 -32.031 -38.844 1 94.56 355 ALA B C 1
ATOM 5919 O O . ALA B 1 355 ? -10.406 -31.047 -39.438 1 94.56 355 ALA B O 1
ATOM 5920 N N . TYR B 1 356 ? -11.883 -32.125 -38.125 1 93.88 356 TYR B N 1
ATOM 5921 C CA . TYR B 1 356 ? -12.562 -30.844 -37.875 1 93.88 356 TYR B CA 1
ATOM 5922 C C . TYR B 1 356 ? -11.656 -29.875 -37.125 1 93.88 356 TYR B C 1
ATOM 5924 O O . TYR B 1 356 ? -11.586 -28.703 -37.469 1 93.88 356 TYR B O 1
ATOM 5932 N N . LEU B 1 357 ? -11.008 -30.328 -36.125 1 93.06 357 LEU B N 1
ATOM 5933 C CA . LEU B 1 357 ? -10.086 -29.484 -35.344 1 93.06 357 LEU B CA 1
ATOM 5934 C C . LEU B 1 357 ? -8.953 -28.969 -36.219 1 93.06 357 LEU B C 1
ATOM 5936 O O . LEU B 1 357 ? -8.562 -27.812 -36.125 1 93.06 357 LEU B O 1
ATOM 5940 N N . LEU B 1 358 ? -8.445 -29.859 -37.062 1 92.69 358 LEU B N 1
ATOM 5941 C CA . LEU B 1 358 ? -7.391 -29.453 -37.969 1 92.69 358 LEU B CA 1
ATOM 5942 C C . LEU B 1 358 ? -7.871 -28.328 -38.906 1 92.69 358 LEU B C 1
ATOM 5944 O O . LEU B 1 358 ? -7.16 -27.344 -39.094 1 92.69 358 LEU B O 1
ATOM 5948 N N . ASP B 1 359 ? -9.047 -28.531 -39.406 1 92.38 359 ASP B N 1
ATOM 5949 C CA . ASP B 1 359 ? -9.625 -27.531 -40.281 1 92.38 359 ASP B CA 1
ATOM 5950 C C . ASP B 1 359 ? -9.828 -26.188 -39.562 1 92.38 359 ASP B C 1
ATOM 5952 O O . ASP B 1 359 ? -9.508 -25.125 -40.125 1 92.38 359 ASP B O 1
ATOM 5956 N N . HIS B 1 360 ? -10.297 -26.359 -38.5 1 91.94 360 HIS B N 1
ATOM 5957 C CA . HIS B 1 360 ? -10.547 -25.172 -37.688 1 91.94 360 HIS B CA 1
ATOM 5958 C C . HIS B 1 360 ? -9.258 -24.406 -37.438 1 91.94 360 HIS B C 1
ATOM 5960 O O . HIS B 1 360 ? -9.195 -23.188 -37.656 1 91.94 360 HIS B O 1
ATOM 5966 N N . HIS B 1 361 ? -8.227 -25.047 -36.969 1 91 361 HIS B N 1
ATOM 5967 C CA . HIS B 1 361 ? -6.973 -24.406 -36.594 1 91 361 HIS B CA 1
ATOM 5968 C C . HIS B 1 361 ? -6.211 -23.922 -37.812 1 91 361 HIS B C 1
ATOM 5970 O O . HIS B 1 361 ? -5.5 -22.922 -37.781 1 91 361 HIS B O 1
ATOM 5976 N N . SER B 1 362 ? -6.402 -24.609 -38.875 1 87.69 362 SER B N 1
ATOM 5977 C CA . SER B 1 362 ? -5.758 -24.172 -40.125 1 87.69 362 SER B CA 1
ATOM 5978 C C . SER B 1 362 ? -6.305 -22.828 -40.594 1 87.69 362 SER B C 1
ATOM 5980 O O . SER B 1 362 ? -5.602 -22.062 -41.25 1 87.69 362 SER B O 1
ATOM 5982 N N . ARG B 1 363 ? -7.453 -22.484 -40.219 1 84.81 363 ARG B N 1
ATOM 5983 C CA . ARG B 1 363 ? -8.086 -21.234 -40.625 1 84.81 363 ARG B CA 1
ATOM 5984 C C . ARG B 1 363 ? -7.734 -20.109 -39.656 1 84.81 363 ARG B C 1
ATOM 5986 O O . ARG B 1 363 ? -7.762 -18.938 -40.031 1 84.81 363 ARG B O 1
ATOM 5993 N N . THR B 1 364 ? -7.422 -20.625 -38.469 1 81.5 364 THR B N 1
ATOM 5994 C CA . THR B 1 364 ? -7.305 -19.594 -37.469 1 81.5 364 THR B CA 1
ATOM 5995 C C . THR B 1 364 ? -5.848 -19.391 -37.062 1 81.5 364 THR B C 1
ATOM 5997 O O . THR B 1 364 ? -5.488 -18.344 -36.5 1 81.5 364 THR B O 1
ATOM 6000 N N . ASN B 1 365 ? -5.098 -20.391 -37.188 1 73.75 365 ASN B N 1
ATOM 6001 C CA . ASN B 1 365 ? -3.701 -20.359 -36.75 1 73.75 365 ASN B CA 1
ATOM 6002 C C . ASN B 1 365 ? -2.773 -20.047 -37.938 1 73.75 365 ASN B C 1
ATOM 6004 O O . ASN B 1 365 ? -2.729 -20.797 -38.906 1 73.75 365 ASN B O 1
ATOM 6008 N N . SER B 1 366 ? -2.096 -19.031 -37.906 1 65.44 366 SER B N 1
ATOM 6009 C CA . SER B 1 366 ? -1.231 -18.625 -39 1 65.44 366 SER B CA 1
ATOM 6010 C C . SER B 1 366 ? 0.227 -18.969 -38.719 1 65.44 366 SER B C 1
ATOM 6012 O O . SER B 1 366 ? 1.084 -18.828 -39.594 1 65.44 366 SER B O 1
ATOM 6014 N N . VAL B 1 367 ? 0.412 -19.5 -37.656 1 71.94 367 VAL B N 1
ATOM 6015 C CA . VAL B 1 367 ? 1.804 -19.672 -37.25 1 71.94 367 VAL B CA 1
ATOM 6016 C C . VAL B 1 367 ? 2.305 -21.047 -37.688 1 71.94 367 VAL B C 1
ATOM 6018 O O . VAL B 1 367 ? 3.395 -21.156 -38.25 1 71.94 367 VAL B O 1
ATOM 6021 N N . LEU B 1 368 ? 1.524 -22.047 -37.625 1 81.69 368 LEU B N 1
ATOM 6022 C CA . LEU B 1 368 ? 1.929 -23.422 -37.938 1 81.69 368 LEU B CA 1
ATOM 6023 C C . LEU B 1 368 ? 1.325 -23.859 -39.25 1 81.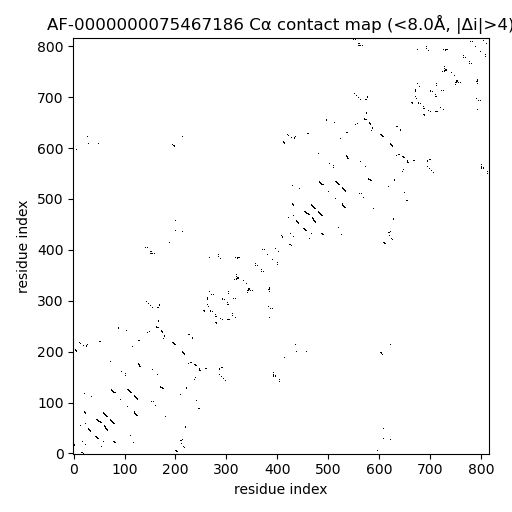69 368 LEU B C 1
ATOM 6025 O O . LEU B 1 368 ? 0.111 -23.781 -39.469 1 81.69 368 LEU B O 1
ATOM 6029 N N . PRO B 1 369 ? 2.215 -24.312 -40.188 1 85.06 369 PRO B N 1
ATOM 6030 C CA . PRO B 1 369 ? 1.672 -24.859 -41.438 1 85.06 369 PRO B CA 1
ATOM 6031 C C . PRO B 1 369 ? 0.751 -26.047 -41.188 1 85.06 369 PRO B C 1
ATOM 6033 O O . PRO B 1 369 ? 0.918 -26.781 -40.219 1 85.06 369 PRO B O 1
ATOM 6036 N N . SER B 1 370 ? -0.106 -26.219 -42.094 1 87.56 370 SER B N 1
ATOM 6037 C CA . SER B 1 370 ? -1.11 -27.281 -42 1 87.56 370 SER B CA 1
ATOM 6038 C C . SER B 1 370 ? -0.461 -28.656 -41.875 1 87.56 370 SER B C 1
ATOM 6040 O O . SER B 1 370 ? -0.96 -29.531 -41.188 1 87.56 370 SER B O 1
ATOM 6042 N N . THR B 1 371 ? 0.607 -28.844 -42.562 1 88.38 371 THR B N 1
ATOM 6043 C CA . THR B 1 371 ? 1.313 -30.125 -42.531 1 88.38 371 THR B CA 1
ATOM 6044 C C . THR B 1 371 ? 1.877 -30.391 -41.125 1 88.38 371 THR B C 1
ATOM 6046 O O . THR B 1 371 ? 1.829 -31.516 -40.656 1 88.38 371 THR B O 1
ATOM 6049 N N . ASP B 1 372 ? 2.34 -29.391 -40.594 1 89.94 372 ASP B N 1
ATOM 6050 C CA . ASP B 1 372 ? 2.873 -29.484 -39.219 1 89.94 372 ASP B CA 1
ATOM 6051 C C . ASP B 1 372 ? 1.759 -29.766 -38.219 1 89.94 372 ASP B C 1
ATOM 6053 O O . ASP B 1 372 ? 1.94 -30.531 -37.281 1 89.94 372 ASP B O 1
ATOM 6057 N N . MET B 1 373 ? 0.685 -29.172 -38.438 1 92.25 373 MET B N 1
ATOM 6058 C CA . MET B 1 373 ? -0.461 -29.375 -37.562 1 92.25 373 MET B CA 1
ATOM 6059 C C . MET B 1 373 ? -0.954 -30.828 -37.625 1 92.25 373 MET B C 1
ATOM 6061 O O . MET B 1 373 ? -1.297 -31.422 -36.625 1 92.25 373 MET B O 1
ATOM 6065 N N . ALA B 1 374 ? -0.958 -31.25 -38.844 1 93.5 374 ALA B N 1
ATOM 6066 C CA . ALA B 1 374 ? -1.399 -32.625 -39.062 1 93.5 374 ALA B CA 1
ATOM 6067 C C . ALA B 1 374 ? -0.469 -33.594 -38.344 1 93.5 374 ALA B C 1
ATOM 6069 O O . ALA B 1 374 ? -0.924 -34.594 -37.781 1 93.5 374 ALA B O 1
ATOM 6070 N N . GLU B 1 375 ? 0.759 -33.312 -38.438 1 94.06 375 GLU B N 1
ATOM 6071 C CA . GLU B 1 375 ? 1.731 -34.188 -37.781 1 94.06 375 GLU B CA 1
ATOM 6072 C C . GLU B 1 375 ? 1.574 -34.125 -36.25 1 94.06 375 GLU B C 1
ATOM 6074 O O . GLU B 1 375 ? 1.708 -35.125 -35.562 1 94.06 375 GLU B O 1
ATOM 6079 N N . LEU B 1 376 ? 1.375 -32.969 -35.75 1 94.25 376 LEU B N 1
ATOM 6080 C CA . LEU B 1 376 ? 1.126 -32.812 -34.312 1 94.25 376 LEU B CA 1
ATOM 6081 C C . LEU B 1 376 ? -0.111 -33.594 -33.906 1 94.25 376 LEU B C 1
ATOM 6083 O O . LEU B 1 376 ? -0.097 -34.281 -32.875 1 94.25 376 LEU B O 1
ATOM 6087 N N . ILE B 1 377 ? -1.138 -33.469 -34.625 1 95.38 377 ILE B N 1
ATOM 6088 C CA . ILE B 1 377 ? -2.383 -34.156 -34.312 1 95.38 377 ILE B CA 1
ATOM 6089 C C . ILE B 1 377 ? -2.146 -35.688 -34.312 1 95.38 377 ILE B C 1
ATOM 6091 O O . ILE B 1 377 ? -2.674 -36.375 -33.469 1 95.38 377 ILE B O 1
ATOM 6095 N N . SER B 1 378 ? -1.341 -36.094 -35.312 1 96.06 378 SER B N 1
ATOM 6096 C CA . SER B 1 378 ? -0.984 -37.531 -35.312 1 96.06 378 SER B CA 1
ATOM 6097 C C . SER B 1 378 ? -0.297 -37.938 -34.031 1 96.06 378 SER B C 1
ATOM 6099 O O . SER B 1 378 ? -0.572 -39 -33.5 1 96.06 378 SER B O 1
ATOM 6101 N N . LEU B 1 379 ? 0.555 -37.156 -33.562 1 97.25 379 LEU B N 1
ATOM 6102 C CA . LEU B 1 379 ? 1.233 -37.438 -32.281 1 97.25 379 LEU B CA 1
ATOM 6103 C C . LEU B 1 379 ? 0.243 -37.406 -31.125 1 97.25 379 LEU B C 1
ATOM 6105 O O . LEU B 1 379 ? 0.242 -38.312 -30.297 1 97.25 379 LEU B O 1
ATOM 6109 N N . LEU B 1 380 ? -0.619 -36.406 -31.078 1 97.88 380 LEU B N 1
ATOM 6110 C CA . LEU B 1 380 ? -1.583 -36.25 -29.984 1 97.88 380 LEU B CA 1
ATOM 6111 C C . LEU B 1 380 ? -2.512 -37.469 -29.922 1 97.88 380 LEU B C 1
ATOM 6113 O O . LEU B 1 380 ? -2.867 -37.938 -28.828 1 97.88 380 LEU B O 1
ATOM 6117 N N . ARG B 1 381 ? -2.861 -37.969 -31.047 1 96.69 381 ARG B N 1
ATOM 6118 C CA . ARG B 1 381 ? -3.75 -39.125 -31.094 1 96.69 381 ARG B CA 1
ATOM 6119 C C . ARG B 1 381 ? -3.096 -40.344 -30.469 1 96.69 381 ARG B C 1
ATOM 6121 O O . ARG B 1 381 ? -3.781 -41.219 -29.922 1 96.69 381 ARG B O 1
ATOM 6128 N N . LEU B 1 382 ? -1.771 -40.406 -30.547 1 97.19 382 LEU B N 1
ATOM 6129 C CA . LEU B 1 382 ? -1.039 -41.531 -29.938 1 97.19 382 LEU B CA 1
ATOM 6130 C C . LEU B 1 382 ? -0.894 -41.312 -28.438 1 97.19 382 LEU B C 1
ATOM 6132 O O . LEU B 1 382 ? -0.757 -42.312 -27.688 1 97.19 382 LEU B O 1
ATOM 6136 N N . MET B 1 383 ? -0.914 -40.094 -28 1 98.38 383 MET B N 1
ATOM 6137 C CA . MET B 1 383 ? -0.768 -39.781 -26.578 1 98.38 383 MET B CA 1
ATOM 6138 C C . MET B 1 383 ? -2.113 -39.844 -25.875 1 98.38 383 MET B C 1
ATOM 6140 O O . MET B 1 383 ? -2.17 -40.094 -24.672 1 98.38 383 MET B O 1
ATOM 6144 N N . LEU B 1 384 ? -3.174 -39.562 -26.594 1 97.56 384 LEU B N 1
ATOM 6145 C CA . LEU B 1 384 ? -4.523 -39.5 -26.047 1 97.56 384 LEU B CA 1
ATOM 6146 C C . LEU B 1 384 ? -5.281 -40.812 -26.328 1 97.56 384 LEU B C 1
ATOM 6148 O O . LEU B 1 384 ? -6.059 -40.875 -27.281 1 97.56 384 LEU B O 1
ATOM 6152 N N . LYS B 1 385 ? -5.031 -41.719 -25.516 1 96.12 385 LYS B N 1
ATOM 6153 C CA . LYS B 1 385 ? -5.738 -43 -25.562 1 96.12 385 LYS B CA 1
ATOM 6154 C C . LYS B 1 385 ? -6.551 -43.219 -24.281 1 96.12 385 LYS B C 1
ATOM 6156 O O . LYS B 1 385 ? -6.102 -42.875 -23.188 1 96.12 385 LYS B O 1
ATOM 6161 N N . MET B 1 386 ? -7.746 -43.781 -24.438 1 94.56 386 MET B N 1
ATOM 6162 C CA . MET B 1 386 ? -8.594 -44.031 -23.266 1 94.56 386 MET B CA 1
ATOM 6163 C C . MET B 1 386 ? -7.961 -45.062 -22.359 1 94.56 386 MET B C 1
ATOM 6165 O O . MET B 1 386 ? -8.102 -44.969 -21.125 1 94.56 386 MET B O 1
ATOM 6169 N N . ASP B 1 387 ? -7.305 -46.031 -23 1 92.81 387 ASP B N 1
ATOM 6170 C CA . ASP B 1 387 ? -6.559 -47.031 -22.234 1 92.81 387 ASP B CA 1
ATOM 6171 C C . ASP B 1 387 ? -5.148 -46.531 -21.922 1 92.81 387 ASP B C 1
ATOM 6173 O O . ASP B 1 387 ? -4.32 -46.375 -22.828 1 92.81 387 ASP B O 1
ATOM 6177 N N . PRO B 1 388 ? -4.828 -46.375 -20.672 1 94.44 388 PRO B N 1
ATOM 6178 C CA . PRO B 1 388 ? -3.504 -45.844 -20.312 1 94.44 388 PRO B CA 1
ATOM 6179 C C . PRO B 1 388 ? -2.365 -46.719 -20.828 1 94.44 388 PRO B C 1
ATOM 6181 O O . PRO B 1 388 ? -1.289 -46.219 -21.156 1 94.44 388 PRO B O 1
ATOM 6184 N N . ALA B 1 389 ? -2.584 -47.969 -20.984 1 93.81 389 ALA B N 1
ATOM 6185 C CA . ALA B 1 389 ? -1.543 -48.906 -21.406 1 93.81 389 ALA B CA 1
ATOM 6186 C C . ALA B 1 389 ? -1.218 -48.719 -22.891 1 93.81 389 ALA B C 1
ATOM 6188 O O . ALA B 1 389 ? -0.149 -49.125 -23.359 1 93.81 389 ALA B O 1
ATOM 6189 N N . ALA B 1 390 ? -2.107 -48.125 -23.578 1 94.88 390 ALA B N 1
ATOM 6190 C CA . ALA B 1 390 ? -1.932 -47.938 -25.016 1 94.88 390 ALA B CA 1
ATOM 6191 C C . ALA B 1 390 ? -1.236 -46.625 -25.328 1 94.88 390 ALA B C 1
ATOM 6193 O O . ALA B 1 390 ? -0.882 -46.344 -26.484 1 94.88 390 ALA B O 1
ATOM 6194 N N . ARG B 1 391 ? -0.981 -45.812 -24.344 1 96.81 391 ARG B N 1
ATOM 6195 C CA . ARG B 1 391 ? -0.377 -44.5 -24.562 1 96.81 391 ARG B CA 1
ATOM 6196 C C . ARG B 1 391 ? 1.134 -44.625 -24.734 1 96.81 391 ARG B C 1
ATOM 6198 O O . ARG B 1 391 ? 1.768 -45.469 -24.125 1 96.81 391 ARG B O 1
ATOM 6205 N N . LEU B 1 392 ? 1.685 -43.719 -25.562 1 97.5 392 LEU B N 1
ATOM 6206 C CA . LEU B 1 392 ? 3.133 -43.625 -25.719 1 97.5 392 LEU B CA 1
ATOM 6207 C C . LEU B 1 392 ? 3.812 -43.281 -24.406 1 97.5 392 LEU B C 1
ATOM 6209 O O . LEU B 1 392 ? 3.238 -42.562 -23.578 1 97.5 392 LEU B O 1
ATOM 6213 N N . SER B 1 393 ? 4.988 -43.844 -24.188 1 97.69 393 SER B N 1
ATOM 6214 C CA . SER B 1 393 ? 5.84 -43.312 -23.125 1 97.69 393 SER B CA 1
ATOM 6215 C C . SER B 1 393 ? 6.406 -41.938 -23.5 1 97.69 393 SER B C 1
ATOM 6217 O O . SER B 1 393 ? 6.375 -41.562 -24.672 1 97.69 393 SER B O 1
ATOM 6219 N N . ALA B 1 394 ? 6.879 -41.25 -22.516 1 97.31 394 ALA B N 1
ATOM 6220 C CA . ALA B 1 394 ? 7.477 -39.938 -22.797 1 97.31 394 ALA B CA 1
ATOM 6221 C C . ALA B 1 394 ? 8.664 -40.094 -23.75 1 97.31 394 ALA B C 1
ATOM 6223 O O . ALA B 1 394 ? 8.852 -39.25 -24.641 1 97.31 394 ALA B O 1
ATOM 6224 N N . GLU B 1 395 ? 9.445 -41.156 -23.594 1 96.38 395 GLU B N 1
ATOM 6225 C CA . GLU B 1 395 ? 10.586 -41.406 -24.484 1 96.38 395 GLU B CA 1
ATOM 6226 C C . GLU B 1 395 ? 10.125 -41.625 -25.922 1 96.38 395 GLU B C 1
ATOM 6228 O O . GLU B 1 395 ? 10.742 -41.156 -26.859 1 96.38 395 GLU B O 1
ATOM 6233 N N . ASP B 1 396 ? 9.094 -42.375 -26.031 1 97.19 396 ASP B N 1
ATOM 6234 C CA . ASP B 1 396 ? 8.57 -42.688 -27.359 1 97.19 396 ASP B CA 1
ATOM 6235 C C . ASP B 1 396 ? 8.008 -41.406 -28.016 1 97.19 396 ASP B C 1
ATOM 6237 O O . ASP B 1 396 ? 8.078 -41.25 -29.234 1 97.19 396 ASP B O 1
ATOM 6241 N N . VAL B 1 397 ? 7.383 -40.562 -27.219 1 97.75 397 VAL B N 1
ATOM 6242 C CA . VAL B 1 397 ? 6.855 -39.312 -27.719 1 97.75 397 VAL B CA 1
ATOM 6243 C C . VAL B 1 397 ? 7.988 -38.5 -28.344 1 97.75 397 VAL B C 1
ATOM 6245 O O . VAL B 1 397 ? 7.812 -37.875 -29.406 1 97.75 397 VAL B O 1
ATOM 6248 N N . LEU B 1 398 ? 9.18 -38.5 -27.75 1 95.25 398 LEU B N 1
ATOM 6249 C CA . LEU B 1 398 ? 10.328 -37.719 -28.219 1 95.25 398 LEU B CA 1
ATOM 6250 C C . LEU B 1 398 ? 10.812 -38.219 -29.578 1 95.25 398 LEU B C 1
ATOM 6252 O O . LEU B 1 398 ? 11.43 -37.469 -30.328 1 95.25 398 LEU B O 1
ATOM 6256 N N . GLU B 1 399 ? 10.469 -39.406 -29.891 1 95.19 399 GLU B N 1
ATOM 6257 C CA . GLU B 1 399 ? 10.945 -40 -31.125 1 95.19 399 GLU B CA 1
ATOM 6258 C C . GLU B 1 399 ? 9.992 -39.719 -32.281 1 95.19 399 GLU B C 1
ATOM 6260 O O . GLU B 1 399 ? 10.32 -39.969 -33.438 1 95.19 399 GLU B O 1
ATOM 6265 N N . HIS B 1 400 ? 8.898 -39.188 -31.984 1 95.94 400 HIS B N 1
ATOM 6266 C CA . HIS B 1 400 ? 7.941 -38.906 -33.031 1 95.94 400 HIS B CA 1
ATOM 6267 C C . HIS B 1 400 ? 8.5 -37.875 -34 1 95.94 400 HIS B C 1
ATOM 6269 O O . HIS B 1 400 ? 9.164 -36.906 -33.594 1 95.94 400 HIS B O 1
ATOM 6275 N N . PRO B 1 401 ? 8.164 -37.875 -35.281 1 93.38 401 PRO B N 1
ATOM 6276 C CA . PRO B 1 401 ? 8.727 -37 -36.281 1 93.38 401 PRO B CA 1
ATOM 6277 C C . PRO B 1 401 ? 8.414 -35.531 -36.031 1 93.38 401 PRO B C 1
ATOM 6279 O O . PRO B 1 401 ? 9.219 -34.656 -36.375 1 93.38 401 PRO B O 1
ATOM 6282 N N . TRP B 1 402 ? 7.273 -35.25 -35.5 1 93.75 402 TRP B N 1
ATOM 6283 C CA . TRP B 1 402 ? 6.914 -33.875 -35.281 1 93.75 402 TRP B CA 1
ATOM 6284 C C . TRP B 1 402 ? 7.922 -33.188 -34.344 1 93.75 402 TRP B C 1
ATOM 6286 O O . TRP B 1 402 ? 8.242 -32.031 -34.531 1 93.75 402 TRP B O 1
ATOM 6296 N N . LEU B 1 403 ? 8.438 -33.875 -33.344 1 93.06 403 LEU B N 1
ATOM 6297 C CA . LEU B 1 403 ? 9.367 -33.312 -32.375 1 93.06 403 LEU B CA 1
ATOM 6298 C C . LEU B 1 403 ? 10.812 -33.531 -32.812 1 93.06 403 LEU B C 1
ATOM 6300 O O . LEU B 1 403 ? 11.688 -32.719 -32.469 1 93.06 403 LEU B O 1
ATOM 6304 N N . ASN B 1 404 ? 11.094 -34.531 -33.531 1 84.31 404 ASN B N 1
ATOM 6305 C CA . ASN B 1 404 ? 12.453 -34.875 -33.969 1 84.31 404 ASN B CA 1
ATOM 6306 C C . ASN B 1 404 ? 12.953 -33.875 -35.031 1 84.31 404 ASN B C 1
ATOM 6308 O O . ASN B 1 404 ? 14.164 -33.719 -35.219 1 84.31 404 ASN B O 1
ATOM 6312 N N . SER B 1 405 ? 12.117 -33.219 -35.688 1 73.62 405 SER B N 1
ATOM 6313 C CA . SER B 1 405 ? 12.508 -32.281 -36.719 1 73.62 405 SER B CA 1
ATOM 6314 C C . SER B 1 405 ? 13.086 -30.984 -36.125 1 73.62 405 SER B C 1
ATOM 6316 O O . SER B 1 405 ? 13.672 -30.172 -36.844 1 73.62 405 SER B O 1
ATOM 6318 N N . VAL B 1 406 ? 12.891 -30.766 -34.875 1 69.88 406 VAL B N 1
ATOM 6319 C CA . VAL B 1 406 ? 13.391 -29.562 -34.219 1 69.88 406 VAL B CA 1
ATOM 6320 C C . VAL B 1 406 ? 14.859 -29.75 -33.844 1 69.88 406 VAL B C 1
ATOM 6322 O O . VAL B 1 406 ? 15.258 -30.812 -33.375 1 69.88 406 VAL B O 1
ATOM 6325 N N . GLY B 1 407 ? 15.828 -29.578 -34.688 1 55.66 407 GLY B N 1
ATOM 6326 C CA . GLY B 1 407 ? 17.25 -29.734 -34.375 1 55.66 407 GLY B CA 1
ATOM 6327 C C . GLY B 1 407 ? 17.578 -29.516 -32.938 1 55.66 407 GLY B C 1
ATOM 6328 O O . GLY B 1 407 ? 16.875 -28.781 -32.219 1 55.66 407 GLY B O 1
ATOM 6329 N N . SER B 1 408 ? 18.266 -30.625 -32.312 1 47.12 408 SER B N 1
ATOM 6330 C CA . SER B 1 408 ? 18.781 -30.562 -30.953 1 47.12 408 SER B CA 1
ATOM 6331 C C . SER B 1 408 ? 19.562 -29.281 -30.703 1 47.12 408 SER B C 1
ATOM 6333 O O . SER B 1 408 ? 20.203 -28.75 -31.625 1 47.12 408 SER B O 1
#

Solvent-accessible surface area (backbone atoms only — not comparable to full-atom values): 44543 Å² total; per-residue (Å²): 131,83,59,72,50,51,64,46,84,69,63,87,71,42,70,66,71,60,40,41,36,79,42,22,36,68,58,61,56,63,57,40,76,48,49,57,53,89,86,71,61,96,58,78,81,58,36,33,34,32,68,49,37,54,43,65,56,96,59,26,40,26,28,33,23,37,43,67,64,51,94,54,73,38,61,31,24,38,37,38,28,17,25,67,58,75,62,61,61,36,53,52,52,56,71,66,52,78,92,56,90,80,39,27,51,66,56,79,76,47,72,42,50,40,84,51,80,17,39,55,20,48,32,41,31,28,69,51,60,21,56,37,69,67,55,53,69,68,63,56,53,46,66,52,51,51,48,44,46,43,40,50,41,46,18,53,27,50,38,47,73,68,41,34,25,53,31,52,59,41,64,91,31,31,25,26,62,51,90,63,53,52,77,52,54,69,64,59,54,45,52,71,68,45,71,66,84,47,38,62,47,35,55,75,55,89,62,94,55,61,75,23,45,34,71,41,48,63,53,50,56,64,58,48,62,52,39,55,73,74,28,67,66,64,57,72,43,82,79,47,53,23,44,45,77,53,73,64,36,43,43,78,87,45,82,77,50,60,48,76,44,56,72,51,35,44,28,61,66,42,48,45,32,37,67,76,65,70,34,64,44,49,57,39,68,46,39,41,36,28,7,44,40,37,33,48,45,22,69,71,71,72,44,69,83,44,82,68,90,69,98,47,71,61,56,54,45,54,51,22,25,57,50,19,39,71,39,78,90,42,46,69,63,36,63,71,33,65,80,49,52,70,49,69,35,41,56,67,47,10,52,49,49,51,48,48,51,50,54,52,43,54,77,70,41,83,58,55,53,60,68,56,49,51,41,43,50,55,49,40,56,45,32,44,42,63,42,55,86,69,29,51,50,49,65,56,52,54,65,35,67,69,49,54,69,53,76,131,131,83,58,72,50,51,63,48,84,68,64,87,70,42,71,67,72,62,41,41,36,79,41,23,37,68,57,60,57,63,56,42,77,47,49,56,53,90,84,72,60,96,58,78,82,58,38,33,34,32,68,47,36,54,42,68,55,96,60,27,40,27,28,33,24,37,44,67,64,50,94,53,75,40,60,30,24,38,36,39,28,18,25,67,58,75,61,61,59,35,51,52,53,56,71,66,52,77,93,56,89,80,39,27,52,64,56,82,76,46,73,40,50,40,84,51,79,17,38,53,20,49,34,41,31,26,69,51,59,22,56,37,67,66,55,52,68,69,64,56,54,46,66,51,51,51,49,44,46,43,40,51,42,46,17,52,27,50,38,49,73,66,40,35,26,54,33,53,59,40,64,91,31,31,24,25,62,49,90,63,55,52,78,53,55,68,66,61,54,45,51,71,67,45,71,65,83,46,38,60,47,35,56,73,55,89,62,94,56,62,74,24,47,36,71,41,46,63,53,50,57,66,58,48,64,52,39,54,73,74,28,68,66,64,57,72,42,83,80,46,51,24,42,44,79,53,73,63,37,44,43,78,88,47,82,75,49,62,48,76,43,56,72,52,34,42,29,61,65,43,48,45,32,39,67,74,64,70,34,64,43,48,57,38,68,46,38,41,37,28,7,43,42,36,34,46,46,23,70,72,70,72,45,68,83,44,83,67,90,66,98,48,72,62,57,55,45,53,51,22,26,57,49,20,38,71,40,78,90,43,48,69,64,37,62,71,34,64,80,49,52,70,50,70,36,40,56,66,47,9,51,49,51,51,50,47,50,50,53,52,43,54,74,69,40,85,58,54,55,62,69,56,48,51,42,44,49,56,51,42,55,46,32,45,43,62,42,55,87,70,29,53,50,47,66,56,54,56,65,34,67,70,49,52,69,53,77,130

Foldseek 3Di:
DDQFAFPDDDDPLFDRQSQLAQQGEFADDQQDWDWADPPPDPDDTWIWGFHAFAGDDRFYGKTWTWTPPDPATAIKIKTKGGQNDDCVQVVVLLVLADDDDLLLAWHFPDWHWDQFLNHIIIITITHDFFQPVVVLVVPDFPLQLLVALLSLLSNLQRCVVSQKDQLADASRQKTWHDVCPSVDDSVLVDVVVDDFPWAAGDGPDDDPRVRSGYRTTGRHDGCVVVCCVPPPCSVPDHIRMHGHDSPLMDGPPDDFDFGPYDPLQFALVQLCCCAPVVDRGGDDLLRSLSSSLQRSCCSQQVDGPFDDDDSHCVSVQSLLQLLLHADPVCVVVQCVDPVNVPRRNHPVSNVVVLVVVLVVSCVVPPRDHSVLSVQSSVLSSQSRHNDSVSHDGSVRSCVRPSSVVSDD/DDQFAFPDDDDPQFDRQSQLAQQGEFADDQQDWDWADPPPDPDDTWIWGFHAFAGDDRFYGKTWTWTPPDPATAIKIKTKGGQNDDCVQVVVLLVLADDDDLLLAWHFPDWHWDQFLNHIIIITITHDFFQPVVVLVVPDFPLQLLVQLLSLLSNLQSCVVSQKDQLADASRQKTWHDVCPSVDDSVLVDVVVDDFPWAAGHGPDDDPRPRSGYRTTGRHDGCVVVCCVPPPCSVPDHIRMHGHDSPLMDGPPDDFDFGPYDPLQFALVQLCCCAPVVDRGGDDLLRSLSSSLQRSCCSQQVDGPFDDDDSYCVSVQSLLQLLLHADPVCVVVQCVDPVNVPRRNHPVSNVVVLVVVLVVSCVVPPRDHSVLSVQSSVLSSQSRHNDSVSHDGSVRSCVRPSSVVSDD

pLDDT: mean 88.97, std 9.75, range [41.75, 98.44]

InterPro domains:
  IPR000719 Protein kinase domain [PF00069] (48-174)
  IPR000719 Protein kinase domain [PF00069] (241-403)
  IPR000719 Protein kinase domain [PS50011] (48-403)
  IPR011009 Protein kinase-like domain superfamily [SSF56112] (46-405)
  IPR017441 Protein kinase, ATP binding site [PS00107] (54-79)

Organism: Phanerochaete carnosa (strain HHB-10118-sp) (NCBI:txid650164)

Sequence (816 aa):
MNRPSLYWEADDDVEDIGRYVPGGYHPVKLGDLLAPPPGSSDGGVRRYRVLHKLGRGAFGTVWFAESLHESSQRYVALKICVADANPQQELGIHSRLPHEEARHIMELLDSFTLQGPNGVHSVFVYNVLGSLNEAIRSSPGTMQVKLVCQQLVKGVAFLHRYGVVHGDIHLGNVGIALPTLNDHSSRDIMEYFGNPECTVVLPTTVSQHPDGLPPYLVPPVSFNSFLSRNDLSFREGLLKVEIMDLGNATTVDCAPRPSCTPAAVCAPEIMFERVVRSVDAPATKASDIWSLACTMYELVFGSRLFHFAAQNDALLGKMSKLCGEISPSWQTYWISKERLRDLDTSPETASAEWAYLLDHHSRTNSVLPSTDMAELISLLRLMLKMDPAARLSAEDVLEHPWLNSVGSMNRPSLYWEADDDVEDIGRYVPGGYHPVKLGDLLAPPPGSSDGGVRRYRVLHKLGRGAFGTVWFAESLHESSQRYVALKICVADANPQQELGIHSRLPHEEARHIMELLDSFTLQGPNGVHSVFVYNVLGSLNEAIRSSPGTMQVKLVCQQLVKGVAFLHRYGVVHGDIHLGNVGIALPTLNDHSSRDIMEYFGNPECTVVLPTTVSQHPDGLPPYLVPPVSFNSFLSRNDLSFREGLLKVEIMDLGNATTVDCAPRPSCTPAAVCAPEIMFERVVRSVDAPATKASDIWSLACTMYELVFGSRLFHFAAQNDALLGKMSKLCGEISPSWQTYWISKERLRDLDTSPETASAEWAYLLDHHSRTNSVLPSTDMAELISLLRLMLKMDPAARLSAEDVLEHPWLNSVGS

Nearest PDB structures (foldseek):
  6yky-assembly1_A  TM=7.616E-01  e=7.255E-13  Homo sapiens
  2qg5-assembly1_A  TM=7.702E-01  e=2.721E-11  Cryptosporidium parvum Iowa II
  8xu4-assembly12_L  TM=7.646E-01  e=3.595E-10  Homo sapiens
  8xu4-assembly11_K  TM=7.412E-01  e=5.894E-10  Homo sapiens
  8s3x-assembly2_B  TM=6.526E-01  e=1.499E-09  Homo sapiens